Protein AF-A0A2V7XV97-F1 (afdb_monomer_lite)

Secondary structure (DSSP, 8-state):
----------PPP---------------SSSSSSSSSS-TT-------PPPPP-HHHHHHHHHHHHHHHHHHHHHHHHHHTT-TTSS-SSSSBTTBSS----THHHHHHHHHHHHHHHHHHHHHHHHHHHHH--SHHHHHHHHHHHHHHHHHHHHHHHHHHTT--HHHHHHHHHHHHHHHHHHHHHHHHHSHHHHHHHHSPPB---HHHHHHHHHHHHHHHHHHHHHHHTTGGGSS-SSS--SS----SHHHHHHHHHHHHHHHHHHHHHHHHHHHTTS-TTSHHHHHHHHHHHHHHHHHHHHHHHHHTTS-HHHHHHHHHHHHHHHHHHHHHHHHHHHHB-S-HHHHHHHHHHHTTHHHHHHHHHHHHHHHHHH-SS--HHHHHHHHHHHHHHHHHHHHHHHHHHHHHHTTSTTTTTSTTTTTSS-HHHHHHHHHHHHHHHHHHHHHHT-HHHHHHHHHHHHIIIIIIHHHHHH-TTHHHHHHHHHHHHHHHHHHHHHSS--HHHHHHHHHHHHHHHHHHHHHHHHTHHHHHHTT---HHHH-TTSHHHHHHHHHHHHHHHHHHHHH-STTHHHHHHHHHHHHHHHHHHHHH--HHHHHHHHHHHHHHHHHHHHHHHHT----------EEPP--EEEETTS-EEEGGGGTTSEEEEEEE-TT-SSHHHHHHHHHHHHHHHS-TTSSEEEEEEES-TTT--HHHHHHHHHHH---TTEEEEE--HHHHHHIIIIIS--S-TT--SS------EEEEE-TTSEEEEEEETTSTTHHHHHHHHHHHHHT--

Radius of gyration: 37.72 Å; 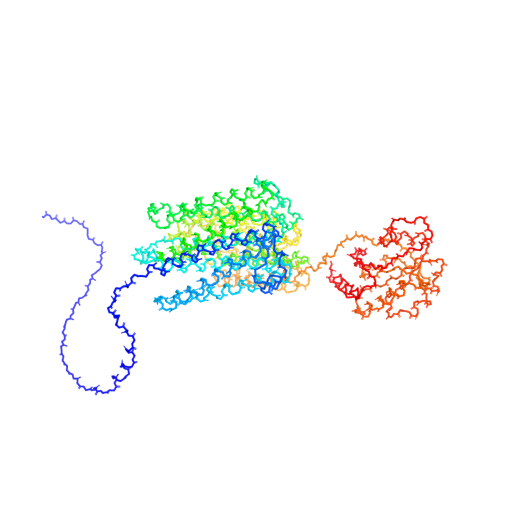chains: 1; bounding box: 93×77×138 Å

Structure (mmCIF, N/CA/C/O backbone):
data_AF-A0A2V7XV97-F1
#
_entry.id   AF-A0A2V7XV97-F1
#
loop_
_atom_site.group_PDB
_atom_site.id
_atom_site.type_symbol
_atom_site.label_atom_id
_atom_site.label_alt_id
_atom_site.label_comp_id
_atom_site.label_asym_id
_atom_site.label_entity_id
_atom_site.label_seq_id
_atom_site.pdbx_PDB_ins_code
_atom_site.Cartn_x
_atom_site.Cartn_y
_atom_site.Cartn_z
_atom_site.occupancy
_atom_site.B_iso_or_equiv
_atom_site.auth_seq_id
_atom_site.auth_comp_id
_atom_site.auth_asym_id
_atom_site.auth_atom_id
_atom_site.pdbx_PDB_model_num
ATOM 1 N N . MET A 1 1 ? 31.742 1.235 -73.613 1.00 30.00 1 MET A N 1
ATOM 2 C CA . MET A 1 1 ? 33.125 0.709 -73.583 1.00 30.00 1 MET A CA 1
ATOM 3 C C . MET A 1 1 ? 33.880 1.581 -72.607 1.00 30.00 1 MET A C 1
ATOM 5 O O . MET A 1 1 ? 33.880 2.779 -72.804 1.00 30.00 1 MET A O 1
ATOM 9 N N . GLY A 1 2 ? 34.430 1.137 -71.500 1.00 31.59 2 GLY A N 1
ATOM 10 C CA . GLY A 1 2 ? 34.601 -0.171 -70.898 1.00 31.59 2 GLY A CA 1
ATOM 11 C C . GLY A 1 2 ? 35.058 0.143 -69.470 1.00 31.59 2 GLY A C 1
ATOM 12 O O . GLY A 1 2 ? 35.609 1.203 -69.203 1.00 31.59 2 GLY A O 1
ATOM 13 N N . ASP A 1 3 ? 34.676 -0.689 -68.522 1.00 29.84 3 ASP A N 1
ATOM 14 C CA . ASP A 1 3 ? 35.619 -1.635 -67.926 1.00 29.84 3 ASP A CA 1
ATOM 15 C C . ASP A 1 3 ? 36.196 -1.088 -66.612 1.00 29.84 3 ASP A C 1
ATOM 17 O O . ASP A 1 3 ? 36.894 -0.083 -66.601 1.00 29.84 3 ASP A O 1
ATOM 21 N N . ARG A 1 4 ? 35.971 -1.872 -65.541 1.00 33.09 4 ARG A N 1
ATOM 22 C CA . ARG A 1 4 ? 36.853 -2.019 -64.362 1.00 33.09 4 ARG A CA 1
ATOM 23 C C . ARG A 1 4 ? 36.800 -0.832 -63.376 1.00 33.09 4 ARG A C 1
ATOM 25 O O . ARG A 1 4 ? 37.223 0.263 -63.682 1.00 33.09 4 ARG A O 1
ATOM 32 N N . LEU A 1 5 ? 36.338 -0.936 -62.129 1.00 36.47 5 LEU A N 1
ATOM 33 C CA . LEU A 1 5 ? 36.454 -1.997 -61.128 1.00 36.47 5 LEU A CA 1
ATOM 34 C C . LEU A 1 5 ? 35.513 -1.688 -59.947 1.00 36.47 5 LEU A C 1
ATOM 36 O O . LEU A 1 5 ? 35.562 -0.578 -59.422 1.00 36.47 5 LEU A O 1
ATOM 40 N N . ARG A 1 6 ? 34.759 -2.691 -59.471 1.00 32.53 6 ARG A N 1
ATOM 41 C CA . ARG A 1 6 ? 34.691 -3.153 -58.060 1.00 32.53 6 ARG A CA 1
ATOM 42 C C . ARG A 1 6 ? 33.521 -4.132 -57.890 1.00 32.53 6 ARG A C 1
ATOM 44 O O . ARG A 1 6 ? 32.373 -3.744 -57.711 1.00 32.53 6 ARG A O 1
ATOM 51 N N . ALA A 1 7 ? 33.854 -5.417 -57.958 1.00 33.56 7 ALA A N 1
ATOM 52 C CA . ALA A 1 7 ? 33.056 -6.521 -57.428 1.00 33.56 7 ALA A CA 1
ATOM 53 C C . ALA A 1 7 ? 33.562 -6.898 -56.017 1.00 33.56 7 ALA A C 1
ATOM 55 O O . ALA A 1 7 ? 34.583 -6.351 -55.601 1.00 33.56 7 ALA A O 1
ATOM 56 N N . VAL A 1 8 ? 32.910 -7.911 -55.402 1.00 33.34 8 VAL A N 1
ATOM 57 C CA . VAL A 1 8 ? 33.320 -8.772 -54.248 1.00 33.34 8 VAL A CA 1
ATOM 58 C C . VAL A 1 8 ? 32.576 -8.399 -52.936 1.00 33.34 8 VAL A C 1
ATOM 60 O O . VAL A 1 8 ? 32.840 -7.345 -52.381 1.00 33.34 8 VAL A O 1
ATOM 63 N N . VAL A 1 9 ? 31.611 -9.144 -52.347 1.00 32.34 9 VAL A N 1
ATOM 64 C CA . VAL A 1 9 ? 31.038 -10.508 -52.519 1.00 32.34 9 VAL A CA 1
ATOM 65 C C . VAL A 1 9 ? 29.591 -10.560 -51.967 1.00 32.34 9 VAL A C 1
ATOM 67 O O . VAL A 1 9 ? 29.335 -10.074 -50.868 1.00 32.34 9 VAL A O 1
ATOM 70 N N . ARG A 1 10 ? 28.675 -11.271 -52.648 1.00 29.42 10 ARG A N 1
ATOM 71 C CA . ARG A 1 10 ? 27.573 -12.053 -52.032 1.00 29.42 10 ARG A CA 1
ATOM 72 C C . ARG A 1 10 ? 27.500 -13.434 -52.719 1.00 29.42 10 ARG A C 1
ATOM 74 O O . ARG A 1 10 ? 27.697 -13.482 -53.934 1.00 29.42 10 ARG A O 1
ATOM 81 N N . PRO A 1 11 ? 27.256 -14.543 -51.991 1.00 35.91 11 PRO A N 1
ATOM 82 C CA . PRO A 1 11 ? 27.285 -15.896 -52.554 1.00 35.91 11 PRO A CA 1
ATOM 83 C C . PRO A 1 11 ? 25.987 -16.305 -53.284 1.00 35.91 11 PRO A C 1
ATOM 85 O O . PRO A 1 11 ? 24.903 -15.798 -53.004 1.00 35.91 11 PRO A O 1
ATOM 88 N N . ARG A 1 12 ? 26.172 -17.226 -54.244 1.00 31.77 12 ARG A N 1
ATOM 89 C CA . ARG A 1 12 ? 25.253 -17.753 -55.277 1.00 31.77 12 ARG A CA 1
ATOM 90 C C . ARG A 1 12 ? 24.087 -18.625 -54.756 1.00 31.77 12 ARG A C 1
ATOM 92 O O . ARG A 1 12 ? 24.257 -19.296 -53.742 1.00 31.77 12 ARG A O 1
ATOM 99 N N . PRO A 1 13 ? 22.980 -18.737 -55.522 1.00 38.31 13 PRO A N 1
ATOM 100 C CA . PRO A 1 13 ? 21.956 -19.777 -55.380 1.00 38.31 13 PRO A CA 1
ATOM 101 C C . PRO A 1 13 ? 22.246 -21.010 -56.269 1.00 38.31 13 PRO A C 1
ATOM 103 O O . PRO A 1 13 ? 22.934 -20.899 -57.285 1.00 38.31 13 PRO A O 1
ATOM 106 N N . LEU A 1 14 ? 21.684 -22.172 -55.917 1.00 32.59 14 LEU A N 1
ATOM 107 C CA . LEU A 1 14 ? 21.662 -23.392 -56.745 1.00 32.59 14 LEU A CA 1
ATOM 108 C C . LEU A 1 14 ? 20.214 -23.908 -56.936 1.00 32.59 14 LEU A C 1
ATOM 110 O O . LEU A 1 14 ? 19.345 -23.553 -56.138 1.00 32.59 14 LEU A O 1
ATOM 114 N N . PRO A 1 15 ? 19.935 -24.672 -58.017 1.00 39.94 15 PRO A N 1
ATOM 115 C CA . PRO A 1 15 ? 18.736 -24.516 -58.840 1.00 39.94 15 PRO A CA 1
ATOM 116 C C . PRO A 1 15 ? 17.804 -25.745 -58.901 1.00 39.94 15 PRO A C 1
ATOM 118 O O . PRO A 1 15 ? 18.101 -26.824 -58.402 1.00 39.94 15 PRO A O 1
ATOM 121 N N . HIS A 1 16 ? 16.661 -25.527 -59.559 1.00 36.50 16 HIS A N 1
ATOM 122 C CA . HIS A 1 16 ? 15.577 -26.453 -59.903 1.00 36.50 16 HIS A CA 1
ATOM 123 C C . HIS A 1 16 ? 15.969 -27.818 -60.506 1.00 36.50 16 HIS A C 1
ATOM 125 O O . HIS A 1 16 ? 16.853 -27.892 -61.353 1.00 36.50 16 HIS A O 1
ATOM 131 N N . ALA A 1 17 ? 15.126 -28.832 -60.251 1.00 29.75 17 ALA A N 1
ATOM 132 C CA . ALA A 1 17 ? 14.786 -29.882 -61.221 1.00 29.75 17 ALA A CA 1
ATOM 133 C C . ALA A 1 17 ? 13.331 -30.376 -61.027 1.00 29.75 17 ALA A C 1
ATOM 135 O O . ALA A 1 17 ? 12.860 -30.537 -59.903 1.00 29.75 17 ALA A O 1
ATOM 136 N N . ARG A 1 18 ? 12.614 -30.554 -62.145 1.00 32.78 18 ARG A N 1
ATOM 137 C CA . ARG A 1 18 ? 11.203 -30.972 -62.296 1.00 32.78 18 ARG A CA 1
ATOM 138 C C . ARG A 1 18 ? 11.087 -32.462 -62.672 1.00 32.78 18 ARG A C 1
ATOM 140 O O . ARG A 1 18 ? 12.006 -32.993 -63.285 1.00 32.78 18 ARG A O 1
ATOM 147 N N . SER A 1 19 ? 9.861 -32.995 -62.525 1.00 30.72 19 SER A N 1
ATOM 148 C CA . SER A 1 19 ? 9.284 -34.214 -63.152 1.00 30.72 19 SER A CA 1
ATOM 149 C C . SER A 1 19 ? 9.689 -35.542 -62.478 1.00 30.72 19 SER A C 1
ATOM 151 O O . SER A 1 19 ? 10.813 -35.659 -62.021 1.00 30.72 19 SER A O 1
ATOM 153 N N . ASN A 1 20 ? 8.849 -36.572 -62.297 1.00 27.53 20 ASN A N 1
ATOM 154 C CA . ASN A 1 20 ? 7.773 -37.098 -63.149 1.00 27.53 20 ASN A CA 1
ATOM 155 C C . ASN A 1 20 ? 6.658 -37.879 -62.398 1.00 27.53 20 ASN A C 1
ATOM 157 O O . ASN A 1 20 ? 6.806 -38.282 -61.250 1.00 27.53 20 ASN A O 1
ATOM 161 N N . LEU A 1 21 ? 5.548 -38.097 -63.116 1.00 31.86 21 LEU A N 1
ATOM 162 C CA . LEU A 1 21 ? 4.307 -38.802 -62.764 1.00 31.86 21 LEU A CA 1
ATOM 163 C C . LEU A 1 21 ? 4.398 -40.350 -62.704 1.00 31.86 21 LEU A C 1
ATOM 165 O O . LEU A 1 21 ? 5.152 -40.952 -63.458 1.00 31.86 21 LEU A O 1
ATOM 169 N N . ARG A 1 22 ? 3.416 -40.925 -61.973 1.00 30.00 22 ARG A N 1
ATOM 170 C CA . ARG A 1 22 ? 2.685 -42.213 -62.156 1.00 30.00 22 ARG A CA 1
ATOM 171 C C . ARG A 1 22 ? 3.154 -43.519 -61.454 1.00 30.00 22 ARG A C 1
ATOM 173 O O . ARG A 1 22 ? 4.052 -44.199 -61.921 1.00 30.00 22 ARG A O 1
ATOM 180 N N . ARG A 1 23 ? 2.275 -43.954 -60.522 1.00 28.67 23 ARG A N 1
ATOM 181 C CA . ARG A 1 23 ? 1.486 -45.225 -60.509 1.00 28.67 23 ARG A CA 1
ATOM 182 C C . ARG A 1 23 ? 1.975 -46.404 -59.638 1.00 28.67 23 ARG A C 1
ATOM 184 O O . ARG A 1 23 ? 2.849 -47.153 -60.042 1.00 28.67 23 ARG A O 1
ATOM 191 N N . ASN A 1 24 ? 1.288 -46.607 -58.505 1.00 28.14 24 ASN A N 1
ATOM 192 C CA . ASN A 1 24 ? 0.603 -47.846 -58.054 1.00 28.14 24 ASN A CA 1
ATOM 193 C C . ASN A 1 24 ? 0.015 -47.559 -56.654 1.00 28.14 24 ASN A C 1
ATOM 195 O O . ASN A 1 24 ? 0.761 -47.232 -55.744 1.00 28.14 24 ASN A O 1
ATOM 199 N N . GLN A 1 25 ? -1.299 -47.393 -56.454 1.00 31.89 25 GLN A N 1
ATOM 200 C CA . GLN A 1 25 ? -2.334 -48.440 -56.356 1.00 31.89 25 GLN A CA 1
ATOM 201 C C . GLN A 1 25 ? -1.930 -49.644 -55.488 1.00 31.89 25 GLN A C 1
ATOM 203 O O . GLN A 1 25 ? -1.400 -50.627 -55.989 1.00 31.89 25 GLN A O 1
ATOM 208 N N . SER A 1 26 ? -2.210 -49.555 -54.186 1.00 30.44 26 SER A N 1
ATOM 209 C CA . SER A 1 26 ? -2.908 -50.568 -53.367 1.00 30.44 26 SER A CA 1
ATOM 210 C C . SER A 1 26 ? -2.885 -50.113 -51.900 1.00 30.44 26 SER A C 1
ATOM 212 O O . SER A 1 26 ? -1.841 -49.707 -51.402 1.00 30.44 26 SER A O 1
ATOM 214 N N . GLY A 1 27 ? -4.042 -50.113 -51.231 1.00 31.59 27 GLY A N 1
ATOM 215 C CA . GLY A 1 27 ? -4.159 -49.730 -49.814 1.00 31.59 27 GLY A CA 1
ATOM 216 C C . GLY A 1 27 ? -5.206 -48.658 -49.496 1.00 31.59 27 GLY A C 1
ATOM 217 O O . GLY A 1 27 ? -5.003 -47.847 -48.602 1.00 31.59 27 GLY A O 1
ATOM 218 N N . SER A 1 28 ? -6.316 -48.617 -50.232 1.00 35.16 28 SER A N 1
ATOM 219 C CA . SER A 1 28 ? -7.557 -47.980 -49.780 1.00 35.16 28 SER A CA 1
ATOM 220 C C . SER A 1 28 ? -8.300 -48.945 -48.852 1.00 35.16 28 SER A C 1
ATOM 222 O O . SER A 1 28 ? -8.649 -50.022 -49.333 1.00 35.16 28 SER A O 1
ATOM 224 N N . ALA A 1 29 ? -8.534 -48.572 -47.584 1.00 36.25 29 ALA A N 1
ATOM 225 C CA . ALA A 1 29 ? -9.794 -48.852 -46.860 1.00 36.25 29 ALA A CA 1
ATOM 226 C C . ALA A 1 29 ? -9.802 -48.496 -45.353 1.00 36.25 29 ALA A C 1
ATOM 228 O O . ALA A 1 29 ? -10.887 -48.475 -44.793 1.00 36.25 29 ALA A O 1
ATOM 229 N N . GLU A 1 30 ? -8.682 -48.196 -44.677 1.00 36.88 30 GLU A N 1
ATOM 230 C CA . GLU A 1 30 ? -8.689 -48.227 -43.188 1.00 36.88 30 GLU A CA 1
ATOM 231 C C . GLU A 1 30 ? -8.304 -46.937 -42.438 1.00 36.88 30 GLU A C 1
ATOM 233 O O . GLU A 1 30 ? -8.181 -46.950 -41.216 1.00 36.88 30 GLU A O 1
ATOM 238 N N . VAL A 1 31 ? -8.145 -45.795 -43.117 1.00 37.19 31 VAL A N 1
ATOM 239 C CA . VAL A 1 31 ? -7.733 -44.535 -42.446 1.00 37.19 31 VAL A CA 1
ATOM 240 C C . VAL A 1 31 ? -8.783 -43.414 -42.529 1.00 37.19 31 VAL A C 1
ATOM 242 O O . VAL A 1 31 ? -8.677 -42.425 -41.806 1.00 37.19 31 VAL A O 1
ATOM 245 N N . ASP A 1 32 ? -9.858 -43.586 -43.304 1.00 36.22 32 ASP A N 1
ATOM 246 C CA . ASP A 1 32 ? -10.830 -42.508 -43.566 1.00 36.22 32 ASP A CA 1
ATOM 247 C C . ASP A 1 32 ? -12.045 -42.454 -42.616 1.00 36.22 32 ASP A C 1
ATOM 249 O O . ASP A 1 32 ? -12.876 -41.559 -42.735 1.00 36.22 32 ASP A O 1
ATOM 253 N N . GLU A 1 33 ? -12.136 -43.330 -41.608 1.00 33.41 33 GLU A N 1
ATOM 254 C CA . GLU A 1 33 ? -13.200 -43.242 -40.586 1.00 33.41 33 GLU A CA 1
ATOM 255 C C . GLU A 1 33 ? -12.817 -42.400 -39.359 1.00 33.41 33 GLU A C 1
ATOM 257 O O . GLU A 1 33 ? -13.689 -41.874 -38.674 1.00 33.41 33 GLU A O 1
ATOM 262 N N . ARG A 1 34 ? -11.522 -42.159 -39.100 1.00 33.44 34 ARG A N 1
ATOM 263 C CA . ARG A 1 34 ? -11.082 -41.318 -37.962 1.00 33.44 34 ARG A CA 1
ATOM 264 C C . ARG A 1 34 ? -10.856 -39.844 -38.309 1.00 33.44 34 ARG A C 1
ATOM 266 O O . ARG A 1 34 ? -10.662 -39.030 -37.407 1.00 33.44 34 ARG A O 1
ATOM 273 N N . ALA A 1 35 ? -10.918 -39.478 -39.589 1.00 33.28 35 ALA A N 1
ATOM 274 C CA . ALA A 1 35 ? -10.837 -38.087 -40.042 1.00 33.28 35 ALA A CA 1
ATOM 275 C C . ALA A 1 35 ? -12.221 -37.419 -40.211 1.00 33.28 35 ALA A C 1
ATOM 277 O O . ALA A 1 35 ? -12.309 -36.190 -40.236 1.00 33.28 35 ALA A O 1
ATOM 278 N N . ALA A 1 36 ? -13.308 -38.199 -40.253 1.00 31.78 36 ALA A N 1
ATOM 279 C CA . ALA A 1 36 ? -14.669 -37.692 -40.439 1.00 31.78 36 ALA A CA 1
ATOM 280 C C . ALA A 1 36 ? -15.376 -37.257 -39.134 1.00 31.78 36 ALA A C 1
ATOM 282 O O . ALA A 1 36 ? -16.307 -36.458 -39.191 1.00 31.78 36 ALA A O 1
ATOM 283 N N . GLU A 1 37 ? -14.905 -37.675 -37.953 1.00 31.98 37 GLU A N 1
ATOM 284 C CA . GLU A 1 37 ? -15.525 -37.307 -36.662 1.00 31.98 37 GLU A CA 1
ATOM 285 C C . GLU A 1 37 ? -14.963 -36.028 -36.007 1.00 31.98 37 GLU A C 1
ATOM 287 O O . GLU A 1 37 ? -15.473 -35.586 -34.980 1.00 31.98 37 GLU A O 1
ATOM 292 N N . SER A 1 38 ? -13.958 -35.367 -36.598 1.00 31.55 38 SER A N 1
ATOM 293 C CA . SER A 1 38 ? -13.352 -34.146 -36.019 1.00 31.55 38 SER A CA 1
ATOM 294 C C . SER A 1 38 ? -13.579 -32.853 -36.814 1.00 31.55 38 SER A C 1
ATOM 296 O O . SER A 1 38 ? -13.077 -31.798 -36.426 1.00 31.55 38 SER A O 1
ATOM 298 N N . SER A 1 39 ? -14.378 -32.886 -37.889 1.00 30.17 39 SER A N 1
ATOM 299 C CA . SER A 1 39 ? -14.629 -31.715 -38.751 1.00 30.17 39 SER A CA 1
ATOM 300 C C . SER A 1 39 ? -16.017 -31.070 -38.601 1.00 30.17 39 SER A C 1
ATOM 302 O O . SER A 1 39 ? -16.288 -30.042 -39.224 1.00 30.17 39 SER A O 1
ATOM 304 N N . VAL A 1 40 ? -16.872 -31.556 -37.694 1.00 38.28 40 VAL A N 1
ATOM 305 C CA . VAL A 1 40 ? -18.154 -30.902 -37.368 1.00 38.28 40 VAL A CA 1
ATOM 306 C C . VAL A 1 40 ? -17.976 -29.913 -36.212 1.00 38.28 40 VAL A C 1
ATOM 308 O O . VAL A 1 40 ? -18.425 -30.151 -35.099 1.00 38.28 40 VAL A O 1
ATOM 311 N N . MET A 1 41 ? -17.297 -28.789 -36.464 1.00 31.25 41 MET A N 1
ATOM 312 C CA . MET A 1 41 ? -17.517 -27.534 -35.717 1.00 31.25 41 MET A CA 1
ATOM 313 C C . MET A 1 41 ? -16.850 -26.315 -36.382 1.00 31.25 41 MET A C 1
ATOM 315 O O . MET A 1 41 ? -16.298 -25.442 -35.722 1.00 31.25 41 MET A O 1
ATOM 319 N N . PHE A 1 42 ? -16.926 -26.202 -37.708 1.00 34.72 42 PHE A N 1
ATOM 320 C CA . PHE A 1 42 ? -16.876 -24.885 -38.346 1.00 34.72 42 PHE A CA 1
ATOM 321 C C . PHE A 1 42 ? -18.291 -24.523 -38.774 1.00 34.72 42 PHE A C 1
ATOM 323 O O . PHE A 1 42 ? -18.744 -24.832 -39.871 1.00 34.72 42 PHE A O 1
ATOM 330 N N . GLU A 1 43 ? -19.009 -23.896 -37.844 1.00 34.06 43 GLU A N 1
ATOM 331 C CA . GLU A 1 43 ? -20.284 -23.246 -38.105 1.00 34.06 43 GLU A CA 1
ATOM 332 C C . GLU A 1 43 ? -20.052 -22.178 -39.184 1.00 34.06 43 GLU A C 1
ATOM 334 O O . GLU A 1 43 ? -19.527 -21.093 -38.923 1.00 34.06 43 GLU A O 1
ATOM 339 N N . THR A 1 44 ? -20.390 -22.506 -40.431 1.00 37.47 44 THR A N 1
ATOM 340 C CA . THR A 1 44 ? -20.476 -21.536 -41.520 1.00 37.47 44 THR A CA 1
ATOM 341 C C . THR A 1 44 ? -21.410 -20.424 -41.061 1.00 37.47 44 THR A C 1
ATOM 343 O O . THR A 1 44 ? -22.603 -20.658 -40.847 1.00 37.47 44 THR A O 1
ATOM 346 N N . ALA A 1 45 ? -20.857 -19.228 -40.849 1.00 37.19 45 ALA A N 1
ATOM 347 C CA . ALA A 1 45 ? -21.597 -18.072 -40.373 1.00 37.19 45 ALA A CA 1
ATOM 348 C C . ALA A 1 45 ? -22.817 -17.834 -41.274 1.00 37.19 45 ALA A C 1
ATOM 350 O O . ALA A 1 45 ? -22.678 -17.460 -42.438 1.00 37.19 45 ALA A O 1
ATOM 351 N N . ARG A 1 46 ? -24.021 -18.057 -40.728 1.00 34.53 46 ARG A N 1
ATOM 352 C CA . ARG A 1 46 ? -25.276 -17.719 -41.410 1.00 34.53 46 ARG A CA 1
ATOM 353 C C . ARG A 1 46 ? -25.229 -16.250 -41.859 1.00 34.53 46 ARG A C 1
ATOM 355 O O . ARG A 1 46 ? -24.747 -15.407 -41.093 1.00 34.53 46 ARG A O 1
ATOM 362 N N . PRO A 1 47 ? -25.749 -15.913 -43.052 1.00 37.41 47 PRO A N 1
ATOM 363 C CA . PRO A 1 47 ? -25.806 -14.531 -43.508 1.00 37.41 47 PRO A CA 1
ATOM 364 C C . PRO A 1 47 ? -26.542 -13.672 -42.471 1.00 37.41 47 PRO A C 1
ATOM 366 O O . PRO A 1 47 ? -27.642 -14.001 -42.021 1.00 37.41 47 PRO A O 1
ATOM 369 N N . ARG A 1 48 ? -25.884 -12.592 -42.031 1.00 44.78 48 ARG A N 1
ATOM 370 C CA . ARG A 1 48 ? -26.389 -11.681 -40.998 1.00 44.78 48 ARG A CA 1
ATOM 371 C C . ARG A 1 48 ? -27.648 -10.984 -41.512 1.00 44.78 48 ARG A C 1
ATOM 373 O O . ARG A 1 48 ? -27.556 -10.046 -42.295 1.00 44.78 48 ARG A O 1
ATOM 380 N N . THR A 1 49 ? -28.818 -11.389 -41.025 1.00 44.16 49 THR A N 1
ATOM 381 C CA . THR A 1 49 ? -30.032 -10.570 -41.140 1.00 44.16 49 THR A CA 1
ATOM 382 C C . THR A 1 49 ? -29.767 -9.210 -40.473 1.00 44.16 49 THR A C 1
ATOM 384 O O . THR A 1 49 ? -29.320 -9.221 -39.314 1.00 44.16 49 THR A O 1
ATOM 387 N N . PRO A 1 50 ? -30.020 -8.068 -41.138 1.00 46.22 50 PRO A N 1
ATOM 388 C CA . PRO A 1 50 ? -29.799 -6.746 -40.557 1.00 46.22 50 PRO A CA 1
ATOM 389 C C . PRO A 1 50 ? -30.572 -6.596 -39.238 1.00 46.22 50 PRO A C 1
ATOM 391 O O . PRO A 1 50 ? -31.701 -7.070 -39.105 1.00 46.22 50 PRO A O 1
ATOM 394 N N . GLU A 1 51 ? -29.936 -6.000 -38.224 1.00 54.97 51 GLU A N 1
ATOM 395 C CA . GLU A 1 51 ? -30.564 -5.781 -36.920 1.00 54.97 51 GLU A CA 1
ATOM 396 C C . GLU A 1 51 ? -31.822 -4.925 -37.074 1.00 54.97 51 GLU A C 1
ATOM 398 O O . GLU A 1 51 ? -31.753 -3.795 -37.554 1.00 54.97 51 GLU A O 1
ATOM 403 N N . THR A 1 52 ? -32.965 -5.405 -36.583 1.00 60.22 52 THR A N 1
ATOM 404 C CA . THR A 1 52 ? -34.099 -4.516 -36.317 1.00 60.22 52 THR A CA 1
ATOM 405 C C . THR A 1 52 ? -33.668 -3.524 -35.231 1.00 60.22 52 THR A C 1
ATOM 407 O O . THR A 1 52 ? -33.343 -3.967 -34.119 1.00 60.22 52 THR A O 1
ATOM 410 N N . PRO A 1 53 ? -33.645 -2.207 -35.495 1.00 63.91 53 PRO A N 1
ATOM 411 C CA . PRO A 1 53 ? -33.228 -1.226 -34.504 1.00 63.91 53 PRO A CA 1
ATOM 412 C C . PRO A 1 53 ? -34.088 -1.346 -33.241 1.00 63.91 53 PRO A C 1
ATOM 414 O O . PRO A 1 53 ? -35.311 -1.308 -33.321 1.00 63.91 53 PRO A O 1
ATOM 417 N N . GLN A 1 54 ? -33.464 -1.442 -32.062 1.00 81.38 54 GLN A N 1
ATOM 418 C CA . GLN A 1 54 ? -34.171 -1.417 -30.772 1.00 81.38 54 GLN A CA 1
ATOM 419 C C . GLN A 1 54 ? -33.941 -0.084 -30.035 1.00 81.38 54 GLN A C 1
ATOM 421 O O . GLN A 1 54 ? -33.230 -0.042 -29.027 1.00 81.38 54 GLN A O 1
ATOM 426 N N . PRO A 1 55 ? -34.484 1.046 -30.530 1.00 86.06 55 PRO A N 1
ATOM 427 C CA . PRO A 1 55 ? -34.236 2.362 -29.943 1.00 86.06 55 PRO A CA 1
ATOM 428 C C . PRO A 1 55 ? -34.779 2.472 -28.514 1.00 86.06 55 PRO A C 1
ATOM 430 O O . PRO A 1 55 ? -34.148 3.106 -27.671 1.00 86.06 55 PRO A O 1
ATOM 433 N N . TRP A 1 56 ? -35.908 1.823 -28.225 1.00 90.19 56 TRP A N 1
ATOM 434 C CA . TRP A 1 56 ? -36.559 1.888 -26.919 1.00 90.19 56 TRP A CA 1
ATOM 435 C C . TRP A 1 56 ? -35.787 1.159 -25.824 1.00 90.19 56 TRP A C 1
ATOM 437 O O . TRP A 1 56 ? -35.569 1.749 -24.772 1.00 90.19 56 TRP A O 1
ATOM 447 N N . LEU A 1 57 ? -35.267 -0.043 -26.094 1.00 91.06 57 LEU A N 1
ATOM 448 C CA . LEU A 1 57 ? -34.406 -0.758 -25.145 1.00 91.06 57 LEU A CA 1
ATOM 449 C C . LEU A 1 57 ? -33.159 0.073 -24.798 1.00 91.06 57 LEU A C 1
ATOM 451 O O . LEU A 1 57 ? -32.814 0.222 -23.631 1.00 91.06 57 LEU A O 1
ATOM 455 N N . ARG A 1 58 ? -32.528 0.694 -25.805 1.00 91.56 58 ARG A N 1
ATOM 456 C CA . ARG A 1 58 ? -31.352 1.563 -25.619 1.00 91.56 58 ARG A CA 1
ATOM 457 C C . ARG A 1 58 ? -31.652 2.813 -24.790 1.00 91.56 58 ARG A C 1
ATOM 459 O O . ARG A 1 58 ? -30.815 3.251 -24.004 1.00 91.56 58 ARG A O 1
ATOM 466 N N . ARG A 1 59 ? -32.816 3.434 -24.997 1.00 94.44 59 ARG A N 1
ATOM 467 C CA . ARG A 1 59 ? -33.265 4.586 -24.198 1.00 94.44 59 ARG A CA 1
ATOM 468 C C . ARG A 1 59 ? -33.580 4.161 -22.769 1.00 94.44 59 ARG A C 1
ATOM 470 O O . ARG A 1 59 ? -33.167 4.847 -21.843 1.00 94.44 59 ARG A O 1
ATOM 477 N N . PHE A 1 60 ? -34.220 3.008 -22.602 1.00 97.06 60 PHE A N 1
ATOM 478 C CA . PHE A 1 60 ? -34.551 2.457 -21.296 1.00 97.06 60 PHE A CA 1
ATOM 479 C C . PHE A 1 60 ? -33.297 2.185 -20.460 1.00 97.06 60 PHE A C 1
ATOM 481 O O . PHE A 1 60 ? -33.223 2.640 -19.328 1.00 97.06 60 PHE A O 1
ATOM 488 N N . THR A 1 61 ? -32.249 1.579 -21.030 1.00 96.44 61 THR A N 1
ATOM 489 C CA . THR A 1 61 ? -30.997 1.352 -20.282 1.00 96.44 61 THR A CA 1
ATOM 490 C C . THR A 1 61 ? -30.320 2.647 -19.826 1.00 96.44 61 THR A C 1
ATOM 492 O O . THR A 1 61 ? -29.713 2.695 -18.761 1.00 96.44 61 THR A O 1
ATOM 495 N N . LYS A 1 62 ? -30.434 3.725 -20.616 1.00 96.75 62 LYS A N 1
ATOM 496 C CA . LYS A 1 62 ? -29.930 5.053 -20.228 1.00 96.75 62 LYS A CA 1
ATOM 497 C C . LYS A 1 62 ? -30.780 5.685 -19.129 1.00 96.75 62 LYS A C 1
ATOM 499 O O . LYS A 1 62 ? -30.220 6.318 -18.243 1.00 96.75 62 LYS A O 1
ATOM 504 N N . LEU A 1 63 ? -32.101 5.498 -19.188 1.00 97.62 63 LEU A N 1
ATOM 505 C CA . LEU A 1 63 ? -33.020 5.938 -18.144 1.00 97.62 63 LEU A CA 1
ATOM 506 C C . LEU A 1 63 ? -32.664 5.278 -16.812 1.00 97.62 63 LEU A C 1
ATOM 508 O O . LEU A 1 63 ? -32.452 5.997 -15.848 1.00 97.62 63 LEU A O 1
ATOM 512 N N . VAL A 1 64 ? -32.498 3.950 -16.774 1.00 98.12 64 VAL A N 1
ATOM 513 C CA . VAL A 1 64 ? -32.110 3.241 -15.540 1.00 98.12 64 VAL A CA 1
ATOM 514 C C . VAL A 1 64 ? -30.778 3.763 -14.999 1.00 98.12 64 VAL A C 1
ATOM 516 O O . VAL A 1 64 ? -30.695 4.093 -13.823 1.00 98.12 64 VAL A O 1
ATOM 519 N N . ALA A 1 65 ? -29.758 3.930 -15.850 1.00 97.38 65 ALA A N 1
ATOM 520 C CA . ALA A 1 65 ? -28.472 4.490 -15.428 1.00 97.38 65 ALA A CA 1
ATOM 521 C C . ALA A 1 65 ? -28.593 5.915 -14.844 1.00 97.38 65 ALA A C 1
ATOM 523 O O . ALA A 1 65 ? -27.982 6.211 -13.817 1.00 97.38 65 ALA A O 1
ATOM 524 N N . ALA A 1 66 ? -29.404 6.784 -15.458 1.00 97.31 66 ALA A N 1
ATOM 525 C CA . ALA A 1 66 ? -29.664 8.134 -14.956 1.00 97.31 66 ALA A CA 1
ATOM 526 C C . ALA A 1 66 ? -30.468 8.125 -13.643 1.00 97.31 66 ALA A C 1
ATOM 528 O O . ALA A 1 66 ? -30.148 8.871 -12.719 1.00 97.31 66 ALA A O 1
ATOM 529 N N . SER A 1 67 ? -31.468 7.249 -13.522 1.00 97.94 67 SER A N 1
ATOM 530 C CA . SER A 1 67 ? -32.244 7.071 -12.293 1.00 97.94 67 SER A CA 1
ATOM 531 C C . SER A 1 67 ? -31.382 6.546 -11.143 1.00 97.94 67 SER A C 1
ATOM 533 O O . SER A 1 67 ? -31.574 6.977 -10.011 1.00 97.94 67 SER A O 1
ATOM 535 N N . THR A 1 68 ? -30.389 5.691 -11.411 1.00 97.94 68 THR A N 1
ATOM 536 C CA . THR A 1 68 ? -29.418 5.252 -10.394 1.00 97.94 68 THR A CA 1
ATOM 537 C C . THR A 1 68 ? -28.561 6.415 -9.885 1.00 97.94 68 THR A C 1
ATOM 539 O O . THR A 1 68 ? -28.300 6.501 -8.688 1.00 97.94 68 THR A O 1
ATOM 542 N N . LEU A 1 69 ? -28.169 7.355 -10.752 1.00 96.44 69 LEU A N 1
ATOM 543 C CA . LEU A 1 69 ? -27.449 8.560 -10.325 1.00 96.44 69 LEU A CA 1
ATOM 544 C C . LEU A 1 69 ? -28.327 9.457 -9.429 1.00 96.44 69 LEU A C 1
ATOM 546 O O . LEU A 1 69 ? -27.865 9.958 -8.405 1.00 96.44 69 LEU A O 1
ATOM 550 N N . PHE A 1 70 ? -29.612 9.602 -9.767 1.00 97.38 70 PHE A N 1
ATOM 551 C CA . PHE A 1 70 ? -30.579 10.308 -8.920 1.00 97.38 70 PHE A CA 1
ATOM 552 C C . PHE A 1 70 ? -30.822 9.596 -7.579 1.00 97.38 70 PHE A C 1
ATOM 554 O O . PHE A 1 70 ? -30.913 10.250 -6.542 1.00 97.38 70 PHE A O 1
ATOM 561 N N . LEU A 1 71 ? -30.860 8.260 -7.569 1.00 98.06 71 LEU A N 1
ATOM 562 C CA . LEU A 1 71 ? -30.966 7.464 -6.345 1.00 98.06 71 LEU A CA 1
ATOM 563 C C . LEU A 1 71 ? -29.794 7.725 -5.386 1.00 98.06 71 LEU A C 1
ATOM 565 O O . LEU A 1 71 ? -30.017 7.862 -4.184 1.00 98.06 71 LEU A O 1
ATOM 569 N N . ILE A 1 72 ? -28.569 7.847 -5.908 1.00 97.56 72 ILE A N 1
ATOM 570 C CA . ILE A 1 72 ? -27.385 8.201 -5.107 1.00 97.56 72 ILE A CA 1
ATOM 571 C C . ILE A 1 72 ? -27.540 9.599 -4.499 1.00 97.56 72 ILE A C 1
ATOM 573 O O . ILE A 1 72 ? -27.270 9.777 -3.313 1.00 97.56 72 ILE A O 1
ATOM 577 N N . PHE A 1 73 ? -28.031 10.579 -5.265 1.00 97.12 73 PHE A N 1
ATOM 578 C CA . PHE A 1 73 ? -28.333 11.911 -4.731 1.00 97.12 73 PHE A CA 1
ATOM 579 C C . PHE A 1 73 ? -29.384 11.857 -3.609 1.00 97.12 73 PHE A C 1
ATOM 581 O O . PHE A 1 73 ? -29.174 12.441 -2.547 1.00 97.12 73 PHE A O 1
ATOM 588 N N . ALA A 1 74 ? -30.478 11.114 -3.804 1.00 97.06 74 ALA A N 1
ATOM 589 C CA . ALA A 1 74 ? -31.511 10.936 -2.783 1.00 97.06 74 ALA A CA 1
ATOM 590 C C . ALA A 1 74 ? -30.954 10.275 -1.506 1.00 97.06 74 ALA A C 1
ATOM 592 O O . ALA A 1 74 ? -31.251 10.727 -0.405 1.00 97.06 74 ALA A O 1
ATOM 593 N N . GLY A 1 75 ? -30.097 9.255 -1.634 1.00 95.19 75 GLY A N 1
ATOM 594 C CA . GLY A 1 75 ? -29.441 8.616 -0.484 1.00 95.19 75 GLY A CA 1
ATOM 595 C C . GLY A 1 75 ? -28.432 9.534 0.219 1.00 95.19 75 GLY A C 1
ATOM 596 O O . GLY A 1 75 ? -28.341 9.561 1.449 1.00 95.19 75 GLY A O 1
ATOM 597 N N . ALA A 1 76 ? -27.711 10.357 -0.547 1.00 94.81 76 ALA A N 1
ATOM 598 C CA . ALA A 1 76 ? -26.823 11.374 0.004 1.00 94.81 76 ALA A CA 1
ATOM 599 C C . ALA A 1 76 ? -27.600 12.416 0.823 1.00 94.81 76 ALA A C 1
ATOM 601 O O . ALA A 1 76 ? -27.128 12.792 1.896 1.00 94.81 76 ALA A O 1
ATOM 602 N N . MET A 1 77 ? -28.805 12.799 0.384 1.00 94.44 77 MET A N 1
ATOM 603 C CA . MET A 1 77 ? -29.683 13.700 1.135 1.00 94.44 77 MET A CA 1
ATOM 604 C C . MET A 1 77 ? -30.083 13.109 2.489 1.00 94.44 77 MET A C 1
ATOM 606 O O . MET A 1 77 ? -29.913 13.801 3.484 1.00 94.44 77 MET A O 1
ATOM 610 N N . VAL A 1 78 ? -30.494 11.833 2.562 1.00 92.81 78 VAL A N 1
ATOM 611 C CA . VAL A 1 78 ? -30.859 11.160 3.833 1.00 92.81 78 VAL A CA 1
ATOM 612 C C . VAL A 1 78 ? -29.748 11.260 4.874 1.00 92.81 78 VAL A C 1
ATOM 614 O O . VAL A 1 78 ? -29.983 11.609 6.031 1.00 92.81 78 VAL A O 1
ATOM 617 N N . THR A 1 79 ? -28.515 10.964 4.464 1.00 87.62 79 THR A N 1
ATOM 618 C CA . THR A 1 79 ? -27.362 11.014 5.374 1.00 87.62 79 THR A CA 1
ATOM 619 C C . THR A 1 79 ? -26.963 12.448 5.714 1.00 87.62 79 THR A C 1
ATOM 621 O O . THR A 1 79 ? -26.586 12.730 6.849 1.00 87.62 79 THR A O 1
ATOM 624 N N . SER A 1 80 ? -27.069 13.371 4.758 1.00 87.25 80 SER A N 1
ATOM 625 C CA . SER A 1 80 ? -26.721 14.778 4.947 1.00 87.25 80 SER A CA 1
ATOM 626 C C . SER A 1 80 ? -27.727 15.558 5.800 1.00 87.25 80 SER A C 1
ATOM 628 O O . SER A 1 80 ? -27.323 16.507 6.464 1.00 87.25 80 SER A O 1
ATOM 630 N N . THR A 1 81 ? -29.001 15.164 5.828 1.00 86.31 81 THR A N 1
ATOM 631 C CA . THR A 1 81 ? -30.031 15.740 6.711 1.00 86.31 81 THR A CA 1
ATOM 632 C C . THR A 1 81 ? -30.113 15.046 8.073 1.00 86.31 81 THR A C 1
ATOM 634 O O . THR A 1 81 ? -30.943 15.422 8.895 1.00 86.31 81 THR A O 1
ATOM 637 N N . GLY A 1 82 ? -29.284 14.023 8.323 1.00 84.62 82 GLY A N 1
ATOM 638 C CA . GLY A 1 82 ? -29.325 13.234 9.559 1.00 84.62 82 GLY A CA 1
ATOM 639 C C . GLY A 1 82 ? -30.590 12.381 9.700 1.00 84.62 82 GLY A C 1
ATOM 640 O O . GLY A 1 82 ? -30.939 11.973 10.801 1.00 84.62 82 GLY A O 1
ATOM 641 N N . SER A 1 83 ? -31.292 12.114 8.599 1.00 86.94 83 SER A N 1
ATOM 642 C CA . SER A 1 83 ? -32.602 11.458 8.603 1.00 86.94 83 SER A CA 1
ATOM 643 C C . SER A 1 83 ? -32.532 9.934 8.514 1.00 86.94 83 SER A C 1
ATOM 645 O O . SER A 1 83 ? -33.559 9.318 8.310 1.00 86.94 83 SER A O 1
ATOM 647 N N . GLY A 1 84 ? -31.357 9.309 8.643 1.00 82.25 84 GLY A N 1
ATOM 648 C CA . GLY A 1 84 ? -31.187 7.859 8.445 1.00 82.25 84 GLY A CA 1
ATOM 649 C C . GLY A 1 84 ? -31.809 6.948 9.515 1.00 82.25 84 GLY A C 1
ATOM 650 O O . GLY A 1 84 ? -31.777 5.737 9.339 1.00 82.25 84 GLY A O 1
ATOM 651 N N . LEU A 1 85 ? -32.320 7.518 10.611 1.00 82.88 85 LEU A N 1
ATOM 652 C CA . LEU A 1 85 ? -33.089 6.829 11.660 1.00 82.88 85 LEU A CA 1
ATOM 653 C C . LEU A 1 85 ? -34.472 7.473 11.860 1.00 82.88 85 LEU A C 1
ATOM 655 O O . LEU A 1 85 ? -35.089 7.308 12.910 1.00 82.88 85 LEU A O 1
ATOM 659 N N . ALA A 1 86 ? -34.943 8.257 10.886 1.00 79.62 86 ALA A N 1
ATOM 660 C CA . ALA A 1 86 ? -36.264 8.873 10.952 1.00 79.62 86 ALA A CA 1
ATOM 661 C C . ALA A 1 86 ? -37.391 7.834 10.829 1.00 79.62 86 ALA A C 1
ATOM 663 O O . ALA A 1 86 ? -38.521 8.135 11.191 1.00 79.62 86 ALA A O 1
ATOM 664 N N . VAL A 1 87 ? -37.087 6.638 10.321 1.00 80.81 87 VAL A N 1
ATOM 665 C CA . VAL A 1 87 ? -37.969 5.476 10.223 1.00 80.81 87 VAL A CA 1
ATOM 666 C C . VAL A 1 87 ? -37.190 4.226 10.675 1.00 80.81 87 VAL A C 1
ATOM 668 O O . VAL A 1 87 ? -36.453 3.638 9.884 1.00 80.81 87 VAL A O 1
ATOM 671 N N . PRO A 1 88 ? -37.322 3.789 11.941 1.00 77.06 88 PRO A N 1
ATOM 672 C CA . PRO A 1 88 ? -36.487 2.725 12.509 1.00 77.06 88 PRO A CA 1
ATOM 673 C C . PRO A 1 88 ? -36.909 1.297 12.114 1.00 77.06 88 PRO A C 1
ATOM 675 O O . PRO A 1 88 ? -36.218 0.341 12.462 1.00 77.06 88 PRO A O 1
ATOM 678 N N . ASP A 1 89 ? -38.025 1.120 11.404 1.00 80.44 89 ASP A N 1
ATOM 679 C CA . ASP A 1 89 ? -38.504 -0.170 10.909 1.00 80.44 89 ASP A CA 1
ATOM 680 C C . ASP A 1 89 ? -38.208 -0.381 9.413 1.00 80.44 89 ASP A C 1
ATOM 682 O O . ASP A 1 89 ? -38.035 0.554 8.625 1.00 80.44 89 ASP A O 1
ATOM 686 N N . TRP A 1 90 ? -38.115 -1.652 9.019 1.00 88.31 90 TRP A N 1
ATOM 687 C CA . TRP A 1 90 ? -37.900 -2.106 7.645 1.00 88.31 90 TRP A CA 1
ATOM 688 C C . TRP A 1 90 ? -38.569 -3.482 7.470 1.00 88.31 90 TRP A C 1
ATOM 690 O O . TRP A 1 90 ? -38.466 -4.306 8.380 1.00 88.31 90 TRP A O 1
ATOM 700 N N . PRO A 1 91 ? -39.249 -3.783 6.345 1.00 84.19 91 PRO A N 1
ATOM 701 C CA . PRO A 1 91 ? -39.310 -3.016 5.094 1.00 84.19 91 PRO A CA 1
ATOM 702 C C . PRO A 1 91 ? -40.381 -1.915 5.057 1.00 84.19 91 PRO A C 1
ATOM 704 O O . PRO A 1 91 ? -40.348 -1.077 4.156 1.00 84.19 91 PRO A O 1
ATOM 707 N N . LEU A 1 92 ? -41.318 -1.909 6.009 1.00 87.81 92 LEU A N 1
ATOM 708 C CA . LEU A 1 92 ? -42.368 -0.890 6.122 1.00 87.81 92 LEU A CA 1
ATOM 709 C C . LEU A 1 92 ? -41.844 0.388 6.796 1.00 87.81 92 LEU A C 1
ATOM 711 O O . LEU A 1 92 ? -40.657 0.497 7.102 1.00 87.81 92 LEU A O 1
ATOM 715 N N . SER A 1 93 ? -42.708 1.393 6.937 1.00 84.19 93 SER A N 1
ATOM 716 C CA . SER A 1 93 ? -42.401 2.637 7.644 1.00 84.19 93 SER A CA 1
ATOM 717 C C . SER A 1 93 ? -43.494 2.938 8.663 1.00 84.19 93 SER A C 1
ATOM 719 O O . SER A 1 93 ? -44.607 3.304 8.294 1.00 84.19 93 SER A O 1
ATOM 721 N N . TYR A 1 94 ? -43.189 2.729 9.939 1.00 79.81 94 TYR A N 1
ATOM 722 C CA . TYR A 1 94 ? -44.140 2.648 11.047 1.00 79.81 94 TYR A CA 1
ATOM 723 C C . TYR A 1 94 ? -45.299 1.677 10.776 1.00 79.81 94 TYR A C 1
ATOM 725 O O . TYR A 1 94 ? -46.460 1.972 11.055 1.00 79.81 94 TYR A O 1
ATOM 733 N N . GLY A 1 95 ? -44.993 0.531 10.158 1.00 84.25 95 GLY A N 1
ATOM 734 C CA . GLY A 1 95 ? -45.999 -0.451 9.733 1.00 84.25 95 GLY A CA 1
ATOM 735 C C . GLY A 1 95 ? -46.903 0.007 8.577 1.00 84.25 95 GLY A C 1
ATOM 736 O O . GLY A 1 95 ? -47.815 -0.722 8.192 1.00 84.25 95 GLY A O 1
ATOM 737 N N . GLN A 1 96 ? -46.655 1.183 7.994 1.00 86.44 96 GLN A N 1
ATOM 738 C CA . GLN A 1 96 ? -47.407 1.729 6.865 1.00 86.44 96 GLN A CA 1
ATOM 739 C C . GLN A 1 96 ? -46.594 1.635 5.570 1.00 86.44 96 GLN A C 1
ATOM 741 O O . GLN A 1 96 ? -45.362 1.687 5.576 1.00 86.44 96 GLN A O 1
ATOM 746 N N . LEU A 1 97 ? -47.297 1.518 4.439 1.00 85.88 97 LEU A N 1
ATOM 747 C CA . LEU A 1 97 ? -46.681 1.625 3.113 1.00 85.88 97 LEU A CA 1
ATOM 748 C C . LEU A 1 97 ? -46.322 3.081 2.780 1.00 85.88 97 LEU A C 1
ATOM 750 O O . LEU A 1 97 ? -45.331 3.313 2.102 1.00 85.88 97 LEU A O 1
ATOM 754 N N . MET A 1 98 ? -47.131 4.037 3.248 1.00 90.44 98 MET A N 1
ATOM 755 C CA . MET A 1 98 ? -46.951 5.467 3.002 1.00 90.44 98 MET A CA 1
ATOM 756 C C . MET A 1 98 ? -47.232 6.260 4.290 1.00 90.44 98 MET A C 1
ATOM 758 O O . MET A 1 98 ? -48.393 6.568 4.564 1.00 90.44 98 MET A O 1
ATOM 762 N N . PRO A 1 99 ? -46.203 6.561 5.101 1.00 84.94 99 PRO A N 1
ATOM 763 C CA . PRO A 1 99 ? -46.351 7.369 6.305 1.00 84.94 99 PRO A CA 1
ATOM 764 C C . PRO A 1 99 ? -46.517 8.864 5.959 1.00 84.94 99 PRO A C 1
ATOM 766 O O . PRO A 1 99 ? -46.214 9.288 4.838 1.00 84.94 99 PRO A O 1
ATOM 769 N N . PRO A 1 100 ? -46.938 9.711 6.916 1.00 83.94 100 PRO A N 1
ATOM 770 C CA . PRO A 1 100 ? -46.922 11.161 6.746 1.00 83.94 100 PRO A CA 1
ATOM 771 C C . PRO A 1 100 ? -45.514 11.679 6.410 1.00 83.94 100 PRO A C 1
ATOM 773 O O . PRO A 1 100 ? -44.566 11.503 7.175 1.00 83.94 100 PRO A O 1
ATOM 776 N N . MET A 1 101 ? -45.377 12.350 5.265 1.00 88.44 101 MET A N 1
ATOM 777 C CA . MET A 1 101 ? -44.089 12.794 4.712 1.00 88.44 101 MET A CA 1
ATOM 778 C C . MET A 1 101 ? -43.598 14.102 5.349 1.00 88.44 101 MET A C 1
ATOM 780 O O . MET A 1 101 ? -43.466 15.125 4.679 1.00 88.44 101 MET A O 1
ATOM 784 N N . VAL A 1 102 ? -43.347 14.075 6.658 1.00 81.44 102 VAL A N 1
ATOM 785 C CA . VAL A 1 102 ? -42.961 15.250 7.453 1.00 81.44 102 VAL A CA 1
ATOM 786 C C . VAL A 1 102 ? -41.530 15.105 7.978 1.00 81.44 102 VAL A C 1
ATOM 788 O O . VAL A 1 102 ? -41.127 14.040 8.444 1.00 81.44 102 VAL A O 1
ATOM 791 N N . GLY A 1 103 ? -40.745 16.184 7.922 1.00 84.75 103 GLY A N 1
ATOM 792 C CA . GLY A 1 103 ? -39.402 16.234 8.512 1.00 84.75 103 GLY A CA 1
ATOM 793 C C . GLY A 1 103 ? -38.445 15.180 7.941 1.00 84.75 103 GLY A C 1
ATOM 794 O O . GLY A 1 103 ? -38.300 15.057 6.727 1.00 84.75 103 GLY A O 1
ATOM 795 N N . GLY A 1 104 ? -37.777 14.419 8.813 1.00 80.44 104 GLY A N 1
ATOM 796 C CA . GLY A 1 104 ? -36.819 13.381 8.407 1.00 80.44 104 GLY A CA 1
ATOM 797 C C . GLY A 1 104 ? -37.441 12.229 7.606 1.00 80.44 104 GLY A C 1
ATOM 798 O O . GLY A 1 104 ? -36.783 11.675 6.725 1.00 80.44 104 GLY A O 1
ATOM 799 N N . ILE A 1 105 ? -38.725 11.929 7.838 1.00 84.81 105 ILE A N 1
ATOM 800 C CA . ILE A 1 105 ? -39.454 10.859 7.139 1.00 84.81 105 ILE A CA 1
ATOM 801 C C . ILE A 1 105 ? -39.531 11.161 5.639 1.00 84.81 105 ILE A C 1
ATOM 803 O O . ILE A 1 105 ? -39.370 10.253 4.827 1.00 84.81 105 ILE A O 1
ATOM 807 N N . PHE A 1 106 ? -39.689 12.436 5.257 1.00 90.38 106 PHE A N 1
ATOM 808 C CA . PHE A 1 106 ? -39.708 12.848 3.850 1.00 90.38 106 PHE A CA 1
ATOM 809 C C . PHE A 1 106 ? -38.450 12.392 3.100 1.00 90.38 106 PHE A C 1
ATOM 811 O O . PHE A 1 106 ? -38.542 11.852 1.998 1.00 90.38 106 PHE A O 1
ATOM 818 N N . TYR A 1 107 ? -37.277 12.576 3.709 1.00 91.06 107 TYR A N 1
ATOM 819 C CA . TYR A 1 107 ? -36.006 12.202 3.098 1.00 91.06 107 TYR A CA 1
ATOM 820 C C . TYR A 1 107 ? -35.814 10.688 3.100 1.00 91.06 107 TYR A C 1
ATOM 822 O O . TYR A 1 107 ? -35.501 10.110 2.059 1.00 91.06 107 TYR A O 1
ATOM 830 N N . GLU A 1 108 ? -36.013 10.038 4.249 1.00 87.81 108 GLU A N 1
ATOM 831 C CA . GLU A 1 108 ? -35.738 8.609 4.388 1.00 87.81 108 GLU A CA 1
ATOM 832 C C . GLU A 1 108 ? -36.723 7.751 3.588 1.00 87.81 108 GLU A C 1
ATOM 834 O O . GLU A 1 108 ? -36.313 6.951 2.743 1.00 87.81 108 GLU A O 1
ATOM 839 N N . HIS A 1 109 ? -38.027 7.953 3.790 1.00 91.81 109 HIS A N 1
ATOM 840 C CA . HIS A 1 109 ? -39.055 7.222 3.057 1.00 91.81 109 HIS A CA 1
ATOM 841 C C . HIS A 1 109 ? -39.049 7.598 1.568 1.00 91.81 109 HIS A C 1
ATOM 843 O O . HIS A 1 109 ? -39.166 6.725 0.708 1.00 91.81 109 HIS A O 1
ATOM 849 N N . GLY A 1 110 ? -38.794 8.870 1.236 1.00 94.00 110 GLY A N 1
ATOM 850 C CA . GLY A 1 110 ? -38.631 9.314 -0.150 1.00 94.00 110 GLY A CA 1
ATOM 851 C C . GLY A 1 110 ? -37.489 8.586 -0.865 1.00 94.00 110 GLY A C 1
ATOM 852 O O . GLY A 1 110 ? -37.664 8.103 -1.985 1.00 94.00 110 GLY A O 1
ATOM 853 N N . HIS A 1 111 ? -36.340 8.411 -0.206 1.00 95.06 111 HIS A N 1
ATOM 854 C CA . HIS A 1 111 ? -35.249 7.595 -0.739 1.00 95.06 111 HIS A CA 1
ATOM 855 C C . HIS A 1 111 ? -35.661 6.128 -0.938 1.00 95.06 111 HIS A C 1
ATOM 857 O O . HIS A 1 111 ? -35.359 5.567 -1.993 1.00 95.06 111 HIS A O 1
ATOM 863 N N . ARG A 1 112 ? -36.395 5.519 0.008 1.00 94.00 112 ARG A N 1
ATOM 864 C CA . ARG A 1 112 ? -36.914 4.140 -0.125 1.00 94.00 112 ARG A CA 1
ATOM 865 C C . ARG A 1 112 ? -37.833 3.993 -1.345 1.00 94.00 112 ARG A C 1
ATOM 867 O O . ARG A 1 112 ? -37.693 3.028 -2.095 1.00 94.00 112 ARG A O 1
ATOM 874 N N . MET A 1 113 ? -38.709 4.966 -1.603 1.00 94.38 113 MET A N 1
ATOM 875 C CA . MET A 1 113 ? -39.577 4.978 -2.790 1.00 94.38 113 MET A CA 1
ATOM 876 C C . MET A 1 113 ? -38.775 5.071 -4.096 1.00 94.38 113 MET A C 1
ATOM 878 O O . MET A 1 113 ? -39.043 4.339 -5.056 1.00 94.38 113 MET A O 1
ATOM 882 N N . VAL A 1 114 ? -37.760 5.941 -4.139 1.00 96.62 114 VAL A N 1
ATOM 883 C CA . VAL A 1 114 ? -36.857 6.052 -5.297 1.00 96.62 114 VAL A CA 1
ATOM 884 C C . VAL A 1 114 ? -36.081 4.745 -5.490 1.00 96.62 114 VAL A C 1
ATOM 886 O O . VAL A 1 114 ? -35.985 4.256 -6.616 1.00 96.62 114 VAL A O 1
ATOM 889 N N . ALA A 1 115 ? -35.587 4.131 -4.410 1.00 96.38 115 ALA A N 1
ATOM 890 C CA . ALA A 1 115 ? -34.868 2.859 -4.446 1.00 96.38 115 ALA A CA 1
ATOM 891 C C . ALA A 1 115 ? -35.749 1.719 -4.975 1.00 96.38 115 ALA A C 1
ATOM 893 O O . ALA A 1 115 ? -35.327 0.986 -5.869 1.00 96.38 115 ALA A O 1
ATOM 894 N N . ALA A 1 116 ? -36.992 1.614 -4.494 1.00 95.38 116 ALA A N 1
ATOM 895 C CA . ALA A 1 116 ? -37.966 0.635 -4.973 1.00 95.38 116 ALA A CA 1
ATOM 896 C C . ALA A 1 116 ? -38.277 0.829 -6.466 1.00 95.38 116 ALA A C 1
ATOM 898 O O . ALA A 1 116 ? -38.286 -0.137 -7.232 1.00 95.38 116 ALA A O 1
ATOM 899 N N . THR A 1 117 ? -38.442 2.081 -6.902 1.00 97.25 117 THR A N 1
ATOM 900 C CA . THR A 1 117 ? -38.669 2.421 -8.314 1.00 97.25 117 THR A CA 1
ATOM 901 C C . THR A 1 117 ? -37.485 1.992 -9.185 1.00 97.25 117 THR A C 1
ATOM 903 O O . THR A 1 117 ? -37.669 1.310 -10.193 1.00 97.25 117 THR A O 1
ATOM 906 N N . VAL A 1 118 ? -36.252 2.326 -8.791 1.00 98.19 118 VAL A N 1
ATOM 907 C CA . VAL A 1 118 ? -35.039 1.931 -9.527 1.00 98.19 118 VAL A CA 1
ATOM 908 C C . VAL A 1 118 ? -34.844 0.414 -9.519 1.00 98.19 118 VAL A C 1
ATOM 910 O O . VAL A 1 118 ? -34.477 -0.159 -10.548 1.00 98.19 118 VAL A O 1
ATOM 913 N N . GLY A 1 119 ? -35.139 -0.260 -8.407 1.00 97.69 119 GLY A N 1
ATOM 914 C CA . GLY A 1 119 ? -35.143 -1.720 -8.319 1.00 97.69 119 GLY A CA 1
ATOM 915 C C . GLY A 1 119 ? -36.111 -2.349 -9.322 1.00 97.69 119 GLY A C 1
ATOM 916 O O . GLY A 1 119 ? -35.717 -3.219 -10.101 1.00 97.69 119 GLY A O 1
ATOM 917 N N . PHE A 1 120 ? -37.343 -1.842 -9.395 1.00 98.00 120 PHE A N 1
ATOM 918 C CA . PHE A 1 120 ? -38.344 -2.300 -10.359 1.00 98.00 120 PHE A CA 1
ATOM 919 C C . PHE A 1 120 ? -37.909 -2.070 -11.815 1.00 98.00 120 PHE A C 1
ATOM 921 O O . PHE A 1 120 ? -37.962 -2.989 -12.639 1.00 98.00 120 PHE A O 1
ATOM 928 N N . LEU A 1 121 ? -37.392 -0.878 -12.131 1.00 98.31 121 LEU A N 1
ATOM 929 C CA . LEU A 1 121 ? -36.845 -0.570 -13.455 1.00 98.31 121 LEU A CA 1
ATOM 930 C C . LEU A 1 121 ? -35.680 -1.501 -13.830 1.00 98.31 121 LEU A C 1
ATOM 932 O O . LEU A 1 121 ? -35.558 -1.909 -14.986 1.00 98.31 121 LEU A O 1
ATOM 936 N N . THR A 1 122 ? -34.856 -1.888 -12.855 1.00 98.31 122 THR A N 1
ATOM 937 C CA . THR A 1 122 ? -33.730 -2.815 -13.044 1.00 98.31 122 THR A CA 1
ATOM 938 C C . THR A 1 122 ? -34.212 -4.229 -13.373 1.00 98.31 122 THR A C 1
ATOM 940 O O . THR A 1 122 ? -33.650 -4.875 -14.260 1.00 98.31 122 THR A O 1
ATOM 943 N N . VAL A 1 123 ? -35.290 -4.702 -12.740 1.00 98.38 123 VAL A N 1
ATOM 944 C CA . VAL A 1 123 ? -35.912 -5.996 -13.071 1.00 98.38 123 VAL A CA 1
ATOM 945 C C . VAL A 1 123 ? -36.492 -5.974 -14.487 1.00 98.38 123 VAL A C 1
ATOM 947 O O . VAL A 1 123 ? -36.215 -6.884 -15.274 1.00 98.38 123 VAL A O 1
ATOM 950 N N . ILE A 1 124 ? -37.220 -4.912 -14.861 1.00 98.12 124 ILE A N 1
ATOM 951 C CA . ILE A 1 124 ? -37.714 -4.737 -16.238 1.00 98.12 124 ILE A CA 1
ATOM 952 C C . ILE A 1 124 ? -36.543 -4.757 -17.224 1.00 98.12 124 ILE A C 1
ATOM 954 O O . ILE A 1 124 ? -36.604 -5.452 -18.241 1.00 98.12 124 ILE A O 1
ATOM 958 N N . GLN A 1 125 ? -35.460 -4.038 -16.915 1.00 97.38 125 GLN A N 1
ATOM 959 C CA . GLN A 1 125 ? -34.255 -3.998 -17.739 1.00 97.38 125 GLN A CA 1
ATOM 960 C C . GLN A 1 125 ? -33.680 -5.403 -17.935 1.00 97.38 125 GLN A C 1
ATOM 962 O O . GLN A 1 125 ? -33.423 -5.797 -19.070 1.00 97.38 125 GLN A O 1
ATOM 967 N N . ALA A 1 126 ? -33.509 -6.178 -16.862 1.00 97.69 126 ALA A N 1
ATOM 968 C CA . ALA A 1 126 ? -32.959 -7.529 -16.929 1.00 97.69 126 ALA A CA 1
ATOM 969 C C . ALA A 1 126 ? -33.833 -8.473 -17.768 1.00 97.69 126 ALA A C 1
ATOM 971 O O . ALA A 1 126 ? -33.315 -9.168 -18.643 1.00 97.69 126 ALA A O 1
ATOM 972 N N . ILE A 1 127 ? -35.157 -8.446 -17.579 1.00 97.50 127 ILE A N 1
ATOM 973 C CA . ILE A 1 127 ? -36.103 -9.258 -18.360 1.00 97.50 127 ILE A CA 1
ATOM 974 C C . ILE A 1 127 ? -36.075 -8.853 -19.839 1.00 97.50 127 ILE A C 1
ATOM 976 O O . ILE A 1 127 ? -36.043 -9.711 -20.728 1.00 97.50 127 ILE A O 1
ATOM 980 N N . TRP A 1 128 ? -36.063 -7.550 -20.132 1.00 96.56 128 TRP A N 1
ATOM 981 C CA . TRP A 1 128 ? -36.041 -7.053 -21.505 1.00 96.56 128 TRP A CA 1
ATOM 982 C C . TRP A 1 128 ? -34.724 -7.419 -22.205 1.00 96.56 128 TRP A C 1
ATOM 984 O O . TRP A 1 128 ? -34.746 -7.933 -23.328 1.00 96.56 128 TRP A O 1
ATOM 994 N N . LEU A 1 129 ? -33.583 -7.267 -21.523 1.00 95.31 129 LEU A N 1
ATOM 995 C CA . LEU A 1 129 ? -32.280 -7.717 -22.017 1.00 95.31 129 LEU A CA 1
ATOM 996 C C . LEU A 1 129 ? -32.250 -9.238 -22.217 1.00 95.31 129 LEU A C 1
ATOM 998 O O . LEU A 1 129 ? -31.791 -9.693 -23.260 1.00 95.31 129 LEU A O 1
ATOM 1002 N N . GLN A 1 130 ? -32.798 -10.030 -21.292 1.00 95.31 130 GLN A N 1
ATOM 1003 C CA . GLN A 1 130 ? -32.880 -11.487 -21.425 1.00 95.31 130 GLN A CA 1
ATOM 1004 C C . GLN A 1 130 ? -33.644 -11.910 -22.685 1.00 95.31 130 GLN A C 1
ATOM 1006 O O . GLN A 1 130 ? -33.217 -12.826 -23.385 1.00 95.31 130 GLN A O 1
ATOM 1011 N N . ARG A 1 131 ? -34.759 -11.233 -22.985 1.00 93.69 131 ARG A N 1
ATOM 1012 C CA . ARG A 1 131 ? -35.633 -11.568 -24.120 1.00 93.69 131 ARG A CA 1
ATOM 1013 C C . ARG A 1 131 ? -35.129 -11.045 -25.462 1.00 93.69 131 ARG A C 1
ATOM 1015 O O . ARG A 1 131 ? -35.417 -11.647 -26.491 1.00 93.69 131 ARG A O 1
ATOM 1022 N N . ARG A 1 132 ? -34.455 -9.891 -25.482 1.00 90.50 132 ARG A N 1
ATOM 1023 C CA . ARG A 1 132 ? -34.176 -9.153 -26.728 1.00 90.50 132 ARG A CA 1
ATOM 1024 C C . ARG A 1 132 ? -32.695 -8.924 -27.023 1.00 90.50 132 ARG A C 1
ATOM 1026 O O . ARG A 1 132 ? -32.369 -8.657 -28.181 1.00 90.50 132 ARG A O 1
ATOM 1033 N N . ALA A 1 133 ? -31.801 -9.013 -26.036 1.00 86.69 133 ALA A N 1
ATOM 1034 C CA . ALA A 1 133 ? -30.375 -8.785 -26.253 1.00 86.69 133 ALA A CA 1
ATOM 1035 C C . ALA A 1 133 ? -29.690 -10.044 -26.805 1.00 86.69 133 ALA A C 1
ATOM 1037 O O . ALA A 1 133 ? -29.621 -11.082 -26.148 1.00 86.69 133 ALA A O 1
ATOM 1038 N N . ARG A 1 134 ? -29.100 -9.932 -28.001 1.00 80.81 134 ARG A N 1
ATOM 1039 C CA . ARG A 1 134 ? -28.299 -11.016 -28.599 1.00 80.81 134 ARG A CA 1
ATOM 1040 C C . ARG A 1 134 ? -26.975 -11.240 -27.848 1.00 80.81 134 ARG A C 1
ATOM 1042 O O . ARG A 1 134 ? -26.555 -12.378 -27.644 1.00 80.81 134 ARG A O 1
ATOM 1049 N N . LYS A 1 135 ? -26.326 -10.162 -27.382 1.00 85.94 135 LYS A N 1
ATOM 1050 C CA . LYS A 1 135 ? -25.021 -10.212 -26.693 1.00 85.94 135 LYS A CA 1
ATOM 1051 C C . LYS A 1 135 ? -25.162 -10.882 -25.314 1.00 85.94 135 LYS A C 1
ATOM 1053 O O . LYS A 1 135 ? -25.878 -10.380 -24.450 1.00 85.94 135 LYS A O 1
ATOM 1058 N N . ARG A 1 136 ? -24.442 -11.991 -25.075 1.00 90.88 136 ARG A N 1
ATOM 1059 C CA . ARG A 1 136 ? -24.452 -12.726 -23.785 1.00 90.88 136 ARG A CA 1
ATOM 1060 C C . ARG A 1 136 ? -24.077 -11.832 -22.598 1.00 90.88 136 ARG A C 1
ATOM 1062 O O . ARG A 1 136 ? -24.699 -11.937 -21.548 1.00 90.88 136 ARG A O 1
ATOM 1069 N N . ILE A 1 137 ? -23.121 -10.920 -22.788 1.00 90.44 137 ILE A N 1
ATOM 1070 C CA . ILE A 1 137 ? -22.662 -9.999 -21.739 1.00 90.44 137 ILE A CA 1
ATOM 1071 C C . ILE A 1 137 ? -23.787 -9.110 -21.191 1.00 90.44 137 ILE A C 1
ATOM 1073 O O . ILE A 1 137 ? -23.868 -8.924 -19.985 1.00 90.44 137 ILE A O 1
ATOM 1077 N N . LEU A 1 138 ? -24.705 -8.631 -22.038 1.00 93.62 138 LEU A N 1
ATOM 1078 C CA . LEU A 1 138 ? -25.827 -7.792 -21.602 1.00 93.62 138 LEU A CA 1
ATOM 1079 C C . LEU A 1 138 ? -26.818 -8.561 -20.720 1.00 93.62 138 LEU A C 1
ATOM 1081 O O . LEU A 1 138 ? -27.343 -8.002 -19.763 1.00 93.62 138 LEU A O 1
ATOM 1085 N N . ARG A 1 139 ? -27.043 -9.846 -21.016 1.00 95.31 139 ARG A N 1
ATOM 1086 C CA . ARG A 1 139 ? -27.913 -10.718 -20.212 1.00 95.31 139 ARG A CA 1
ATOM 1087 C C . ARG A 1 139 ? -27.316 -10.977 -18.832 1.00 95.31 139 ARG A C 1
ATOM 1089 O O . ARG A 1 139 ? -28.018 -10.856 -17.835 1.00 95.31 139 ARG A O 1
ATOM 1096 N N . ILE A 1 140 ? -26.014 -11.271 -18.787 1.00 95.94 140 ILE A N 1
ATOM 1097 C CA . ILE A 1 140 ? -25.280 -11.465 -17.531 1.00 95.94 140 ILE A CA 1
ATOM 1098 C C . ILE A 1 140 ? -25.333 -10.182 -16.702 1.00 95.94 140 ILE A C 1
ATOM 1100 O O . ILE A 1 140 ? -25.822 -10.215 -15.580 1.00 95.94 140 ILE A O 1
ATOM 1104 N N . LEU A 1 141 ? -24.919 -9.046 -17.275 1.00 96.44 141 LEU A N 1
ATOM 1105 C CA . LEU A 1 141 ? -24.912 -7.764 -16.568 1.00 96.44 141 LEU A CA 1
ATOM 1106 C C . LEU A 1 141 ? -26.303 -7.371 -16.055 1.00 96.44 141 LEU A C 1
ATOM 1108 O O . LEU A 1 141 ? -26.405 -6.871 -14.940 1.00 96.44 141 LEU A O 1
ATOM 1112 N N . GLY A 1 142 ? -27.366 -7.625 -16.827 1.00 97.06 142 GLY A N 1
ATOM 1113 C CA . GLY A 1 142 ? -28.744 -7.363 -16.406 1.00 97.06 142 GLY A CA 1
ATOM 1114 C C . GLY A 1 142 ? -29.124 -8.106 -15.123 1.00 97.06 142 GLY A C 1
ATOM 1115 O O . GLY A 1 142 ? -29.577 -7.482 -14.168 1.00 97.06 142 GLY A O 1
ATOM 1116 N N . TRP A 1 143 ? -28.883 -9.418 -15.059 1.00 97.94 143 TRP A N 1
ATOM 1117 C CA . TRP A 1 143 ? -29.168 -10.203 -13.851 1.00 97.94 143 TRP A CA 1
ATOM 1118 C C . TRP A 1 143 ? -28.198 -9.917 -12.703 1.00 97.94 143 TRP A C 1
ATOM 1120 O O . TRP A 1 143 ? -28.611 -9.908 -11.546 1.00 97.94 143 TRP A O 1
ATOM 1130 N N . THR A 1 144 ? -26.934 -9.604 -12.998 1.00 98.00 144 THR A N 1
ATOM 1131 C CA . THR A 1 144 ? -25.986 -9.127 -11.982 1.00 98.00 144 THR A CA 1
ATOM 1132 C C . THR A 1 144 ? -26.457 -7.813 -11.357 1.00 98.00 144 THR A C 1
ATOM 1134 O O . THR A 1 144 ? -26.360 -7.659 -10.145 1.00 98.00 144 THR A O 1
ATOM 1137 N N . ALA A 1 145 ? -27.019 -6.888 -12.143 1.00 97.94 145 ALA A N 1
ATOM 1138 C CA . ALA A 1 145 ? -27.596 -5.649 -11.623 1.00 97.94 145 ALA A CA 1
ATOM 1139 C C . ALA A 1 145 ? -28.809 -5.914 -10.711 1.00 97.94 145 ALA A C 1
ATOM 1141 O O . ALA A 1 145 ? -28.933 -5.261 -9.678 1.00 97.94 145 ALA A O 1
ATOM 1142 N N . VAL A 1 146 ? -29.653 -6.905 -11.030 1.00 98.31 146 VAL A N 1
ATOM 1143 C CA . VAL A 1 146 ? -30.749 -7.343 -10.139 1.00 98.31 146 VAL A CA 1
ATOM 1144 C C . VAL A 1 146 ? -30.201 -7.894 -8.819 1.00 98.31 146 VAL A C 1
ATOM 1146 O O . VAL A 1 146 ? -30.647 -7.486 -7.751 1.00 98.31 146 VAL A O 1
ATOM 1149 N N . GLY A 1 147 ? -29.194 -8.770 -8.868 1.00 97.94 147 GLY A N 1
ATOM 1150 C CA . GLY A 1 147 ? -28.544 -9.272 -7.653 1.00 97.94 147 GLY A CA 1
ATOM 1151 C C . GLY A 1 147 ? -27.932 -8.146 -6.811 1.00 97.94 147 GLY A C 1
ATOM 1152 O O . GLY A 1 147 ? -28.110 -8.113 -5.595 1.00 97.94 147 GLY A O 1
ATOM 1153 N N . ALA A 1 148 ? -27.275 -7.182 -7.462 1.00 97.81 148 ALA A N 1
ATOM 1154 C CA . ALA A 1 148 ? -26.677 -6.030 -6.799 1.00 97.81 148 ALA A CA 1
ATOM 1155 C C . ALA A 1 148 ? -27.723 -5.132 -6.120 1.00 97.81 148 ALA A C 1
ATOM 1157 O O . ALA A 1 148 ? -27.501 -4.746 -4.979 1.00 97.81 148 ALA A O 1
ATOM 1158 N N . VAL A 1 149 ? -28.864 -4.832 -6.760 1.00 97.25 149 VAL A N 1
ATOM 1159 C CA . VAL A 1 149 ? -29.908 -3.986 -6.146 1.00 97.25 149 VAL A CA 1
ATOM 1160 C C . VAL A 1 149 ? -30.630 -4.686 -4.991 1.00 97.25 149 VAL A C 1
ATOM 1162 O O . VAL A 1 149 ? -30.965 -4.034 -4.007 1.00 97.25 149 VAL A O 1
ATOM 1165 N N . VAL A 1 150 ? -30.804 -6.012 -5.052 1.00 97.19 150 VAL A N 1
ATOM 1166 C CA . VAL A 1 150 ? -31.334 -6.800 -3.924 1.00 97.19 150 VAL A CA 1
ATOM 1167 C C . VAL A 1 150 ? -30.367 -6.765 -2.743 1.00 97.19 150 VAL A C 1
ATOM 1169 O O . VAL A 1 150 ? -30.777 -6.457 -1.626 1.00 97.19 150 VAL A O 1
ATOM 1172 N N . ALA A 1 151 ? -29.076 -7.013 -2.988 1.00 96.94 151 ALA A N 1
ATOM 1173 C CA . ALA A 1 151 ? -28.048 -6.902 -1.957 1.00 96.94 151 ALA A CA 1
ATOM 1174 C C . ALA A 1 151 ? -27.983 -5.481 -1.371 1.00 96.94 151 ALA A C 1
ATOM 1176 O O . ALA A 1 151 ? -27.827 -5.327 -0.163 1.00 96.94 151 ALA A O 1
ATOM 1177 N N . GLN A 1 152 ? -28.175 -4.452 -2.205 1.00 96.38 152 GLN A N 1
ATOM 1178 C CA . GLN A 1 152 ? -28.287 -3.057 -1.778 1.00 96.38 152 GLN A CA 1
ATOM 1179 C C . GLN A 1 152 ? -29.455 -2.869 -0.798 1.00 96.38 152 GLN A C 1
ATOM 1181 O O . GLN A 1 152 ? -29.251 -2.372 0.306 1.00 96.38 152 GLN A O 1
ATOM 1186 N N . GLY A 1 153 ? -30.655 -3.331 -1.168 1.00 94.69 153 GLY A N 1
ATOM 1187 C CA . GLY A 1 153 ? -31.853 -3.224 -0.334 1.00 94.69 153 GLY A CA 1
ATOM 1188 C C . GLY A 1 153 ? -31.714 -3.932 1.016 1.00 94.69 153 GLY A C 1
ATOM 1189 O O . GLY A 1 153 ? -32.074 -3.357 2.040 1.00 94.69 153 GLY A O 1
ATOM 1190 N N . LEU A 1 154 ? -31.130 -5.137 1.034 1.00 95.06 154 LEU A N 1
ATOM 1191 C CA . LEU A 1 154 ? -30.847 -5.878 2.270 1.00 95.06 154 LEU A CA 1
ATOM 1192 C C . LEU A 1 154 ? -29.840 -5.142 3.156 1.00 95.06 154 LEU A C 1
ATOM 1194 O O . LEU A 1 154 ? -30.067 -4.980 4.353 1.00 95.06 154 LEU A O 1
ATOM 1198 N N . LEU A 1 155 ? -28.741 -4.671 2.564 1.00 93.44 155 LEU A N 1
ATOM 1199 C CA . LEU A 1 155 ? -27.704 -3.943 3.285 1.00 93.44 155 LEU A CA 1
ATOM 1200 C C . LEU A 1 155 ? -28.234 -2.607 3.828 1.00 93.44 155 LEU A C 1
ATOM 1202 O O . LEU A 1 155 ? -27.889 -2.227 4.939 1.00 93.44 155 LEU A O 1
ATOM 1206 N N . GLY A 1 156 ? -29.126 -1.941 3.088 1.00 91.50 156 GLY A N 1
ATOM 1207 C CA . GLY A 1 156 ? -29.807 -0.722 3.526 1.00 91.50 156 GLY A CA 1
ATOM 1208 C C . GLY A 1 156 ? -30.773 -0.971 4.682 1.00 91.50 156 GLY A C 1
ATOM 1209 O O . GLY A 1 156 ? -30.791 -0.198 5.635 1.00 91.50 156 GLY A O 1
ATOM 1210 N N . GLY A 1 157 ? -31.519 -2.080 4.649 1.00 90.56 157 GLY A N 1
ATOM 1211 C CA . GLY A 1 157 ? -32.348 -2.514 5.777 1.00 90.56 157 GLY A CA 1
ATOM 1212 C C . GLY A 1 157 ? -31.516 -2.813 7.027 1.00 90.56 157 GLY A C 1
ATOM 1213 O O . GLY A 1 157 ? -31.832 -2.323 8.108 1.00 90.56 157 GLY A O 1
ATOM 1214 N N . LEU A 1 158 ? -30.399 -3.535 6.876 1.00 92.38 158 LEU A N 1
ATOM 1215 C CA . LEU A 1 158 ? -29.436 -3.795 7.956 1.00 92.38 158 LEU A CA 1
ATOM 1216 C C . LEU A 1 158 ? -28.861 -2.504 8.549 1.00 92.38 158 LEU A C 1
ATOM 1218 O O . LEU A 1 158 ? -28.730 -2.401 9.765 1.00 92.38 158 LEU A O 1
ATOM 1222 N N . THR A 1 159 ? -28.540 -1.515 7.712 1.00 86.62 159 THR A N 1
ATOM 1223 C CA . THR A 1 159 ? -28.067 -0.200 8.159 1.00 86.62 159 THR A CA 1
ATOM 1224 C C . THR A 1 159 ? -29.069 0.488 9.093 1.00 86.62 159 THR A C 1
ATOM 1226 O O . THR A 1 159 ? -28.641 1.089 10.074 1.00 86.62 159 THR A O 1
ATOM 1229 N N . VAL A 1 160 ? -30.377 0.371 8.842 1.00 86.38 160 VAL A N 1
ATOM 1230 C CA . VAL A 1 160 ? -31.425 0.927 9.719 1.00 86.38 160 VAL A CA 1
ATOM 1231 C C . VAL A 1 160 ? -31.589 0.082 10.987 1.00 86.38 160 VAL A C 1
ATOM 1233 O O . VAL A 1 160 ? -31.494 0.609 12.093 1.00 86.38 160 VAL A O 1
ATOM 1236 N N . LEU A 1 161 ? -31.760 -1.236 10.838 1.00 85.44 161 LEU A N 1
ATOM 1237 C CA . LEU A 1 161 ? -32.034 -2.157 11.951 1.00 85.44 161 LEU A CA 1
ATOM 1238 C C . LEU A 1 161 ? -30.895 -2.233 12.977 1.00 85.44 161 LEU A C 1
ATOM 1240 O O . LEU A 1 161 ? -31.141 -2.481 14.154 1.00 85.44 161 LEU A O 1
ATOM 1244 N N . LEU A 1 162 ? -29.650 -2.024 12.541 1.00 88.25 162 LEU A N 1
ATOM 1245 C CA . LEU A 1 162 ? -28.462 -2.062 13.398 1.00 88.25 162 LEU A CA 1
ATOM 1246 C C . LEU A 1 162 ? -27.994 -0.674 13.856 1.00 88.25 162 LEU A C 1
ATOM 1248 O O . LEU A 1 162 ? -26.904 -0.563 14.411 1.00 88.25 162 LEU A O 1
ATOM 1252 N N . LEU A 1 163 ? -28.800 0.371 13.640 1.00 86.62 163 LEU A N 1
ATOM 1253 C CA . LEU A 1 163 ? -28.525 1.740 14.087 1.00 86.62 163 LEU A CA 1
ATOM 1254 C C . LEU A 1 163 ? -27.261 2.365 13.458 1.00 86.62 163 LEU A C 1
ATOM 1256 O O . LEU A 1 163 ? -26.400 2.905 14.149 1.00 86.62 163 LEU A O 1
ATOM 1260 N N . LEU A 1 164 ? -27.169 2.334 12.123 1.00 85.56 164 LEU A N 1
ATOM 1261 C CA . LEU A 1 164 ? -26.135 2.995 11.307 1.00 85.56 164 LEU A CA 1
ATOM 1262 C C . LEU A 1 164 ? -24.670 2.593 11.608 1.00 85.56 164 LEU A C 1
ATOM 1264 O O . LEU A 1 164 ? -23.797 3.467 11.652 1.00 85.56 164 LEU A O 1
ATOM 1268 N N . PRO A 1 165 ? -24.317 1.300 11.753 1.00 88.69 165 PRO A N 1
ATOM 1269 C CA . PRO A 1 165 ? -22.934 0.926 12.027 1.00 88.69 165 PRO A CA 1
ATOM 1270 C C . PRO A 1 165 ? -22.028 1.371 10.859 1.00 88.69 165 PRO A C 1
ATOM 1272 O O . PRO A 1 165 ? -22.367 1.117 9.690 1.00 88.69 165 PRO A O 1
ATOM 1275 N N . PRO A 1 166 ? -20.874 2.025 11.127 1.00 88.12 166 PRO A N 1
ATOM 1276 C CA . PRO A 1 166 ? -20.055 2.629 10.076 1.00 88.12 166 PRO A CA 1
ATOM 1277 C C . PRO A 1 166 ? -19.645 1.640 8.985 1.00 88.12 166 PRO A C 1
ATOM 1279 O O . PRO A 1 166 ? -19.764 1.950 7.804 1.00 88.12 166 PRO A O 1
ATOM 1282 N N . ALA A 1 167 ? -19.234 0.424 9.358 1.00 91.12 167 ALA A N 1
ATOM 1283 C CA . ALA A 1 167 ? -18.789 -0.593 8.407 1.00 91.12 167 ALA A CA 1
ATOM 1284 C C . ALA A 1 167 ? -19.883 -0.992 7.398 1.00 91.12 167 ALA A C 1
ATOM 1286 O O . ALA A 1 167 ? -19.621 -1.054 6.197 1.00 91.12 167 ALA A O 1
ATOM 1287 N N . ILE A 1 168 ? -21.117 -1.208 7.868 1.00 93.19 168 ILE A N 1
ATOM 1288 C CA . ILE A 1 168 ? -22.253 -1.597 7.016 1.00 93.19 168 ILE A CA 1
ATOM 1289 C C . ILE A 1 168 ? -22.661 -0.428 6.118 1.00 93.19 168 ILE A C 1
ATOM 1291 O O . ILE A 1 168 ? -22.884 -0.613 4.926 1.00 93.19 168 ILE A O 1
ATOM 1295 N N . SER A 1 169 ? -22.677 0.789 6.662 1.00 91.12 169 SER A N 1
ATOM 1296 C CA . SER A 1 169 ? -23.044 1.994 5.912 1.00 91.12 169 SER A CA 1
ATOM 1297 C C . SER A 1 169 ? -22.015 2.343 4.823 1.00 91.12 169 SER A C 1
ATOM 1299 O O . SER A 1 169 ? -22.380 2.707 3.707 1.00 91.12 169 SER A O 1
ATOM 1301 N N . ILE A 1 170 ? -20.720 2.149 5.095 1.00 94.06 170 ILE A N 1
ATOM 1302 C CA . ILE A 1 170 ? -19.654 2.298 4.090 1.00 94.06 170 ILE A CA 1
ATOM 1303 C C . ILE A 1 170 ? -19.775 1.215 3.011 1.00 94.06 170 ILE A C 1
ATOM 1305 O O . ILE A 1 170 ? -19.632 1.515 1.825 1.00 94.06 170 ILE A O 1
ATOM 1309 N N . ALA A 1 171 ? -20.068 -0.032 3.395 1.00 94.38 171 ALA A N 1
ATOM 1310 C CA . ALA A 1 171 ? -20.302 -1.114 2.441 1.00 94.38 171 ALA A CA 1
ATOM 1311 C C . ALA A 1 171 ? -21.531 -0.839 1.553 1.00 94.38 171 ALA A C 1
ATOM 1313 O O . ALA A 1 171 ? -21.486 -1.093 0.349 1.00 94.38 171 ALA A O 1
ATOM 1314 N N . HIS A 1 172 ? -22.597 -0.264 2.121 1.00 95.44 172 HIS A N 1
ATOM 1315 C CA . HIS A 1 172 ? -23.804 0.171 1.409 1.00 95.44 172 HIS A CA 1
ATOM 1316 C C . HIS A 1 172 ? -23.487 1.222 0.346 1.00 95.44 172 HIS A C 1
ATOM 1318 O O . HIS A 1 172 ? -23.862 1.040 -0.817 1.00 95.44 172 HIS A O 1
ATOM 1324 N N . ALA A 1 173 ? -22.713 2.248 0.713 1.00 94.31 173 ALA A N 1
ATOM 1325 C CA . ALA A 1 173 ? -22.236 3.270 -0.214 1.00 94.31 173 ALA A CA 1
ATOM 1326 C C . ALA A 1 173 ? -21.349 2.675 -1.324 1.00 94.31 173 ALA A C 1
ATOM 1328 O O . ALA A 1 173 ? -21.568 2.948 -2.502 1.00 94.31 173 ALA A O 1
ATOM 1329 N N . GLY A 1 174 ? -20.395 1.801 -0.983 1.00 96.75 174 GLY A N 1
ATOM 1330 C CA . GLY A 1 174 ? -19.532 1.141 -1.971 1.00 96.75 174 GLY A CA 1
ATOM 1331 C C . GLY A 1 174 ? -20.308 0.270 -2.966 1.00 96.75 174 GLY A C 1
ATOM 1332 O O . GLY A 1 174 ? -20.087 0.343 -4.176 1.00 96.75 174 GLY A O 1
ATOM 1333 N N . LEU A 1 175 ? -21.276 -0.514 -2.481 1.00 97.38 175 LEU A N 1
ATOM 1334 C CA . LEU A 1 175 ? -22.129 -1.338 -3.338 1.00 97.38 175 LEU A CA 1
ATOM 1335 C C . LEU A 1 175 ? -23.024 -0.488 -4.256 1.00 97.38 175 LEU A C 1
ATOM 1337 O O . LEU A 1 175 ? -23.254 -0.879 -5.402 1.00 97.38 175 LEU A O 1
ATOM 1341 N N . ALA A 1 176 ? -23.489 0.680 -3.797 1.00 97.50 176 ALA A N 1
ATOM 1342 C CA . ALA A 1 176 ? -24.248 1.613 -4.630 1.00 97.50 176 ALA A CA 1
ATOM 1343 C C . ALA A 1 176 ? -23.424 2.115 -5.833 1.00 97.50 176 ALA A C 1
ATOM 1345 O O . ALA A 1 176 ? -23.930 2.145 -6.957 1.00 97.50 176 ALA A O 1
ATOM 1346 N N . GLU A 1 177 ? -22.136 2.411 -5.638 1.00 98.00 177 GLU A N 1
ATOM 1347 C CA . GLU A 1 177 ? -21.226 2.809 -6.723 1.00 98.00 177 GLU A CA 1
ATOM 1348 C C . GLU A 1 177 ? -20.939 1.659 -7.708 1.00 98.00 177 GLU A C 1
ATOM 1350 O O . GLU A 1 177 ? -20.861 1.866 -8.923 1.00 98.00 177 GLU A O 1
ATOM 1355 N N . ILE A 1 178 ? -20.845 0.415 -7.222 1.00 97.88 178 ILE A N 1
ATOM 1356 C CA . ILE A 1 178 ? -20.748 -0.772 -8.092 1.00 97.88 178 ILE A CA 1
ATOM 1357 C C . ILE A 1 178 ? -22.027 -0.923 -8.924 1.00 97.88 178 ILE A C 1
ATOM 1359 O O . ILE A 1 178 ? -21.965 -1.168 -10.132 1.00 97.88 178 ILE A O 1
ATOM 1363 N N . PHE A 1 179 ? -23.193 -0.751 -8.301 1.00 98.44 179 PHE A N 1
ATOM 1364 C CA . PHE A 1 179 ? -24.482 -0.814 -8.982 1.00 98.44 179 PHE A CA 1
ATOM 1365 C C . PHE A 1 179 ? -24.633 0.284 -10.050 1.00 98.44 179 PHE A C 1
ATOM 1367 O O . PHE A 1 179 ? -25.135 0.020 -11.149 1.00 98.44 179 PHE A O 1
ATOM 1374 N N . LEU A 1 180 ? -24.126 1.492 -9.790 1.00 98.25 180 LEU A N 1
ATOM 1375 C CA . LEU A 1 180 ? -24.004 2.554 -10.792 1.00 98.25 180 LEU A CA 1
ATOM 1376 C C . LEU A 1 180 ? -23.128 2.111 -11.971 1.00 98.25 180 LEU A C 1
ATOM 1378 O O . LEU A 1 180 ? -23.556 2.193 -13.126 1.00 98.25 180 LEU A O 1
ATOM 1382 N N . CYS A 1 181 ? -21.932 1.585 -11.691 1.00 98.44 181 CYS A N 1
ATOM 1383 C CA . CYS A 1 181 ? -21.003 1.103 -12.713 1.00 98.44 181 CYS A CA 1
ATOM 1384 C C . CYS A 1 181 ? -21.619 -0.001 -13.589 1.00 98.44 181 CYS A C 1
ATOM 1386 O O . CYS A 1 181 ? -21.428 -0.003 -14.810 1.00 98.44 181 CYS A O 1
ATOM 1388 N N . LEU A 1 182 ? -22.394 -0.919 -12.998 1.00 98.06 182 LEU A N 1
ATOM 1389 C CA . LEU A 1 182 ? -23.122 -1.957 -13.732 1.00 98.06 182 LEU A CA 1
ATOM 1390 C C . LEU A 1 182 ? -24.137 -1.348 -14.705 1.00 98.06 182 LEU A C 1
ATOM 1392 O O . LEU A 1 182 ? -24.117 -1.678 -15.892 1.00 98.06 182 LEU A O 1
ATOM 1396 N N . ASN A 1 183 ? -24.978 -0.420 -14.243 1.00 98.38 183 ASN A N 1
ATOM 1397 C CA . ASN A 1 183 ? -25.999 0.206 -15.089 1.00 98.38 183 ASN A CA 1
ATOM 1398 C C . ASN A 1 183 ? -25.394 1.059 -16.216 1.00 98.38 183 ASN A C 1
ATOM 1400 O O . ASN A 1 183 ? -25.851 0.980 -17.358 1.00 98.38 183 ASN A O 1
ATOM 1404 N N . PHE A 1 184 ? -24.316 1.803 -15.948 1.00 98.19 184 PHE A N 1
ATOM 1405 C CA . PHE A 1 184 ? -23.584 2.529 -16.993 1.00 98.19 184 PHE A CA 1
ATOM 1406 C C . PHE A 1 184 ? -22.905 1.586 -17.996 1.00 98.19 184 PHE A C 1
ATOM 1408 O O . PHE A 1 184 ? -22.915 1.863 -19.196 1.00 98.19 184 PHE A O 1
ATOM 1415 N N . SER A 1 185 ? -22.382 0.441 -17.545 1.00 97.75 185 SER A N 1
ATOM 1416 C CA . SER A 1 185 ? -21.823 -0.587 -18.436 1.00 97.75 185 SER A CA 1
ATOM 1417 C C . SER A 1 185 ? -22.895 -1.195 -19.344 1.00 97.75 185 SER A C 1
ATOM 1419 O O . SER A 1 185 ? -22.673 -1.342 -20.545 1.00 97.75 185 SER A O 1
ATOM 1421 N N . ILE A 1 186 ? -24.079 -1.506 -18.803 1.00 97.44 186 ILE A N 1
ATOM 1422 C CA . ILE A 1 186 ? -25.230 -1.986 -19.583 1.00 97.44 186 ILE A CA 1
ATOM 1423 C C . ILE A 1 186 ? -25.623 -0.946 -20.637 1.00 97.44 186 ILE A C 1
ATOM 1425 O O . ILE A 1 186 ? -25.732 -1.282 -21.819 1.00 97.44 186 ILE A O 1
ATOM 1429 N N . ALA A 1 187 ? -25.778 0.319 -20.233 1.00 96.81 187 ALA A N 1
ATOM 1430 C CA . ALA A 1 187 ? -26.112 1.411 -21.141 1.00 96.81 187 ALA A CA 1
ATOM 1431 C C . ALA A 1 187 ? -25.048 1.602 -22.237 1.00 96.81 187 ALA A C 1
ATOM 1433 O O . ALA A 1 187 ? -25.406 1.826 -23.395 1.00 96.81 187 ALA A O 1
ATOM 1434 N N . PHE A 1 188 ? -23.760 1.458 -21.903 1.00 96.06 188 PHE A N 1
ATOM 1435 C CA . PHE A 1 188 ? -22.650 1.507 -22.856 1.00 96.06 188 PHE A CA 1
ATOM 1436 C C . PHE A 1 188 ? -22.733 0.368 -23.879 1.00 96.06 188 PHE A C 1
ATOM 1438 O O . PHE A 1 188 ? -22.847 0.640 -25.072 1.00 96.06 188 PHE A O 1
ATOM 1445 N N . PHE A 1 189 ? -22.767 -0.895 -23.443 1.00 94.38 189 PHE A N 1
ATOM 1446 C CA . PHE A 1 189 ? -22.778 -2.057 -24.347 1.00 94.38 189 PHE A CA 1
ATOM 1447 C C . PHE A 1 189 ? -24.057 -2.185 -25.189 1.00 94.38 189 PHE A C 1
ATOM 1449 O O . PHE A 1 189 ? -24.036 -2.816 -26.253 1.00 94.38 189 PHE A O 1
ATOM 1456 N N . ALA A 1 190 ? -25.169 -1.611 -24.722 1.00 92.81 190 ALA A N 1
ATOM 1457 C CA . ALA A 1 190 ? -26.412 -1.524 -25.481 1.00 92.81 190 ALA A CA 1
ATOM 1458 C C . ALA A 1 190 ? -26.408 -0.367 -26.501 1.00 92.81 190 ALA A C 1
ATOM 1460 O O . ALA A 1 190 ? -27.187 -0.390 -27.456 1.00 92.81 190 ALA A O 1
ATOM 1461 N N . SER A 1 191 ? -25.572 0.660 -26.312 1.00 92.00 191 SER A N 1
ATOM 1462 C CA . SER A 1 191 ? -25.598 1.890 -27.111 1.00 92.00 191 SER A CA 1
ATOM 1463 C C . SER A 1 191 ? -25.138 1.696 -28.562 1.00 92.00 191 SER A C 1
ATOM 1465 O O . SER A 1 191 ? -24.314 0.838 -28.853 1.00 92.00 191 SER A O 1
ATOM 1467 N N . ARG A 1 192 ? -25.625 2.568 -29.464 1.00 89.31 192 ARG A N 1
ATOM 1468 C CA . ARG A 1 192 ? -25.081 2.699 -30.834 1.00 89.31 192 ARG A CA 1
ATOM 1469 C C . ARG A 1 192 ? -23.601 3.066 -30.822 1.00 89.31 192 ARG A C 1
ATOM 1471 O O . ARG A 1 192 ? -22.842 2.546 -31.620 1.00 89.31 192 ARG A O 1
ATOM 1478 N N . TRP A 1 193 ? -23.209 3.897 -29.857 1.00 88.88 193 TRP A N 1
ATOM 1479 C CA . TRP A 1 193 ? -21.832 4.336 -29.697 1.00 88.88 193 TRP A CA 1
ATOM 1480 C C . TRP A 1 193 ? -20.873 3.155 -29.541 1.00 88.88 193 TRP A C 1
ATOM 1482 O O . TRP A 1 193 ? -19.842 3.136 -30.193 1.00 88.88 193 TRP A O 1
ATOM 1492 N N . TYR A 1 194 ? -21.222 2.129 -28.759 1.00 90.69 194 TYR A N 1
ATOM 1493 C CA . TYR A 1 194 ? -20.403 0.917 -28.671 1.00 90.69 194 TYR A CA 1
ATOM 1494 C C . TYR A 1 194 ? -20.245 0.212 -30.023 1.00 90.69 194 TYR A C 1
ATOM 1496 O O . TYR A 1 194 ? -19.145 -0.225 -30.353 1.00 90.69 194 TYR A O 1
ATOM 1504 N N . ASP A 1 195 ? -21.324 0.108 -30.800 1.00 88.06 195 ASP A N 1
ATOM 1505 C CA . ASP A 1 195 ? -21.279 -0.535 -32.113 1.00 88.06 195 ASP A CA 1
ATOM 1506 C C . ASP A 1 195 ? -20.364 0.268 -33.070 1.00 88.06 195 ASP A C 1
ATOM 1508 O O . ASP A 1 195 ? -19.490 -0.319 -33.712 1.00 88.06 195 ASP A O 1
ATOM 1512 N N . ASP A 1 196 ? -20.449 1.605 -33.050 1.00 89.38 196 ASP A N 1
ATOM 1513 C CA . ASP A 1 196 ? -19.558 2.503 -33.804 1.00 89.38 196 ASP A CA 1
ATOM 1514 C C . ASP A 1 196 ? -18.087 2.329 -33.379 1.00 89.38 196 ASP A C 1
ATOM 1516 O O . ASP A 1 196 ? -17.198 2.199 -34.218 1.00 89.38 196 ASP A O 1
ATOM 1520 N N . LEU A 1 197 ? -17.822 2.253 -32.069 1.00 90.19 197 LEU A N 1
ATOM 1521 C CA . LEU A 1 197 ? -16.479 2.046 -31.517 1.00 90.19 197 LEU A CA 1
ATOM 1522 C C . LEU A 1 197 ? -15.869 0.708 -31.941 1.00 90.19 197 LEU A C 1
ATOM 1524 O O . LEU A 1 197 ? -14.666 0.635 -32.178 1.00 90.19 197 LEU A O 1
ATOM 1528 N N . THR A 1 198 ? -16.674 -0.354 -32.029 1.00 86.75 198 THR A N 1
ATOM 1529 C CA . THR A 1 198 ? -16.186 -1.665 -32.488 1.00 86.75 198 THR A CA 1
ATOM 1530 C C . THR A 1 198 ? -15.835 -1.695 -33.972 1.00 86.75 198 THR A C 1
ATOM 1532 O O . THR A 1 198 ? -15.058 -2.558 -34.381 1.00 86.75 198 THR A O 1
ATOM 1535 N N . ALA A 1 199 ? -16.381 -0.766 -34.760 1.00 85.62 199 ALA A N 1
ATOM 1536 C CA . ALA A 1 199 ? -16.059 -0.600 -36.172 1.00 85.62 199 ALA A CA 1
ATOM 1537 C C . ALA A 1 199 ? -14.821 0.286 -36.411 1.00 85.62 199 ALA A C 1
ATOM 1539 O O . ALA A 1 199 ? -14.294 0.295 -37.522 1.00 85.62 199 ALA A O 1
ATOM 1540 N N . MET A 1 200 ? -14.341 1.017 -35.396 1.00 84.81 200 MET A N 1
ATOM 1541 C CA . MET A 1 200 ? -13.141 1.852 -35.509 1.00 84.81 200 MET A CA 1
ATOM 1542 C C . MET A 1 200 ? -11.866 1.010 -35.645 1.00 84.81 200 MET A C 1
ATOM 1544 O O . MET A 1 200 ? -11.737 -0.068 -35.058 1.00 84.81 200 MET A O 1
ATOM 1548 N N . GLU A 1 201 ? -10.883 1.541 -36.375 1.00 78.50 201 GLU A N 1
ATOM 1549 C CA . GLU A 1 201 ? -9.556 0.936 -36.457 1.00 78.50 201 GLU A CA 1
ATOM 1550 C C . GLU A 1 201 ? -8.889 0.901 -35.073 1.00 78.50 201 GLU A C 1
ATOM 1552 O O . GLU A 1 201 ? -8.904 1.876 -34.314 1.00 78.50 201 GLU A O 1
ATOM 1557 N N . LYS A 1 202 ? -8.313 -0.253 -34.724 1.00 78.62 202 LYS A N 1
ATOM 1558 C CA . LYS A 1 202 ? -7.739 -0.476 -33.397 1.00 78.62 202 LYS A CA 1
ATOM 1559 C C . LYS A 1 202 ? -6.415 0.270 -33.235 1.00 78.62 202 LYS A C 1
ATOM 1561 O O . LYS A 1 202 ? -5.478 0.054 -33.998 1.00 78.62 202 LYS A O 1
ATOM 1566 N N . GLY A 1 203 ? -6.313 1.081 -32.182 1.00 71.56 203 GLY A N 1
ATOM 1567 C CA . GLY A 1 203 ? -5.154 1.937 -31.901 1.00 71.56 203 GLY A CA 1
ATOM 1568 C C . GLY A 1 203 ? -4.406 1.606 -30.603 1.00 71.56 203 GLY A C 1
ATOM 1569 O O . GLY A 1 203 ? -4.736 0.666 -29.878 1.00 71.56 203 GLY A O 1
ATOM 1570 N N . ASP A 1 204 ? -3.395 2.416 -30.277 1.00 76.00 204 ASP A N 1
ATOM 1571 C CA . ASP A 1 204 ? -2.662 2.379 -28.999 1.00 76.00 204 ASP A CA 1
ATOM 1572 C C . ASP A 1 204 ? -3.431 3.154 -27.910 1.00 76.00 204 ASP A C 1
ATOM 1574 O O . ASP A 1 204 ? -3.045 4.249 -27.513 1.00 76.00 204 ASP A O 1
ATOM 1578 N N . ALA A 1 205 ? -4.580 2.657 -27.449 1.00 82.69 205 ALA A N 1
ATOM 1579 C CA . ALA A 1 205 ? -5.320 3.314 -26.365 1.00 82.69 205 ALA A CA 1
ATOM 1580 C C . ALA A 1 205 ? -4.663 3.049 -24.987 1.00 82.69 205 ALA A C 1
ATOM 1582 O O . ALA A 1 205 ? -4.207 1.934 -24.728 1.00 82.69 205 ALA A O 1
ATOM 1583 N N . PRO A 1 206 ? -4.638 4.023 -24.051 1.00 84.94 206 PRO A N 1
ATOM 1584 C CA . PRO A 1 206 ? -4.025 3.858 -22.728 1.00 84.94 206 PRO A CA 1
ATOM 1585 C C . PRO A 1 206 ? -4.904 3.037 -21.760 1.00 84.94 206 PRO A C 1
ATOM 1587 O O . PRO A 1 206 ? -5.385 3.554 -20.750 1.00 84.94 206 PRO A O 1
ATOM 1590 N N . ILE A 1 207 ? -5.115 1.749 -22.048 1.00 87.44 207 ILE A N 1
ATOM 1591 C CA . ILE A 1 207 ? -6.024 0.866 -21.288 1.00 87.44 207 ILE A CA 1
ATOM 1592 C C . ILE A 1 207 ? -5.636 0.798 -19.807 1.00 87.44 207 ILE A C 1
ATOM 1594 O O . ILE A 1 207 ? -6.488 0.970 -18.941 1.00 87.44 207 ILE A O 1
ATOM 1598 N N . ALA A 1 208 ? -4.351 0.590 -19.503 1.00 84.25 208 ALA A N 1
ATOM 1599 C CA . ALA A 1 208 ? -3.885 0.476 -18.120 1.00 84.25 208 ALA A CA 1
ATOM 1600 C C . ALA A 1 208 ? -4.137 1.764 -17.321 1.00 84.25 208 ALA A C 1
ATOM 1602 O O . ALA A 1 208 ? -4.696 1.708 -16.232 1.00 84.25 208 ALA A O 1
ATOM 1603 N N . GLY A 1 209 ? -3.790 2.927 -17.887 1.00 86.62 209 GLY A N 1
ATOM 1604 C CA . GLY A 1 209 ? -3.984 4.217 -17.220 1.00 86.62 209 GLY A CA 1
ATOM 1605 C C . GLY A 1 209 ? -5.460 4.560 -17.008 1.00 86.62 209 GLY A C 1
ATOM 1606 O O . GLY A 1 209 ? -5.843 4.982 -15.923 1.00 86.62 209 GLY A O 1
ATOM 1607 N N . THR A 1 210 ? -6.304 4.320 -18.014 1.00 93.50 210 THR A N 1
ATOM 1608 C CA . THR A 1 210 ? -7.754 4.563 -17.904 1.00 93.50 210 THR A CA 1
ATOM 1609 C C . THR A 1 210 ? -8.433 3.597 -16.931 1.00 93.50 210 THR A C 1
ATOM 1611 O O . THR A 1 210 ? -9.282 4.023 -16.159 1.00 93.50 210 THR A O 1
ATOM 1614 N N . THR A 1 211 ? -8.013 2.329 -16.885 1.00 92.19 211 THR A N 1
ATOM 1615 C CA . THR A 1 211 ? -8.515 1.351 -15.900 1.00 92.19 211 THR A CA 1
ATOM 1616 C C . THR A 1 211 ? -8.062 1.699 -14.480 1.00 92.19 211 THR A C 1
ATOM 1618 O O . THR A 1 211 ? -8.860 1.634 -13.548 1.00 92.19 211 THR A O 1
ATOM 1621 N N . ALA A 1 212 ? -6.802 2.115 -14.306 1.00 89.00 212 ALA A N 1
ATOM 1622 C CA . ALA A 1 212 ? -6.280 2.552 -13.012 1.00 89.00 212 ALA A CA 1
ATOM 1623 C C . ALA A 1 212 ? -7.029 3.782 -12.475 1.00 89.00 212 ALA A C 1
ATOM 1625 O O . ALA A 1 212 ? -7.289 3.853 -11.277 1.00 89.00 212 ALA A O 1
ATOM 1626 N N . LEU A 1 213 ? -7.436 4.710 -13.353 1.00 96.19 213 LEU A N 1
ATOM 1627 C CA . LEU A 1 213 ? -8.244 5.867 -12.963 1.00 96.19 213 LEU A CA 1
ATOM 1628 C C . LEU A 1 213 ? -9.586 5.451 -12.340 1.00 96.19 213 LEU A C 1
ATOM 1630 O O . LEU A 1 213 ? -9.965 6.027 -11.326 1.00 96.19 213 LEU A O 1
ATOM 1634 N N . VAL A 1 214 ? -10.273 4.441 -12.889 1.00 97.88 214 VAL A N 1
ATOM 1635 C CA . VAL A 1 214 ? -11.538 3.934 -12.317 1.00 97.88 214 VAL A CA 1
ATOM 1636 C C . VAL A 1 214 ? -11.325 3.456 -10.882 1.00 97.88 214 VAL A C 1
ATOM 1638 O O . VAL A 1 214 ? -12.063 3.848 -9.982 1.00 97.88 214 VAL A O 1
ATOM 1641 N N . GLY A 1 215 ? -10.281 2.649 -10.657 1.00 93.81 215 GLY A N 1
ATOM 1642 C CA . GLY A 1 215 ? -9.935 2.159 -9.321 1.00 93.81 215 GLY A CA 1
ATOM 1643 C C . GLY A 1 215 ? -9.570 3.286 -8.352 1.00 93.81 215 GLY A C 1
ATOM 1644 O O . GLY A 1 215 ? -10.017 3.277 -7.209 1.00 93.81 215 GLY A O 1
ATOM 1645 N N . LEU A 1 216 ? -8.813 4.283 -8.821 1.00 96.06 216 LEU A N 1
ATOM 1646 C CA . LEU A 1 216 ? -8.420 5.445 -8.023 1.00 96.06 216 LEU A CA 1
ATOM 1647 C C . LEU A 1 216 ? -9.631 6.294 -7.603 1.00 96.06 216 LEU A C 1
ATOM 1649 O O . LEU A 1 216 ? -9.748 6.651 -6.434 1.00 96.06 216 LEU A O 1
ATOM 1653 N N . VAL A 1 217 ? -10.550 6.587 -8.530 1.00 98.19 217 VAL A N 1
ATOM 1654 C CA . VAL A 1 217 ? -11.779 7.345 -8.234 1.00 98.19 217 VAL A CA 1
ATOM 1655 C C . VAL A 1 217 ? -12.690 6.557 -7.290 1.00 98.19 217 VAL A C 1
ATOM 1657 O O . VAL A 1 217 ? -13.218 7.128 -6.339 1.00 98.19 217 VAL A O 1
ATOM 1660 N N . TYR A 1 218 ? -12.834 5.245 -7.493 1.00 97.88 218 TYR A N 1
ATOM 1661 C CA . TYR A 1 218 ? -13.621 4.387 -6.604 1.00 97.88 218 TYR A CA 1
ATOM 1662 C C . TYR A 1 218 ? -13.057 4.369 -5.174 1.00 97.88 218 TYR A C 1
ATOM 1664 O O . TYR A 1 218 ? -13.795 4.580 -4.213 1.00 97.88 218 TYR A O 1
ATOM 1672 N N . ALA A 1 219 ? -11.738 4.202 -5.020 1.00 95.62 219 ALA A N 1
ATOM 1673 C CA . ALA A 1 219 ? -11.078 4.269 -3.716 1.00 95.62 219 ALA A CA 1
ATOM 1674 C C . ALA A 1 219 ? -11.283 5.635 -3.040 1.00 95.62 219 ALA A C 1
ATOM 1676 O O . ALA A 1 219 ? -11.573 5.702 -1.847 1.00 95.62 219 ALA A O 1
ATOM 1677 N N . GLN A 1 220 ? -11.207 6.724 -3.809 1.00 97.81 220 GLN A N 1
ATOM 1678 C CA . GLN A 1 220 ? -11.455 8.075 -3.313 1.00 97.81 220 GLN A CA 1
ATOM 1679 C C . GLN A 1 220 ? -12.894 8.269 -2.805 1.00 97.81 220 GLN A C 1
ATOM 1681 O O . GLN A 1 220 ? -13.100 8.930 -1.782 1.00 97.81 220 GLN A O 1
ATOM 1686 N N . ILE A 1 221 ? -13.886 7.677 -3.480 1.00 97.56 221 ILE A N 1
ATOM 1687 C CA . ILE A 1 221 ? -15.282 7.685 -3.022 1.00 97.56 221 ILE A CA 1
ATOM 1688 C C . ILE A 1 221 ? -15.426 6.897 -1.716 1.00 97.56 221 ILE A C 1
ATOM 1690 O O . ILE A 1 221 ? -16.070 7.391 -0.793 1.00 97.56 221 ILE A O 1
ATOM 1694 N N . LEU A 1 222 ? -14.772 5.736 -1.579 1.00 96.06 222 LEU A N 1
ATOM 1695 C CA . LEU A 1 222 ? -14.785 4.968 -0.326 1.00 96.06 222 LEU A CA 1
ATOM 1696 C C . LEU A 1 222 ? -14.150 5.732 0.842 1.00 96.06 222 LEU A C 1
ATOM 1698 O O . LEU A 1 222 ? -14.698 5.719 1.942 1.00 96.06 222 LEU A O 1
ATOM 1702 N N . ILE A 1 223 ? -13.042 6.445 0.611 1.00 95.50 223 ILE A N 1
ATOM 1703 C CA . ILE A 1 223 ? -12.450 7.334 1.624 1.00 95.50 223 ILE A CA 1
ATOM 1704 C C . ILE A 1 223 ? -13.441 8.451 1.991 1.00 95.50 223 ILE A C 1
ATOM 1706 O O . ILE A 1 223 ? -13.591 8.780 3.165 1.00 95.50 223 ILE A O 1
ATOM 1710 N N . GLY A 1 224 ? -14.162 9.007 1.011 1.00 95.62 224 GLY A N 1
ATOM 1711 C CA . GLY A 1 224 ? -15.227 9.986 1.253 1.00 95.62 224 GLY A CA 1
ATOM 1712 C C . GLY A 1 224 ? -16.401 9.425 2.068 1.00 95.62 224 GLY A C 1
ATOM 1713 O O . GLY A 1 224 ? -16.896 10.096 2.975 1.00 95.62 224 GLY A O 1
ATOM 1714 N N . ALA A 1 225 ? -16.819 8.185 1.801 1.00 94.06 225 ALA A N 1
ATOM 1715 C CA . ALA A 1 225 ? -17.848 7.486 2.571 1.00 94.06 225 ALA A CA 1
ATOM 1716 C C . ALA A 1 225 ? -17.383 7.218 4.012 1.00 94.06 225 ALA A C 1
ATOM 1718 O O . ALA A 1 225 ? -18.106 7.526 4.958 1.00 94.06 225 ALA A O 1
ATOM 1719 N N . LEU A 1 226 ? -16.147 6.740 4.191 1.00 93.12 226 LEU A N 1
ATOM 1720 C CA . LEU A 1 226 ? -15.515 6.573 5.502 1.00 93.12 226 LEU A CA 1
ATOM 1721 C C . LEU A 1 226 ? -15.478 7.902 6.271 1.00 93.12 226 LEU A C 1
ATOM 1723 O O . LEU A 1 226 ? -15.899 7.959 7.423 1.00 93.12 226 LEU A O 1
ATOM 1727 N N . MET A 1 227 ? -15.055 8.990 5.619 1.00 92.88 227 MET A N 1
ATOM 1728 C CA . MET A 1 227 ? -15.044 10.335 6.203 1.00 92.88 227 MET A CA 1
ATOM 1729 C C . MET A 1 227 ? -16.440 10.770 6.667 1.00 92.88 227 MET A C 1
ATOM 1731 O O . MET A 1 227 ? -16.582 11.352 7.744 1.00 92.88 227 MET A O 1
ATOM 1735 N N . ARG A 1 228 ? -17.479 10.492 5.871 1.00 89.94 228 ARG A N 1
ATOM 1736 C CA . ARG A 1 228 ? -18.871 10.828 6.199 1.00 89.94 228 ARG A CA 1
ATOM 1737 C C . ARG A 1 228 ? -19.372 10.046 7.415 1.00 89.94 228 ARG A C 1
ATOM 1739 O O . ARG A 1 228 ? -19.921 10.660 8.329 1.00 89.94 228 ARG A O 1
ATOM 1746 N N . HIS A 1 229 ? -19.163 8.730 7.438 1.00 88.75 229 HIS A N 1
ATOM 1747 C CA . HIS A 1 229 ? -19.673 7.845 8.492 1.00 88.75 229 HIS A CA 1
ATOM 1748 C C . HIS A 1 229 ? -18.866 7.893 9.796 1.00 88.75 229 HIS A C 1
ATOM 1750 O O . HIS A 1 229 ? -19.399 7.545 10.840 1.00 88.75 229 HIS A O 1
ATOM 1756 N N . LEU A 1 230 ? -17.626 8.392 9.766 1.00 87.88 230 LEU A N 1
ATOM 1757 C CA . LEU A 1 230 ? -16.861 8.749 10.970 1.00 87.88 230 LEU A CA 1
ATOM 1758 C C . LEU A 1 230 ? -17.090 10.202 11.424 1.00 87.88 230 LEU A C 1
ATOM 1760 O O . LEU A 1 230 ? -16.369 10.700 12.284 1.00 87.88 230 LEU A O 1
ATOM 1764 N N . HIS A 1 231 ? -18.038 10.917 10.807 1.00 87.81 231 HIS A N 1
ATOM 1765 C CA . HIS A 1 231 ? -18.321 12.335 11.064 1.00 87.81 231 HIS A CA 1
ATOM 1766 C C . HIS A 1 231 ? -17.104 13.273 10.916 1.00 87.81 231 HIS A C 1
ATOM 1768 O O . HIS A 1 231 ? -17.099 14.400 11.409 1.00 87.81 231 HIS A O 1
ATOM 1774 N N . ALA A 1 232 ? -16.103 12.857 10.140 1.00 89.50 232 ALA A N 1
ATOM 1775 C CA . ALA A 1 232 ? -14.819 13.530 9.970 1.00 89.50 232 ALA A CA 1
ATOM 1776 C C . ALA A 1 232 ? -14.841 14.702 8.967 1.00 89.50 232 ALA A C 1
ATOM 1778 O O . ALA A 1 232 ? -13.811 15.323 8.709 1.00 89.50 232 ALA A O 1
ATOM 1779 N N . GLY A 1 233 ? -15.999 15.037 8.385 1.00 85.94 233 GLY A N 1
ATOM 1780 C CA . GLY A 1 233 ? -16.113 16.033 7.308 1.00 85.94 233 GLY A CA 1
ATOM 1781 C C . GLY A 1 233 ? -15.642 17.452 7.666 1.00 85.94 233 GLY A C 1
ATOM 1782 O O . GLY A 1 233 ? -15.176 18.165 6.784 1.00 85.94 233 GLY A O 1
ATOM 1783 N N . LEU A 1 234 ? -15.702 17.840 8.947 1.00 89.56 234 LEU A N 1
ATOM 1784 C CA . LEU A 1 234 ? -15.223 19.140 9.451 1.00 89.56 234 LEU A CA 1
ATOM 1785 C C . LEU A 1 234 ? -13.996 19.019 10.372 1.00 89.56 234 LEU A C 1
ATOM 1787 O O . LEU A 1 234 ? -13.629 19.995 11.018 1.00 89.56 234 LEU A O 1
ATOM 1791 N N . ALA A 1 235 ? -13.344 17.849 10.425 1.00 87.44 235 ALA A N 1
ATOM 1792 C CA . ALA A 1 235 ? -12.149 17.640 11.253 1.00 87.44 235 ALA A CA 1
ATOM 1793 C C . ALA A 1 235 ? -10.996 18.592 10.877 1.00 87.44 235 ALA A C 1
ATOM 1795 O O . ALA A 1 235 ? -10.193 18.966 11.723 1.00 87.44 235 ALA A O 1
ATOM 1796 N N . ILE A 1 236 ? -10.950 19.022 9.611 1.00 87.12 236 ILE A N 1
ATOM 1797 C CA . ILE A 1 236 ? -10.158 20.164 9.149 1.00 87.12 236 ILE A CA 1
ATOM 1798 C C . ILE A 1 236 ? -11.153 21.207 8.635 1.00 87.12 236 ILE A C 1
ATOM 1800 O O . ILE A 1 236 ? -11.692 21.068 7.536 1.00 87.12 236 ILE A O 1
ATOM 1804 N N . SER A 1 237 ? -11.422 22.234 9.440 1.00 85.75 237 SER A N 1
ATOM 1805 C CA . SER A 1 237 ? -12.481 23.228 9.197 1.00 85.75 237 SER A CA 1
ATOM 1806 C C . SER A 1 237 ? -12.130 24.295 8.153 1.00 85.75 237 SER A C 1
ATOM 1808 O O . SER A 1 237 ? -12.983 25.090 7.769 1.00 85.75 237 SER A O 1
ATOM 1810 N N . THR A 1 238 ? -10.893 24.312 7.656 1.00 85.06 238 THR A N 1
ATOM 1811 C CA . THR A 1 238 ? -10.418 25.248 6.627 1.00 85.06 238 THR A CA 1
ATOM 1812 C C . THR A 1 238 ? -10.142 24.527 5.305 1.00 85.06 238 THR A C 1
ATOM 1814 O O . THR A 1 238 ? -9.838 23.332 5.276 1.00 85.06 238 THR A O 1
ATOM 1817 N N . PHE A 1 239 ? -10.237 25.242 4.182 1.00 84.38 239 PHE A N 1
ATOM 1818 C CA . PHE A 1 239 ? -9.914 24.740 2.840 1.00 84.38 239 PHE A CA 1
ATOM 1819 C C . PHE A 1 239 ? -9.061 25.786 2.100 1.00 84.38 239 PHE A C 1
ATOM 1821 O O . PHE A 1 239 ? -9.473 26.945 2.076 1.00 84.38 239 PHE A O 1
ATOM 1828 N N . PRO A 1 240 ? -7.888 25.435 1.531 1.00 75.44 240 PRO A N 1
ATOM 1829 C CA . PRO A 1 240 ? -7.305 24.089 1.401 1.00 75.44 240 PRO A CA 1
ATOM 1830 C C . PRO A 1 240 ? -6.746 23.495 2.710 1.00 75.44 240 PRO A C 1
ATOM 1832 O O . PRO A 1 240 ? -6.461 22.299 2.753 1.00 75.44 240 PRO A O 1
ATOM 1835 N N . GLY A 1 241 ? -6.696 24.278 3.793 1.00 75.75 241 GLY A N 1
ATOM 1836 C CA . GLY A 1 241 ? -6.201 23.846 5.105 1.00 75.75 241 GLY A CA 1
ATOM 1837 C C . GLY A 1 241 ? -4.669 23.857 5.216 1.00 75.75 241 GLY A C 1
ATOM 1838 O O . GLY A 1 241 ? -3.994 24.292 4.282 1.00 75.75 241 GLY A O 1
ATOM 1839 N N . PRO A 1 242 ? -4.105 23.425 6.359 1.00 72.56 242 PRO A N 1
ATOM 1840 C CA . PRO A 1 242 ? -2.658 23.319 6.533 1.00 72.56 242 PRO A CA 1
ATOM 1841 C C . PRO A 1 242 ? -2.068 22.235 5.618 1.00 72.56 242 PRO A C 1
ATOM 1843 O O . PRO A 1 242 ? -2.693 21.200 5.391 1.00 72.56 242 PRO A O 1
ATOM 1846 N N . ILE A 1 243 ? -0.840 22.461 5.132 1.00 74.38 243 ILE A N 1
ATOM 1847 C CA . ILE A 1 243 ? -0.117 21.524 4.248 1.00 74.38 243 ILE A CA 1
ATOM 1848 C C . ILE A 1 243 ? 0.063 20.158 4.926 1.00 74.38 243 ILE A C 1
ATOM 1850 O O . ILE A 1 243 ? -0.104 19.124 4.283 1.00 74.38 243 ILE A O 1
ATOM 1854 N N . LEU A 1 244 ? 0.375 20.163 6.225 1.00 74.88 244 LEU A N 1
ATOM 1855 C CA . LEU A 1 244 ? 0.450 18.972 7.060 1.00 74.88 244 LEU A CA 1
ATOM 1856 C C . LEU A 1 244 ? -0.330 19.234 8.362 1.00 74.88 244 LEU A C 1
ATOM 1858 O O . LEU A 1 244 ? 0.150 19.989 9.210 1.00 74.88 244 LEU A O 1
ATOM 1862 N N . PRO A 1 245 ? -1.548 18.691 8.520 1.00 77.94 245 PRO A N 1
ATOM 1863 C CA . PRO A 1 245 ? -2.298 18.819 9.763 1.00 77.94 245 PRO A CA 1
ATOM 1864 C C . PRO A 1 245 ? -1.684 17.940 10.868 1.00 77.94 245 PRO A C 1
ATOM 1866 O O . PRO A 1 245 ? -1.061 16.919 10.565 1.00 77.94 245 PRO A O 1
ATOM 1869 N N . PRO A 1 246 ? -1.885 18.280 12.154 1.00 74.00 246 PRO A N 1
ATOM 1870 C CA . PRO A 1 246 ? -1.475 17.419 13.258 1.00 74.00 246 PRO A CA 1
ATOM 1871 C C . PRO A 1 246 ? -2.248 16.093 13.204 1.00 74.00 246 PRO A C 1
ATOM 1873 O O . PRO A 1 246 ? -3.460 16.059 13.408 1.00 74.00 246 PRO A O 1
ATOM 1876 N N . VAL A 1 247 ? -1.554 14.987 12.926 1.00 77.19 247 VAL A N 1
ATOM 1877 C CA . VAL A 1 247 ? -2.124 13.627 12.833 1.00 77.19 247 VAL A CA 1
ATOM 1878 C C . VAL A 1 247 ? -2.347 13.012 14.218 1.00 77.19 247 VAL A C 1
ATOM 1880 O O . VAL A 1 247 ? -1.798 11.975 14.567 1.00 77.19 247 VAL A O 1
ATOM 1883 N N . ASN A 1 248 ? -3.147 13.688 15.036 1.00 80.25 248 ASN A N 1
ATOM 1884 C CA . ASN A 1 248 ? -3.423 13.313 16.424 1.00 80.25 248 ASN A CA 1
ATOM 1885 C C . ASN A 1 248 ? -4.706 12.482 16.599 1.00 80.25 248 ASN A C 1
ATOM 1887 O O . ASN A 1 248 ? -4.983 12.008 17.696 1.00 80.25 248 ASN A O 1
ATOM 1891 N N . SER A 1 249 ? -5.518 12.337 15.548 1.00 85.00 249 SER A N 1
ATOM 1892 C CA . SER A 1 249 ? -6.814 11.665 15.625 1.00 85.00 249 SER A CA 1
ATOM 1893 C C . SER A 1 249 ? -7.250 11.083 14.278 1.00 85.00 249 SER A C 1
ATOM 1895 O O . SER A 1 249 ? -6.966 11.633 13.209 1.00 85.00 249 SER A O 1
ATOM 1897 N N . LEU A 1 250 ? -7.986 9.968 14.329 1.00 84.25 250 LEU A N 1
ATOM 1898 C CA . LEU A 1 250 ? -8.491 9.268 13.144 1.00 84.25 250 LEU A CA 1
ATOM 1899 C C . LEU A 1 250 ? -9.345 10.163 12.212 1.00 84.25 250 LEU A C 1
ATOM 1901 O O . LEU A 1 250 ? -9.136 10.097 10.999 1.00 84.25 250 LEU A O 1
ATOM 1905 N N . PRO A 1 251 ? -10.240 11.048 12.704 1.00 88.69 251 PRO A N 1
ATOM 1906 C CA . PRO A 1 251 ? -10.991 11.962 11.840 1.00 88.69 251 PRO A CA 1
ATOM 1907 C C . PRO A 1 251 ? -10.108 12.924 11.033 1.00 88.69 251 PRO A C 1
ATOM 1909 O O . PRO A 1 251 ? -10.374 13.152 9.852 1.00 88.69 251 PRO A O 1
ATOM 1912 N N . VAL A 1 252 ? -9.038 13.462 11.633 1.00 86.69 252 VAL A N 1
ATOM 1913 C CA . VAL A 1 252 ? -8.097 14.354 10.931 1.00 86.69 252 VAL A CA 1
ATOM 1914 C C . VAL A 1 252 ? -7.339 13.583 9.853 1.00 86.69 252 VAL A C 1
ATOM 1916 O O . VAL A 1 252 ? -7.232 14.065 8.724 1.00 86.69 252 VAL A O 1
ATOM 1919 N N . ILE A 1 253 ? -6.890 12.361 10.163 1.00 87.12 253 ILE A N 1
ATOM 1920 C CA . ILE A 1 253 ? -6.199 11.478 9.212 1.00 87.12 253 ILE A CA 1
ATOM 1921 C C . ILE A 1 253 ? -7.093 11.178 8.004 1.00 87.12 253 ILE A C 1
ATOM 1923 O O . ILE A 1 253 ? -6.661 11.346 6.866 1.00 87.12 253 ILE A O 1
ATOM 1927 N N . VAL A 1 254 ? -8.349 10.780 8.229 1.00 89.19 254 VAL A N 1
ATOM 1928 C CA . VAL A 1 254 ? -9.284 10.437 7.145 1.00 89.19 254 VAL A CA 1
ATOM 1929 C C . VAL A 1 254 ? -9.652 11.667 6.306 1.00 89.19 254 VAL A C 1
ATOM 1931 O O . VAL A 1 254 ? -9.684 11.577 5.078 1.00 89.19 254 VAL A O 1
ATOM 1934 N N . ASN A 1 255 ? -9.878 12.829 6.932 1.00 91.94 255 ASN A N 1
ATOM 1935 C CA . ASN A 1 255 ? -10.139 14.078 6.207 1.00 91.94 255 ASN A CA 1
ATOM 1936 C C . ASN A 1 255 ? -8.946 14.473 5.323 1.00 91.94 255 ASN A C 1
ATOM 1938 O O . ASN A 1 255 ? -9.112 14.774 4.140 1.00 91.94 255 ASN A O 1
ATOM 1942 N N . PHE A 1 256 ? -7.731 14.418 5.874 1.00 90.50 256 PHE A N 1
ATOM 1943 C CA . PHE A 1 256 ? -6.513 14.728 5.131 1.00 90.50 256 PHE A CA 1
ATOM 1944 C C . PHE A 1 256 ? -6.271 13.735 3.987 1.00 90.50 256 PHE A C 1
ATOM 1946 O O . PHE A 1 256 ? -6.019 14.152 2.855 1.00 90.50 256 PHE A O 1
ATOM 1953 N N . ALA A 1 257 ? -6.437 12.433 4.245 1.00 88.69 257 ALA A N 1
ATOM 1954 C CA . ALA A 1 257 ? -6.328 11.384 3.234 1.00 88.69 257 ALA A CA 1
ATOM 1955 C C . ALA A 1 257 ? -7.311 11.604 2.074 1.00 88.69 257 ALA A C 1
ATOM 1957 O O . ALA A 1 257 ? -6.925 11.476 0.913 1.00 88.69 257 ALA A O 1
ATOM 1958 N N . HIS A 1 258 ? -8.551 12.016 2.367 1.00 94.50 258 HIS A N 1
ATOM 1959 C CA . HIS A 1 258 ? -9.528 12.378 1.342 1.00 94.50 258 HIS A CA 1
ATOM 1960 C C . HIS A 1 258 ? -9.036 13.544 0.466 1.00 94.50 258 HIS A C 1
ATOM 1962 O O . HIS A 1 258 ? -9.149 13.487 -0.756 1.00 94.50 258 HIS A O 1
ATOM 1968 N N . ARG A 1 259 ? -8.432 14.591 1.039 1.00 92.31 259 ARG A N 1
ATOM 1969 C CA . ARG A 1 259 ? -7.905 15.730 0.258 1.00 92.31 259 ARG A CA 1
ATOM 1970 C C . ARG A 1 259 ? -6.736 15.324 -0.637 1.00 92.31 259 ARG A C 1
ATOM 1972 O O . ARG A 1 259 ? -6.738 15.638 -1.827 1.00 92.31 259 ARG A O 1
ATOM 1979 N N . VAL A 1 260 ? -5.769 14.588 -0.084 1.00 88.62 260 VAL A N 1
ATOM 1980 C CA . VAL A 1 260 ? -4.602 14.085 -0.829 1.00 88.62 260 VAL A CA 1
ATOM 1981 C C . VAL A 1 260 ? -5.043 13.166 -1.971 1.00 88.62 260 VAL A C 1
ATOM 1983 O O . VAL A 1 260 ? -4.572 13.315 -3.100 1.00 88.62 260 VAL A O 1
ATOM 1986 N N . GLY A 1 261 ? -5.996 12.267 -1.717 1.00 90.31 261 GLY A N 1
ATOM 1987 C CA . GLY A 1 261 ? -6.567 11.407 -2.750 1.00 90.31 261 GLY A CA 1
ATOM 1988 C C . GLY A 1 261 ? -7.309 12.193 -3.841 1.00 90.31 261 GLY A C 1
ATOM 1989 O O . GLY A 1 261 ? -7.170 11.879 -5.023 1.00 90.31 261 GLY A O 1
ATOM 1990 N N . GLY A 1 262 ? -7.996 13.285 -3.488 1.00 93.44 262 GLY A N 1
ATOM 1991 C CA . GLY A 1 262 ? -8.604 14.207 -4.454 1.00 93.44 262 GLY A CA 1
ATOM 1992 C C . GLY A 1 262 ? -7.577 14.860 -5.388 1.00 93.44 262 GLY A C 1
ATOM 1993 O O . GLY A 1 262 ? -7.791 14.913 -6.601 1.00 93.44 262 GLY A O 1
ATOM 1994 N N . ILE A 1 263 ? -6.426 15.282 -4.852 1.00 90.19 263 ILE A N 1
ATOM 1995 C CA . ILE A 1 263 ? -5.304 15.810 -5.649 1.00 90.19 263 ILE A CA 1
ATOM 1996 C C . ILE A 1 263 ? -4.743 14.719 -6.572 1.00 90.19 263 ILE A C 1
ATOM 1998 O O . ILE A 1 263 ? -4.518 14.971 -7.757 1.00 90.19 263 ILE A O 1
ATOM 2002 N N . ALA A 1 264 ? -4.564 13.493 -6.068 1.00 88.62 264 ALA A N 1
ATOM 2003 C CA . ALA A 1 264 ? -4.097 12.363 -6.871 1.00 88.62 264 ALA A CA 1
ATOM 2004 C C . ALA A 1 264 ? -5.039 12.055 -8.050 1.00 88.62 264 ALA A C 1
ATOM 2006 O O . ALA A 1 264 ? -4.569 11.875 -9.176 1.00 88.62 264 ALA A O 1
ATOM 2007 N N . VAL A 1 265 ? -6.360 12.063 -7.822 1.00 95.38 265 VAL A N 1
ATOM 2008 C CA . VAL A 1 265 ? -7.372 11.917 -8.883 1.00 95.38 265 VAL A CA 1
ATOM 2009 C C . VAL A 1 265 ? -7.248 13.042 -9.913 1.00 95.38 265 VAL A C 1
ATOM 2011 O O . VAL A 1 265 ? -7.190 12.760 -11.111 1.00 95.38 265 VAL A O 1
ATOM 2014 N N . ALA A 1 266 ? -7.156 14.302 -9.477 1.00 93.81 266 ALA A N 1
ATOM 2015 C CA . ALA A 1 266 ? -7.037 15.445 -10.383 1.00 93.81 266 ALA A CA 1
ATOM 2016 C C . ALA A 1 266 ? -5.778 15.358 -11.263 1.00 93.81 266 ALA A C 1
ATOM 2018 O O . ALA A 1 266 ? -5.862 15.513 -12.483 1.00 93.81 266 ALA A O 1
ATOM 2019 N N . MET A 1 267 ? -4.624 15.027 -10.675 1.00 90.50 267 MET A N 1
ATOM 2020 C CA . MET A 1 267 ? -3.376 14.827 -11.418 1.00 90.50 267 MET A CA 1
ATOM 2021 C C . MET A 1 267 ? -3.481 13.675 -12.424 1.00 90.50 267 MET A C 1
ATOM 2023 O O . MET A 1 267 ? -3.028 13.814 -13.560 1.00 90.50 267 MET A O 1
ATOM 2027 N N . ALA A 1 268 ? -4.104 12.554 -12.045 1.00 90.31 268 ALA A N 1
ATOM 2028 C CA . ALA A 1 268 ? -4.301 11.415 -12.939 1.00 90.31 268 ALA A CA 1
ATOM 2029 C C . ALA A 1 268 ? -5.202 11.768 -14.136 1.00 90.31 268 ALA A C 1
ATOM 2031 O O . ALA A 1 268 ? -4.887 11.402 -15.272 1.00 90.31 268 ALA A O 1
ATOM 2032 N N . VAL A 1 269 ? -6.286 12.519 -13.903 1.00 95.88 269 VAL A N 1
ATOM 2033 C CA . VAL A 1 269 ? -7.181 13.015 -14.962 1.00 95.88 269 VAL A CA 1
ATOM 2034 C C . VAL A 1 269 ? -6.436 13.952 -15.913 1.00 95.88 269 VAL A C 1
ATOM 2036 O O . VAL A 1 269 ? -6.506 13.757 -17.127 1.00 95.88 269 VAL A O 1
ATOM 2039 N N . ILE A 1 270 ? -5.666 14.912 -15.391 1.00 92.12 270 ILE A N 1
ATOM 2040 C CA . ILE A 1 270 ? -4.867 15.844 -16.205 1.00 92.12 270 ILE A CA 1
ATOM 2041 C C . ILE A 1 270 ? -3.810 15.089 -17.024 1.00 92.12 270 ILE A C 1
ATOM 2043 O O . ILE A 1 270 ? -3.687 15.312 -18.229 1.00 92.12 270 ILE A O 1
ATOM 2047 N N . ALA A 1 271 ? -3.079 14.153 -16.414 1.00 86.75 271 ALA A N 1
ATOM 2048 C CA . ALA A 1 271 ? -2.057 13.365 -17.102 1.00 86.75 271 ALA A CA 1
ATOM 2049 C C . ALA A 1 271 ? -2.647 12.518 -18.244 1.00 86.75 271 ALA A C 1
ATOM 2051 O O . ALA A 1 271 ? -2.079 12.455 -19.340 1.00 86.75 271 ALA A O 1
ATOM 2052 N N . LEU A 1 272 ? -3.808 11.892 -18.017 1.00 91.19 272 LEU A N 1
ATOM 2053 C CA . LEU A 1 272 ? -4.526 11.155 -19.057 1.00 91.19 272 LEU A CA 1
ATOM 2054 C C . LEU A 1 272 ? -5.040 12.082 -20.156 1.00 91.19 272 LEU A C 1
ATOM 2056 O O . LEU A 1 272 ? -4.893 11.746 -21.328 1.00 91.19 272 LEU A O 1
ATOM 2060 N N . PHE A 1 273 ? -5.582 13.248 -19.807 1.00 93.69 273 PHE A N 1
ATOM 2061 C CA . PHE A 1 273 ? -6.022 14.240 -20.783 1.00 93.69 273 PHE A CA 1
ATOM 2062 C C . PHE A 1 273 ? -4.876 14.686 -21.694 1.00 93.69 273 PHE A C 1
ATOM 2064 O O . PHE A 1 273 ? -5.007 14.580 -22.911 1.00 93.69 273 PHE A O 1
ATOM 2071 N N . ILE A 1 274 ? -3.725 15.069 -21.125 1.00 88.94 274 ILE A N 1
ATOM 2072 C CA . ILE A 1 274 ? -2.525 15.450 -21.888 1.00 88.94 274 ILE A CA 1
ATOM 2073 C C . ILE A 1 274 ? -2.111 14.319 -22.839 1.00 88.94 274 ILE A C 1
ATOM 2075 O O . ILE A 1 274 ? -1.864 14.559 -24.020 1.00 88.94 274 ILE A O 1
ATOM 2079 N N . ARG A 1 275 ? -2.103 13.063 -22.368 1.00 87.25 275 ARG A N 1
ATOM 2080 C CA . ARG A 1 275 ? -1.794 11.898 -23.216 1.00 87.25 275 ARG A CA 1
ATOM 2081 C C . ARG A 1 275 ? -2.813 11.696 -24.342 1.00 87.25 275 ARG A C 1
ATOM 2083 O O . ARG A 1 275 ? -2.458 11.169 -25.396 1.00 87.25 275 ARG A O 1
ATOM 2090 N N . LEU A 1 276 ? -4.070 12.071 -24.127 1.00 90.19 276 LEU A N 1
ATOM 2091 C CA . LEU A 1 276 ? -5.161 11.921 -25.089 1.00 90.19 276 LEU A CA 1
ATOM 2092 C C . LEU A 1 276 ? -5.301 13.119 -26.046 1.00 90.19 276 LEU A C 1
ATOM 2094 O O . LEU A 1 276 ? -6.035 13.001 -27.026 1.00 90.19 276 LEU A O 1
ATOM 2098 N N . LEU A 1 277 ? -4.546 14.211 -25.855 1.00 88.44 277 LEU A N 1
ATOM 2099 C CA . LEU A 1 277 ? -4.474 15.332 -26.807 1.00 88.44 277 LEU A CA 1
ATOM 2100 C C . LEU A 1 277 ? -3.912 14.933 -28.177 1.00 88.44 277 LEU A C 1
ATOM 2102 O O . LEU A 1 277 ? -4.183 15.620 -29.157 1.00 88.44 277 LEU A O 1
ATOM 2106 N N . ARG A 1 278 ? -3.180 13.811 -28.256 1.00 84.88 278 ARG A N 1
ATOM 2107 C CA . ARG A 1 278 ? -2.698 13.239 -29.526 1.00 84.88 278 ARG A CA 1
ATOM 2108 C C . ARG A 1 278 ? -3.820 12.777 -30.459 1.00 84.88 278 ARG A C 1
ATOM 2110 O O . ARG A 1 278 ? -3.556 12.520 -31.624 1.00 84.88 278 ARG A O 1
ATOM 2117 N N . PHE A 1 279 ? -5.033 12.601 -29.936 1.00 86.62 279 PHE A N 1
ATOM 2118 C CA . PHE A 1 279 ? -6.209 12.263 -30.728 1.00 86.62 279 PHE A CA 1
ATOM 2119 C C . PHE A 1 279 ? -6.966 13.536 -31.130 1.00 86.62 279 PHE A C 1
ATOM 2121 O O . PHE A 1 279 ? -6.977 14.528 -30.393 1.00 86.62 279 PHE A O 1
ATOM 2128 N N . ASP A 1 280 ? -7.654 13.497 -32.271 1.00 88.75 280 ASP A N 1
ATOM 2129 C CA . ASP A 1 280 ? -8.482 14.612 -32.737 1.00 88.75 280 ASP A CA 1
ATOM 2130 C C . ASP A 1 280 ? -9.575 14.988 -31.732 1.00 88.75 280 ASP A C 1
ATOM 2132 O O . ASP A 1 280 ? -10.041 14.167 -30.940 1.00 88.75 280 ASP A O 1
ATOM 2136 N N . SER A 1 281 ? -10.033 16.241 -31.772 1.00 89.81 281 SER A N 1
ATOM 2137 C CA . SER A 1 281 ? -11.061 16.763 -30.855 1.00 89.81 281 SER A CA 1
ATOM 2138 C C . SER A 1 281 ? -12.390 16.000 -30.919 1.00 89.81 281 SER A C 1
ATOM 2140 O O . SER A 1 281 ? -13.120 15.950 -29.930 1.00 89.81 281 SER A O 1
ATOM 2142 N N . ARG A 1 282 ? -12.691 15.371 -32.062 1.00 89.44 282 ARG A N 1
ATOM 2143 C CA . ARG A 1 282 ? -13.871 14.517 -32.263 1.00 89.44 282 ARG A CA 1
ATOM 2144 C C . ARG A 1 282 ? -13.663 13.070 -31.811 1.00 89.44 282 ARG A C 1
ATOM 2146 O O . ARG A 1 282 ? -14.619 12.301 -31.802 1.00 89.44 282 ARG A O 1
ATOM 2153 N N . HIS A 1 283 ? -12.444 12.684 -31.434 1.00 90.50 283 HIS A N 1
ATOM 2154 C CA . HIS A 1 283 ? -12.157 11.320 -31.014 1.00 90.50 283 HIS A CA 1
ATOM 2155 C C . HIS A 1 283 ? -12.826 11.019 -29.655 1.00 90.50 283 HIS A C 1
ATOM 2157 O O . HIS A 1 283 ? -12.610 11.770 -28.696 1.00 90.50 283 HIS A O 1
ATOM 2163 N N . PRO A 1 284 ? -13.559 9.896 -29.512 1.00 92.44 284 PRO A N 1
ATOM 2164 C CA . PRO A 1 284 ? -14.317 9.560 -28.300 1.00 92.44 284 PRO A CA 1
ATOM 2165 C C . PRO A 1 284 ? -13.502 9.614 -26.998 1.00 92.44 284 PRO A C 1
ATOM 2167 O O . PRO A 1 284 ? -13.962 10.146 -25.989 1.00 92.44 284 PRO A O 1
ATOM 2170 N N . LEU A 1 285 ? -12.256 9.118 -27.025 1.00 93.31 285 LEU A N 1
ATOM 2171 C CA . LEU A 1 285 ? -11.356 9.173 -25.862 1.00 93.31 285 LEU A CA 1
ATOM 2172 C C . LEU A 1 285 ? -11.043 10.606 -25.422 1.00 93.31 285 LEU A C 1
ATOM 2174 O O . LEU A 1 285 ? -11.022 10.883 -24.225 1.00 93.31 285 LEU A O 1
ATOM 2178 N N . ARG A 1 286 ? -10.802 11.515 -26.375 1.00 93.75 286 ARG A N 1
ATOM 2179 C CA . ARG A 1 286 ? -10.494 12.911 -26.061 1.00 93.75 286 ARG A CA 1
ATOM 2180 C C . ARG A 1 286 ? -11.733 13.629 -25.544 1.00 93.75 286 ARG A C 1
ATOM 2182 O O . ARG A 1 286 ? -11.618 14.338 -24.559 1.00 93.75 286 ARG A O 1
ATOM 2189 N N . GLN A 1 287 ? -12.909 13.394 -26.127 1.00 95.31 287 GLN A N 1
ATOM 2190 C CA . GLN A 1 287 ? -14.166 13.987 -25.651 1.00 95.31 287 GLN A CA 1
ATOM 2191 C C . GLN A 1 287 ? -14.481 13.608 -24.197 1.00 95.31 287 GLN A C 1
ATOM 2193 O O . GLN A 1 287 ? -14.772 14.482 -23.383 1.00 95.31 287 GLN A O 1
ATOM 2198 N N . LEU A 1 288 ? -14.362 12.322 -23.850 1.00 96.38 288 LEU A N 1
ATOM 2199 C CA . LEU A 1 288 ? -14.551 11.850 -22.475 1.00 96.38 288 LEU A CA 1
ATOM 2200 C C . LEU A 1 288 ? -13.503 12.419 -21.511 1.00 96.38 288 LEU A C 1
ATOM 2202 O O . LEU A 1 288 ? -13.845 12.810 -20.397 1.00 96.38 288 LEU A O 1
ATOM 2206 N N . ALA A 1 289 ? -12.239 12.501 -21.933 1.00 95.62 289 ALA A N 1
ATOM 2207 C CA . ALA A 1 289 ? -11.184 13.103 -21.123 1.00 95.62 289 ALA A CA 1
ATOM 2208 C C . ALA A 1 289 ? -11.404 14.610 -20.906 1.00 95.62 289 ALA A C 1
ATOM 2210 O O . ALA A 1 289 ? -11.222 15.089 -19.790 1.00 95.62 289 ALA A O 1
ATOM 2211 N N . THR A 1 290 ? -11.855 15.343 -21.929 1.00 96.00 290 THR A N 1
ATOM 2212 C CA . THR A 1 290 ? -12.256 16.752 -21.800 1.00 96.00 290 THR A CA 1
ATOM 2213 C C . THR A 1 290 ? -13.395 16.894 -20.794 1.00 96.00 290 THR A C 1
ATOM 2215 O O . THR A 1 290 ? -13.335 17.758 -19.926 1.00 96.00 290 THR A O 1
ATOM 2218 N N . LEU A 1 291 ? -14.410 16.025 -20.857 1.00 96.50 291 LEU A N 1
ATOM 2219 C CA . LEU A 1 291 ? -15.526 16.054 -19.911 1.00 96.50 291 LEU A CA 1
ATOM 2220 C C . LEU A 1 291 ? -15.067 15.806 -18.467 1.00 96.50 291 LEU A C 1
ATOM 2222 O O . LEU A 1 291 ? -15.480 16.534 -17.570 1.00 96.50 291 LEU A O 1
ATOM 2226 N N . LEU A 1 292 ? -14.159 14.853 -18.243 1.00 97.19 292 LEU A N 1
ATOM 2227 C CA . LEU A 1 292 ? -13.554 14.630 -16.925 1.00 97.19 292 LEU A CA 1
ATOM 2228 C C . LEU A 1 292 ? -12.787 15.861 -16.421 1.00 97.19 292 LEU A C 1
ATOM 2230 O O . LEU A 1 292 ? -12.964 16.252 -15.270 1.00 97.19 292 LEU A O 1
ATOM 2234 N N . VAL A 1 293 ? -11.983 16.505 -17.273 1.00 96.12 293 VAL A N 1
ATOM 2235 C CA . VAL A 1 293 ? -11.257 17.738 -16.913 1.00 96.12 293 VAL A CA 1
ATOM 2236 C C . VAL A 1 293 ? -12.208 18.893 -16.586 1.00 96.12 293 VAL A C 1
ATOM 2238 O O . VAL A 1 293 ? -11.866 19.724 -15.753 1.00 96.12 293 VAL A O 1
ATOM 2241 N N . MET A 1 294 ? -13.405 18.940 -17.178 1.00 94.81 294 MET A N 1
ATOM 2242 C CA . MET A 1 294 ? -14.425 19.943 -16.842 1.00 94.81 294 MET A CA 1
ATOM 2243 C C . MET A 1 294 ? -15.163 19.634 -15.529 1.00 94.81 294 MET A C 1
ATOM 2245 O O . MET A 1 294 ? -15.488 20.552 -14.780 1.00 94.81 294 MET A O 1
ATOM 2249 N N . VAL A 1 295 ? -15.418 18.357 -15.225 1.00 97.25 295 VAL A N 1
ATOM 2250 C CA . VAL A 1 295 ? -16.164 17.939 -14.021 1.00 97.25 295 VAL A CA 1
ATOM 2251 C C . VAL A 1 295 ? -15.307 18.002 -12.750 1.00 97.25 295 VAL A C 1
ATOM 2253 O O . VAL A 1 295 ? -15.807 18.386 -11.694 1.00 97.25 295 VAL A O 1
ATOM 2256 N N . VAL A 1 296 ? -14.014 17.666 -12.824 1.00 95.81 296 VAL A N 1
ATOM 2257 C CA . VAL A 1 296 ? -13.127 17.622 -11.644 1.00 95.81 296 VAL A CA 1
ATOM 2258 C C . VAL A 1 296 ? -13.032 18.968 -10.898 1.00 95.81 296 VAL A C 1
ATOM 2260 O O . VAL A 1 296 ? -13.150 18.956 -9.672 1.00 95.81 296 VAL A O 1
ATOM 2263 N N . PRO A 1 297 ? -12.886 20.133 -11.560 1.00 94.75 297 PRO A N 1
ATOM 2264 C CA . PRO A 1 297 ? -12.940 21.429 -10.884 1.00 94.75 297 PRO A CA 1
ATOM 2265 C C . PRO A 1 297 ? -14.252 21.657 -10.128 1.00 94.75 297 PRO A C 1
ATOM 2267 O O . PRO A 1 297 ? -14.220 22.104 -8.985 1.00 94.75 297 PRO A O 1
ATOM 2270 N N . ALA A 1 298 ? -15.398 21.289 -10.714 1.00 95.94 298 ALA A N 1
ATOM 2271 C CA . ALA A 1 298 ? -16.692 21.386 -10.038 1.00 95.94 298 ALA A CA 1
ATOM 2272 C C . ALA A 1 298 ? -16.746 20.486 -8.790 1.00 95.94 298 ALA A C 1
ATOM 2274 O O . ALA A 1 298 ? -17.218 20.921 -7.742 1.00 95.94 298 ALA A O 1
ATOM 2275 N N . GLN A 1 299 ? -16.187 19.273 -8.861 1.00 97.50 299 GLN A N 1
ATOM 2276 C CA . GLN A 1 299 ? -16.081 18.368 -7.712 1.00 97.50 299 GLN A CA 1
ATOM 2277 C C . GLN A 1 299 ? -15.239 18.963 -6.574 1.00 97.50 299 GLN A C 1
ATOM 2279 O O . GLN A 1 299 ? -15.631 18.874 -5.408 1.00 97.50 299 GLN A O 1
ATOM 2284 N N . ILE A 1 300 ? -14.102 19.586 -6.903 1.00 95.38 300 ILE A N 1
ATOM 2285 C CA . ILE A 1 300 ? -13.217 20.249 -5.931 1.00 95.38 300 ILE A CA 1
ATOM 2286 C C . ILE A 1 300 ? -13.929 21.445 -5.291 1.00 95.38 300 ILE A C 1
ATOM 2288 O O . ILE A 1 300 ? -13.919 21.574 -4.068 1.00 95.38 300 ILE A O 1
ATOM 2292 N N . LEU A 1 301 ? -14.594 22.280 -6.096 1.00 95.50 301 LEU A N 1
ATOM 2293 C CA . LEU A 1 301 ? -15.358 23.429 -5.609 1.00 95.50 301 LEU A CA 1
ATOM 2294 C C . LEU A 1 301 ? -16.501 22.995 -4.686 1.00 95.50 301 LEU A C 1
ATOM 2296 O O . LEU A 1 301 ? -16.645 23.548 -3.602 1.00 95.50 301 LEU A O 1
ATOM 2300 N N . LEU A 1 302 ? -17.268 21.966 -5.053 1.00 96.75 302 LEU A N 1
ATOM 2301 C CA . LEU A 1 302 ? -18.315 21.406 -4.191 1.00 96.75 302 LEU A CA 1
ATOM 2302 C C . LEU A 1 302 ? -17.746 20.847 -2.877 1.00 96.75 302 LEU A C 1
ATOM 2304 O O . LEU A 1 302 ? -18.381 20.975 -1.830 1.00 96.75 302 LEU A O 1
ATOM 2308 N N . GLY A 1 303 ? -16.537 20.277 -2.904 1.00 94.81 303 GLY A N 1
ATOM 2309 C CA . GLY A 1 303 ? -15.825 19.843 -1.699 1.00 94.81 303 GLY A CA 1
ATOM 2310 C C . GLY A 1 303 ? -15.445 21.019 -0.794 1.00 94.81 303 GLY A C 1
ATOM 2311 O O . GLY A 1 303 ? -15.691 20.973 0.410 1.00 94.81 303 GLY A O 1
ATOM 2312 N N . ALA A 1 304 ? -14.931 22.107 -1.375 1.00 92.94 304 ALA A N 1
ATOM 2313 C CA . ALA A 1 304 ? -14.623 23.341 -0.652 1.00 92.94 304 ALA A CA 1
ATOM 2314 C C . ALA A 1 304 ? -15.885 23.971 -0.040 1.00 92.94 304 ALA A C 1
ATOM 2316 O O . ALA A 1 304 ? -15.919 24.252 1.158 1.00 92.94 304 ALA A O 1
ATOM 2317 N N . TYR A 1 305 ? -16.960 24.099 -0.824 1.00 94.88 305 TYR A N 1
ATOM 2318 C CA . TYR A 1 305 ? -18.245 24.613 -0.348 1.00 94.88 305 TYR A CA 1
ATOM 2319 C C . TYR A 1 305 ? -18.877 23.724 0.721 1.00 94.88 305 TYR A C 1
ATOM 2321 O O . TYR A 1 305 ? -19.528 24.243 1.623 1.00 94.88 305 TYR A O 1
ATOM 2329 N N . THR A 1 306 ? -18.672 22.406 0.681 1.00 93.50 306 THR A N 1
ATOM 2330 C CA . THR A 1 306 ? -19.118 21.506 1.756 1.00 93.50 306 THR A CA 1
ATOM 2331 C C . THR A 1 306 ? -18.465 21.880 3.091 1.00 93.50 306 THR A C 1
ATOM 2333 O O . THR A 1 306 ? -19.141 21.885 4.115 1.00 93.50 306 THR A O 1
ATOM 2336 N N . VAL A 1 307 ? -17.183 22.260 3.093 1.00 92.44 307 VAL A N 1
ATOM 2337 C CA . VAL A 1 307 ? -16.486 22.734 4.301 1.00 92.44 307 VAL A CA 1
ATOM 2338 C C . VAL A 1 307 ? -16.964 24.134 4.694 1.00 92.44 307 VAL A C 1
ATOM 2340 O O . VAL A 1 307 ? -17.400 24.328 5.826 1.00 92.44 307 VAL A O 1
ATOM 2343 N N . TRP A 1 308 ? -16.948 25.093 3.762 1.00 92.00 308 TRP A N 1
ATOM 2344 C CA . TRP A 1 308 ? -17.309 26.492 4.034 1.00 92.00 308 TRP A CA 1
ATOM 2345 C C . TRP A 1 308 ? -18.754 26.679 4.497 1.00 92.00 308 TRP A C 1
ATOM 2347 O O . TRP A 1 308 ? -19.030 27.551 5.312 1.00 92.00 308 TRP A O 1
ATOM 2357 N N . SER A 1 309 ? -19.676 25.853 4.002 1.00 91.38 309 SER A N 1
ATOM 2358 C CA . SER A 1 309 ? -21.092 25.904 4.381 1.00 91.38 309 SER A CA 1
ATOM 2359 C C . SER A 1 309 ? -21.424 25.120 5.654 1.00 91.38 309 SER A C 1
ATOM 2361 O O . SER A 1 309 ? -22.597 25.003 6.000 1.00 91.38 309 SER A O 1
ATOM 2363 N N . GLY A 1 310 ? -20.431 24.530 6.331 1.00 88.31 310 GLY A N 1
ATOM 2364 C CA . GLY A 1 310 ? -20.675 23.703 7.514 1.00 88.31 310 GLY A CA 1
ATOM 2365 C C . GLY A 1 310 ? -21.433 22.406 7.205 1.00 88.31 310 GLY A C 1
ATOM 2366 O O . GLY A 1 310 ? -22.211 21.938 8.032 1.00 88.31 310 GLY A O 1
ATOM 2367 N N . LYS A 1 311 ? -21.190 21.803 6.032 1.00 89.44 311 LYS A N 1
ATOM 2368 C CA . LYS A 1 311 ? -21.880 20.617 5.488 1.00 89.44 311 LYS A CA 1
ATOM 2369 C C . LYS A 1 311 ? -23.358 20.854 5.161 1.00 89.44 311 LYS A C 1
ATOM 2371 O O . LYS A 1 311 ? -24.205 20.024 5.493 1.00 89.44 311 LYS A O 1
ATOM 2376 N N . GLN A 1 312 ? -23.678 21.948 4.465 1.00 92.25 312 GLN A N 1
ATOM 2377 C CA . GLN A 1 312 ? -25.045 22.182 3.991 1.00 92.25 312 GLN A CA 1
ATOM 2378 C C . GLN A 1 312 ? -25.540 20.966 3.168 1.00 92.25 312 GLN A C 1
ATOM 2380 O O . GLN A 1 312 ? -24.796 20.485 2.299 1.00 92.25 312 GLN A O 1
ATOM 2385 N N . PRO A 1 313 ? -26.750 20.422 3.431 1.00 91.44 313 PRO A N 1
ATOM 2386 C CA . PRO A 1 313 ? -27.114 19.096 2.932 1.00 91.44 313 PRO A CA 1
ATOM 2387 C C . PRO A 1 313 ? -27.149 18.946 1.410 1.00 91.44 313 PRO A C 1
ATOM 2389 O O . PRO A 1 313 ? -26.699 17.930 0.880 1.00 91.44 313 PRO A O 1
ATOM 2392 N N . VAL A 1 314 ? -27.631 19.965 0.699 1.00 95.50 314 VAL A N 1
ATOM 2393 C CA . VAL A 1 314 ? -27.739 19.963 -0.765 1.00 95.50 314 VAL A CA 1
ATOM 2394 C C . VAL A 1 314 ? -26.356 20.027 -1.403 1.00 95.50 314 VAL A C 1
ATOM 2396 O O . VAL A 1 314 ? -26.051 19.200 -2.255 1.00 95.50 314 VAL A O 1
ATOM 2399 N N . ILE A 1 315 ? -25.483 20.937 -0.961 1.00 96.25 315 ILE A N 1
ATOM 2400 C CA . ILE A 1 315 ? -24.100 21.054 -1.454 1.00 96.25 315 ILE A CA 1
ATOM 2401 C C . ILE A 1 315 ? -23.333 19.751 -1.226 1.00 96.25 315 ILE A C 1
ATOM 2403 O O . ILE A 1 315 ? -22.682 19.228 -2.131 1.00 96.25 315 ILE A O 1
ATOM 2407 N N . THR A 1 316 ? -23.466 19.189 -0.028 1.00 94.56 316 THR A N 1
ATOM 2408 C CA . THR A 1 316 ? -22.798 17.944 0.355 1.00 94.56 316 THR A CA 1
ATOM 2409 C C . THR A 1 316 ? -23.318 16.754 -0.463 1.00 94.56 316 THR A C 1
ATOM 2411 O O . THR A 1 316 ? -22.559 15.836 -0.775 1.00 94.56 316 THR A O 1
ATOM 2414 N N . SER A 1 317 ? -24.596 16.766 -0.855 1.00 96.00 317 SER A N 1
ATOM 2415 C CA . SER A 1 317 ? -25.200 15.750 -1.730 1.00 96.00 317 SER A CA 1
ATOM 2416 C C . SER A 1 317 ? -24.809 15.935 -3.197 1.00 96.00 317 SER A C 1
ATOM 2418 O O . SER A 1 317 ? -24.523 14.954 -3.884 1.00 96.00 317 SER A O 1
ATOM 2420 N N . LEU A 1 318 ? -24.700 17.184 -3.662 1.00 97.44 318 LEU A N 1
ATOM 2421 C CA . LEU A 1 318 ? -24.166 17.527 -4.982 1.00 97.44 318 LEU A CA 1
ATOM 2422 C C . LEU A 1 318 ? -22.708 17.073 -5.130 1.00 97.44 318 LEU A C 1
ATOM 2424 O O . LEU A 1 318 ? -22.336 16.547 -6.179 1.00 97.44 318 LEU A O 1
ATOM 2428 N N . HIS A 1 319 ? -21.898 17.206 -4.077 1.00 97.56 319 HIS A N 1
ATOM 2429 C CA . HIS A 1 319 ? -20.531 16.685 -4.052 1.00 97.56 319 HIS A CA 1
ATOM 2430 C C . HIS A 1 319 ? -20.486 15.152 -4.199 1.00 97.56 319 HIS A C 1
ATOM 2432 O O . HIS A 1 319 ? -19.645 14.628 -4.926 1.00 97.56 319 HIS A O 1
ATOM 2438 N N . VAL A 1 320 ? -21.402 14.413 -3.560 1.00 97.19 320 VAL A N 1
ATOM 2439 C CA . VAL A 1 320 ? -21.461 12.942 -3.691 1.00 97.19 320 VAL A CA 1
ATOM 2440 C C . VAL A 1 320 ? -21.856 12.528 -5.101 1.00 97.19 320 VAL A C 1
ATOM 2442 O O . VAL A 1 320 ? -21.135 11.760 -5.733 1.00 97.19 320 VAL A O 1
ATOM 2445 N N . VAL A 1 321 ? -22.964 13.060 -5.626 1.00 97.44 321 VAL A N 1
ATOM 2446 C CA . VAL A 1 321 ? -23.456 12.663 -6.955 1.00 97.44 321 VAL A CA 1
ATOM 2447 C C . VAL A 1 321 ? -22.494 13.078 -8.074 1.00 97.44 321 VAL A C 1
ATOM 2449 O O . VAL A 1 321 ? -22.340 12.351 -9.052 1.00 97.44 321 VAL A O 1
ATOM 2452 N N . THR A 1 322 ? -21.780 14.197 -7.922 1.00 98.06 322 THR A N 1
ATOM 2453 C CA . THR A 1 322 ? -20.745 14.619 -8.881 1.00 98.06 322 THR A CA 1
ATOM 2454 C C . THR A 1 322 ? -19.504 13.717 -8.800 1.00 98.06 322 THR A C 1
ATOM 2456 O O . THR A 1 322 ? -18.902 13.396 -9.830 1.00 98.06 322 THR A O 1
ATOM 2459 N N . GLY A 1 323 ? -19.171 13.199 -7.612 1.00 97.88 323 GLY A N 1
ATOM 2460 C CA . GLY A 1 323 ? -18.169 12.144 -7.434 1.00 97.88 323 GLY A CA 1
ATOM 2461 C C . GLY A 1 323 ? -18.562 10.845 -8.146 1.00 97.88 323 GLY A C 1
ATOM 2462 O O . GLY A 1 323 ? -17.786 10.322 -8.948 1.00 97.88 323 GLY A O 1
ATOM 2463 N N . ALA A 1 324 ? -19.799 10.387 -7.947 1.00 98.06 324 ALA A N 1
ATOM 2464 C CA . ALA A 1 324 ? -20.372 9.226 -8.631 1.00 98.06 324 ALA A CA 1
ATOM 2465 C C . ALA A 1 324 ? -20.410 9.412 -10.164 1.00 98.06 324 ALA A C 1
ATOM 2467 O O . ALA A 1 324 ? -20.064 8.514 -10.936 1.00 98.06 324 ALA A O 1
ATOM 2468 N N . PHE A 1 325 ? -20.742 10.617 -10.639 1.00 98.19 325 PHE A N 1
ATOM 2469 C CA . PHE A 1 325 ? -20.692 10.954 -12.062 1.00 98.19 325 PHE A CA 1
ATOM 2470 C C . PHE A 1 325 ? -19.258 10.930 -12.616 1.00 98.19 325 PHE A C 1
ATOM 2472 O O . PHE A 1 325 ? -19.026 10.422 -13.715 1.00 98.19 325 PHE A O 1
ATOM 2479 N N . THR A 1 326 ? -18.277 11.398 -11.840 1.00 98.44 326 THR A N 1
ATOM 2480 C CA . THR A 1 326 ? -16.848 11.301 -12.187 1.00 98.44 326 THR A CA 1
ATOM 2481 C C . THR A 1 326 ? -16.415 9.838 -12.330 1.00 98.44 326 THR A C 1
ATOM 2483 O O . THR A 1 326 ? -15.731 9.492 -13.299 1.00 98.44 326 THR A O 1
ATOM 2486 N N . LEU A 1 327 ? -16.865 8.955 -11.429 1.00 98.56 327 LEU A N 1
ATOM 2487 C CA . LEU A 1 327 ? -16.641 7.511 -11.533 1.00 98.56 327 LEU A CA 1
ATOM 2488 C C . LEU A 1 327 ? -17.257 6.943 -12.818 1.00 98.56 327 LEU A C 1
ATOM 2490 O O . LEU A 1 327 ? -16.556 6.278 -13.584 1.00 98.56 327 LEU A O 1
ATOM 2494 N N . ALA A 1 328 ? -18.519 7.262 -13.109 1.00 98.12 328 ALA A N 1
ATOM 2495 C CA . ALA A 1 328 ? -19.201 6.808 -14.320 1.00 98.12 328 ALA A CA 1
ATOM 2496 C C . ALA A 1 328 ? -18.482 7.257 -15.608 1.00 98.12 328 ALA A C 1
ATOM 2498 O O . ALA A 1 328 ? -18.290 6.457 -16.525 1.00 98.12 328 ALA A O 1
ATOM 2499 N N . LEU A 1 329 ? -18.010 8.507 -15.672 1.00 98.19 329 LEU A N 1
ATOM 2500 C CA . LEU A 1 329 ? -17.228 9.011 -16.805 1.00 98.19 329 LEU A CA 1
ATOM 2501 C C . LEU A 1 329 ? -15.867 8.322 -16.941 1.00 98.19 329 LEU A C 1
ATOM 2503 O O . LEU A 1 329 ? -15.463 7.976 -18.054 1.00 98.19 329 LEU A O 1
ATOM 2507 N N . SER A 1 330 ? -15.173 8.081 -15.825 1.00 98.38 330 SER A N 1
ATOM 2508 C CA . SER A 1 330 ? -13.905 7.343 -15.829 1.00 98.38 330 SER A CA 1
ATOM 2509 C C . SER A 1 330 ? -14.088 5.908 -16.337 1.00 98.38 330 SER A C 1
ATOM 2511 O O . SER A 1 330 ? -13.279 5.421 -17.131 1.00 98.38 330 SER A O 1
ATOM 2513 N N . LEU A 1 331 ? -15.201 5.260 -15.969 1.00 98.31 331 LEU A N 1
ATOM 2514 C CA . LEU A 1 331 ? -15.574 3.933 -16.445 1.00 98.31 331 LEU A CA 1
ATOM 2515 C C . LEU A 1 331 ? -15.862 3.940 -17.947 1.00 98.31 331 LEU A C 1
ATOM 2517 O O . LEU A 1 331 ? -15.330 3.099 -18.668 1.00 98.31 331 LEU A O 1
ATOM 2521 N N . LEU A 1 332 ? -16.651 4.898 -18.442 1.00 97.88 332 LEU A N 1
ATOM 2522 C CA . LEU A 1 332 ? -16.912 5.037 -19.878 1.00 97.88 332 LEU A CA 1
ATOM 2523 C C . LEU A 1 332 ? -15.615 5.261 -20.666 1.00 97.88 332 LEU A C 1
ATOM 2525 O O . LEU A 1 332 ? -15.450 4.681 -21.741 1.00 97.88 332 LEU A O 1
ATOM 2529 N N . LEU A 1 333 ? -14.669 6.038 -20.126 1.00 97.00 333 LEU A N 1
ATOM 2530 C CA . LEU A 1 333 ? -13.354 6.238 -20.735 1.00 97.00 333 LEU A CA 1
ATOM 2531 C C . LEU A 1 333 ? -12.556 4.929 -20.794 1.00 97.00 333 LEU A C 1
ATOM 2533 O O . LEU A 1 333 ? -12.000 4.606 -21.844 1.00 97.00 333 LEU A O 1
ATOM 2537 N N . ALA A 1 334 ? -12.533 4.154 -19.708 1.00 96.31 334 ALA A N 1
ATOM 2538 C CA . ALA A 1 334 ? -11.846 2.864 -19.655 1.00 96.31 334 ALA A CA 1
ATOM 2539 C C . ALA A 1 334 ? -12.473 1.820 -20.593 1.00 96.31 334 ALA A C 1
ATOM 2541 O O . ALA A 1 334 ? -11.756 1.125 -21.316 1.00 96.31 334 ALA A O 1
ATOM 2542 N N . LEU A 1 335 ? -13.807 1.738 -20.636 1.00 95.50 335 LEU A N 1
ATOM 2543 C CA . LEU A 1 335 ? -14.531 0.855 -21.551 1.00 95.50 335 LEU A CA 1
ATOM 2544 C C . LEU A 1 335 ? -14.262 1.240 -23.011 1.00 95.50 335 LEU A C 1
ATOM 2546 O O . LEU A 1 335 ? -13.913 0.369 -23.803 1.00 95.50 335 LEU A O 1
ATOM 2550 N N . THR A 1 336 ? -14.309 2.534 -23.340 1.00 94.69 336 THR A N 1
ATOM 2551 C CA . THR A 1 336 ? -13.979 3.061 -24.677 1.00 94.69 336 THR A CA 1
ATOM 2552 C C . THR A 1 336 ? -12.527 2.758 -25.064 1.00 94.69 336 THR A C 1
ATOM 2554 O O . THR A 1 336 ? -12.245 2.317 -26.179 1.00 94.69 336 THR A O 1
ATOM 2557 N N . ALA A 1 337 ? -11.578 2.941 -24.141 1.00 92.38 337 ALA A N 1
ATOM 2558 C CA . ALA A 1 337 ? -10.171 2.623 -24.383 1.00 92.38 337 ALA A CA 1
ATOM 2559 C C . ALA A 1 337 ? -9.965 1.126 -24.630 1.00 92.38 337 ALA A C 1
ATOM 2561 O O . ALA A 1 337 ? -9.182 0.749 -25.497 1.00 92.38 337 ALA A O 1
ATOM 2562 N N . ARG A 1 338 ? -10.693 0.269 -23.909 1.00 91.06 338 ARG A N 1
ATOM 2563 C CA . ARG A 1 338 ? -10.627 -1.185 -24.070 1.00 91.06 338 ARG A CA 1
ATOM 2564 C C . ARG A 1 338 ? -11.283 -1.675 -25.360 1.00 91.06 338 ARG A C 1
ATOM 2566 O O . ARG A 1 338 ? -10.835 -2.679 -25.903 1.00 91.06 338 ARG A O 1
ATOM 2573 N N . THR A 1 339 ? -12.322 -1.002 -25.853 1.00 90.06 339 THR A N 1
ATOM 2574 C CA . THR A 1 339 ? -12.971 -1.371 -27.120 1.00 90.06 339 THR A CA 1
ATOM 2575 C C . THR A 1 339 ? -12.131 -0.989 -28.336 1.00 90.06 339 THR A C 1
ATOM 2577 O O . THR A 1 339 ? -12.039 -1.784 -29.266 1.00 90.06 339 THR A O 1
ATOM 2580 N N . ILE A 1 340 ? -11.491 0.187 -28.314 1.00 87.31 340 ILE A N 1
ATOM 2581 C CA . ILE A 1 340 ? -10.690 0.704 -29.441 1.00 87.31 340 ILE A CA 1
ATOM 2582 C C . ILE A 1 340 ? -9.222 0.232 -29.363 1.00 87.31 340 ILE A C 1
ATOM 2584 O O . ILE A 1 340 ? -8.523 0.157 -30.369 1.00 87.31 340 ILE A O 1
ATOM 2588 N N . GLY A 1 341 ? -8.706 -0.083 -28.173 1.00 72.25 341 GLY A N 1
ATOM 2589 C CA . GLY A 1 341 ? -7.301 -0.431 -27.977 1.00 72.25 341 GLY A CA 1
ATOM 2590 C C . GLY A 1 341 ? -7.006 -1.915 -28.172 1.00 72.25 341 GLY A C 1
ATOM 2591 O O . GLY A 1 341 ? -7.308 -2.712 -27.289 1.00 72.25 341 GLY A O 1
ATOM 2592 N N . TRP A 1 342 ? -6.337 -2.304 -29.263 1.00 58.69 342 TRP A N 1
ATOM 2593 C CA . TRP A 1 342 ? -5.669 -3.615 -29.336 1.00 58.69 342 TRP A CA 1
ATOM 2594 C C . TRP A 1 342 ? -4.393 -3.573 -30.191 1.00 58.69 342 TRP A C 1
ATOM 2596 O O . TRP A 1 342 ? -4.333 -4.088 -31.303 1.00 58.69 342 TRP A O 1
ATOM 2606 N N . ARG A 1 343 ? -3.335 -2.998 -29.604 1.00 51.47 343 ARG A N 1
ATOM 2607 C CA . ARG A 1 343 ? -1.928 -3.384 -29.810 1.00 51.47 343 ARG A CA 1
ATOM 2608 C C . ARG A 1 343 ? -1.245 -3.481 -28.426 1.00 51.47 343 ARG A C 1
ATOM 2610 O O . ARG A 1 343 ? -1.012 -2.481 -27.768 1.00 51.47 343 ARG A O 1
ATOM 2617 N N . SER A 1 344 ? -1.053 -4.722 -27.960 1.00 50.75 344 SER A N 1
ATOM 2618 C CA . SER A 1 344 ? -0.313 -5.230 -26.775 1.00 50.75 344 SER A CA 1
ATOM 2619 C C . SER A 1 344 ? 0.023 -4.283 -25.591 1.00 50.75 344 SER A C 1
ATOM 2621 O O . SER A 1 344 ? 1.150 -3.813 -25.456 1.00 50.75 344 SER A O 1
ATOM 2623 N N . SER A 1 345 ? -0.885 -4.134 -24.612 1.00 52.84 345 SER A N 1
ATOM 2624 C CA . SER A 1 345 ? -0.556 -3.563 -23.282 1.00 52.84 345 SER A CA 1
ATOM 2625 C C . SER A 1 345 ? 0.215 -4.528 -22.358 1.00 52.84 345 SER A C 1
ATOM 2627 O O . SER A 1 345 ? 0.796 -4.098 -21.363 1.00 52.84 345 SER A O 1
ATOM 2629 N N . SER A 1 346 ? 0.249 -5.833 -22.664 1.00 55.09 346 SER A N 1
ATOM 2630 C CA . SER A 1 346 ? 0.969 -6.828 -21.846 1.00 55.09 346 SER A CA 1
ATOM 2631 C C . SER A 1 346 ? 2.491 -6.669 -21.940 1.00 55.09 346 SER A C 1
ATOM 2633 O O . SER A 1 346 ? 3.196 -6.940 -20.969 1.00 55.09 346 SER A O 1
ATOM 2635 N N . HIS A 1 347 ? 3.009 -6.191 -23.079 1.00 60.62 347 HIS A N 1
ATOM 2636 C CA . HIS A 1 347 ? 4.448 -5.973 -23.251 1.00 60.62 347 HIS A CA 1
ATOM 2637 C C . HIS A 1 347 ? 4.931 -4.738 -22.474 1.00 60.62 347 HIS A C 1
ATOM 2639 O O . HIS A 1 347 ? 5.902 -4.851 -21.736 1.00 60.62 347 HIS A O 1
ATOM 2645 N N . GLN A 1 348 ? 4.180 -3.627 -22.485 1.00 69.94 348 GLN A N 1
ATOM 2646 C CA . GLN A 1 348 ? 4.550 -2.416 -21.734 1.00 69.94 348 GLN A CA 1
ATOM 2647 C C . GLN A 1 348 ? 4.666 -2.651 -20.221 1.00 69.94 348 GLN A C 1
ATOM 2649 O O . GLN A 1 348 ? 5.625 -2.194 -19.608 1.00 69.94 348 GLN A O 1
ATOM 2654 N N . ILE A 1 349 ? 3.732 -3.383 -19.599 1.00 73.25 349 ILE A N 1
ATOM 2655 C CA . ILE A 1 349 ? 3.811 -3.663 -18.152 1.00 73.25 349 ILE A CA 1
ATOM 2656 C C . ILE A 1 349 ? 5.058 -4.493 -17.834 1.00 73.25 349 ILE A C 1
ATOM 2658 O O . ILE A 1 349 ? 5.769 -4.193 -16.877 1.00 73.25 349 ILE A O 1
ATOM 2662 N N . LYS A 1 350 ? 5.358 -5.509 -18.653 1.00 81.44 350 LYS A N 1
ATOM 2663 C CA . LYS A 1 350 ? 6.580 -6.311 -18.504 1.00 81.44 350 LYS A CA 1
ATOM 2664 C C . LYS A 1 350 ? 7.835 -5.450 -18.653 1.00 81.44 350 LYS A C 1
ATOM 2666 O O . LYS A 1 350 ? 8.778 -5.644 -17.891 1.00 81.44 350 LYS A O 1
ATOM 2671 N N . ASP A 1 351 ? 7.824 -4.484 -19.567 1.00 87.31 351 ASP A N 1
ATOM 2672 C CA . ASP A 1 351 ? 8.947 -3.575 -19.790 1.00 87.31 351 ASP A CA 1
ATOM 2673 C C . ASP A 1 351 ? 9.166 -2.632 -18.595 1.00 87.31 351 ASP A C 1
ATOM 2675 O O . ASP A 1 351 ? 10.298 -2.485 -18.136 1.00 87.31 351 ASP A O 1
ATOM 2679 N N . TYR A 1 352 ? 8.106 -2.066 -18.006 1.00 86.94 352 TYR A N 1
ATOM 2680 C CA . TYR A 1 352 ? 8.228 -1.249 -16.789 1.00 86.94 352 TYR A CA 1
ATOM 2681 C C . TYR A 1 352 ? 8.614 -2.080 -15.553 1.00 86.94 352 TYR A C 1
ATOM 2683 O O . TYR A 1 352 ? 9.456 -1.648 -14.769 1.00 86.94 352 TYR A O 1
ATOM 2691 N N . LEU A 1 353 ? 8.095 -3.304 -15.400 1.00 85.75 353 LEU A N 1
ATOM 2692 C CA . LEU A 1 353 ? 8.524 -4.219 -14.330 1.00 85.75 353 LEU A CA 1
ATOM 2693 C C . LEU A 1 353 ? 10.002 -4.623 -14.471 1.00 85.75 353 LEU A C 1
ATOM 2695 O O . LEU A 1 353 ? 10.718 -4.743 -13.470 1.00 85.75 353 LEU A O 1
ATOM 2699 N N . ALA A 1 354 ? 10.473 -4.813 -15.707 1.00 89.50 354 ALA A N 1
ATOM 2700 C CA . ALA A 1 354 ? 11.881 -5.053 -16.004 1.00 89.50 354 ALA A CA 1
ATOM 2701 C C . ALA A 1 354 ? 12.742 -3.810 -15.718 1.00 89.50 354 ALA A C 1
ATOM 2703 O O . ALA A 1 354 ? 13.841 -3.937 -15.168 1.00 89.50 354 ALA A O 1
ATOM 2704 N N . LEU A 1 355 ? 12.231 -2.610 -16.012 1.00 91.31 355 LEU A N 1
ATOM 2705 C CA . LEU A 1 355 ? 12.886 -1.340 -15.698 1.00 91.31 355 LEU A CA 1
ATOM 2706 C C . LEU A 1 355 ? 13.049 -1.144 -14.177 1.00 91.31 355 LEU A C 1
ATOM 2708 O O . LEU A 1 355 ? 14.130 -0.781 -13.715 1.00 91.31 355 LEU A O 1
ATOM 2712 N N . SER A 1 356 ? 12.026 -1.482 -13.389 1.00 90.94 356 SER A N 1
ATOM 2713 C CA . SER A 1 356 ? 12.057 -1.430 -11.918 1.00 90.94 356 SER A CA 1
ATOM 2714 C C . SER A 1 356 ? 12.902 -2.526 -11.261 1.00 90.94 356 SER A C 1
ATOM 2716 O O . SER A 1 356 ? 13.160 -2.455 -10.063 1.00 90.94 356 SER A O 1
ATOM 2718 N N . LYS A 1 357 ? 13.324 -3.555 -12.011 1.00 91.06 357 LYS A N 1
ATOM 2719 C CA . LYS A 1 357 ? 14.010 -4.754 -11.496 1.00 91.06 357 LYS A CA 1
ATOM 2720 C C . LYS A 1 357 ? 13.272 -5.402 -10.315 1.00 91.06 357 LYS A C 1
ATOM 2722 O O . LYS A 1 357 ? 13.862 -5.634 -9.261 1.00 91.06 357 LYS A O 1
ATOM 2727 N N . ALA A 1 358 ? 12.003 -5.768 -10.518 1.00 84.75 358 ALA A N 1
ATOM 2728 C CA . ALA A 1 358 ? 11.124 -6.319 -9.475 1.00 84.75 358 ALA A CA 1
ATOM 2729 C C . ALA A 1 358 ? 11.750 -7.448 -8.624 1.00 84.75 358 ALA A C 1
ATOM 2731 O O . ALA A 1 358 ? 11.533 -7.502 -7.419 1.00 84.75 358 ALA A O 1
ATOM 2732 N N . ARG A 1 359 ? 12.584 -8.317 -9.219 1.00 82.62 359 ARG A N 1
ATOM 2733 C CA . ARG A 1 359 ? 13.302 -9.379 -8.483 1.00 82.62 359 ARG A CA 1
ATOM 2734 C C . ARG A 1 359 ? 14.326 -8.839 -7.479 1.00 82.62 359 ARG A C 1
ATOM 2736 O O . ARG A 1 359 ? 14.454 -9.391 -6.395 1.00 82.62 359 ARG A O 1
ATOM 2743 N N . ILE A 1 360 ? 15.049 -7.775 -7.835 1.00 87.38 360 ILE A N 1
ATOM 2744 C CA . ILE A 1 360 ? 16.004 -7.124 -6.926 1.00 87.38 360 ILE A CA 1
ATOM 2745 C C . ILE A 1 360 ? 15.239 -6.387 -5.832 1.00 87.38 360 ILE A C 1
ATOM 2747 O O . ILE A 1 360 ? 15.591 -6.505 -4.664 1.00 87.38 360 ILE A O 1
ATOM 2751 N N . VAL A 1 361 ? 14.160 -5.690 -6.199 1.00 93.31 361 VAL A N 1
ATOM 2752 C CA . VAL A 1 361 ? 13.285 -5.022 -5.228 1.00 93.31 361 VAL A CA 1
ATOM 2753 C C . VAL A 1 361 ? 12.745 -6.023 -4.206 1.00 93.31 361 VAL A C 1
ATOM 2755 O O . VAL A 1 361 ? 12.829 -5.753 -3.019 1.00 93.31 361 VAL A O 1
ATOM 2758 N N . ALA A 1 362 ? 12.290 -7.208 -4.622 1.00 89.62 362 ALA A N 1
ATOM 2759 C CA . ALA A 1 362 ? 11.835 -8.241 -3.688 1.00 89.62 362 ALA A CA 1
ATOM 2760 C C . ALA A 1 362 ? 12.910 -8.626 -2.654 1.00 89.62 362 ALA A C 1
ATOM 2762 O O . ALA A 1 362 ? 12.604 -8.755 -1.474 1.00 89.62 362 ALA A O 1
ATOM 2763 N N . MET A 1 363 ? 14.176 -8.747 -3.068 1.00 86.75 363 MET A N 1
ATOM 2764 C CA . MET A 1 363 ? 15.282 -9.025 -2.144 1.00 86.75 363 MET A CA 1
ATOM 2765 C C . MET A 1 363 ? 15.529 -7.862 -1.172 1.00 86.75 363 MET A C 1
ATOM 2767 O O . MET A 1 363 ? 15.723 -8.094 0.018 1.00 86.75 363 MET A O 1
ATOM 2771 N N . VAL A 1 364 ? 15.459 -6.618 -1.658 1.00 95.38 364 VAL A N 1
ATOM 2772 C CA . VAL A 1 364 ? 15.527 -5.410 -0.815 1.00 95.38 364 VAL A CA 1
ATOM 2773 C C . VAL A 1 364 ? 14.432 -5.450 0.253 1.00 95.38 364 VAL A C 1
ATOM 2775 O O . VAL A 1 364 ? 14.722 -5.265 1.432 1.00 95.38 364 VAL A O 1
ATOM 2778 N N . LEU A 1 365 ? 13.200 -5.790 -0.133 1.00 97.19 365 LEU A N 1
ATOM 2779 C CA . LEU A 1 365 ? 12.071 -5.901 0.791 1.00 97.19 365 LEU A CA 1
ATOM 2780 C C . LEU A 1 365 ? 12.277 -6.973 1.861 1.00 97.19 365 LEU A C 1
ATOM 2782 O O . LEU A 1 365 ? 11.937 -6.729 3.013 1.00 97.19 365 LEU A O 1
ATOM 2786 N N . VAL A 1 366 ? 12.874 -8.119 1.520 1.00 95.62 366 VAL A N 1
ATOM 2787 C CA . VAL A 1 366 ? 13.221 -9.151 2.512 1.00 95.62 366 VAL A CA 1
ATOM 2788 C C . VAL A 1 366 ? 14.206 -8.602 3.544 1.00 95.62 366 VAL A C 1
ATOM 2790 O O . VAL A 1 366 ? 13.987 -8.766 4.740 1.00 95.62 366 VAL A O 1
ATOM 2793 N N . THR A 1 367 ? 15.257 -7.902 3.107 1.00 96.25 367 THR A N 1
ATOM 2794 C CA . THR A 1 367 ? 16.238 -7.321 4.040 1.00 96.25 367 THR A CA 1
ATOM 2795 C C . THR A 1 367 ? 15.641 -6.207 4.904 1.00 96.25 367 THR A C 1
ATOM 2797 O O . THR A 1 367 ? 15.940 -6.127 6.092 1.00 96.25 367 THR A O 1
ATOM 2800 N N . THR A 1 368 ? 14.738 -5.391 4.350 1.00 98.12 368 THR A N 1
ATOM 2801 C CA . THR A 1 368 ? 13.986 -4.382 5.108 1.00 98.12 368 THR A CA 1
ATOM 2802 C C . THR A 1 368 ? 13.044 -5.017 6.121 1.00 98.12 368 THR A C 1
ATOM 2804 O O . THR A 1 368 ? 13.012 -4.574 7.263 1.00 98.12 368 THR A O 1
ATOM 2807 N N . ALA A 1 369 ? 12.322 -6.077 5.750 1.00 97.44 369 ALA A N 1
ATOM 2808 C CA . ALA A 1 369 ? 11.461 -6.806 6.676 1.00 97.44 369 ALA A CA 1
ATOM 2809 C C . ALA A 1 369 ? 12.271 -7.423 7.825 1.00 97.44 369 ALA A C 1
ATOM 2811 O O . ALA A 1 369 ? 11.895 -7.270 8.980 1.00 97.44 369 ALA A O 1
ATOM 2812 N N . ALA A 1 370 ? 13.411 -8.054 7.527 1.00 95.44 370 ALA A N 1
ATOM 2813 C CA . ALA A 1 370 ? 14.294 -8.609 8.550 1.00 95.44 370 ALA A CA 1
ATOM 2814 C C . ALA A 1 370 ? 14.812 -7.524 9.509 1.00 95.44 370 ALA A C 1
ATOM 2816 O O . ALA A 1 370 ? 14.790 -7.718 10.718 1.00 95.44 370 ALA A O 1
ATOM 2817 N N . GLY A 1 371 ? 15.219 -6.362 8.986 1.00 95.81 371 GLY A N 1
ATOM 2818 C CA . GLY A 1 371 ? 15.635 -5.227 9.814 1.00 95.81 371 GLY A CA 1
ATOM 2819 C C . GLY A 1 371 ? 14.508 -4.639 10.668 1.00 95.81 371 GLY A C 1
ATOM 2820 O O . GLY A 1 371 ? 14.750 -4.249 11.806 1.00 95.81 371 GLY A O 1
ATOM 2821 N N . TYR A 1 372 ? 13.277 -4.609 10.146 1.00 96.25 372 TYR A N 1
ATOM 2822 C CA . TYR A 1 372 ? 12.090 -4.200 10.900 1.00 96.25 372 TYR A CA 1
ATOM 2823 C C . TYR A 1 372 ? 11.810 -5.157 12.052 1.00 96.25 372 TYR A C 1
ATOM 2825 O O . TYR A 1 372 ? 11.697 -4.718 13.187 1.00 96.25 372 TYR A O 1
ATOM 2833 N N . LEU A 1 373 ? 11.752 -6.460 11.769 1.00 93.44 373 LEU A N 1
ATOM 2834 C CA . LEU A 1 373 ? 11.508 -7.490 12.780 1.00 93.44 373 LEU A CA 1
ATOM 2835 C C . LEU A 1 373 ? 12.604 -7.509 13.846 1.00 93.44 373 LEU A C 1
ATOM 2837 O O . LEU A 1 373 ? 12.307 -7.691 15.019 1.00 93.44 373 LEU A O 1
ATOM 2841 N N . PHE A 1 374 ? 13.852 -7.251 13.454 1.00 91.38 374 PHE A N 1
ATOM 2842 C CA . PHE A 1 374 ? 14.960 -7.169 14.397 1.00 91.38 374 PHE A CA 1
ATOM 2843 C C . PHE A 1 374 ? 14.818 -6.008 15.391 1.00 91.38 374 PHE A C 1
ATOM 2845 O O . PHE A 1 374 ? 15.224 -6.140 16.539 1.00 91.38 374 PHE A O 1
ATOM 2852 N N . GLY A 1 375 ? 14.260 -4.873 14.957 1.00 88.50 375 GLY A N 1
ATOM 2853 C CA . GLY A 1 375 ? 14.050 -3.701 15.812 1.00 88.50 375 GLY A CA 1
ATOM 2854 C C . GLY A 1 375 ? 12.668 -3.614 16.453 1.00 88.50 375 GLY A C 1
ATOM 2855 O O . GLY A 1 375 ? 12.424 -2.699 17.234 1.00 88.50 375 GLY A O 1
ATOM 2856 N N . ALA A 1 376 ? 11.741 -4.503 16.102 1.00 85.56 376 ALA A N 1
ATOM 2857 C CA . ALA A 1 376 ? 10.362 -4.415 16.550 1.00 85.56 376 ALA A CA 1
ATOM 2858 C C . ALA A 1 376 ? 10.212 -4.926 17.988 1.00 85.56 376 ALA A C 1
ATOM 2860 O O . ALA A 1 376 ? 10.463 -6.093 18.267 1.00 85.56 376 ALA A O 1
ATOM 2861 N N . ALA A 1 377 ? 9.733 -4.045 18.868 1.00 71.44 377 ALA A N 1
ATOM 2862 C CA . ALA A 1 377 ? 9.194 -4.395 20.184 1.00 71.44 377 ALA A CA 1
ATOM 2863 C C . ALA A 1 377 ? 7.911 -5.241 20.059 1.00 71.44 377 ALA A C 1
ATOM 2865 O O . ALA A 1 377 ? 7.749 -6.271 20.711 1.00 71.44 377 ALA A O 1
ATOM 2866 N N . HIS A 1 378 ? 7.026 -4.808 19.155 1.00 72.38 378 HIS A N 1
ATOM 2867 C CA . HIS A 1 378 ? 5.795 -5.475 18.747 1.00 72.38 378 HIS A CA 1
ATOM 2868 C C . HIS A 1 378 ? 5.663 -5.417 17.218 1.00 72.38 378 HIS A C 1
ATOM 2870 O O . HIS A 1 378 ? 6.037 -4.434 16.567 1.00 72.38 378 HIS A O 1
ATOM 2876 N N . ILE A 1 379 ? 5.098 -6.460 16.604 1.00 83.75 379 ILE A N 1
ATOM 2877 C CA . ILE A 1 379 ? 4.925 -6.490 15.147 1.00 83.75 379 ILE A CA 1
ATOM 2878 C C . ILE A 1 379 ? 3.682 -5.683 14.757 1.00 83.75 379 ILE A C 1
ATOM 2880 O O . ILE A 1 379 ? 2.581 -6.214 14.622 1.00 83.75 379 ILE A O 1
ATOM 2884 N N . ASN A 1 380 ? 3.867 -4.389 14.495 1.00 84.00 380 ASN A N 1
ATOM 2885 C CA . ASN A 1 380 ? 2.842 -3.590 13.826 1.00 84.00 380 ASN A CA 1
ATOM 2886 C C . ASN A 1 380 ? 2.798 -3.930 12.322 1.00 84.00 380 ASN A C 1
ATOM 2888 O O . ASN A 1 380 ? 3.582 -3.422 11.519 1.00 84.00 380 ASN A O 1
ATOM 2892 N N . VAL A 1 381 ? 1.869 -4.809 11.935 1.00 85.94 381 VAL A N 1
ATOM 2893 C CA . VAL A 1 381 ? 1.722 -5.298 10.551 1.00 85.94 381 VAL A CA 1
ATOM 2894 C C . VAL A 1 381 ? 1.407 -4.166 9.569 1.00 85.94 381 VAL A C 1
ATOM 2896 O O . VAL A 1 381 ? 1.906 -4.169 8.444 1.00 85.94 381 VAL A O 1
ATOM 2899 N N . VAL A 1 382 ? 0.610 -3.175 9.982 1.00 85.88 382 VAL A N 1
ATOM 2900 C CA . VAL A 1 382 ? 0.246 -2.033 9.127 1.00 85.88 382 VAL A CA 1
ATOM 2901 C C . VAL A 1 382 ? 1.475 -1.174 8.839 1.00 85.88 382 VAL A C 1
ATOM 2903 O O . VAL A 1 382 ? 1.723 -0.823 7.684 1.00 85.88 382 VAL A O 1
ATOM 2906 N N . LEU A 1 383 ? 2.273 -0.879 9.867 1.00 88.88 383 LEU A N 1
ATOM 2907 C CA . LEU A 1 383 ? 3.521 -0.134 9.721 1.00 88.88 383 LEU A CA 1
ATOM 2908 C C . LEU A 1 383 ? 4.513 -0.894 8.836 1.00 88.88 383 LEU A C 1
ATOM 2910 O O . LEU A 1 383 ? 5.017 -0.316 7.879 1.00 88.88 383 LEU A O 1
ATOM 2914 N N . LEU A 1 384 ? 4.697 -2.199 9.065 1.00 93.75 384 LEU A N 1
ATOM 2915 C CA . LEU A 1 384 ? 5.543 -3.052 8.226 1.00 93.75 384 LEU A CA 1
ATOM 2916 C C . LEU A 1 384 ? 5.115 -3.011 6.750 1.00 93.75 384 LEU A C 1
ATOM 2918 O O . LEU A 1 384 ? 5.951 -2.784 5.876 1.00 93.75 384 LEU A O 1
ATOM 2922 N N . ILE A 1 385 ? 3.822 -3.179 6.448 1.00 91.69 385 ILE A N 1
ATOM 2923 C CA . ILE A 1 385 ? 3.309 -3.102 5.070 1.00 91.69 385 ILE A CA 1
ATOM 2924 C C . ILE A 1 385 ? 3.616 -1.729 4.455 1.00 91.69 385 ILE A C 1
ATOM 2926 O O . ILE A 1 385 ? 4.097 -1.662 3.321 1.00 91.69 385 ILE A O 1
ATOM 2930 N N . ASN A 1 386 ? 3.401 -0.640 5.197 1.00 93.06 386 ASN A N 1
ATOM 2931 C CA . ASN A 1 386 ? 3.708 0.712 4.728 1.00 93.06 386 ASN A CA 1
ATOM 2932 C C . ASN A 1 386 ? 5.208 0.913 4.464 1.00 93.06 386 ASN A C 1
ATOM 2934 O O . ASN A 1 386 ? 5.580 1.458 3.420 1.00 93.06 386 ASN A O 1
ATOM 2938 N N . THR A 1 387 ? 6.074 0.420 5.351 1.00 97.25 387 THR A N 1
ATOM 2939 C CA . THR A 1 387 ? 7.531 0.429 5.169 1.00 97.25 387 THR A CA 1
ATOM 2940 C C . THR A 1 387 ? 7.936 -0.321 3.909 1.00 97.25 387 THR A C 1
ATOM 2942 O O . THR A 1 387 ? 8.746 0.187 3.129 1.00 97.25 387 THR A O 1
ATOM 2945 N N . LEU A 1 388 ? 7.350 -1.492 3.660 1.00 97.75 388 LEU A N 1
ATOM 2946 C CA . LEU A 1 388 ? 7.651 -2.292 2.476 1.00 97.75 388 LEU A CA 1
ATOM 2947 C C . LEU A 1 388 ? 7.160 -1.623 1.188 1.00 97.75 388 LEU A C 1
ATOM 2949 O O . LEU A 1 388 ? 7.909 -1.586 0.215 1.00 97.75 388 LEU A O 1
ATOM 2953 N N . ILE A 1 389 ? 5.958 -1.037 1.168 1.00 96.06 389 ILE A N 1
ATOM 2954 C CA . ILE A 1 389 ? 5.439 -0.306 -0.001 1.00 96.06 389 ILE A CA 1
ATOM 2955 C C . ILE A 1 389 ? 6.340 0.888 -0.336 1.00 96.06 389 ILE A C 1
ATOM 2957 O O . ILE A 1 389 ? 6.797 1.018 -1.474 1.00 96.06 389 ILE A O 1
ATOM 2961 N N . GLY A 1 390 ? 6.639 1.739 0.648 1.00 95.94 390 GLY A N 1
ATOM 2962 C CA . GLY A 1 390 ? 7.483 2.914 0.438 1.00 95.94 390 GLY A CA 1
ATOM 2963 C C . GLY A 1 390 ? 8.898 2.539 -0.015 1.00 95.94 390 GLY A C 1
ATOM 2964 O O . GLY A 1 390 ? 9.406 3.084 -0.997 1.00 95.94 390 GLY A O 1
ATOM 2965 N N . THR A 1 391 ? 9.498 1.527 0.620 1.00 98.06 391 THR A N 1
ATOM 2966 C CA . THR A 1 391 ? 10.817 1.002 0.229 1.00 98.06 391 THR A CA 1
ATOM 2967 C C . THR A 1 391 ? 10.792 0.410 -1.180 1.00 98.06 391 THR A C 1
ATOM 2969 O O . THR A 1 391 ? 11.717 0.650 -1.957 1.00 98.06 391 THR A O 1
ATOM 2972 N N . ALA A 1 392 ? 9.728 -0.309 -1.557 1.00 97.50 392 ALA A N 1
ATOM 2973 C CA . ALA A 1 392 ? 9.577 -0.874 -2.897 1.00 97.50 392 ALA A CA 1
ATOM 2974 C C . ALA A 1 392 ? 9.574 0.217 -3.970 1.00 97.50 392 ALA A C 1
ATOM 2976 O O . ALA A 1 392 ? 10.244 0.072 -4.991 1.00 97.50 392 ALA A O 1
ATOM 2977 N N . LEU A 1 393 ? 8.848 1.313 -3.731 1.00 96.56 393 LEU A N 1
ATOM 2978 C CA . LEU A 1 393 ? 8.752 2.444 -4.653 1.00 96.56 393 LEU A CA 1
ATOM 2979 C C . LEU A 1 393 ? 10.098 3.160 -4.820 1.00 96.56 393 LEU A C 1
ATOM 2981 O O . LEU A 1 393 ? 10.537 3.370 -5.954 1.00 96.56 393 LEU A O 1
ATOM 2985 N N . VAL A 1 394 ? 10.791 3.460 -3.715 1.00 97.38 394 VAL A N 1
ATOM 2986 C CA . VAL A 1 394 ? 12.127 4.085 -3.749 1.00 97.38 394 VAL A CA 1
ATOM 2987 C C . VAL A 1 394 ? 13.142 3.169 -4.439 1.00 97.38 394 VAL A C 1
ATOM 2989 O O . VAL A 1 394 ? 13.893 3.616 -5.309 1.00 97.38 394 VAL A O 1
ATOM 2992 N N . ALA A 1 395 ? 13.145 1.873 -4.117 1.00 96.94 395 ALA A N 1
ATOM 2993 C CA . ALA A 1 395 ? 14.050 0.901 -4.725 1.00 96.94 395 ALA A CA 1
ATOM 2994 C C . ALA A 1 395 ? 13.762 0.699 -6.221 1.00 96.94 395 ALA A C 1
ATOM 2996 O O . ALA A 1 395 ? 14.693 0.649 -7.029 1.00 96.94 395 ALA A O 1
ATOM 2997 N N . ALA A 1 396 ? 12.491 0.612 -6.620 1.00 96.19 396 ALA A N 1
ATOM 2998 C CA . ALA A 1 396 ? 12.082 0.508 -8.019 1.00 96.19 396 ALA A CA 1
ATOM 2999 C C . ALA A 1 396 ? 12.494 1.751 -8.821 1.00 96.19 396 ALA A C 1
ATOM 3001 O O . ALA A 1 396 ? 13.039 1.621 -9.919 1.00 96.19 396 ALA A O 1
ATOM 3002 N N . GLY A 1 397 ? 12.278 2.941 -8.256 1.00 96.12 397 GLY A N 1
ATOM 3003 C CA . GLY A 1 397 ? 12.685 4.219 -8.836 1.00 96.12 397 GLY A CA 1
ATOM 3004 C C . GLY A 1 397 ? 14.194 4.341 -8.998 1.00 96.12 397 GLY A C 1
ATOM 3005 O O . GLY A 1 397 ? 14.671 4.629 -10.095 1.00 96.12 397 GLY A O 1
ATOM 3006 N N . THR A 1 398 ? 14.953 4.002 -7.956 1.00 96.69 398 THR A N 1
ATOM 3007 C CA . THR A 1 398 ? 16.424 3.992 -7.983 1.00 96.69 398 THR A CA 1
ATOM 3008 C C . THR A 1 398 ? 16.957 3.018 -9.039 1.00 96.69 398 THR A C 1
ATOM 3010 O O . THR A 1 398 ? 17.828 3.367 -9.831 1.00 96.69 398 THR A O 1
ATOM 3013 N N . ASN A 1 399 ? 16.398 1.806 -9.141 1.00 95.75 399 ASN A N 1
ATOM 3014 C CA . ASN A 1 399 ? 16.805 0.844 -10.171 1.00 95.75 399 ASN A CA 1
ATOM 3015 C C . ASN A 1 399 ? 16.493 1.329 -11.596 1.00 95.75 399 ASN A C 1
ATOM 3017 O O . ASN A 1 399 ? 17.314 1.136 -12.500 1.00 95.75 399 ASN A O 1
ATOM 3021 N N . ALA A 1 400 ? 15.334 1.959 -11.797 1.00 95.94 400 ALA A N 1
ATOM 3022 C CA . ALA A 1 400 ? 14.929 2.517 -13.082 1.00 95.94 400 ALA A CA 1
ATOM 3023 C C . ALA A 1 400 ? 15.800 3.722 -13.485 1.00 95.94 400 ALA A C 1
ATOM 3025 O O . ALA A 1 400 ? 16.255 3.786 -14.628 1.00 95.94 400 ALA A O 1
ATOM 3026 N N . LEU A 1 401 ? 16.113 4.622 -12.544 1.00 96.50 401 LEU A N 1
ATOM 3027 C CA . LEU A 1 401 ? 17.051 5.732 -12.752 1.00 96.50 401 LEU A CA 1
ATOM 3028 C C . LEU A 1 401 ? 18.461 5.222 -13.062 1.00 96.50 401 LEU A C 1
ATOM 3030 O O . LEU A 1 401 ? 19.099 5.728 -13.981 1.00 96.50 401 LEU A O 1
ATOM 3034 N N . ASN A 1 402 ? 18.933 4.178 -12.375 1.00 95.56 402 ASN A N 1
ATOM 3035 C CA . ASN A 1 402 ? 20.230 3.581 -12.684 1.00 95.56 402 ASN A CA 1
ATOM 3036 C C . ASN A 1 402 ? 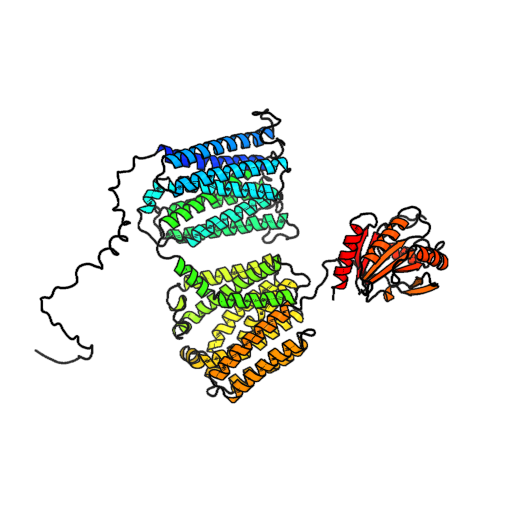20.263 3.042 -14.124 1.00 95.56 402 ASN A C 1
ATOM 3038 O O . ASN A 1 402 ? 21.226 3.290 -14.840 1.00 95.56 402 ASN A O 1
ATOM 3042 N N . GLN A 1 403 ? 19.214 2.340 -14.576 1.00 95.06 403 GLN A N 1
ATOM 3043 C CA . GLN A 1 403 ? 19.128 1.890 -15.975 1.00 95.06 403 GLN A CA 1
ATOM 3044 C C . GLN A 1 403 ? 19.057 3.061 -16.965 1.00 95.06 403 GLN A C 1
ATOM 3046 O O . GLN A 1 403 ? 19.622 2.975 -18.050 1.00 95.06 403 GLN A O 1
ATOM 3051 N N . TYR A 1 404 ? 18.394 4.162 -16.601 1.00 95.81 404 TYR A N 1
ATOM 3052 C CA . TYR A 1 404 ? 18.364 5.376 -17.417 1.00 95.81 404 TYR A CA 1
ATOM 3053 C C . TYR A 1 404 ? 19.755 5.997 -17.600 1.00 95.81 404 TYR A C 1
ATOM 3055 O O . TYR A 1 404 ? 20.107 6.379 -18.721 1.00 95.81 404 TYR A O 1
ATOM 3063 N N . VAL A 1 405 ? 20.541 6.081 -16.522 1.00 95.56 405 VAL A N 1
ATOM 3064 C CA . VAL A 1 405 ? 21.911 6.619 -16.544 1.00 95.56 405 VAL A CA 1
ATOM 3065 C C . VAL A 1 405 ? 22.863 5.682 -17.295 1.00 95.56 405 VAL A C 1
ATOM 3067 O O . VAL A 1 405 ? 23.679 6.150 -18.082 1.00 95.56 405 VAL A O 1
ATOM 3070 N N . GLU A 1 406 ? 22.742 4.365 -17.107 1.00 94.38 406 GLU A N 1
ATOM 3071 C CA . GLU A 1 406 ? 23.645 3.364 -17.699 1.00 94.38 406 GLU A CA 1
ATOM 3072 C C . GLU A 1 406 ? 23.222 2.870 -19.095 1.00 94.38 406 GLU A C 1
ATOM 3074 O O . GLU A 1 406 ? 23.901 2.011 -19.650 1.00 94.38 406 GLU A O 1
ATOM 3079 N N . ARG A 1 407 ? 22.144 3.395 -19.695 1.00 94.50 407 ARG A N 1
ATOM 3080 C CA . ARG A 1 407 ? 21.537 2.864 -20.937 1.00 94.50 407 ARG A CA 1
ATOM 3081 C C . ARG A 1 407 ? 22.529 2.616 -22.087 1.00 94.50 407 ARG A C 1
ATOM 3083 O O . ARG A 1 407 ? 22.457 1.578 -22.737 1.00 94.50 407 ARG A O 1
ATOM 3090 N N . ASP A 1 408 ? 23.481 3.524 -22.303 1.00 93.56 408 ASP A N 1
ATOM 3091 C CA . ASP A 1 408 ? 24.441 3.431 -23.412 1.00 93.56 408 ASP A CA 1
ATOM 3092 C C . ASP A 1 408 ? 25.557 2.413 -23.112 1.00 93.56 408 ASP A C 1
ATOM 3094 O O . ASP A 1 408 ? 26.135 1.816 -24.019 1.00 93.56 408 ASP A O 1
ATOM 3098 N N . LEU A 1 409 ? 25.859 2.19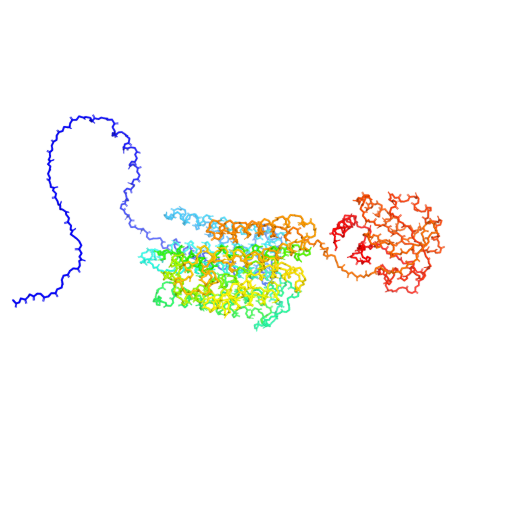5 -21.827 1.00 92.12 409 LEU A N 1
ATOM 3099 C CA . LEU A 1 409 ? 26.811 1.182 -21.364 1.00 92.12 409 LEU A CA 1
ATOM 3100 C C . LEU A 1 409 ? 26.164 -0.205 -21.361 1.00 92.12 409 LEU A C 1
ATOM 3102 O O . LEU A 1 409 ? 26.791 -1.183 -21.760 1.00 92.12 409 LEU A O 1
ATOM 3106 N N . ASP A 1 410 ? 24.895 -0.284 -20.959 1.00 92.31 410 ASP A N 1
ATOM 3107 C CA . ASP A 1 410 ? 24.108 -1.513 -20.997 1.00 92.31 410 ASP A CA 1
ATOM 3108 C C . ASP A 1 410 ? 23.985 -2.063 -22.429 1.00 92.31 410 ASP A C 1
ATOM 3110 O O . ASP A 1 410 ? 24.057 -3.272 -22.626 1.00 92.31 410 ASP A O 1
ATOM 3114 N N . ALA A 1 411 ? 23.902 -1.197 -23.445 1.00 91.56 411 ALA A N 1
ATOM 3115 C CA . ALA A 1 411 ? 23.904 -1.613 -24.850 1.00 91.56 411 ALA A CA 1
ATOM 3116 C C . ALA A 1 411 ? 25.178 -2.381 -25.271 1.00 91.56 411 ALA A C 1
ATOM 3118 O O . ALA A 1 411 ? 25.140 -3.154 -26.227 1.00 91.56 411 ALA A O 1
ATOM 3119 N N . LYS A 1 412 ? 26.300 -2.200 -24.557 1.00 91.88 412 LYS A N 1
ATOM 3120 C CA . LYS A 1 412 ? 27.601 -2.827 -24.863 1.00 91.88 412 LYS A CA 1
ATOM 3121 C C . LYS A 1 412 ? 27.801 -4.193 -24.197 1.00 91.88 412 LYS A C 1
ATOM 3123 O O . LYS A 1 412 ? 28.736 -4.916 -24.546 1.00 91.88 412 LYS A O 1
ATOM 3128 N N . MET A 1 413 ? 26.953 -4.568 -23.238 1.00 90.50 413 MET A N 1
ATOM 3129 C CA . MET A 1 413 ? 27.055 -5.845 -22.521 1.00 90.50 413 MET A CA 1
ATOM 3130 C C . MET A 1 413 ? 26.026 -6.845 -23.052 1.00 90.50 413 MET A C 1
ATOM 3132 O O . MET A 1 413 ? 24.835 -6.547 -23.105 1.00 90.50 413 MET A O 1
ATOM 3136 N N . GLN A 1 414 ? 26.455 -8.074 -23.362 1.00 87.38 414 GLN A N 1
ATOM 3137 C CA . GLN A 1 414 ? 25.580 -9.112 -23.932 1.00 87.38 414 GLN A CA 1
ATOM 3138 C C . GLN A 1 414 ? 24.368 -9.412 -23.041 1.00 87.38 414 GLN A C 1
ATOM 3140 O O . GLN A 1 414 ? 23.263 -9.636 -23.523 1.00 87.38 414 GLN A O 1
ATOM 3145 N N . ARG A 1 415 ? 24.557 -9.385 -21.719 1.00 85.75 415 ARG A N 1
ATOM 3146 C CA . ARG A 1 415 ? 23.487 -9.651 -20.751 1.00 85.75 415 ARG A CA 1
ATOM 3147 C C . ARG A 1 415 ? 22.424 -8.550 -20.696 1.00 85.75 415 ARG A C 1
ATOM 3149 O O . ARG A 1 415 ? 21.300 -8.820 -20.271 1.00 85.75 415 ARG A O 1
ATOM 3156 N N . THR A 1 416 ? 22.778 -7.303 -21.002 1.00 90.31 416 THR A N 1
ATOM 3157 C CA . THR A 1 416 ? 21.920 -6.139 -20.722 1.00 90.31 416 THR A CA 1
ATOM 3158 C C . THR A 1 416 ? 21.507 -5.358 -21.962 1.00 90.31 416 THR A C 1
ATOM 3160 O O . THR A 1 416 ? 20.603 -4.530 -21.856 1.00 90.31 416 THR A O 1
ATOM 3163 N N . SER A 1 417 ? 22.033 -5.712 -23.135 1.00 89.62 417 SER A N 1
ATOM 3164 C CA . SER A 1 417 ? 21.649 -5.161 -24.438 1.00 89.62 417 SER A CA 1
ATOM 3165 C C . SER A 1 417 ? 20.157 -5.311 -24.757 1.00 89.62 417 SER A C 1
ATOM 3167 O O . SER A 1 417 ? 19.587 -4.459 -25.422 1.00 89.62 417 SER A O 1
ATOM 3169 N N . HIS A 1 418 ? 19.495 -6.345 -24.228 1.00 88.12 418 HIS A N 1
ATOM 3170 C CA . HIS A 1 418 ? 18.056 -6.574 -24.414 1.00 88.12 418 HIS A CA 1
ATOM 3171 C C . HIS A 1 418 ? 17.167 -5.900 -23.353 1.00 88.12 418 HIS A C 1
ATOM 3173 O O . HIS A 1 418 ? 15.967 -6.179 -23.278 1.00 88.12 418 HIS A O 1
ATOM 3179 N N . ARG A 1 419 ? 17.717 -5.051 -22.471 1.00 90.25 419 ARG A N 1
ATOM 3180 C CA . ARG A 1 419 ? 16.908 -4.309 -21.484 1.00 90.25 419 ARG A CA 1
ATOM 3181 C C . ARG A 1 419 ? 15.988 -3.291 -22.177 1.00 90.25 419 ARG A C 1
ATOM 3183 O O . ARG A 1 419 ? 16.327 -2.816 -23.254 1.00 90.25 419 ARG A O 1
ATOM 3190 N N . PRO A 1 420 ? 14.867 -2.883 -21.549 1.00 90.12 420 PRO A N 1
ATOM 3191 C CA . PRO A 1 420 ? 13.858 -2.035 -22.194 1.00 90.12 420 PRO A CA 1
ATOM 3192 C C . PRO A 1 420 ? 14.369 -0.711 -22.783 1.00 90.12 420 PRO A C 1
ATOM 3194 O O . PRO A 1 420 ? 13.806 -0.227 -23.759 1.00 90.12 420 PRO A O 1
ATOM 3197 N N . LEU A 1 421 ? 15.405 -0.115 -22.182 1.00 91.88 421 LEU A N 1
ATOM 3198 C CA . LEU A 1 421 ? 15.995 1.151 -22.626 1.00 91.88 421 LEU A CA 1
ATOM 3199 C C . LEU A 1 421 ? 16.996 0.973 -23.786 1.00 91.88 421 LEU A C 1
ATOM 3201 O O . LEU A 1 421 ? 16.778 1.601 -24.820 1.00 91.88 421 LEU A O 1
ATOM 3205 N N . PRO A 1 422 ? 18.046 0.129 -23.671 1.00 90.00 422 PRO A N 1
ATOM 3206 C CA . PRO A 1 422 ? 18.949 -0.165 -24.791 1.00 90.00 422 PRO A CA 1
ATOM 3207 C C . PRO A 1 422 ? 18.243 -0.720 -26.036 1.00 90.00 422 PRO A C 1
ATOM 3209 O O . PRO A 1 422 ? 18.598 -0.372 -27.154 1.00 90.00 422 PRO A O 1
ATOM 3212 N N . ASP A 1 423 ? 17.213 -1.542 -25.830 1.00 87.62 423 ASP A N 1
ATOM 3213 C CA . ASP A 1 423 ? 16.429 -2.205 -26.880 1.00 87.62 423 ASP A CA 1
ATOM 3214 C C . ASP A 1 423 ? 15.364 -1.279 -27.512 1.00 87.62 423 ASP A C 1
ATOM 3216 O O . ASP A 1 423 ? 14.606 -1.683 -28.388 1.00 87.62 423 ASP A O 1
ATOM 3220 N N . GLY A 1 424 ? 15.245 -0.032 -27.037 1.00 84.56 424 GLY A N 1
ATOM 3221 C CA . GLY A 1 424 ? 14.316 0.970 -27.573 1.00 84.56 424 GLY A CA 1
ATOM 3222 C C . GLY A 1 424 ? 12.831 0.735 -27.264 1.00 84.56 424 GLY A C 1
ATOM 3223 O O . GLY A 1 424 ? 11.985 1.510 -27.713 1.00 84.56 424 GLY A O 1
ATOM 3224 N N . ARG A 1 425 ? 12.488 -0.289 -26.470 1.00 84.00 425 ARG A N 1
ATOM 3225 C CA . ARG A 1 425 ? 11.101 -0.608 -26.074 1.00 84.00 425 ARG A CA 1
ATOM 3226 C C . ARG A 1 425 ? 10.460 0.462 -25.187 1.00 84.00 425 ARG A C 1
ATOM 3228 O O . ARG A 1 425 ? 9.246 0.655 -25.238 1.00 84.00 425 ARG A O 1
ATOM 3235 N N . ILE A 1 426 ? 11.260 1.175 -24.392 1.00 86.94 426 ILE A N 1
ATOM 3236 C CA . ILE A 1 426 ? 10.837 2.343 -23.610 1.00 86.94 426 ILE A CA 1
ATOM 3237 C C . ILE A 1 426 ? 11.697 3.544 -24.002 1.00 86.94 426 ILE A C 1
ATOM 3239 O O . ILE A 1 426 ? 12.923 3.462 -24.025 1.00 86.94 426 ILE A O 1
ATOM 3243 N N . THR A 1 427 ? 11.066 4.694 -24.255 1.00 86.94 427 THR A N 1
ATOM 3244 C CA . THR A 1 427 ? 11.806 5.925 -24.560 1.00 86.94 427 THR A CA 1
ATOM 3245 C C . THR A 1 427 ? 12.518 6.471 -23.311 1.00 86.94 427 THR A C 1
ATOM 3247 O O . THR A 1 427 ? 11.950 6.426 -22.214 1.00 86.94 427 THR A O 1
ATOM 3250 N N . PRO A 1 428 ? 13.718 7.075 -23.438 1.00 89.75 428 PRO A N 1
ATOM 3251 C CA . PRO A 1 428 ? 14.448 7.628 -22.293 1.00 89.75 428 PRO A CA 1
ATOM 3252 C C . PRO A 1 428 ? 13.634 8.643 -21.479 1.00 89.75 428 PRO A C 1
ATOM 3254 O O . PRO A 1 428 ? 13.659 8.614 -20.252 1.00 89.75 428 PRO A O 1
ATOM 3257 N N . ARG A 1 429 ? 12.846 9.496 -22.152 1.00 85.12 429 ARG A N 1
ATOM 3258 C CA . ARG A 1 429 ? 11.962 10.471 -21.491 1.00 85.12 429 ARG A CA 1
ATOM 3259 C C . ARG A 1 429 ? 10.881 9.791 -20.648 1.00 85.12 429 ARG A C 1
ATOM 3261 O O . ARG A 1 429 ? 10.640 10.212 -19.521 1.00 85.12 429 ARG A O 1
ATOM 3268 N N . ALA A 1 430 ? 10.249 8.737 -21.171 1.00 81.69 430 ALA A N 1
ATOM 3269 C CA . ALA A 1 430 ? 9.221 7.999 -20.441 1.00 81.69 430 ALA A CA 1
ATOM 3270 C C . ALA A 1 430 ? 9.805 7.247 -19.236 1.00 81.69 430 ALA A C 1
ATOM 3272 O O . ALA A 1 430 ? 9.181 7.225 -18.177 1.00 81.69 430 ALA A O 1
ATOM 3273 N N . ALA A 1 431 ? 11.001 6.666 -19.381 1.00 90.56 431 ALA A N 1
ATOM 3274 C CA . ALA A 1 431 ? 11.704 6.018 -18.278 1.00 90.56 431 ALA A CA 1
ATOM 3275 C C . ALA A 1 431 ? 12.090 7.014 -17.178 1.00 90.56 431 ALA A C 1
ATOM 3277 O O . ALA A 1 431 ? 11.855 6.725 -16.009 1.00 90.56 431 ALA A O 1
ATOM 3278 N N . LEU A 1 432 ? 12.626 8.186 -17.543 1.00 92.38 432 LEU A N 1
ATOM 3279 C CA . LEU A 1 432 ? 12.993 9.230 -16.586 1.00 92.38 432 LEU A CA 1
ATOM 3280 C C . LEU A 1 432 ? 11.772 9.733 -15.814 1.00 92.38 432 LEU A C 1
ATOM 3282 O O . LEU A 1 432 ? 11.800 9.743 -14.588 1.00 92.38 432 LEU A O 1
ATOM 3286 N N . LEU A 1 433 ? 10.685 10.082 -16.514 1.00 87.00 433 LEU A N 1
ATOM 3287 C CA . LEU A 1 433 ? 9.455 10.548 -15.871 1.00 87.00 433 LEU A CA 1
ATOM 3288 C C . LEU A 1 433 ? 8.910 9.493 -14.902 1.00 87.00 433 LEU A C 1
ATOM 3290 O O . LEU A 1 433 ? 8.668 9.796 -13.740 1.00 87.00 433 LEU A O 1
ATOM 3294 N N . PHE A 1 434 ? 8.783 8.243 -15.357 1.00 89.38 434 PHE A N 1
ATOM 3295 C CA . PHE A 1 434 ? 8.341 7.136 -14.511 1.00 89.38 434 PHE A CA 1
ATOM 3296 C C . PHE A 1 434 ? 9.223 6.983 -13.269 1.00 89.38 434 PHE A C 1
ATOM 3298 O O . PHE A 1 434 ? 8.710 6.979 -12.152 1.00 89.38 434 PHE A O 1
ATOM 3305 N N . ALA A 1 435 ? 10.540 6.890 -13.457 1.00 93.25 435 ALA A N 1
ATOM 3306 C CA . ALA A 1 435 ? 11.485 6.609 -12.387 1.00 93.25 435 ALA A CA 1
ATOM 3307 C C . ALA A 1 435 ? 11.557 7.750 -11.359 1.00 93.25 435 ALA A C 1
ATOM 3309 O O . ALA A 1 435 ? 11.543 7.487 -10.155 1.00 93.25 435 ALA A O 1
ATOM 3310 N N . SER A 1 436 ? 11.567 9.008 -11.809 1.00 91.81 436 SER A N 1
ATOM 3311 C CA . SER A 1 436 ? 11.526 10.183 -10.933 1.00 91.81 436 SER A CA 1
ATOM 3312 C C . SER A 1 436 ? 10.204 10.273 -10.169 1.00 91.81 436 SER A C 1
ATOM 3314 O O . SER A 1 436 ? 10.222 10.479 -8.958 1.00 91.81 436 SER A O 1
ATOM 3316 N N . THR A 1 437 ? 9.062 10.052 -10.830 1.00 87.69 437 THR A N 1
ATOM 3317 C CA . THR A 1 437 ? 7.747 10.100 -10.176 1.00 87.69 437 THR A CA 1
ATOM 3318 C C . THR A 1 437 ? 7.611 9.036 -9.091 1.00 87.69 437 THR A C 1
ATOM 3320 O O . THR A 1 437 ? 7.261 9.377 -7.964 1.00 87.69 437 THR A O 1
ATOM 3323 N N . ILE A 1 438 ? 7.926 7.767 -9.374 1.00 90.00 438 ILE A N 1
ATOM 3324 C CA . ILE A 1 438 ? 7.804 6.709 -8.356 1.00 90.00 438 ILE A CA 1
ATOM 3325 C C . ILE A 1 438 ? 8.804 6.886 -7.210 1.00 90.00 438 ILE A C 1
ATOM 3327 O O . ILE A 1 438 ? 8.481 6.550 -6.075 1.00 90.00 438 ILE A O 1
ATOM 3331 N N . SER A 1 439 ? 9.980 7.461 -7.482 1.00 94.00 439 SER A N 1
ATOM 3332 C CA . SER A 1 439 ? 10.963 7.786 -6.445 1.00 94.00 439 SER A CA 1
ATOM 3333 C C . SER A 1 439 ? 10.438 8.852 -5.487 1.00 94.00 439 SER A C 1
ATOM 3335 O O . SER A 1 439 ? 10.487 8.665 -4.276 1.00 94.00 439 SER A O 1
ATOM 3337 N N . ILE A 1 440 ? 9.895 9.951 -6.024 1.00 91.50 440 ILE A N 1
ATOM 3338 C CA . ILE A 1 440 ? 9.327 11.046 -5.224 1.00 91.50 440 ILE A CA 1
ATOM 3339 C C . ILE A 1 440 ? 8.138 10.537 -4.409 1.00 91.50 440 ILE A C 1
ATOM 3341 O O . ILE A 1 440 ? 8.082 10.765 -3.203 1.00 91.50 440 ILE A O 1
ATOM 3345 N N . ILE A 1 441 ? 7.219 9.804 -5.048 1.00 89.94 441 ILE A N 1
ATOM 3346 C CA . ILE A 1 441 ? 6.061 9.215 -4.367 1.00 89.94 441 ILE A CA 1
ATOM 3347 C C . ILE A 1 441 ? 6.524 8.263 -3.262 1.00 89.94 441 ILE A C 1
ATOM 3349 O O . ILE A 1 441 ? 6.020 8.365 -2.153 1.00 89.94 441 ILE A O 1
ATOM 3353 N N . GLY A 1 442 ? 7.490 7.379 -3.526 1.00 93.75 442 GLY A N 1
ATOM 3354 C CA . GLY A 1 442 ? 8.005 6.437 -2.531 1.00 93.75 442 GLY A CA 1
ATOM 3355 C C . GLY A 1 442 ? 8.615 7.123 -1.310 1.00 93.75 442 GLY A C 1
ATOM 3356 O O . GLY A 1 442 ? 8.303 6.754 -0.180 1.00 93.75 442 GLY A O 1
ATOM 3357 N N . THR A 1 443 ? 9.430 8.158 -1.521 1.00 95.56 443 THR A N 1
ATOM 3358 C CA . THR A 1 443 ? 10.044 8.922 -0.426 1.00 95.56 443 THR A CA 1
ATOM 3359 C C . THR A 1 443 ? 8.997 9.679 0.392 1.00 95.56 443 THR A C 1
ATOM 3361 O O . THR A 1 443 ? 9.020 9.615 1.619 1.00 95.56 443 THR A O 1
ATOM 3364 N N . LEU A 1 444 ? 8.045 10.355 -0.263 1.00 89.38 444 LEU A N 1
ATOM 3365 C CA . LEU A 1 444 ? 6.948 11.043 0.429 1.00 89.38 444 LEU A CA 1
ATOM 3366 C C . LEU A 1 444 ? 6.044 10.056 1.177 1.00 89.38 444 LEU A C 1
ATOM 3368 O O . LEU A 1 444 ? 5.619 10.339 2.293 1.00 89.38 444 LEU A O 1
ATOM 3372 N N . TYR A 1 445 ? 5.792 8.882 0.597 1.00 90.81 445 TYR A N 1
ATOM 3373 C CA . TYR A 1 445 ? 5.019 7.816 1.228 1.00 90.81 445 TYR A CA 1
ATOM 3374 C C . TYR A 1 445 ? 5.672 7.361 2.535 1.00 90.81 445 TYR A C 1
ATOM 3376 O O . TYR A 1 445 ? 4.995 7.290 3.558 1.00 90.81 445 TYR A O 1
ATOM 3384 N N . LEU A 1 446 ? 6.988 7.108 2.530 1.00 93.94 446 LEU A N 1
ATOM 3385 C CA . LEU A 1 446 ? 7.728 6.772 3.751 1.00 93.94 446 LEU A CA 1
ATOM 3386 C C . LEU A 1 446 ? 7.628 7.891 4.797 1.00 93.94 446 LEU A C 1
ATOM 3388 O O . LEU A 1 446 ? 7.433 7.602 5.972 1.00 93.94 446 LEU A O 1
ATOM 3392 N N . ALA A 1 447 ? 7.711 9.158 4.383 1.00 90.06 447 ALA A N 1
ATOM 3393 C CA . ALA A 1 447 ? 7.648 10.284 5.313 1.00 90.06 447 ALA A CA 1
ATOM 3394 C C . ALA A 1 447 ? 6.270 10.418 5.986 1.00 90.06 447 ALA A C 1
ATOM 3396 O O . ALA A 1 447 ? 6.202 10.750 7.165 1.00 90.06 447 ALA A O 1
ATOM 3397 N N . ILE A 1 448 ? 5.190 10.152 5.242 1.00 84.62 448 ILE A N 1
ATOM 3398 C CA . ILE A 1 448 ? 3.804 10.314 5.709 1.00 84.62 448 ILE A CA 1
ATOM 3399 C C . ILE A 1 448 ? 3.322 9.098 6.511 1.00 84.62 448 ILE A C 1
ATOM 3401 O O . ILE A 1 448 ? 2.665 9.270 7.533 1.00 84.62 448 ILE A O 1
ATOM 3405 N N . PHE A 1 449 ? 3.612 7.879 6.045 1.00 85.75 449 PHE A N 1
ATOM 3406 C CA . PHE A 1 449 ? 3.025 6.644 6.587 1.00 85.75 449 PHE A CA 1
ATOM 3407 C C . PHE A 1 449 ? 3.976 5.816 7.458 1.00 85.75 449 PHE A C 1
ATOM 3409 O O . PHE A 1 449 ? 3.544 4.813 8.024 1.00 85.75 449 PHE A O 1
ATOM 3416 N N . VAL A 1 450 ? 5.257 6.187 7.537 1.00 94.38 450 VAL A N 1
ATOM 3417 C CA . VAL A 1 450 ? 6.262 5.479 8.344 1.00 94.38 450 VAL A CA 1
ATOM 3418 C C . VAL A 1 450 ? 6.916 6.450 9.319 1.00 94.38 450 VAL A C 1
ATOM 3420 O O . VAL A 1 450 ? 6.491 6.527 10.464 1.00 94.38 450 VAL A O 1
ATOM 3423 N N . ASN A 1 451 ? 7.926 7.200 8.876 1.00 93.88 451 ASN A N 1
ATOM 3424 C CA . ASN A 1 451 ? 8.518 8.328 9.592 1.00 93.88 451 ASN A CA 1
ATOM 3425 C C . ASN A 1 451 ? 9.539 9.055 8.695 1.00 93.88 451 ASN A C 1
ATOM 3427 O O . ASN A 1 451 ? 10.010 8.534 7.677 1.00 93.88 451 ASN A O 1
ATOM 3431 N N . LEU A 1 452 ? 9.914 10.271 9.101 1.00 95.12 452 LEU A N 1
ATOM 3432 C CA . LEU A 1 452 ? 10.866 11.106 8.367 1.00 95.12 452 LEU A CA 1
ATOM 3433 C C . LEU A 1 452 ? 12.273 10.487 8.294 1.00 95.12 452 LEU A C 1
ATOM 3435 O O . LEU A 1 452 ? 12.925 10.594 7.258 1.00 95.12 452 LEU A O 1
ATOM 3439 N N . LEU A 1 453 ? 12.741 9.820 9.353 1.00 94.75 453 LEU A N 1
ATOM 3440 C CA . LEU A 1 453 ? 14.085 9.234 9.408 1.00 94.75 453 LEU A CA 1
ATOM 3441 C C . LEU A 1 453 ? 14.269 8.140 8.344 1.00 94.75 453 LEU A C 1
ATOM 3443 O O . LEU A 1 453 ? 15.221 8.181 7.564 1.00 94.75 453 LEU A O 1
ATOM 3447 N N . THR A 1 454 ? 13.328 7.201 8.254 1.00 98.00 454 THR A N 1
ATOM 3448 C CA . THR A 1 454 ? 13.316 6.144 7.237 1.00 98.00 454 THR A CA 1
ATOM 3449 C C . THR A 1 454 ? 13.197 6.727 5.827 1.00 98.00 454 THR A C 1
ATOM 3451 O O . THR A 1 454 ? 13.865 6.253 4.905 1.00 98.00 454 THR A O 1
ATOM 3454 N N . ALA A 1 455 ? 12.402 7.786 5.644 1.00 97.94 455 ALA A N 1
ATOM 3455 C CA . ALA A 1 455 ? 12.293 8.480 4.362 1.00 97.94 455 ALA A CA 1
ATOM 3456 C C . ALA A 1 455 ? 13.615 9.139 3.935 1.00 97.94 455 ALA A C 1
ATOM 3458 O O . ALA A 1 455 ? 14.021 9.006 2.779 1.00 97.94 455 ALA A O 1
ATOM 3459 N N . LEU A 1 456 ? 14.316 9.800 4.864 1.00 97.44 456 LEU A N 1
ATOM 3460 C CA . LEU A 1 456 ? 15.628 10.403 4.617 1.00 97.44 456 LEU A CA 1
ATOM 3461 C C . LEU A 1 456 ? 16.674 9.346 4.260 1.00 97.44 456 LEU A C 1
ATOM 3463 O O . LEU A 1 456 ? 17.426 9.543 3.310 1.00 97.44 456 LEU A O 1
ATOM 3467 N N . LEU A 1 457 ? 16.687 8.202 4.950 1.00 97.81 457 LEU A N 1
ATOM 3468 C CA . LEU A 1 457 ? 17.550 7.074 4.591 1.00 97.81 457 LEU A CA 1
ATOM 3469 C C . LEU A 1 457 ? 17.271 6.566 3.168 1.00 97.81 457 LEU A C 1
ATOM 3471 O O . LEU A 1 457 ? 18.209 6.336 2.401 1.00 97.81 457 LEU A O 1
ATOM 3475 N N . GLY A 1 458 ? 15.997 6.447 2.784 1.00 97.38 458 GLY A N 1
ATOM 3476 C CA . GLY A 1 458 ? 15.599 6.096 1.418 1.00 97.38 458 GLY A CA 1
ATOM 3477 C C . GLY A 1 458 ? 16.058 7.131 0.383 1.00 97.38 458 GLY A C 1
ATOM 3478 O O . GLY A 1 458 ? 16.614 6.769 -0.654 1.00 97.38 458 GLY A O 1
ATOM 3479 N N . ALA A 1 459 ? 15.901 8.423 0.683 1.00 97.06 459 ALA A N 1
ATOM 3480 C CA . ALA A 1 459 ? 16.342 9.515 -0.181 1.00 97.06 459 ALA A CA 1
ATOM 3481 C C . ALA A 1 459 ? 17.871 9.550 -0.337 1.00 97.06 459 ALA A C 1
ATOM 3483 O O . ALA A 1 459 ? 18.373 9.634 -1.456 1.00 97.06 459 ALA A O 1
ATOM 3484 N N . ILE A 1 460 ? 18.617 9.421 0.765 1.00 95.50 460 ILE A N 1
ATOM 3485 C CA . ILE A 1 460 ? 20.083 9.337 0.763 1.00 95.50 460 ILE A CA 1
ATOM 3486 C C . ILE A 1 460 ? 20.530 8.127 -0.054 1.00 95.50 460 ILE A C 1
ATOM 3488 O O . ILE A 1 460 ? 21.429 8.253 -0.883 1.00 95.50 460 ILE A O 1
ATOM 3492 N N . THR A 1 461 ? 19.883 6.974 0.117 1.00 95.56 461 THR A N 1
ATOM 3493 C CA . THR A 1 461 ? 20.163 5.767 -0.674 1.00 95.56 461 THR A CA 1
ATOM 3494 C C . THR A 1 461 ? 19.999 6.042 -2.162 1.00 95.56 461 THR A C 1
ATOM 3496 O O . THR A 1 461 ? 20.909 5.762 -2.934 1.00 95.56 461 THR A O 1
ATOM 3499 N N . LEU A 1 462 ? 18.887 6.655 -2.573 1.00 96.19 462 LEU A N 1
ATOM 3500 C CA . LEU A 1 462 ? 18.647 7.013 -3.969 1.00 96.19 462 LEU A CA 1
ATOM 3501 C C . LEU A 1 462 ? 19.721 7.965 -4.510 1.00 96.19 462 LEU A C 1
ATOM 3503 O O . LEU A 1 462 ? 20.308 7.699 -5.560 1.00 96.19 462 LEU A O 1
ATOM 3507 N N . VAL A 1 463 ? 19.991 9.067 -3.802 1.00 95.38 463 VAL A N 1
ATOM 3508 C CA . VAL A 1 463 ? 20.942 10.099 -4.246 1.00 95.38 463 VAL A CA 1
ATOM 3509 C C . VAL A 1 463 ? 22.349 9.515 -4.341 1.00 95.38 463 VAL A C 1
ATOM 3511 O O . VAL A 1 463 ? 23.002 9.640 -5.375 1.00 95.38 463 VAL A O 1
ATOM 3514 N N . THR A 1 464 ? 22.815 8.836 -3.294 1.00 94.69 464 THR A N 1
ATOM 3515 C CA . THR A 1 464 ? 24.156 8.237 -3.268 1.00 94.69 464 THR A CA 1
ATOM 3516 C C . THR A 1 464 ? 24.301 7.131 -4.312 1.00 94.69 464 THR A C 1
ATOM 3518 O O . THR A 1 464 ? 25.341 7.044 -4.964 1.00 94.69 464 THR A O 1
ATOM 3521 N N . TYR A 1 465 ? 23.261 6.333 -4.563 1.00 95.00 465 TYR A N 1
ATOM 3522 C CA . TYR A 1 465 ? 23.303 5.307 -5.602 1.00 95.00 465 TYR A CA 1
ATOM 3523 C C . TYR A 1 465 ? 23.456 5.926 -7.000 1.00 95.00 465 TYR A C 1
ATOM 3525 O O . TYR A 1 465 ? 24.344 5.529 -7.751 1.00 95.00 465 TYR A O 1
ATOM 3533 N N . ILE A 1 466 ? 22.634 6.925 -7.340 1.00 95.88 466 ILE A N 1
ATOM 3534 C CA . ILE A 1 466 ? 22.581 7.501 -8.694 1.00 95.88 466 ILE A CA 1
ATOM 3535 C C . ILE A 1 466 ? 23.710 8.491 -8.974 1.00 95.88 466 ILE A C 1
ATOM 3537 O O . ILE A 1 466 ? 24.277 8.466 -10.064 1.00 95.88 466 ILE A O 1
ATOM 3541 N N . PHE A 1 467 ? 24.038 9.367 -8.025 1.00 94.88 467 PHE A N 1
ATOM 3542 C CA . PHE A 1 467 ? 24.972 10.474 -8.255 1.00 94.88 467 PHE A CA 1
ATOM 3543 C C . PHE A 1 467 ? 26.398 10.184 -7.786 1.00 94.88 467 PHE A C 1
ATOM 3545 O O . PHE A 1 467 ? 27.321 10.852 -8.242 1.00 94.88 467 PHE A O 1
ATOM 3552 N N . ILE A 1 468 ? 26.601 9.187 -6.918 1.00 94.56 468 ILE A N 1
ATOM 3553 C CA . ILE A 1 468 ? 27.937 8.815 -6.429 1.00 94.56 468 ILE A CA 1
ATOM 3554 C C . ILE A 1 468 ? 28.339 7.454 -6.989 1.00 94.56 468 ILE A C 1
ATOM 3556 O O . ILE A 1 468 ? 29.301 7.360 -7.748 1.00 94.56 468 ILE A O 1
ATOM 3560 N N . TYR A 1 469 ? 27.599 6.394 -6.663 1.00 94.50 469 TYR A N 1
ATOM 3561 C CA . TYR A 1 469 ? 27.978 5.031 -7.035 1.00 94.50 469 TYR A CA 1
ATOM 3562 C C . TYR A 1 469 ? 27.966 4.797 -8.551 1.00 94.50 469 TYR A C 1
ATOM 3564 O O . TYR A 1 469 ? 28.973 4.337 -9.095 1.00 94.50 469 TYR A O 1
ATOM 3572 N N . THR A 1 470 ? 26.869 5.119 -9.246 1.00 93.94 470 THR A N 1
ATOM 3573 C CA . THR A 1 470 ? 26.734 4.847 -10.688 1.00 93.94 470 THR A CA 1
ATOM 3574 C C . THR A 1 470 ? 27.849 5.500 -11.528 1.00 93.94 470 THR A C 1
ATOM 3576 O O . THR A 1 470 ? 28.468 4.781 -12.316 1.00 93.94 470 THR A O 1
ATOM 3579 N N . PRO A 1 471 ? 28.211 6.790 -11.350 1.00 93.81 471 PRO A N 1
ATOM 3580 C CA . PRO A 1 471 ? 29.354 7.387 -12.047 1.00 93.81 471 PRO A CA 1
ATOM 3581 C C . PRO A 1 471 ? 30.696 6.767 -11.642 1.00 93.81 471 PRO A C 1
ATOM 3583 O O . PRO A 1 471 ? 31.551 6.510 -12.496 1.00 93.81 471 PRO A O 1
ATOM 3586 N N . LEU A 1 472 ? 30.880 6.481 -10.347 1.00 94.44 472 LEU A N 1
ATOM 3587 C CA . LEU A 1 472 ? 32.140 5.971 -9.810 1.00 94.44 472 LEU A CA 1
ATOM 3588 C C . LEU A 1 472 ? 32.529 4.615 -10.407 1.00 94.44 472 LEU A C 1
ATOM 3590 O O . LEU A 1 472 ? 33.723 4.347 -10.544 1.00 94.44 472 LEU A O 1
ATOM 3594 N N . LYS A 1 473 ? 31.556 3.802 -10.851 1.00 93.94 473 LYS A N 1
ATOM 3595 C CA . LYS A 1 473 ? 31.811 2.543 -11.575 1.00 93.94 473 LYS A CA 1
ATOM 3596 C C . LYS A 1 473 ? 32.720 2.704 -12.794 1.00 93.94 473 LYS A C 1
ATOM 3598 O O . LYS A 1 473 ? 33.351 1.731 -13.198 1.00 93.94 473 LYS A O 1
ATOM 3603 N N . ARG A 1 474 ? 32.795 3.892 -13.403 1.00 92.69 474 ARG A N 1
ATOM 3604 C CA . ARG A 1 474 ? 33.697 4.160 -14.538 1.00 92.69 474 ARG A CA 1
ATOM 3605 C C . ARG A 1 474 ? 35.050 4.736 -14.134 1.00 92.69 474 ARG A C 1
ATOM 3607 O O . ARG A 1 474 ? 35.974 4.732 -14.936 1.00 92.69 474 ARG A O 1
ATOM 3614 N N . ILE A 1 475 ? 35.155 5.280 -12.927 1.00 92.69 475 ILE A N 1
ATOM 3615 C CA . ILE A 1 475 ? 36.301 6.095 -12.514 1.00 92.69 475 ILE A CA 1
ATOM 3616 C C . ILE A 1 475 ? 37.262 5.254 -11.669 1.00 92.69 475 ILE A C 1
ATOM 3618 O O . ILE A 1 475 ? 38.464 5.213 -11.945 1.00 92.69 475 ILE A O 1
ATOM 3622 N N . SER A 1 476 ? 36.737 4.544 -10.664 1.00 94.00 476 SER A N 1
ATOM 3623 C CA . SER A 1 476 ? 37.554 3.913 -9.625 1.00 94.00 476 SER A CA 1
ATOM 3624 C C . SER A 1 476 ? 37.081 2.501 -9.246 1.00 94.00 476 SER A C 1
ATOM 3626 O O . SER A 1 476 ? 35.876 2.288 -9.078 1.00 94.00 476 SER A O 1
ATOM 3628 N N . PRO A 1 477 ? 38.009 1.561 -8.965 1.00 91.00 477 PRO A N 1
ATOM 3629 C CA . PRO A 1 477 ? 37.703 0.266 -8.350 1.00 91.00 477 PRO A CA 1
ATOM 3630 C C . PRO A 1 477 ? 36.996 0.372 -6.994 1.00 91.00 477 PRO A C 1
ATOM 3632 O O . PRO A 1 477 ? 36.258 -0.537 -6.609 1.00 91.00 477 PRO A O 1
ATOM 3635 N N . SER A 1 478 ? 37.155 1.502 -6.292 1.00 91.75 478 SER A N 1
ATOM 3636 C CA . SER A 1 478 ? 36.463 1.774 -5.024 1.00 91.75 478 SER A CA 1
ATOM 3637 C C . SER A 1 478 ? 34.940 1.881 -5.163 1.00 91.75 478 SER A C 1
ATOM 3639 O O . SER A 1 478 ? 34.238 1.845 -4.151 1.00 91.75 478 SER A O 1
ATOM 3641 N N . CYS A 1 479 ? 34.408 1.929 -6.393 1.00 92.56 479 CYS A N 1
ATOM 3642 C CA . CYS A 1 479 ? 32.972 1.884 -6.658 1.00 92.56 479 CYS A CA 1
ATOM 3643 C C . CYS A 1 479 ? 32.268 0.708 -5.976 1.00 92.56 479 CYS A C 1
ATOM 3645 O O . CYS A 1 479 ? 31.135 0.864 -5.540 1.00 92.56 479 CYS A O 1
ATOM 3647 N N . THR A 1 480 ? 32.936 -0.439 -5.831 1.00 91.94 480 THR A N 1
ATOM 3648 C CA . THR A 1 480 ? 32.340 -1.627 -5.206 1.00 91.94 480 THR A CA 1
ATOM 3649 C C . THR A 1 480 ? 32.057 -1.398 -3.720 1.00 91.94 480 THR A C 1
ATOM 3651 O O . THR A 1 480 ? 30.953 -1.666 -3.255 1.00 91.94 480 THR A O 1
ATOM 3654 N N . VAL A 1 481 ? 33.028 -0.851 -2.983 1.00 93.94 481 VAL A N 1
ATOM 3655 C CA . VAL A 1 481 ? 32.903 -0.600 -1.537 1.00 93.94 481 VAL A CA 1
ATOM 3656 C C . VAL A 1 481 ? 31.982 0.587 -1.261 1.00 93.94 481 VAL A C 1
ATOM 3658 O O . VAL A 1 481 ? 31.142 0.523 -0.372 1.00 93.94 481 VAL A O 1
ATOM 3661 N N . ILE A 1 482 ? 32.074 1.654 -2.055 1.00 94.62 482 ILE A N 1
ATOM 3662 C CA . ILE A 1 482 ? 31.186 2.816 -1.901 1.00 94.62 482 ILE A CA 1
ATOM 3663 C C . ILE A 1 482 ? 29.745 2.453 -2.288 1.00 94.62 482 ILE A C 1
ATOM 3665 O O . ILE A 1 482 ? 28.804 2.851 -1.608 1.00 94.62 482 ILE A O 1
ATOM 3669 N N . GLY A 1 483 ? 29.561 1.636 -3.327 1.00 92.75 483 GLY A N 1
ATOM 3670 C CA . GLY A 1 483 ? 28.255 1.124 -3.747 1.00 92.75 483 GLY A CA 1
ATOM 3671 C C . GLY A 1 483 ? 27.606 0.157 -2.763 1.00 92.75 483 GLY A C 1
ATOM 3672 O O . GLY A 1 483 ? 26.384 0.019 -2.759 1.00 92.75 483 GLY A O 1
ATOM 3673 N N . ALA A 1 484 ? 28.403 -0.475 -1.901 1.00 94.81 484 ALA A N 1
ATOM 3674 C CA . ALA A 1 484 ? 27.901 -1.333 -0.840 1.00 94.81 484 ALA A CA 1
ATOM 3675 C C . ALA A 1 484 ? 27.126 -0.541 0.234 1.00 94.81 484 ALA A C 1
ATOM 3677 O O . ALA A 1 484 ? 26.201 -1.074 0.843 1.00 94.81 484 ALA A O 1
ATOM 3678 N N . ILE A 1 485 ? 27.426 0.747 0.431 1.00 95.62 485 ILE A N 1
ATOM 3679 C CA . ILE A 1 485 ? 26.728 1.588 1.414 1.00 95.62 485 ILE A CA 1
ATOM 3680 C C . ILE A 1 485 ? 25.221 1.659 1.118 1.00 95.62 485 ILE A C 1
ATOM 3682 O O . ILE A 1 485 ? 24.454 1.155 1.937 1.00 95.62 485 ILE A O 1
ATOM 3686 N N . PRO A 1 486 ? 24.753 2.184 -0.035 1.00 95.00 486 PRO A N 1
ATOM 3687 C CA . PRO A 1 486 ? 23.320 2.243 -0.324 1.00 95.00 486 PRO A CA 1
ATOM 3688 C C . PRO A 1 486 ? 22.672 0.851 -0.416 1.00 95.00 486 PRO A C 1
ATOM 3690 O O . PRO A 1 486 ? 21.497 0.706 -0.097 1.00 95.00 486 PRO A O 1
ATOM 3693 N N . GLY A 1 487 ? 23.425 -0.190 -0.793 1.00 92.56 487 GLY A N 1
ATOM 3694 C CA . GLY A 1 487 ? 22.935 -1.575 -0.794 1.00 92.56 487 GLY A CA 1
ATOM 3695 C C . GLY A 1 487 ? 22.630 -2.140 0.600 1.00 92.56 487 GLY A C 1
ATOM 3696 O O . GLY A 1 487 ? 21.805 -3.042 0.720 1.00 92.56 487 GLY A O 1
ATOM 3697 N N . ALA A 1 488 ? 23.253 -1.595 1.649 1.00 96.56 488 ALA A N 1
ATOM 3698 C CA . ALA A 1 488 ? 23.113 -2.044 3.034 1.00 96.56 488 ALA A CA 1
ATOM 3699 C C . ALA A 1 488 ? 22.135 -1.209 3.877 1.00 96.56 488 ALA A C 1
ATOM 3701 O O . ALA A 1 488 ? 21.795 -1.598 4.991 1.00 96.56 488 ALA A O 1
ATOM 3702 N N . VAL A 1 489 ? 21.645 -0.082 3.354 1.00 97.56 489 VAL A N 1
ATOM 3703 C CA . VAL A 1 489 ? 20.643 0.764 4.026 1.00 97.56 489 VAL A CA 1
ATOM 3704 C C . VAL A 1 489 ? 19.257 0.107 4.192 1.00 97.56 489 VAL A C 1
ATOM 3706 O O . VAL A 1 489 ? 18.620 0.376 5.207 1.00 97.56 489 VAL A O 1
ATOM 3709 N N . PRO A 1 490 ? 18.750 -0.770 3.300 1.00 97.44 490 PRO A N 1
ATOM 3710 C CA . PRO A 1 490 ? 17.414 -1.359 3.445 1.00 97.44 490 PRO A CA 1
ATOM 3711 C C . PRO A 1 490 ? 17.077 -2.014 4.803 1.00 97.44 490 PRO A C 1
ATOM 3713 O O . PRO A 1 490 ? 15.997 -1.719 5.321 1.00 97.44 490 PRO A O 1
ATOM 3716 N N . PRO A 1 491 ? 17.926 -2.854 5.429 1.00 97.12 491 PRO A N 1
ATOM 3717 C CA . PRO A 1 491 ? 17.670 -3.344 6.788 1.00 97.12 491 PRO A CA 1
ATOM 3718 C C . PRO A 1 491 ? 17.683 -2.227 7.843 1.00 97.12 491 PRO A C 1
ATOM 3720 O O . PRO A 1 491 ? 16.873 -2.253 8.764 1.00 97.12 491 PRO A O 1
ATOM 3723 N N . LEU A 1 492 ? 18.529 -1.203 7.692 1.00 97.62 492 LEU A N 1
ATOM 3724 C CA . LEU A 1 492 ? 18.531 -0.029 8.575 1.00 97.62 492 LEU A CA 1
ATOM 3725 C C . LEU A 1 492 ? 17.242 0.798 8.429 1.00 97.62 492 LEU A C 1
ATOM 3727 O O . LEU A 1 492 ? 16.713 1.313 9.413 1.00 97.62 492 LEU A O 1
ATOM 3731 N N . MET A 1 493 ? 16.691 0.893 7.215 1.00 98.31 493 MET A N 1
ATOM 3732 C CA . MET A 1 493 ? 15.362 1.469 6.980 1.00 98.31 493 MET A CA 1
ATOM 3733 C C . MET A 1 493 ? 14.273 0.669 7.695 1.00 98.31 493 MET A C 1
ATOM 3735 O O . MET A 1 493 ? 13.394 1.266 8.304 1.00 98.31 493 MET A O 1
ATOM 3739 N N . GLY A 1 494 ? 14.357 -0.664 7.671 1.00 97.56 494 GLY A N 1
ATOM 3740 C CA . GLY A 1 494 ? 13.470 -1.531 8.447 1.00 97.56 494 GLY A CA 1
ATOM 3741 C C . GLY A 1 494 ? 13.557 -1.247 9.946 1.00 97.56 494 GLY A C 1
ATOM 3742 O O . GLY A 1 494 ? 12.544 -0.976 10.584 1.00 97.56 494 GLY A O 1
ATOM 3743 N N . TRP A 1 495 ? 14.775 -1.221 10.488 1.00 96.25 495 TRP A N 1
ATOM 3744 C CA . TRP A 1 495 ? 15.027 -0.939 11.902 1.00 96.25 495 TRP A CA 1
ATOM 3745 C C . TRP A 1 495 ? 14.484 0.426 12.335 1.00 96.25 495 TRP A C 1
ATOM 3747 O O . TRP A 1 495 ? 13.788 0.542 13.340 1.00 96.25 495 TRP A O 1
ATOM 3757 N N . THR A 1 496 ? 14.787 1.478 11.573 1.00 96.88 496 THR A N 1
ATOM 3758 C CA . THR A 1 496 ? 14.318 2.843 11.870 1.00 96.88 496 THR A CA 1
ATOM 3759 C C . THR A 1 496 ? 12.815 3.000 11.686 1.00 96.88 496 THR A C 1
ATOM 3761 O O . THR A 1 496 ? 12.219 3.852 12.338 1.00 96.88 496 THR A O 1
ATOM 3764 N N . ALA A 1 497 ? 12.183 2.182 10.844 1.00 96.62 497 ALA A N 1
ATOM 3765 C CA . ALA A 1 497 ? 10.732 2.145 10.748 1.00 96.62 497 ALA A CA 1
ATOM 3766 C C . ALA A 1 497 ? 10.101 1.590 12.030 1.00 96.62 497 ALA A C 1
ATOM 3768 O O . ALA A 1 497 ? 9.129 2.165 12.502 1.00 96.62 497 ALA A O 1
ATOM 3769 N N . ALA A 1 498 ? 10.676 0.532 12.608 1.00 92.56 498 ALA A N 1
ATOM 3770 C CA . ALA A 1 498 ? 10.185 -0.071 13.847 1.00 92.56 498 ALA A CA 1
ATOM 3771 C C . ALA A 1 498 ? 10.506 0.767 15.100 1.00 92.56 498 ALA A C 1
ATOM 3773 O O . ALA A 1 498 ? 9.669 0.898 15.986 1.00 92.56 498 ALA A O 1
ATOM 3774 N N . THR A 1 499 ? 11.710 1.342 15.177 1.00 88.88 499 THR A N 1
ATOM 3775 C CA . THR A 1 499 ? 12.230 1.975 16.408 1.00 88.88 499 THR A CA 1
ATOM 3776 C C . THR A 1 499 ? 12.208 3.500 16.400 1.00 88.88 499 THR A C 1
ATOM 3778 O O . THR A 1 499 ? 12.340 4.125 17.448 1.00 88.88 499 THR A O 1
ATOM 3781 N N . GLY A 1 500 ? 12.136 4.125 15.222 1.00 89.38 500 GLY A N 1
ATOM 3782 C CA . GLY A 1 500 ? 12.313 5.570 15.068 1.00 89.38 500 GLY A CA 1
ATOM 3783 C C . GLY A 1 500 ? 13.737 6.084 15.332 1.00 89.38 500 GLY A C 1
ATOM 3784 O O . GLY A 1 500 ? 13.932 7.299 15.337 1.00 89.38 500 GLY A O 1
ATOM 3785 N N . ALA A 1 501 ? 14.740 5.213 15.532 1.00 85.69 501 ALA A N 1
ATOM 3786 C CA . ALA A 1 501 ? 16.081 5.618 15.967 1.00 85.69 501 ALA A CA 1
ATOM 3787 C C . ALA A 1 501 ? 17.232 4.873 15.262 1.00 85.69 501 ALA A C 1
ATOM 3789 O O . ALA A 1 501 ? 17.120 3.711 14.874 1.00 85.69 501 ALA A O 1
ATOM 3790 N N . LEU A 1 502 ? 18.386 5.541 15.144 1.00 91.12 502 LEU A N 1
ATOM 3791 C CA . LEU A 1 502 ? 19.650 4.958 14.670 1.00 91.12 502 LEU A CA 1
ATOM 3792 C C . LEU A 1 502 ? 20.458 4.402 15.850 1.00 91.12 502 LEU A C 1
ATOM 3794 O O . LEU A 1 502 ? 21.400 5.036 16.323 1.00 91.12 502 LEU A O 1
ATOM 3798 N N . SER A 1 503 ? 20.083 3.226 16.340 1.00 89.19 503 SER A N 1
ATOM 3799 C CA . SER A 1 503 ? 20.773 2.555 17.447 1.00 89.19 503 SER A CA 1
ATOM 3800 C C . SER A 1 503 ? 21.654 1.396 16.967 1.00 89.19 503 SER A C 1
ATOM 3802 O O . SER A 1 503 ? 21.715 1.076 15.776 1.00 89.19 503 SER A O 1
ATOM 3804 N N . LEU A 1 504 ? 22.379 0.779 17.905 1.00 88.06 504 LEU A N 1
ATOM 3805 C CA . LEU A 1 504 ? 23.370 -0.260 17.618 1.00 88.06 504 LEU A CA 1
ATOM 3806 C C . LEU A 1 504 ? 22.796 -1.427 16.797 1.00 88.06 504 LEU A C 1
ATOM 3808 O O . LEU A 1 504 ? 23.454 -1.879 15.865 1.00 88.06 504 LEU A O 1
ATOM 3812 N N . GLY A 1 505 ? 21.569 -1.877 17.082 1.00 88.81 505 GLY A N 1
ATOM 3813 C CA . GLY A 1 505 ? 20.939 -2.971 16.333 1.00 88.81 505 GLY A CA 1
ATOM 3814 C C . GLY A 1 505 ? 20.736 -2.643 14.850 1.00 88.81 505 GLY A C 1
ATOM 3815 O O . GLY A 1 505 ? 21.100 -3.435 13.979 1.00 88.81 505 GLY A O 1
ATOM 3816 N N . GLY A 1 506 ? 20.292 -1.426 14.529 1.00 92.69 506 GLY A N 1
ATOM 3817 C CA . GLY A 1 506 ? 20.178 -0.976 13.140 1.00 92.69 506 GLY A CA 1
ATOM 3818 C C . GLY A 1 506 ? 21.524 -0.999 12.414 1.00 92.69 506 GLY A C 1
ATOM 3819 O O . GLY A 1 506 ? 21.617 -1.478 11.280 1.00 92.69 506 GLY A O 1
ATOM 3820 N N . TRP A 1 507 ? 22.587 -0.548 13.084 1.00 96.25 507 TRP A N 1
ATOM 3821 C CA . TRP A 1 507 ? 23.946 -0.579 12.540 1.00 96.25 507 TRP A CA 1
ATOM 3822 C C . TRP A 1 507 ? 24.513 -1.993 12.398 1.00 96.25 507 TRP A C 1
ATOM 3824 O O . TRP A 1 507 ? 25.249 -2.245 11.446 1.00 96.25 507 TRP A O 1
ATOM 3834 N N . ILE A 1 508 ? 24.141 -2.932 13.272 1.00 94.50 508 ILE A N 1
ATOM 3835 C CA . ILE A 1 508 ? 24.476 -4.355 13.122 1.00 94.50 508 ILE A CA 1
ATOM 3836 C C . ILE A 1 508 ? 23.817 -4.918 11.858 1.00 94.50 508 ILE A C 1
ATOM 3838 O O . ILE A 1 508 ? 24.503 -5.513 11.027 1.00 94.50 508 ILE A O 1
ATOM 3842 N N . ALA A 1 509 ? 22.516 -4.683 11.659 1.00 94.81 509 ALA A N 1
ATOM 3843 C CA . ALA A 1 509 ? 21.801 -5.166 10.477 1.00 94.81 509 ALA A CA 1
ATOM 3844 C C . ALA A 1 509 ? 22.360 -4.556 9.175 1.00 94.81 509 ALA A C 1
ATOM 3846 O O . ALA A 1 509 ? 22.560 -5.268 8.186 1.00 94.81 509 ALA A O 1
ATOM 3847 N N . PHE A 1 510 ? 22.698 -3.260 9.201 1.00 97.38 510 PHE A N 1
ATOM 3848 C CA . PHE A 1 510 ? 23.443 -2.588 8.133 1.00 97.38 510 PHE A CA 1
ATOM 3849 C C . PHE A 1 510 ? 24.794 -3.269 7.874 1.00 97.38 510 PHE A C 1
ATOM 3851 O O . PHE A 1 510 ? 25.090 -3.647 6.742 1.00 97.38 510 PHE A O 1
ATOM 3858 N N . ALA A 1 511 ? 25.613 -3.466 8.911 1.00 97.75 511 ALA A N 1
ATOM 3859 C CA . ALA A 1 511 ? 26.961 -4.011 8.786 1.00 97.75 511 ALA A CA 1
ATOM 3860 C C . ALA A 1 511 ? 26.969 -5.448 8.241 1.00 97.75 511 ALA A C 1
ATOM 3862 O O . ALA A 1 511 ? 27.834 -5.786 7.433 1.00 97.75 511 ALA A O 1
ATOM 3863 N N . ILE A 1 512 ? 25.982 -6.274 8.609 1.00 96.69 512 ILE A N 1
ATOM 3864 C CA . ILE A 1 512 ? 25.824 -7.634 8.076 1.00 96.69 512 ILE A CA 1
ATOM 3865 C C . ILE A 1 512 ? 25.641 -7.598 6.558 1.00 96.69 512 ILE A C 1
ATOM 3867 O O . ILE A 1 512 ? 26.395 -8.257 5.844 1.00 96.69 512 ILE A O 1
ATOM 3871 N N . VAL A 1 513 ? 24.682 -6.813 6.051 1.00 97.06 513 VAL A N 1
ATOM 3872 C CA . VAL A 1 513 ? 24.431 -6.714 4.601 1.00 97.06 513 VAL A CA 1
ATOM 3873 C C . VAL A 1 513 ? 25.593 -6.016 3.887 1.00 97.06 513 VAL A C 1
ATOM 3875 O O . VAL A 1 513 ? 25.992 -6.443 2.799 1.00 97.06 513 VAL A O 1
ATOM 3878 N N . PHE A 1 514 ? 26.196 -5.005 4.521 1.00 97.94 514 PHE A N 1
ATOM 3879 C CA . PHE A 1 514 ? 27.358 -4.287 4.002 1.00 97.94 514 PHE A CA 1
ATOM 3880 C C . PHE A 1 514 ? 28.545 -5.217 3.747 1.00 97.94 514 PHE A C 1
ATOM 3882 O O . PHE A 1 514 ? 29.053 -5.268 2.628 1.00 97.94 514 PHE A O 1
ATOM 3889 N N . LEU A 1 515 ? 28.965 -5.968 4.768 1.00 97.94 515 LEU A N 1
ATOM 3890 C CA . LEU A 1 515 ? 30.105 -6.878 4.686 1.00 97.94 515 LEU A CA 1
ATOM 3891 C C . LEU A 1 515 ? 29.799 -8.089 3.804 1.00 97.94 515 LEU A C 1
ATOM 3893 O O . LEU A 1 515 ? 30.673 -8.533 3.065 1.00 97.94 515 LEU A O 1
ATOM 3897 N N . TRP A 1 516 ? 28.566 -8.601 3.841 1.00 97.06 516 TRP A N 1
ATOM 3898 C CA . TRP A 1 516 ? 28.137 -9.750 3.043 1.00 97.06 516 TRP A CA 1
ATOM 3899 C C . TRP A 1 516 ? 28.209 -9.508 1.533 1.00 97.06 516 TRP A C 1
ATOM 3901 O O . TRP A 1 516 ? 28.666 -10.375 0.782 1.00 97.06 516 TRP A O 1
ATOM 3911 N N . GLN A 1 517 ? 27.753 -8.348 1.058 1.00 95.81 517 GLN A N 1
ATOM 3912 C CA . GLN A 1 517 ? 27.616 -8.145 -0.385 1.00 95.81 517 GLN A CA 1
ATOM 3913 C C . GLN A 1 517 ? 28.968 -8.002 -1.095 1.00 95.81 517 GLN A C 1
ATOM 3915 O O . GLN A 1 517 ? 29.040 -8.162 -2.310 1.00 95.81 517 GLN A O 1
ATOM 3920 N N . LEU A 1 518 ? 30.047 -7.708 -0.365 1.00 96.50 518 LEU A N 1
ATOM 3921 C CA . LEU A 1 518 ? 31.377 -7.520 -0.938 1.00 96.50 518 LEU A CA 1
ATOM 3922 C C . LEU A 1 518 ? 31.977 -8.825 -1.484 1.00 96.50 518 LEU A C 1
ATOM 3924 O O . LEU A 1 518 ? 32.240 -8.863 -2.685 1.00 96.50 518 LEU A O 1
ATOM 3928 N N . PRO A 1 519 ? 32.129 -9.928 -0.720 1.00 97.19 519 PRO A N 1
ATOM 3929 C CA . PRO A 1 519 ? 32.563 -11.205 -1.291 1.00 97.19 519 PRO A CA 1
ATOM 3930 C C . PRO A 1 519 ? 31.602 -11.715 -2.374 1.00 97.19 519 PRO A C 1
ATOM 3932 O O . PRO A 1 519 ? 32.052 -12.265 -3.382 1.00 97.19 519 PRO A O 1
ATOM 3935 N N . HIS A 1 520 ? 30.296 -11.472 -2.218 1.00 96.25 520 HIS A N 1
ATOM 3936 C CA . HIS A 1 520 ? 29.288 -11.791 -3.230 1.00 96.25 520 HIS A CA 1
ATOM 3937 C C . HIS A 1 520 ? 29.544 -11.055 -4.556 1.00 96.25 520 HIS A C 1
ATOM 3939 O O . HIS A 1 520 ? 29.606 -11.673 -5.621 1.00 96.25 520 HIS A O 1
ATOM 3945 N N . PHE A 1 521 ? 29.736 -9.735 -4.507 1.00 94.94 521 PHE A N 1
ATOM 3946 C CA . PHE A 1 521 ? 29.966 -8.921 -5.695 1.00 94.94 521 PHE A CA 1
ATOM 3947 C C . PHE A 1 521 ? 31.337 -9.187 -6.316 1.00 94.94 521 PHE A C 1
ATOM 3949 O O . PHE A 1 521 ? 31.424 -9.245 -7.538 1.00 94.94 521 PHE A O 1
ATOM 3956 N N . MET A 1 522 ? 32.384 -9.421 -5.518 1.00 95.19 522 MET A N 1
ATOM 3957 C CA . MET A 1 522 ? 33.710 -9.800 -6.029 1.00 95.19 522 MET A CA 1
ATOM 3958 C C . MET A 1 522 ? 33.662 -11.105 -6.835 1.00 95.19 522 MET A C 1
ATOM 3960 O O . MET A 1 522 ? 34.312 -11.228 -7.872 1.00 95.19 522 MET A O 1
ATOM 3964 N N . ALA A 1 523 ? 32.840 -12.071 -6.414 1.00 96.06 523 ALA A N 1
ATOM 3965 C CA . ALA A 1 523 ? 32.612 -13.285 -7.189 1.00 96.06 523 ALA A CA 1
ATOM 3966 C C . ALA A 1 523 ? 31.904 -12.996 -8.528 1.00 96.06 523 ALA A C 1
ATOM 3968 O O . ALA A 1 523 ? 32.312 -13.514 -9.568 1.00 96.06 523 ALA A O 1
ATOM 3969 N N . ILE A 1 524 ? 30.864 -12.152 -8.529 1.00 94.12 524 ILE A N 1
ATOM 3970 C CA . ILE A 1 524 ? 30.143 -11.754 -9.753 1.00 94.12 524 ILE A CA 1
ATOM 3971 C C . ILE A 1 524 ? 31.054 -10.973 -10.702 1.00 94.12 524 ILE A C 1
ATOM 3973 O O . ILE A 1 524 ? 31.056 -11.235 -11.905 1.00 94.12 524 ILE A O 1
ATOM 3977 N N . SER A 1 525 ? 31.807 -10.005 -10.181 1.00 93.50 525 SER A N 1
ATOM 3978 C CA . SER A 1 525 ? 32.690 -9.151 -10.972 1.00 93.50 525 SER A CA 1
ATOM 3979 C C . SER A 1 525 ? 33.815 -9.950 -11.620 1.00 93.50 525 SER A C 1
ATOM 3981 O O . SER A 1 525 ? 34.221 -9.616 -12.731 1.00 93.50 525 SER A O 1
ATOM 3983 N N . TRP A 1 526 ? 34.265 -11.037 -10.984 1.00 94.81 526 TRP A N 1
ATOM 3984 C CA . TRP A 1 526 ? 35.190 -11.996 -11.582 1.00 94.81 526 TRP A CA 1
ATOM 3985 C C . TRP A 1 526 ? 34.541 -12.833 -12.692 1.00 94.81 526 TRP A C 1
ATOM 3987 O O . TRP A 1 526 ? 35.109 -12.958 -13.773 1.00 94.81 526 TRP A O 1
ATOM 3997 N N . ILE A 1 527 ? 33.337 -13.374 -12.459 1.00 93.56 527 ILE A N 1
ATOM 3998 C CA . ILE A 1 527 ? 32.615 -14.204 -13.444 1.00 93.56 527 ILE A CA 1
ATOM 3999 C C . ILE A 1 527 ? 32.307 -13.420 -14.728 1.00 93.56 527 ILE A C 1
ATOM 4001 O O . ILE A 1 527 ? 32.398 -13.981 -15.815 1.00 93.56 527 ILE A O 1
ATOM 4005 N N . TYR A 1 528 ? 31.951 -12.139 -14.610 1.00 91.50 528 TYR A N 1
ATOM 4006 C CA . TYR A 1 528 ? 31.560 -11.284 -15.737 1.00 91.50 528 TYR A CA 1
ATOM 4007 C C . TYR A 1 528 ? 32.613 -10.219 -16.079 1.00 91.50 528 TYR A C 1
ATOM 4009 O O . TYR A 1 528 ? 32.267 -9.164 -16.609 1.00 91.50 528 TYR A O 1
ATOM 4017 N N . ARG A 1 529 ? 33.894 -10.468 -15.770 1.00 92.00 529 ARG A N 1
ATOM 4018 C CA . ARG A 1 529 ? 34.981 -9.492 -15.978 1.00 92.00 529 ARG A CA 1
ATOM 4019 C C . ARG A 1 529 ? 35.052 -8.971 -17.415 1.00 92.00 529 ARG A C 1
ATOM 4021 O O . ARG A 1 529 ? 35.189 -7.772 -17.615 1.00 92.00 529 ARG A O 1
ATOM 4028 N N . GLU A 1 530 ? 34.877 -9.849 -18.399 1.00 90.94 530 GLU A N 1
ATOM 4029 C CA . GLU A 1 530 ? 34.935 -9.491 -19.822 1.00 90.94 530 GLU A CA 1
ATOM 4030 C C . GLU A 1 530 ? 33.772 -8.580 -20.233 1.00 90.94 530 GLU A C 1
ATOM 4032 O O . GLU A 1 530 ? 33.957 -7.646 -21.005 1.00 90.94 530 GLU A O 1
ATOM 4037 N N . ASP A 1 531 ? 32.571 -8.809 -19.695 1.00 89.81 531 ASP A N 1
ATOM 4038 C CA . ASP A 1 531 ? 31.415 -7.939 -19.937 1.00 89.81 531 ASP A CA 1
ATOM 4039 C C . ASP A 1 531 ? 31.653 -6.536 -19.369 1.00 89.81 531 ASP A C 1
ATOM 4041 O O . ASP A 1 531 ? 31.352 -5.542 -20.033 1.00 89.81 531 ASP A O 1
ATOM 4045 N N . TYR A 1 532 ? 32.208 -6.454 -18.156 1.00 91.69 532 TYR A N 1
ATOM 4046 C CA . TYR A 1 532 ? 32.525 -5.178 -17.518 1.00 91.69 532 TYR A CA 1
ATOM 4047 C C . TYR A 1 532 ? 33.613 -4.409 -18.273 1.00 91.69 532 TYR A C 1
ATOM 4049 O O . TYR A 1 532 ? 33.480 -3.196 -18.445 1.00 91.69 532 TYR A O 1
ATOM 4057 N N . ASP A 1 533 ? 34.636 -5.112 -18.758 1.00 92.00 533 ASP A N 1
ATOM 4058 C CA . ASP A 1 533 ? 35.715 -4.538 -19.562 1.00 92.00 533 ASP A CA 1
ATOM 4059 C C . ASP A 1 533 ? 35.191 -3.971 -20.893 1.00 92.00 533 ASP A C 1
ATOM 4061 O O . ASP A 1 533 ? 35.410 -2.799 -21.199 1.00 92.00 533 ASP A O 1
ATOM 4065 N N . ARG A 1 534 ? 34.356 -4.728 -21.624 1.00 91.25 534 ARG A N 1
ATOM 4066 C CA . ARG A 1 534 ? 33.733 -4.258 -22.882 1.00 91.25 534 ARG A CA 1
ATOM 4067 C C . ARG A 1 534 ? 32.884 -2.995 -22.714 1.00 91.25 534 ARG A C 1
ATOM 4069 O O . ARG A 1 534 ? 32.797 -2.179 -23.632 1.00 91.25 534 ARG A O 1
ATOM 4076 N N . ALA A 1 535 ? 32.236 -2.828 -21.564 1.00 90.31 535 ALA A N 1
ATOM 4077 C CA . ALA A 1 535 ? 31.456 -1.631 -21.255 1.00 90.31 535 ALA A CA 1
ATOM 4078 C C . ALA A 1 535 ? 32.299 -0.466 -20.703 1.00 90.31 535 ALA A C 1
ATOM 4080 O O . ALA A 1 535 ? 31.773 0.639 -20.560 1.00 90.31 535 ALA A O 1
ATOM 4081 N N . GLY A 1 536 ? 33.591 -0.677 -20.430 1.00 90.69 536 GLY A N 1
ATOM 4082 C CA . GLY A 1 536 ? 34.506 0.337 -19.905 1.00 90.69 536 GLY A CA 1
ATOM 4083 C C . GLY A 1 536 ? 34.344 0.605 -18.407 1.00 90.69 536 GLY A C 1
ATOM 4084 O O . GLY A 1 536 ? 34.557 1.733 -17.957 1.00 90.69 536 GLY A O 1
ATOM 4085 N N . PHE A 1 537 ? 33.923 -0.390 -17.621 1.00 93.12 537 PHE A N 1
ATOM 4086 C CA . PHE A 1 537 ? 33.830 -0.250 -16.168 1.00 93.12 537 PHE A CA 1
ATOM 4087 C C . PHE A 1 537 ? 35.187 -0.448 -15.483 1.00 93.12 537 PHE A C 1
ATOM 4089 O O . PHE A 1 537 ? 35.932 -1.378 -15.773 1.00 93.12 537 PHE A O 1
ATOM 4096 N N . ALA A 1 538 ? 35.467 0.381 -14.479 1.00 92.19 538 ALA A N 1
ATOM 4097 C CA . ALA A 1 538 ? 36.692 0.367 -13.686 1.00 92.19 538 ALA A CA 1
ATOM 4098 C C . ALA A 1 538 ? 36.644 -0.640 -12.519 1.00 92.19 538 ALA A C 1
ATOM 4100 O O . ALA A 1 538 ? 37.196 -0.371 -11.452 1.00 92.19 538 ALA A O 1
ATOM 4101 N N . MET A 1 539 ? 35.961 -1.779 -12.690 1.00 92.81 539 MET A N 1
ATOM 4102 C CA . MET A 1 539 ? 35.832 -2.792 -11.635 1.00 92.81 539 MET A CA 1
ATOM 4103 C C . MET A 1 539 ? 37.210 -3.324 -11.226 1.00 92.81 539 MET A C 1
ATOM 4105 O O . MET A 1 539 ? 38.093 -3.480 -12.070 1.00 92.81 539 MET A O 1
ATOM 4109 N N . LEU A 1 540 ? 37.385 -3.656 -9.941 1.00 93.12 540 LEU A N 1
ATOM 4110 C CA . LEU A 1 540 ? 38.654 -4.204 -9.449 1.00 93.12 540 LEU A CA 1
ATOM 4111 C C . LEU A 1 540 ? 39.070 -5.445 -10.245 1.00 93.12 540 LEU A C 1
ATOM 4113 O O . LEU A 1 540 ? 40.200 -5.499 -10.702 1.00 93.12 540 LEU A O 1
ATOM 4117 N N . SER A 1 541 ? 38.136 -6.361 -10.513 1.00 91.06 541 SER A N 1
ATOM 4118 C CA . SER A 1 541 ? 38.370 -7.590 -11.284 1.00 91.06 541 SER A CA 1
ATOM 4119 C C . SER A 1 541 ? 38.811 -7.377 -12.738 1.00 91.06 541 SER A C 1
ATOM 4121 O O . SER A 1 541 ? 39.315 -8.313 -13.353 1.00 91.06 541 SER A O 1
ATOM 4123 N N . VAL A 1 542 ? 38.596 -6.182 -13.301 1.00 91.38 542 VAL A N 1
ATOM 4124 C CA . VAL A 1 542 ? 39.051 -5.815 -14.652 1.00 91.38 542 VAL A CA 1
ATOM 4125 C C . VAL A 1 542 ? 40.493 -5.310 -14.602 1.00 91.38 542 VAL A C 1
ATOM 4127 O O . VAL A 1 542 ? 41.308 -5.694 -15.434 1.00 91.38 542 VAL A O 1
ATOM 4130 N N . ARG A 1 543 ? 40.832 -4.482 -13.602 1.00 89.00 543 ARG A N 1
ATOM 4131 C CA . ARG A 1 543 ? 42.196 -3.947 -13.419 1.00 89.00 543 ARG A CA 1
ATOM 4132 C C . ARG A 1 543 ? 43.163 -4.952 -12.781 1.00 89.00 543 ARG A C 1
ATOM 4134 O O . ARG A 1 543 ? 44.371 -4.830 -12.942 1.00 89.00 543 ARG A O 1
ATOM 4141 N N . ASP A 1 544 ? 42.629 -5.924 -12.052 1.00 91.50 544 ASP A N 1
ATOM 4142 C CA . ASP A 1 544 ? 43.342 -6.996 -11.361 1.00 91.50 544 ASP A CA 1
ATOM 4143 C C . ASP A 1 544 ? 43.438 -8.229 -12.271 1.00 91.50 544 ASP A C 1
ATOM 4145 O O . ASP A 1 544 ? 42.620 -9.149 -12.193 1.00 91.50 544 ASP A O 1
ATOM 4149 N N . SER A 1 545 ? 44.416 -8.223 -13.181 1.00 84.56 545 SER A N 1
ATOM 4150 C CA . SER A 1 545 ? 44.537 -9.226 -14.248 1.00 84.56 545 SER A CA 1
ATOM 4151 C C . SER A 1 545 ? 44.615 -10.666 -13.723 1.00 84.56 545 SER A C 1
ATOM 4153 O O . SER A 1 545 ? 44.004 -11.565 -14.316 1.00 84.56 545 SER A O 1
ATOM 4155 N N . ASP A 1 546 ? 45.301 -10.867 -12.593 1.00 88.44 546 ASP A N 1
ATOM 4156 C CA . ASP A 1 546 ? 45.509 -12.162 -11.942 1.00 88.44 546 ASP A CA 1
ATOM 4157 C C . ASP A 1 546 ? 44.459 -12.501 -10.864 1.00 88.44 546 ASP A C 1
ATOM 4159 O O . ASP A 1 546 ? 44.455 -13.617 -10.338 1.00 88.44 546 ASP A O 1
ATOM 4163 N N . GLY A 1 547 ? 43.561 -11.570 -10.525 1.00 90.94 547 GLY A N 1
ATOM 4164 C CA . GLY A 1 547 ? 42.484 -11.762 -9.547 1.00 90.94 547 GLY A CA 1
ATOM 4165 C C . GLY A 1 547 ? 42.920 -11.816 -8.083 1.00 90.94 547 GLY A C 1
ATOM 4166 O O . GLY A 1 547 ? 42.098 -12.130 -7.212 1.00 90.94 547 GLY A O 1
ATOM 4167 N N . SER A 1 548 ? 44.199 -11.576 -7.782 1.00 93.19 548 SER A N 1
ATOM 4168 C CA . SER A 1 548 ? 44.734 -11.711 -6.426 1.00 93.19 548 SER A CA 1
ATOM 4169 C C . SER A 1 548 ? 44.184 -10.648 -5.477 1.00 93.19 548 SER A C 1
ATOM 4171 O O . SER A 1 548 ? 43.899 -10.944 -4.313 1.00 93.19 548 SER A O 1
ATOM 4173 N N . ALA A 1 549 ? 44.018 -9.405 -5.934 1.00 94.25 549 ALA A N 1
ATOM 4174 C CA . ALA A 1 549 ? 43.462 -8.330 -5.117 1.00 94.25 549 ALA A CA 1
ATOM 4175 C C . ALA A 1 549 ? 41.963 -8.552 -4.859 1.00 94.25 549 ALA A C 1
ATOM 4177 O O . ALA A 1 549 ? 41.506 -8.441 -3.720 1.00 94.25 549 ALA A O 1
ATOM 4178 N N . THR A 1 550 ? 41.222 -8.955 -5.891 1.00 95.44 550 THR A N 1
ATOM 4179 C CA . THR A 1 550 ? 39.789 -9.275 -5.846 1.00 95.44 550 THR A CA 1
ATOM 4180 C C . THR A 1 550 ? 39.511 -10.387 -4.836 1.00 95.44 550 THR A C 1
ATOM 4182 O O . THR A 1 550 ? 38.636 -10.258 -3.976 1.00 95.44 550 THR A O 1
ATOM 4185 N N . ALA A 1 551 ? 40.293 -11.469 -4.882 1.00 96.38 551 ALA A N 1
ATOM 4186 C CA . ALA A 1 551 ? 40.116 -12.590 -3.970 1.00 96.38 551 ALA A CA 1
ATOM 4187 C C . ALA A 1 551 ? 40.578 -12.284 -2.532 1.00 96.38 551 ALA A C 1
ATOM 4189 O O . ALA A 1 551 ? 39.943 -12.744 -1.581 1.00 96.38 551 ALA A O 1
ATOM 4190 N N . ARG A 1 552 ? 41.628 -11.465 -2.344 1.00 96.69 552 ARG A N 1
ATOM 4191 C CA . ARG A 1 552 ? 42.042 -10.991 -1.009 1.00 96.69 552 ARG A CA 1
ATOM 4192 C C . ARG A 1 552 ? 40.968 -10.129 -0.352 1.00 96.69 552 ARG A C 1
ATOM 4194 O O . ARG A 1 552 ? 40.688 -10.330 0.826 1.00 96.69 552 ARG A O 1
ATOM 4201 N N . GLN A 1 553 ? 40.330 -9.226 -1.100 1.00 96.19 553 GLN A N 1
ATOM 4202 C CA . GLN A 1 553 ? 39.216 -8.432 -0.574 1.00 96.19 553 GLN A CA 1
ATOM 4203 C C . GLN A 1 553 ? 38.014 -9.314 -0.217 1.00 96.19 553 GLN A C 1
ATOM 4205 O O . GLN A 1 553 ? 37.446 -9.155 0.861 1.00 96.19 553 GLN A O 1
ATOM 4210 N N . ALA A 1 554 ? 37.661 -10.289 -1.062 1.00 97.31 554 ALA A N 1
ATOM 4211 C CA . ALA A 1 554 ? 36.589 -11.235 -0.748 1.00 97.31 554 ALA A CA 1
ATOM 4212 C C . ALA A 1 554 ? 36.849 -12.000 0.565 1.00 97.31 554 ALA A C 1
ATOM 4214 O O . ALA A 1 554 ? 35.953 -12.117 1.405 1.00 97.31 554 ALA A O 1
ATOM 4215 N N . LEU A 1 555 ? 38.085 -12.467 0.778 1.00 98.19 555 LEU A N 1
ATOM 4216 C CA . LEU A 1 555 ? 38.475 -13.121 2.026 1.00 98.19 555 LEU A CA 1
ATOM 4217 C C . LEU A 1 555 ? 38.422 -12.161 3.221 1.00 98.19 555 LEU A C 1
ATOM 4219 O O . LEU A 1 555 ? 37.831 -12.512 4.239 1.00 98.19 555 LEU A O 1
ATOM 4223 N N . PHE A 1 556 ? 38.981 -10.956 3.088 1.00 98.12 556 PHE A N 1
ATOM 4224 C CA . PHE A 1 556 ? 38.990 -9.942 4.145 1.00 98.12 556 PHE A CA 1
ATOM 4225 C C . PHE A 1 556 ? 37.578 -9.647 4.667 1.00 98.12 556 PHE A C 1
ATOM 4227 O O . PHE A 1 556 ? 37.326 -9.751 5.867 1.00 98.12 556 PHE A O 1
ATOM 4234 N N . TYR A 1 557 ? 36.632 -9.362 3.769 1.00 98.00 557 TYR A N 1
ATOM 4235 C CA . TYR A 1 557 ? 35.254 -9.066 4.164 1.00 98.00 557 TYR A CA 1
ATOM 4236 C C . TYR A 1 557 ? 34.506 -10.292 4.700 1.00 98.00 557 TYR A C 1
ATOM 4238 O O . TYR A 1 557 ? 33.681 -10.148 5.599 1.00 98.00 557 TYR A O 1
ATOM 4246 N N . SER A 1 558 ? 34.830 -11.501 4.228 1.00 98.25 558 SER A N 1
ATOM 4247 C CA . SER A 1 558 ? 34.267 -12.737 4.792 1.00 98.25 558 SER A CA 1
ATOM 4248 C C . SER A 1 558 ? 34.743 -12.987 6.226 1.00 98.25 558 SER A C 1
ATOM 4250 O O . SER A 1 558 ? 33.954 -13.405 7.069 1.00 98.25 558 SER A O 1
ATOM 4252 N N . VAL A 1 559 ? 36.014 -12.697 6.529 1.00 98.25 559 VAL A N 1
ATOM 4253 C CA . VAL A 1 559 ? 36.559 -12.793 7.894 1.00 98.25 559 VAL A CA 1
ATOM 4254 C C . VAL A 1 559 ? 35.961 -11.713 8.796 1.00 98.25 559 VAL A C 1
ATOM 4256 O O . VAL A 1 559 ? 35.539 -12.019 9.908 1.00 98.25 559 VAL A O 1
ATOM 4259 N N . ALA A 1 560 ? 35.844 -10.473 8.317 1.00 97.94 560 ALA A N 1
ATOM 4260 C CA . ALA A 1 560 ? 35.176 -9.406 9.064 1.00 97.94 560 ALA A CA 1
ATOM 4261 C C . ALA A 1 560 ? 33.714 -9.765 9.393 1.00 97.94 560 ALA A C 1
ATOM 4263 O O . ALA A 1 560 ? 33.252 -9.545 10.511 1.00 97.94 560 ALA A O 1
ATOM 4264 N N . LEU A 1 561 ? 33.000 -10.378 8.444 1.00 97.25 561 LEU A N 1
ATOM 4265 C CA . LEU A 1 561 ? 31.632 -10.849 8.645 1.00 97.25 561 LEU A CA 1
ATOM 4266 C C . LEU A 1 561 ? 31.546 -12.008 9.647 1.00 97.25 561 LEU A C 1
ATOM 4268 O O . LEU A 1 561 ? 30.601 -12.052 10.430 1.00 97.25 561 LEU A O 1
ATOM 4272 N N . LEU A 1 562 ? 32.530 -12.914 9.667 1.00 97.06 562 LEU A N 1
ATOM 4273 C CA . LEU A 1 562 ? 32.641 -13.961 10.688 1.00 97.06 562 LEU A CA 1
ATOM 4274 C C . LEU A 1 562 ? 32.801 -13.365 12.090 1.00 97.06 562 LEU A C 1
ATOM 4276 O O . LEU A 1 562 ? 32.098 -13.787 13.007 1.00 97.06 562 LEU A O 1
ATOM 4280 N N . ILE A 1 563 ? 33.668 -12.360 12.239 1.00 96.12 563 ILE A N 1
ATOM 4281 C CA . ILE A 1 563 ? 33.855 -11.648 13.510 1.00 96.12 563 ILE A CA 1
ATOM 4282 C C . ILE A 1 563 ? 32.538 -10.990 13.931 1.00 96.12 563 ILE A C 1
ATOM 4284 O O . ILE A 1 563 ? 32.079 -11.218 15.044 1.00 96.12 563 ILE A O 1
ATOM 4288 N N . LEU A 1 564 ? 31.879 -10.246 13.036 1.00 95.25 564 LEU A N 1
ATOM 4289 C CA . LEU A 1 564 ? 30.590 -9.614 13.334 1.00 95.25 564 LEU A CA 1
ATOM 4290 C C . LEU A 1 564 ? 29.517 -10.642 13.730 1.00 95.25 564 LEU A C 1
ATOM 4292 O O . LEU A 1 564 ? 28.790 -10.429 14.697 1.00 95.25 564 LEU A O 1
ATOM 4296 N N . SER A 1 565 ? 29.448 -11.778 13.030 1.00 91.50 565 SER A N 1
ATOM 4297 C CA . SER A 1 565 ? 28.478 -12.854 13.294 1.00 91.50 565 SER A CA 1
ATOM 4298 C C . SER A 1 565 ? 28.621 -13.465 14.687 1.00 91.50 565 SER A C 1
ATOM 4300 O O . SER A 1 565 ? 27.631 -13.924 15.253 1.00 91.50 565 SER A O 1
ATOM 4302 N N . ALA A 1 566 ? 29.829 -13.451 15.261 1.00 88.56 566 ALA A N 1
ATOM 4303 C CA . ALA A 1 566 ? 30.070 -13.937 16.617 1.00 88.56 566 ALA A CA 1
ATOM 4304 C C . ALA A 1 566 ? 29.397 -13.060 17.692 1.00 88.56 566 ALA A C 1
ATOM 4306 O O . ALA A 1 566 ? 29.030 -13.561 18.758 1.00 88.56 566 ALA A O 1
ATOM 4307 N N . PHE A 1 567 ? 29.202 -11.768 17.416 1.00 88.31 567 PHE A N 1
ATOM 4308 C CA . PHE A 1 567 ? 28.613 -10.813 18.361 1.00 88.31 567 PHE A CA 1
ATOM 4309 C C . PHE A 1 567 ? 27.161 -10.455 18.032 1.00 88.31 567 PHE A C 1
ATOM 4311 O O . PHE A 1 567 ? 26.385 -10.203 18.946 1.00 88.31 567 PHE A O 1
ATOM 4318 N N . ALA A 1 568 ? 26.782 -10.469 16.751 1.00 86.50 568 ALA A N 1
ATOM 4319 C CA . ALA A 1 568 ? 25.471 -10.018 16.285 1.00 86.50 568 ALA A CA 1
ATOM 4320 C C . ALA A 1 568 ? 24.296 -10.883 16.773 1.00 86.50 568 ALA A C 1
ATOM 4322 O O . ALA A 1 568 ? 23.187 -10.374 16.896 1.00 86.50 568 ALA A O 1
ATOM 4323 N N . PHE A 1 569 ? 24.528 -12.170 17.064 1.00 84.00 569 PHE A N 1
ATOM 4324 C CA . PHE A 1 569 ? 23.472 -13.119 17.435 1.00 84.00 569 PHE A CA 1
ATOM 4325 C C . PHE A 1 569 ? 23.828 -13.899 18.710 1.00 84.00 569 PHE A C 1
ATOM 4327 O O . PHE A 1 569 ? 24.282 -15.037 18.608 1.00 84.00 569 PHE A O 1
ATOM 4334 N N . PRO A 1 570 ? 23.629 -13.351 19.923 1.00 79.06 570 PRO A N 1
ATOM 4335 C CA . PRO A 1 570 ? 24.012 -14.028 21.166 1.00 79.06 570 PRO A CA 1
ATOM 4336 C C . PRO A 1 570 ? 23.379 -15.420 21.330 1.00 79.06 570 PRO A C 1
ATOM 4338 O O . PRO A 1 570 ? 24.087 -16.383 21.617 1.00 79.06 570 PRO A O 1
ATOM 4341 N N . HIS A 1 571 ? 22.075 -15.543 21.057 1.00 80.38 571 HIS A N 1
ATOM 4342 C CA . HIS A 1 571 ? 21.311 -16.791 21.214 1.00 80.38 571 HIS A CA 1
ATOM 4343 C C . HIS A 1 571 ? 21.462 -17.776 20.042 1.00 80.38 571 HIS A C 1
ATOM 4345 O O . HIS A 1 571 ? 21.158 -18.955 20.186 1.00 80.38 571 HIS A O 1
ATOM 4351 N N . ALA A 1 572 ? 21.963 -17.321 18.888 1.00 85.31 572 ALA A N 1
ATOM 4352 C CA . ALA A 1 572 ? 22.159 -18.143 17.686 1.00 85.31 572 ALA A CA 1
ATOM 4353 C C . ALA A 1 572 ? 23.611 -18.110 17.174 1.00 85.31 572 ALA A C 1
ATOM 4355 O O . ALA A 1 572 ? 23.883 -18.357 15.994 1.00 85.31 572 ALA A O 1
ATOM 4356 N N . ARG A 1 573 ? 24.559 -17.821 18.076 1.00 88.56 573 ARG A N 1
ATOM 4357 C CA . ARG A 1 573 ? 25.969 -17.550 17.762 1.00 88.56 573 ARG A CA 1
ATOM 4358 C C . ARG A 1 573 ? 26.611 -18.676 16.958 1.00 88.56 573 ARG A C 1
ATOM 4360 O O . ARG A 1 573 ? 27.263 -18.414 15.952 1.00 88.56 573 ARG A O 1
ATOM 4367 N N . ALA A 1 574 ? 26.398 -19.926 17.369 1.00 90.44 574 ALA A N 1
ATOM 4368 C CA . ALA A 1 574 ? 26.988 -21.089 16.709 1.00 90.44 574 ALA A CA 1
ATOM 4369 C C . ALA A 1 574 ? 26.525 -21.227 15.247 1.00 90.44 574 ALA A C 1
ATOM 4371 O O . ALA A 1 574 ? 27.349 -21.435 14.357 1.00 90.44 574 ALA A O 1
ATOM 4372 N N . ALA A 1 575 ? 25.226 -21.047 14.985 1.00 89.75 575 ALA A N 1
ATOM 4373 C CA . ALA A 1 575 ? 24.663 -21.129 13.638 1.00 89.75 575 ALA A CA 1
ATOM 4374 C C . ALA A 1 575 ? 25.167 -19.987 12.740 1.00 89.75 575 ALA A C 1
ATOM 4376 O O . ALA A 1 575 ? 25.587 -20.231 11.606 1.00 89.75 575 ALA A O 1
ATOM 4377 N N . ALA A 1 576 ? 25.191 -18.755 13.262 1.00 91.56 576 ALA A N 1
ATOM 4378 C CA . ALA A 1 576 ? 25.702 -17.589 12.544 1.00 91.56 576 ALA A CA 1
ATOM 4379 C C . ALA A 1 576 ? 27.193 -17.737 12.193 1.00 91.56 576 ALA A C 1
ATOM 4381 O O . ALA A 1 576 ? 27.599 -17.520 11.048 1.00 91.56 576 ALA A O 1
ATOM 4382 N N . MET A 1 577 ? 28.009 -18.170 13.160 1.00 94.94 577 MET A N 1
ATOM 4383 C CA . MET A 1 577 ? 29.440 -18.398 12.958 1.00 94.94 577 MET A CA 1
ATOM 4384 C C . MET A 1 577 ? 29.713 -19.539 11.979 1.00 94.94 577 MET A C 1
ATOM 4386 O O . MET A 1 577 ? 30.597 -19.400 11.139 1.00 94.94 577 MET A O 1
ATOM 4390 N N . LEU A 1 578 ? 28.954 -20.639 12.031 1.00 95.56 578 LEU A N 1
ATOM 4391 C CA . LEU A 1 578 ? 29.101 -21.743 11.080 1.00 95.56 578 LEU A CA 1
ATOM 4392 C C . LEU A 1 578 ? 28.827 -21.278 9.643 1.00 95.56 578 LEU A C 1
ATOM 4394 O O . LEU A 1 578 ? 29.626 -21.544 8.744 1.00 95.56 578 LEU A O 1
ATOM 4398 N N . ALA A 1 579 ? 27.736 -20.537 9.426 1.00 94.50 579 ALA A N 1
ATOM 4399 C CA . ALA A 1 579 ? 27.406 -19.989 8.113 1.00 94.50 579 ALA A CA 1
ATOM 4400 C C . ALA A 1 579 ? 28.512 -19.048 7.596 1.00 94.50 579 ALA A C 1
ATOM 4402 O O . ALA A 1 579 ? 28.920 -19.148 6.435 1.00 94.50 579 ALA A O 1
ATOM 4403 N N . ALA A 1 580 ? 29.034 -18.162 8.451 1.00 96.12 580 ALA A N 1
ATOM 4404 C CA . ALA A 1 580 ? 30.130 -17.264 8.088 1.00 96.12 580 ALA A CA 1
ATOM 4405 C C . ALA A 1 580 ? 31.453 -18.015 7.842 1.00 96.12 580 ALA A C 1
ATOM 4407 O O . ALA A 1 580 ? 32.190 -17.682 6.914 1.00 96.12 580 ALA A O 1
ATOM 4408 N N . ALA A 1 581 ? 31.746 -19.066 8.611 1.00 97.44 581 ALA A N 1
ATOM 4409 C CA . ALA A 1 581 ? 32.943 -19.886 8.440 1.00 97.44 581 ALA A CA 1
ATOM 4410 C C . ALA A 1 581 ? 32.938 -20.614 7.088 1.00 97.44 581 ALA A C 1
ATOM 4412 O O . ALA A 1 581 ? 33.954 -20.630 6.391 1.00 97.44 581 ALA A O 1
ATOM 4413 N N . LEU A 1 582 ? 31.787 -21.140 6.655 1.00 97.25 582 LEU A N 1
ATOM 4414 C CA . LEU A 1 582 ? 31.638 -21.728 5.319 1.00 97.25 582 LEU A CA 1
ATOM 4415 C C . LEU A 1 582 ? 31.907 -20.702 4.207 1.00 97.25 582 LEU A C 1
ATOM 4417 O O . LEU A 1 582 ? 32.528 -21.035 3.193 1.00 97.25 582 LEU A O 1
ATOM 4421 N N . LEU A 1 583 ? 31.495 -19.445 4.401 1.00 97.50 583 LEU A N 1
ATOM 4422 C CA . LEU A 1 583 ? 31.792 -18.356 3.470 1.00 97.50 583 LEU A CA 1
ATOM 4423 C C . LEU A 1 583 ? 33.293 -18.024 3.423 1.00 97.50 583 LEU A C 1
ATOM 4425 O O . LEU A 1 583 ? 33.843 -17.806 2.339 1.00 97.50 583 LEU A O 1
ATOM 4429 N N . VAL A 1 584 ? 33.977 -18.048 4.571 1.00 98.31 584 VAL A N 1
ATOM 4430 C CA . VAL A 1 584 ? 35.439 -17.902 4.650 1.00 98.31 584 VAL A CA 1
ATOM 4431 C C . VAL A 1 584 ? 36.137 -19.042 3.906 1.00 98.31 584 VAL A C 1
ATOM 4433 O O . VAL A 1 584 ? 37.007 -18.776 3.080 1.00 98.31 584 VAL A O 1
ATOM 4436 N N . VAL A 1 585 ? 35.719 -20.296 4.105 1.00 98.25 585 VAL A N 1
ATOM 4437 C CA . VAL A 1 585 ? 36.273 -21.458 3.383 1.00 98.25 585 VAL A CA 1
ATOM 4438 C C . VAL A 1 585 ? 36.099 -21.305 1.869 1.00 98.25 585 VAL A C 1
ATOM 4440 O O . VAL A 1 585 ? 37.050 -21.515 1.110 1.00 98.25 585 VAL A O 1
ATOM 4443 N N . ALA A 1 586 ? 34.918 -20.880 1.413 1.00 97.88 586 ALA A N 1
ATOM 4444 C CA . ALA A 1 586 ? 34.673 -20.613 -0.003 1.00 97.88 586 ALA A CA 1
ATOM 4445 C C . ALA A 1 586 ? 35.563 -19.476 -0.544 1.00 97.88 586 ALA A C 1
ATOM 4447 O O . ALA A 1 586 ? 36.082 -19.578 -1.659 1.00 97.88 586 ALA A O 1
ATOM 4448 N N . SER A 1 587 ? 35.802 -18.433 0.255 1.00 97.81 587 SER A N 1
ATOM 4449 C CA . SER A 1 587 ? 36.703 -17.328 -0.095 1.00 97.81 587 SER A CA 1
ATOM 4450 C C . SER A 1 587 ? 38.171 -17.754 -0.151 1.00 97.81 587 SER A C 1
ATOM 4452 O O . SER A 1 587 ? 38.884 -17.340 -1.062 1.00 97.81 587 SER A O 1
ATOM 4454 N N . ILE A 1 588 ? 38.625 -18.637 0.746 1.00 98.19 588 ILE A N 1
ATOM 4455 C CA . ILE A 1 588 ? 39.972 -19.233 0.695 1.00 98.19 588 ILE A CA 1
ATOM 4456 C C . ILE A 1 588 ? 40.132 -20.070 -0.579 1.00 98.19 588 ILE A C 1
ATOM 4458 O O . ILE A 1 588 ? 41.142 -19.958 -1.274 1.00 98.19 588 ILE A O 1
ATOM 4462 N N . ALA A 1 589 ? 39.130 -20.883 -0.927 1.00 97.25 589 ALA A N 1
ATOM 4463 C CA . ALA A 1 589 ? 39.146 -21.654 -2.168 1.00 97.25 589 ALA A CA 1
ATOM 4464 C C . ALA A 1 589 ? 39.184 -20.742 -3.409 1.00 97.25 589 ALA A C 1
ATOM 4466 O O . ALA A 1 589 ? 39.881 -21.041 -4.384 1.00 97.25 589 ALA A O 1
ATOM 4467 N N . PHE A 1 590 ? 38.469 -19.613 -3.377 1.00 97.88 590 PHE A N 1
ATOM 4468 C CA . PHE A 1 590 ? 38.544 -18.606 -4.431 1.00 97.88 590 PHE A CA 1
ATOM 4469 C C . PHE A 1 590 ? 39.930 -17.954 -4.506 1.00 97.88 590 PHE A C 1
ATOM 4471 O O . PHE A 1 590 ? 40.479 -17.888 -5.599 1.00 97.88 590 PHE A O 1
ATOM 4478 N N . LEU A 1 591 ? 40.541 -17.592 -3.375 1.00 97.19 591 LEU A N 1
ATOM 4479 C CA . LEU A 1 591 ? 41.895 -17.032 -3.313 1.00 97.19 591 LEU A CA 1
ATOM 4480 C C . LEU A 1 591 ? 42.969 -17.983 -3.853 1.00 97.19 591 LEU A C 1
ATOM 4482 O O . LEU A 1 591 ? 43.854 -17.548 -4.587 1.00 97.19 591 LEU A O 1
ATOM 4486 N N . ARG A 1 592 ? 42.879 -19.279 -3.540 1.00 96.44 592 ARG A N 1
ATOM 4487 C CA . ARG A 1 592 ? 43.861 -20.279 -3.991 1.00 96.44 592 ARG A CA 1
ATOM 4488 C C . ARG A 1 592 ? 43.780 -20.556 -5.489 1.00 96.44 592 ARG A C 1
ATOM 4490 O O . ARG A 1 592 ? 44.809 -20.621 -6.151 1.00 96.44 592 ARG A O 1
ATOM 4497 N N . HIS A 1 593 ? 42.569 -20.726 -6.024 1.00 95.00 593 HIS A N 1
ATOM 4498 C CA . HIS A 1 593 ? 42.391 -21.235 -7.390 1.00 95.00 593 HIS A CA 1
ATOM 4499 C C . HIS A 1 593 ? 41.935 -20.186 -8.411 1.00 95.00 593 HIS A C 1
ATOM 4501 O O . HIS A 1 593 ? 42.219 -20.351 -9.590 1.00 95.00 593 HIS A O 1
ATOM 4507 N N . ARG A 1 594 ? 41.207 -19.140 -7.991 1.00 93.94 594 ARG A N 1
ATOM 4508 C CA . ARG A 1 594 ? 40.767 -18.001 -8.830 1.00 93.94 594 ARG A CA 1
ATOM 4509 C C . ARG A 1 594 ? 40.074 -18.395 -10.148 1.00 93.94 594 ARG A C 1
ATOM 4511 O O . ARG A 1 594 ? 40.133 -17.693 -11.151 1.00 93.94 594 ARG A O 1
ATOM 4518 N N . THR A 1 595 ? 39.358 -19.520 -10.147 1.00 93.88 595 THR A N 1
ATOM 4519 C CA . THR A 1 595 ? 38.633 -20.024 -11.325 1.00 93.88 595 THR A CA 1
ATOM 4520 C C . THR A 1 595 ? 37.167 -19.570 -11.321 1.00 93.88 595 THR A C 1
ATOM 4522 O O . THR A 1 595 ? 36.602 -19.317 -10.252 1.00 93.88 595 THR A O 1
ATOM 4525 N N . PRO A 1 596 ? 36.475 -19.566 -12.477 1.00 92.69 596 PRO A N 1
ATOM 4526 C CA . PRO A 1 596 ? 35.027 -19.333 -12.525 1.00 92.69 596 PRO A CA 1
ATOM 4527 C C . PRO A 1 596 ? 34.224 -20.301 -11.641 1.00 92.69 596 PRO A C 1
ATOM 4529 O O . PRO A 1 596 ? 33.180 -19.937 -11.099 1.00 92.69 596 PRO A O 1
ATOM 4532 N N . ARG A 1 597 ? 34.721 -21.534 -11.446 1.00 95.81 597 ARG A N 1
ATOM 4533 C CA . ARG A 1 597 ? 34.097 -22.530 -10.562 1.00 95.81 597 ARG A CA 1
ATOM 4534 C C . ARG A 1 597 ? 34.172 -22.110 -9.095 1.00 95.81 597 ARG A C 1
ATOM 4536 O O . ARG A 1 597 ? 33.158 -22.182 -8.403 1.00 95.81 597 ARG A O 1
ATOM 4543 N N . THR A 1 598 ? 35.338 -21.671 -8.617 1.00 97.00 598 THR A N 1
ATOM 4544 C CA . THR A 1 598 ? 35.491 -21.235 -7.220 1.00 97.00 598 THR A CA 1
ATOM 4545 C C . THR A 1 598 ? 34.783 -19.909 -6.952 1.00 97.00 598 THR A C 1
ATOM 4547 O O . THR A 1 598 ? 34.147 -19.784 -5.909 1.00 97.00 598 THR A O 1
ATOM 4550 N N . ALA A 1 599 ? 34.756 -18.987 -7.920 1.00 96.44 599 ALA A N 1
ATOM 4551 C CA . ALA A 1 599 ? 33.924 -17.784 -7.846 1.00 96.44 599 ALA A CA 1
ATOM 4552 C C . ALA A 1 599 ? 32.425 -18.125 -7.755 1.0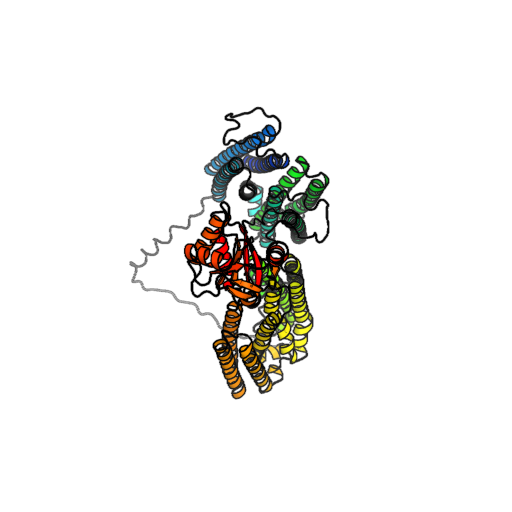0 96.44 599 ALA A C 1
ATOM 4554 O O . ALA A 1 599 ? 31.720 -17.612 -6.890 1.00 96.44 599 ALA A O 1
ATOM 4555 N N . ARG A 1 600 ? 31.923 -19.053 -8.586 1.00 96.81 600 ARG A N 1
ATOM 4556 C CA . ARG A 1 600 ? 30.515 -19.484 -8.527 1.00 96.81 600 ARG A CA 1
ATOM 4557 C C . ARG A 1 600 ? 30.172 -20.157 -7.195 1.00 96.81 600 ARG A C 1
ATOM 4559 O O . ARG A 1 600 ? 29.081 -19.926 -6.684 1.00 96.81 600 ARG A O 1
ATOM 4566 N N . ARG A 1 601 ? 31.086 -20.947 -6.617 1.00 96.69 601 ARG A N 1
ATOM 4567 C CA . ARG A 1 601 ? 30.911 -21.513 -5.266 1.00 96.69 601 ARG A CA 1
ATOM 4568 C C . ARG A 1 601 ? 30.797 -20.410 -4.215 1.00 96.69 601 ARG A C 1
ATOM 4570 O O . ARG A 1 601 ? 29.819 -20.412 -3.483 1.00 96.69 601 ARG A O 1
ATOM 4577 N N . LEU A 1 602 ? 31.719 -19.444 -4.204 1.00 97.88 602 LEU A N 1
ATOM 4578 C CA . LEU A 1 602 ? 31.665 -18.293 -3.296 1.00 97.88 602 LEU A CA 1
ATOM 4579 C C . LEU A 1 602 ? 30.345 -17.515 -3.424 1.00 97.88 602 LEU A C 1
ATOM 4581 O O . LEU A 1 602 ? 29.690 -17.237 -2.421 1.00 97.88 602 LEU A O 1
ATOM 4585 N N . PHE A 1 603 ? 29.906 -17.241 -4.654 1.00 97.00 603 PHE A N 1
ATOM 4586 C CA . PHE A 1 603 ? 28.615 -16.608 -4.923 1.00 97.00 603 PHE A CA 1
ATOM 4587 C C . PHE A 1 603 ? 27.443 -17.405 -4.326 1.00 97.00 603 PHE A C 1
ATOM 4589 O O . PHE A 1 603 ? 26.619 -16.837 -3.612 1.00 97.00 603 PHE A O 1
ATOM 4596 N N . MET A 1 604 ? 27.376 -18.722 -4.546 1.00 96.38 604 MET A N 1
ATOM 4597 C CA . MET A 1 604 ? 26.291 -19.544 -3.996 1.00 96.38 604 MET A CA 1
ATOM 4598 C C . MET A 1 604 ? 26.334 -19.620 -2.466 1.00 96.38 604 MET A C 1
ATOM 4600 O O . MET A 1 604 ? 25.300 -19.439 -1.826 1.00 96.38 604 MET A O 1
ATOM 4604 N N . THR A 1 605 ? 27.516 -19.809 -1.871 1.00 96.75 605 THR A N 1
ATOM 4605 C CA . THR A 1 605 ? 27.689 -19.821 -0.410 1.00 96.75 605 THR A CA 1
ATOM 4606 C C . THR A 1 605 ? 27.269 -18.494 0.214 1.00 96.75 605 THR A C 1
ATOM 4608 O O . THR A 1 605 ? 26.614 -18.488 1.252 1.00 96.75 605 THR A O 1
ATOM 4611 N N . SER A 1 606 ? 27.570 -17.365 -0.436 1.00 96.94 606 SER A N 1
ATOM 4612 C CA . SER A 1 606 ? 27.122 -16.057 0.043 1.00 96.94 606 SER A CA 1
ATOM 4613 C C . SER A 1 606 ? 25.592 -15.944 0.053 1.00 96.94 606 SER A C 1
ATOM 4615 O O . SER A 1 606 ? 25.037 -15.468 1.036 1.00 96.94 606 SER A O 1
ATOM 4617 N N . ASN A 1 607 ? 24.878 -16.446 -0.959 1.00 94.56 607 ASN A N 1
ATOM 4618 C CA . ASN A 1 607 ? 23.409 -16.424 -0.951 1.00 94.56 607 ASN A CA 1
ATOM 4619 C C . ASN A 1 607 ? 22.829 -17.243 0.209 1.00 94.56 607 ASN A C 1
ATOM 4621 O O . ASN A 1 607 ? 21.897 -16.791 0.870 1.00 94.56 607 ASN A O 1
ATOM 4625 N N . VAL A 1 608 ? 23.404 -18.421 0.482 1.00 95.06 608 VAL A N 1
ATOM 4626 C CA . VAL A 1 608 ? 22.999 -19.260 1.622 1.00 95.06 608 VAL A CA 1
ATOM 4627 C C . VAL A 1 608 ? 23.224 -18.521 2.940 1.00 95.06 608 VAL A C 1
ATOM 4629 O O . VAL A 1 608 ? 22.320 -18.478 3.772 1.00 95.06 608 VAL A O 1
ATOM 4632 N N . TYR A 1 609 ? 24.387 -17.883 3.104 1.00 95.44 609 TYR A N 1
ATOM 4633 C CA . TYR A 1 609 ? 24.667 -17.062 4.279 1.00 95.44 609 TYR A CA 1
ATOM 4634 C C . TYR A 1 609 ? 23.616 -15.961 4.468 1.00 95.44 609 TYR A C 1
ATOM 4636 O O . TYR A 1 609 ? 23.108 -15.802 5.573 1.00 95.44 609 TYR A O 1
ATOM 4644 N N . LEU A 1 610 ? 23.260 -15.224 3.406 1.00 94.38 610 LEU A N 1
ATOM 4645 C CA . LEU A 1 610 ? 22.281 -14.140 3.512 1.00 94.38 610 LEU A CA 1
ATOM 4646 C C . LEU A 1 610 ? 20.926 -14.654 4.000 1.00 94.38 610 LEU A C 1
ATOM 4648 O O . LEU A 1 610 ? 20.335 -14.038 4.877 1.00 94.38 610 LEU A O 1
ATOM 4652 N N . ILE A 1 611 ? 20.446 -15.777 3.457 1.00 94.25 611 ILE A N 1
ATOM 4653 C CA . ILE A 1 611 ? 19.166 -16.375 3.864 1.00 94.25 611 ILE A CA 1
ATOM 4654 C C . ILE A 1 611 ? 19.183 -16.699 5.360 1.00 94.25 611 ILE A C 1
ATOM 4656 O O . ILE A 1 611 ? 18.251 -16.331 6.073 1.00 94.25 611 ILE A O 1
ATOM 4660 N N . ILE A 1 612 ? 20.259 -17.331 5.841 1.00 94.00 612 ILE A N 1
ATOM 4661 C CA . ILE A 1 612 ? 20.425 -17.656 7.262 1.00 94.00 612 ILE A CA 1
ATOM 4662 C C . ILE A 1 612 ? 20.466 -16.371 8.095 1.00 94.00 612 ILE A C 1
ATOM 4664 O O . ILE A 1 612 ? 19.721 -16.251 9.059 1.00 94.00 612 ILE A O 1
ATOM 4668 N N . ALA A 1 613 ? 21.274 -15.383 7.707 1.00 93.12 613 ALA A N 1
ATOM 4669 C CA . ALA A 1 613 ? 21.395 -14.126 8.439 1.00 93.12 613 ALA A CA 1
ATOM 4670 C C . ALA A 1 613 ? 20.062 -13.358 8.519 1.00 93.12 613 ALA A C 1
ATOM 4672 O O . ALA A 1 613 ? 19.729 -12.831 9.576 1.00 93.12 613 ALA A O 1
ATOM 4673 N N . MET A 1 614 ? 19.275 -13.323 7.436 1.00 94.06 614 MET A N 1
ATOM 4674 C CA . MET A 1 614 ? 17.951 -12.689 7.436 1.00 94.06 614 MET A CA 1
ATOM 4675 C C . MET A 1 614 ? 16.957 -13.437 8.328 1.00 94.06 614 MET A C 1
ATOM 4677 O O . MET A 1 614 ? 16.189 -12.798 9.043 1.00 94.06 614 MET A O 1
ATOM 4681 N N . ALA A 1 615 ? 16.991 -14.774 8.325 1.00 92.38 615 ALA A N 1
ATOM 4682 C CA . ALA A 1 615 ? 16.163 -15.584 9.214 1.00 92.38 615 ALA A CA 1
ATOM 4683 C C . ALA A 1 615 ? 16.530 -15.369 10.690 1.00 92.38 615 ALA A C 1
ATOM 4685 O O . ALA A 1 615 ? 15.641 -15.239 11.525 1.00 92.38 615 ALA A O 1
ATOM 4686 N N . LEU A 1 616 ? 17.826 -15.275 11.005 1.00 91.31 616 LEU A N 1
ATOM 4687 C CA . LEU A 1 616 ? 18.294 -15.008 12.364 1.00 91.31 616 LEU A CA 1
ATOM 4688 C C . LEU A 1 616 ? 17.876 -13.616 12.852 1.00 91.31 616 LEU A C 1
ATOM 4690 O O . LEU A 1 616 ? 17.347 -13.521 13.951 1.00 91.31 616 LEU A O 1
ATOM 4694 N N . LEU A 1 617 ? 18.035 -12.569 12.030 1.00 89.50 617 LEU A N 1
ATOM 4695 C CA . LEU A 1 617 ? 17.572 -11.212 12.366 1.00 89.50 617 LEU A CA 1
ATOM 4696 C C . LEU A 1 617 ? 16.064 -11.174 12.645 1.00 89.50 617 LEU A C 1
ATOM 4698 O O . LEU A 1 617 ? 15.628 -10.543 13.604 1.00 89.50 617 LEU A O 1
ATOM 4702 N N . ALA A 1 618 ? 15.274 -11.875 11.827 1.00 88.56 618 ALA A N 1
ATOM 4703 C CA . ALA A 1 618 ? 13.828 -11.959 12.000 1.00 88.56 618 ALA A CA 1
ATOM 4704 C C . ALA A 1 618 ? 13.414 -12.748 13.257 1.00 88.56 618 ALA A C 1
ATOM 4706 O O . ALA A 1 618 ? 12.387 -12.441 13.854 1.00 88.56 618 ALA A O 1
ATOM 4707 N N . ALA A 1 619 ? 14.196 -13.756 13.655 1.00 84.25 619 ALA A N 1
ATOM 4708 C CA . ALA A 1 619 ? 13.914 -14.596 14.819 1.00 84.25 619 ALA A CA 1
ATOM 4709 C C . ALA A 1 619 ? 14.283 -13.935 16.160 1.00 84.25 619 ALA A C 1
ATOM 4711 O O . ALA A 1 619 ? 13.755 -14.327 17.194 1.00 84.25 619 ALA A O 1
ATOM 4712 N N . THR A 1 620 ? 15.166 -12.934 16.159 1.00 74.88 620 THR A N 1
ATOM 4713 C CA . THR A 1 620 ? 15.625 -12.209 17.360 1.00 74.88 620 THR A CA 1
ATOM 4714 C C . THR A 1 620 ? 14.715 -11.045 17.787 1.00 74.88 620 THR A C 1
ATOM 4716 O O . THR A 1 620 ? 15.201 -10.095 18.389 1.00 74.88 620 THR A O 1
ATOM 4719 N N . CYS A 1 621 ? 13.417 -11.081 17.464 1.00 63.84 621 CYS A N 1
ATOM 4720 C CA . CYS A 1 621 ? 12.453 -10.046 17.865 1.00 63.84 621 CYS A CA 1
ATOM 4721 C C . CYS A 1 621 ? 12.441 -9.905 19.400 1.00 63.84 621 CYS A C 1
ATOM 4723 O O . CYS A 1 621 ? 12.053 -10.845 20.095 1.00 63.84 621 CYS A O 1
ATOM 4725 N N . SER A 1 622 ? 12.872 -8.755 19.930 1.00 59.34 622 SER A N 1
ATOM 4726 C CA . SER A 1 622 ? 12.791 -8.457 21.364 1.00 59.34 622 SER A CA 1
ATOM 4727 C C . SER A 1 622 ? 11.335 -8.184 21.718 1.00 59.34 622 SER A C 1
ATOM 4729 O O . SER A 1 622 ? 10.790 -7.161 21.309 1.00 59.34 622 SER A O 1
ATOM 4731 N N . HIS A 1 623 ? 10.691 -9.098 22.436 1.00 57.72 623 HIS A N 1
ATOM 4732 C CA . HIS A 1 623 ? 9.322 -8.897 22.888 1.00 57.72 623 HIS A CA 1
ATOM 4733 C C . HIS A 1 623 ? 9.309 -7.800 23.959 1.00 57.72 623 HIS A C 1
ATOM 4735 O O . HIS A 1 623 ? 9.952 -7.940 24.995 1.00 57.72 623 HIS A O 1
ATOM 4741 N N . GLN A 1 624 ? 8.593 -6.704 23.720 1.00 60.16 624 GLN A N 1
ATOM 4742 C CA . GLN A 1 624 ? 8.404 -5.648 24.712 1.00 60.16 624 GLN A CA 1
ATOM 4743 C C . GLN A 1 624 ? 6.919 -5.313 24.816 1.00 60.16 624 GLN A C 1
ATOM 4745 O O . GLN A 1 624 ? 6.273 -5.044 23.806 1.00 60.16 624 GLN A O 1
ATOM 4750 N N . SER A 1 625 ? 6.388 -5.379 26.040 1.00 60.53 625 SER A N 1
ATOM 4751 C CA . SER A 1 625 ? 4.964 -5.170 26.301 1.00 60.53 625 SER A CA 1
ATOM 4752 C C . SER A 1 625 ? 4.537 -3.742 25.942 1.00 60.53 625 SER A C 1
ATOM 4754 O O . SER A 1 625 ? 5.250 -2.775 26.229 1.00 60.53 625 SER A O 1
ATOM 4756 N N . ASP A 1 626 ? 3.338 -3.592 25.374 1.00 65.44 626 ASP A N 1
ATOM 4757 C CA . ASP A 1 626 ? 2.741 -2.284 25.041 1.00 65.44 626 ASP A CA 1
ATOM 4758 C C . ASP A 1 626 ? 2.228 -1.525 26.281 1.00 65.44 626 ASP A C 1
ATOM 4760 O O . ASP A 1 626 ? 1.639 -0.445 26.184 1.00 65.44 626 ASP A O 1
ATOM 4764 N N . LEU A 1 627 ? 2.448 -2.085 27.470 1.00 77.50 627 LEU A N 1
ATOM 4765 C CA . LEU A 1 627 ? 1.987 -1.524 28.728 1.00 77.50 627 LEU A CA 1
ATOM 4766 C C . LEU A 1 627 ? 2.745 -0.228 29.049 1.00 77.50 627 LEU A C 1
ATOM 4768 O O . LEU A 1 627 ? 3.981 -0.200 28.974 1.00 77.50 627 LEU A O 1
ATOM 4772 N N . PRO A 1 628 ? 2.055 0.850 29.458 1.00 81.44 628 PRO A N 1
ATOM 4773 C CA . PRO A 1 628 ? 2.711 2.108 29.785 1.00 81.44 628 PRO A CA 1
ATOM 4774 C C . PRO A 1 628 ? 3.697 1.928 30.946 1.00 81.44 628 PRO A C 1
ATOM 4776 O O . PRO A 1 628 ? 3.475 1.142 31.861 1.00 81.44 628 PRO A O 1
ATOM 4779 N N . LYS A 1 629 ? 4.801 2.679 30.940 1.00 85.44 629 LYS A N 1
ATOM 4780 C CA . LYS A 1 629 ? 5.688 2.795 32.108 1.00 85.44 629 LYS A CA 1
ATOM 4781 C C . LYS A 1 629 ? 5.166 3.935 32.970 1.00 85.44 629 LYS A C 1
ATOM 4783 O O . LYS A 1 629 ? 5.353 5.093 32.609 1.00 85.44 629 LYS A O 1
ATOM 4788 N N . LEU A 1 630 ? 4.457 3.613 34.053 1.00 85.81 630 LEU A N 1
ATOM 4789 C CA . LEU A 1 630 ? 3.772 4.618 34.866 1.00 85.81 630 LEU A CA 1
ATOM 4790 C C . LEU A 1 630 ? 4.746 5.271 35.850 1.00 85.81 630 LEU A C 1
ATOM 4792 O O . LEU A 1 630 ? 5.153 6.413 35.660 1.00 85.81 630 LEU A O 1
ATOM 4796 N N . PHE A 1 631 ? 5.137 4.557 36.902 1.00 85.12 631 PHE A N 1
ATOM 4797 C CA . PHE A 1 631 ? 6.059 5.063 37.921 1.00 85.12 631 PHE A CA 1
ATOM 4798 C C . PHE A 1 631 ? 6.745 3.915 38.657 1.00 85.12 631 PHE A C 1
ATOM 4800 O O . PHE A 1 631 ? 6.284 2.775 38.625 1.00 85.12 631 PHE A O 1
ATOM 4807 N N . HIS A 1 632 ? 7.874 4.210 39.295 1.00 89.88 632 HIS A N 1
ATOM 4808 C CA . HIS A 1 632 ? 8.627 3.217 40.053 1.00 89.88 632 HIS A CA 1
ATOM 4809 C C . HIS A 1 632 ? 7.950 2.902 41.387 1.00 89.88 632 HIS A C 1
ATOM 4811 O O . HIS A 1 632 ? 7.481 3.804 42.081 1.00 89.88 632 HIS A O 1
ATOM 4817 N N . VAL A 1 633 ? 7.968 1.623 41.763 1.00 89.00 633 VAL A N 1
ATOM 4818 C CA . VAL A 1 633 ? 7.661 1.185 43.126 1.00 89.00 633 VAL A CA 1
ATOM 4819 C C . VAL A 1 633 ? 8.654 1.874 44.073 1.00 89.00 633 VAL A C 1
ATOM 4821 O O . VAL A 1 633 ? 9.865 1.754 43.858 1.00 89.00 633 VAL A O 1
ATOM 4824 N N . PRO A 1 634 ? 8.191 2.616 45.097 1.00 87.25 634 PRO A N 1
ATOM 4825 C CA . PRO A 1 634 ? 9.094 3.302 46.012 1.00 87.25 634 PRO A CA 1
ATOM 4826 C C . PRO A 1 634 ? 9.951 2.320 46.801 1.00 87.25 634 PRO A C 1
ATOM 4828 O O . PRO A 1 634 ? 9.481 1.261 47.226 1.00 87.25 634 PRO A O 1
ATOM 4831 N N . ASN A 1 635 ? 11.193 2.711 47.072 1.00 87.06 635 ASN A N 1
ATOM 4832 C CA . ASN A 1 635 ? 12.039 1.951 47.974 1.00 87.06 635 ASN A CA 1
ATOM 4833 C C . ASN A 1 635 ? 11.573 2.184 49.419 1.00 87.06 635 ASN A C 1
ATOM 4835 O O . ASN A 1 635 ? 11.802 3.247 49.992 1.00 87.06 635 ASN A O 1
ATOM 4839 N N . ALA A 1 636 ? 10.905 1.187 49.993 1.00 89.81 636 ALA A N 1
ATOM 4840 C CA . ALA A 1 636 ? 10.481 1.177 51.385 1.00 89.81 636 ALA A CA 1
ATOM 4841 C C . ALA A 1 636 ? 10.809 -0.169 52.031 1.00 89.81 636 ALA A C 1
ATOM 4843 O O . ALA A 1 636 ? 10.801 -1.212 51.371 1.00 89.81 636 ALA A O 1
ATOM 4844 N N . THR A 1 637 ? 11.083 -0.140 53.335 1.00 94.00 637 THR A N 1
ATOM 4845 C CA . THR A 1 637 ? 11.279 -1.344 54.146 1.00 94.00 637 THR A CA 1
ATOM 4846 C C . THR A 1 637 ? 10.090 -1.508 55.077 1.00 94.00 637 THR A C 1
ATOM 4848 O O . THR A 1 637 ? 9.828 -0.646 55.909 1.00 94.00 637 THR A O 1
ATOM 4851 N N . LEU A 1 638 ? 9.377 -2.617 54.917 1.00 94.75 638 LEU A N 1
ATOM 4852 C CA . LEU A 1 638 ? 8.206 -2.989 55.704 1.00 94.75 638 LEU A CA 1
ATOM 4853 C C . LEU A 1 638 ? 8.522 -4.203 56.585 1.00 94.75 638 LEU A C 1
ATOM 4855 O O . LEU A 1 638 ? 9.594 -4.800 56.491 1.00 94.75 638 LEU A O 1
ATOM 4859 N N . VAL A 1 639 ? 7.588 -4.590 57.444 1.00 95.62 639 VAL A N 1
ATOM 4860 C CA . VAL A 1 639 ? 7.682 -5.771 58.305 1.00 95.62 639 VAL A CA 1
ATOM 4861 C C . VAL A 1 639 ? 6.729 -6.839 57.780 1.00 95.62 639 VAL A C 1
ATOM 4863 O O . VAL A 1 639 ? 5.540 -6.594 57.603 1.00 95.62 639 VAL A O 1
ATOM 4866 N N . SER A 1 640 ? 7.248 -8.034 57.513 1.00 95.38 640 SER A N 1
ATOM 4867 C CA . SER A 1 640 ? 6.438 -9.171 57.055 1.00 95.38 640 SER A CA 1
ATOM 4868 C C . SER A 1 640 ? 5.665 -9.844 58.187 1.00 95.38 640 SER A C 1
ATOM 4870 O O . SER A 1 640 ? 5.983 -9.684 59.366 1.00 95.38 640 SER A O 1
ATOM 4872 N N . GLU A 1 641 ? 4.727 -10.723 57.836 1.00 93.44 641 GLU A N 1
ATOM 4873 C CA . GLU A 1 641 ? 4.033 -11.592 58.787 1.00 93.44 641 GLU A CA 1
ATOM 4874 C C . GLU A 1 641 ? 4.979 -12.512 59.587 1.00 93.44 641 GLU A C 1
ATOM 4876 O O . GLU A 1 641 ? 4.627 -13.034 60.646 1.00 93.44 641 GLU A O 1
ATOM 4881 N N . ALA A 1 642 ? 6.210 -12.722 59.110 1.00 92.75 642 ALA A N 1
ATOM 4882 C CA . ALA A 1 642 ? 7.263 -13.453 59.815 1.00 92.75 642 ALA A CA 1
ATOM 4883 C C . ALA A 1 642 ? 8.013 -12.590 60.852 1.00 92.75 642 ALA A C 1
ATOM 4885 O O . ALA A 1 642 ? 8.967 -13.070 61.460 1.00 92.75 642 ALA A O 1
ATOM 4886 N N . ASN A 1 643 ? 7.586 -11.339 61.055 1.00 93.12 643 ASN A N 1
ATOM 4887 C CA . ASN A 1 643 ? 8.281 -10.314 61.834 1.00 93.12 643 ASN A CA 1
ATOM 4888 C C . ASN A 1 643 ? 9.716 -10.050 61.328 1.00 93.12 643 ASN A C 1
ATOM 4890 O O . ASN A 1 643 ? 10.643 -9.831 62.106 1.00 93.12 643 ASN A O 1
ATOM 4894 N N . LYS A 1 644 ? 9.914 -10.124 60.003 1.00 94.38 644 LYS A N 1
ATOM 4895 C CA . LYS A 1 644 ? 11.201 -9.852 59.343 1.00 94.38 644 LYS A CA 1
ATOM 4896 C C . LYS A 1 644 ? 11.131 -8.566 58.515 1.00 94.38 644 LYS A C 1
ATOM 4898 O O . LYS A 1 644 ? 10.181 -8.443 57.729 1.00 94.38 644 LYS A O 1
ATOM 4903 N N . PRO A 1 645 ? 12.131 -7.667 58.613 1.00 93.75 645 PRO A N 1
ATOM 4904 C CA . PRO A 1 645 ? 12.265 -6.532 57.706 1.00 93.75 645 PRO A CA 1
ATOM 4905 C C . PRO A 1 645 ? 12.334 -7.007 56.250 1.00 93.75 645 PRO A C 1
ATOM 4907 O O . PRO A 1 645 ? 13.086 -7.925 55.928 1.00 93.75 645 PRO A O 1
ATOM 4910 N N . THR A 1 646 ? 11.527 -6.411 55.379 1.00 93.69 646 THR A N 1
ATOM 4911 C CA . THR A 1 646 ? 11.388 -6.773 53.965 1.00 93.69 646 THR A CA 1
ATOM 4912 C C . THR A 1 646 ? 11.380 -5.501 53.129 1.00 93.69 646 THR A C 1
ATOM 4914 O O . THR A 1 646 ? 10.475 -4.678 53.250 1.00 93.69 646 THR A O 1
ATOM 4917 N N . SER A 1 647 ? 12.395 -5.332 52.282 1.00 93.69 647 SER A N 1
ATOM 4918 C CA . SER A 1 647 ? 12.456 -4.215 51.338 1.00 93.69 647 SER A CA 1
ATOM 4919 C C . SER A 1 647 ? 11.619 -4.515 50.094 1.00 93.69 647 SER A C 1
ATOM 4921 O O . SER A 1 647 ? 11.675 -5.626 49.565 1.00 93.69 647 SER A O 1
ATOM 4923 N N . LEU A 1 648 ? 10.878 -3.523 49.596 1.00 91.81 648 LEU A N 1
ATOM 4924 C CA . LEU A 1 648 ? 10.157 -3.639 48.324 1.00 91.81 648 LEU A CA 1
ATOM 4925 C C . LEU A 1 648 ? 11.109 -3.789 47.127 1.00 91.81 648 LEU A C 1
ATOM 4927 O O . LEU A 1 648 ? 10.754 -4.442 46.148 1.00 91.81 648 LEU A O 1
ATOM 4931 N N . ASP A 1 649 ? 12.345 -3.293 47.234 1.00 91.38 649 ASP A N 1
ATOM 4932 C CA . ASP A 1 649 ? 13.378 -3.491 46.213 1.00 91.38 649 ASP A CA 1
ATOM 4933 C C . ASP A 1 649 ? 13.788 -4.963 46.069 1.00 91.38 649 ASP A C 1
ATOM 4935 O O . ASP A 1 649 ? 14.232 -5.368 44.997 1.00 91.38 649 ASP A O 1
ATOM 4939 N N . ALA A 1 650 ? 13.565 -5.792 47.096 1.00 90.75 650 ALA A N 1
ATOM 4940 C CA . ALA A 1 650 ? 13.797 -7.235 47.017 1.00 90.75 650 ALA A CA 1
ATOM 4941 C C . ALA A 1 650 ? 12.818 -7.955 46.069 1.00 90.75 650 ALA A C 1
ATOM 4943 O O . ALA A 1 650 ? 13.021 -9.129 45.761 1.00 90.75 650 ALA A O 1
ATOM 4944 N N . MET A 1 651 ? 11.764 -7.271 45.607 1.00 92.69 651 MET A N 1
ATOM 4945 C CA . MET A 1 651 ? 10.830 -7.801 44.610 1.00 92.69 651 MET A CA 1
ATOM 4946 C C . MET A 1 651 ? 11.355 -7.638 43.176 1.00 92.69 651 MET A C 1
ATOM 4948 O O . MET A 1 651 ? 10.900 -8.351 42.280 1.00 92.69 651 MET A O 1
ATOM 4952 N N . LYS A 1 652 ? 12.349 -6.761 42.951 1.00 91.50 652 LYS A N 1
ATOM 4953 C CA . LYS A 1 652 ? 13.007 -6.593 41.645 1.00 91.50 652 LYS A CA 1
ATOM 4954 C C . LYS A 1 652 ? 13.597 -7.923 41.163 1.00 91.50 652 LYS A C 1
ATOM 4956 O O . LYS A 1 652 ? 13.981 -8.786 41.949 1.00 91.50 652 LYS A O 1
ATOM 4961 N N . GLY A 1 653 ? 13.634 -8.100 39.849 1.00 90.12 653 GLY A N 1
ATOM 4962 C CA . GLY A 1 653 ? 13.911 -9.381 39.199 1.00 90.12 653 GLY A CA 1
ATOM 4963 C C . GLY A 1 653 ? 12.686 -10.294 39.068 1.00 90.12 653 GLY A C 1
ATOM 4964 O O . GLY A 1 653 ? 12.788 -11.317 38.402 1.00 90.12 653 GLY A O 1
ATOM 4965 N N . ASN A 1 654 ? 11.534 -9.924 39.644 1.00 94.12 654 ASN A N 1
ATOM 4966 C CA . ASN A 1 654 ? 10.265 -10.639 39.496 1.00 94.12 654 ASN A CA 1
ATOM 4967 C C . ASN A 1 654 ? 9.164 -9.683 39.025 1.00 94.12 654 ASN A C 1
ATOM 4969 O O . ASN A 1 654 ? 9.131 -8.521 39.433 1.00 94.12 654 ASN A O 1
ATOM 4973 N N . VAL A 1 655 ? 8.218 -10.184 38.229 1.00 95.75 655 VAL A N 1
ATOM 4974 C CA . VAL A 1 655 ? 6.949 -9.473 38.003 1.00 95.75 655 VAL A CA 1
ATOM 4975 C C . VAL A 1 655 ? 6.156 -9.524 39.306 1.00 95.75 655 VAL A C 1
ATOM 4977 O O . VAL A 1 655 ? 6.015 -10.593 39.895 1.00 95.75 655 VAL A O 1
ATOM 4980 N N . THR A 1 656 ? 5.665 -8.390 39.800 1.00 96.56 656 THR A N 1
ATOM 4981 C CA . THR A 1 656 ? 5.052 -8.335 41.137 1.00 96.56 656 THR A CA 1
ATOM 4982 C C . THR A 1 656 ? 3.650 -7.749 41.095 1.00 96.56 656 THR A C 1
ATOM 4984 O O . THR A 1 656 ? 3.443 -6.663 40.558 1.00 96.56 656 THR A O 1
ATOM 4987 N N . VAL A 1 657 ? 2.687 -8.463 41.681 1.00 95.75 657 VAL A N 1
ATOM 4988 C CA . VAL A 1 657 ? 1.300 -8.006 41.834 1.00 95.75 657 VAL A CA 1
ATOM 4989 C C . VAL A 1 657 ? 1.087 -7.537 43.271 1.00 95.75 657 VAL A C 1
ATOM 4991 O O . VAL A 1 657 ? 1.295 -8.303 44.215 1.00 95.75 657 VAL A O 1
ATOM 4994 N N . TYR A 1 658 ? 0.665 -6.286 43.428 1.00 94.56 658 TYR A N 1
ATOM 4995 C CA . TYR A 1 658 ? 0.447 -5.633 44.716 1.00 94.56 658 TYR A CA 1
ATOM 4996 C C . TYR A 1 658 ? -1.037 -5.363 44.963 1.00 94.56 658 TYR A C 1
ATOM 4998 O O . TYR A 1 658 ? -1.745 -4.920 44.054 1.00 94.56 658 TYR A O 1
ATOM 5006 N N . ASP A 1 659 ? -1.481 -5.532 46.205 1.00 92.19 659 ASP A N 1
ATOM 5007 C CA . ASP A 1 659 ? -2.715 -4.939 46.721 1.00 92.19 659 ASP A CA 1
ATOM 5008 C C . ASP A 1 659 ? -2.542 -4.334 48.118 1.00 92.19 659 ASP A C 1
ATOM 5010 O O . ASP A 1 659 ? -1.547 -4.545 48.817 1.00 92.19 659 ASP A O 1
ATOM 5014 N N . PHE A 1 660 ? -3.533 -3.530 48.498 1.00 90.12 660 PHE A N 1
ATOM 5015 C CA . PHE A 1 660 ? -3.624 -2.888 49.799 1.00 90.12 660 PHE A CA 1
ATOM 5016 C C . PHE A 1 660 ? -4.891 -3.381 50.493 1.00 90.12 660 PHE A C 1
ATOM 5018 O O . PHE A 1 660 ? -5.997 -3.210 49.978 1.00 90.12 660 PHE A O 1
ATOM 5025 N N . ILE A 1 661 ? -4.730 -4.015 51.650 1.00 88.50 661 ILE A N 1
ATOM 5026 C CA . ILE A 1 661 ? -5.819 -4.653 52.397 1.00 88.50 661 ILE A CA 1
ATOM 5027 C C . ILE A 1 661 ? -5.775 -4.234 53.864 1.00 88.50 661 ILE A C 1
ATOM 5029 O O . ILE A 1 661 ? -4.834 -3.600 54.308 1.00 88.50 661 ILE A O 1
ATOM 5033 N N . PHE A 1 662 ? -6.771 -4.612 54.650 1.00 85.94 662 PHE A N 1
ATOM 5034 C CA . PHE A 1 662 ? -6.630 -4.686 56.103 1.00 85.94 662 PHE A CA 1
ATOM 5035 C C . PHE A 1 662 ? -7.511 -5.822 56.611 1.00 85.94 662 PHE A C 1
ATOM 5037 O O . PHE A 1 662 ? -8.585 -6.087 56.059 1.00 85.94 662 PHE A O 1
ATOM 5044 N N . THR A 1 663 ? -7.043 -6.553 57.618 1.00 86.12 663 THR A N 1
ATOM 5045 C CA . THR A 1 663 ? -7.560 -7.908 57.882 1.00 86.12 663 THR A CA 1
ATOM 5046 C C . THR A 1 663 ? -8.963 -7.946 58.484 1.00 86.12 663 THR A C 1
ATOM 5048 O O . THR A 1 663 ? -9.636 -8.972 58.396 1.00 86.12 663 THR A O 1
ATOM 5051 N N . ASN A 1 664 ? -9.425 -6.834 59.062 1.00 83.06 664 ASN A N 1
ATOM 5052 C CA . ASN A 1 664 ? -10.733 -6.720 59.711 1.00 83.06 664 ASN A CA 1
ATOM 5053 C C . ASN A 1 664 ? -11.809 -6.058 58.823 1.00 83.06 664 ASN A C 1
ATOM 5055 O O . ASN A 1 664 ? -12.821 -5.565 59.319 1.00 83.06 664 ASN A O 1
ATOM 5059 N N . CYS A 1 665 ? -11.584 -5.978 57.511 1.00 79.38 665 CYS A N 1
ATOM 5060 C CA . CYS A 1 665 ? -12.539 -5.390 56.577 1.00 79.38 665 CYS A CA 1
ATOM 5061 C C . CYS A 1 665 ? -13.721 -6.335 56.299 1.00 79.38 665 CYS A C 1
ATOM 5063 O O . CYS A 1 665 ? -13.522 -7.462 55.849 1.00 79.38 665 CYS A O 1
ATOM 5065 N N . ALA A 1 666 ? -14.954 -5.846 56.467 1.00 73.62 666 ALA A N 1
ATOM 5066 C CA . ALA A 1 666 ? -16.180 -6.576 56.114 1.00 73.62 666 ALA A CA 1
ATOM 5067 C C . ALA A 1 666 ? -16.670 -6.327 54.666 1.00 73.62 666 ALA A C 1
ATOM 5069 O O . ALA A 1 666 ? -17.716 -6.837 54.279 1.00 73.62 666 ALA A O 1
ATOM 5070 N N . GLY A 1 667 ? -15.944 -5.518 53.881 1.00 76.00 667 GLY A N 1
ATOM 5071 C CA . GLY A 1 667 ? -16.336 -5.072 52.537 1.00 76.00 667 GLY A CA 1
ATOM 5072 C C . GLY A 1 667 ? -15.458 -5.645 51.419 1.00 76.00 667 GLY A C 1
ATOM 5073 O O . GLY A 1 667 ? -15.533 -6.824 51.090 1.00 76.00 667 GLY A O 1
ATOM 5074 N N . THR A 1 668 ? -14.627 -4.801 50.800 1.00 77.25 668 THR A N 1
ATOM 5075 C CA . THR A 1 668 ? -13.905 -5.131 49.555 1.00 77.25 668 THR A CA 1
ATOM 5076 C C . THR A 1 668 ? -12.673 -6.023 49.741 1.00 77.25 668 THR A C 1
ATOM 5078 O O . THR A 1 668 ? -12.353 -6.802 48.844 1.00 77.25 668 THR A O 1
ATOM 5081 N N . CYS A 1 669 ? -11.977 -5.975 50.883 1.00 84.94 669 CYS A N 1
ATOM 5082 C CA . CYS A 1 669 ? -10.717 -6.716 51.055 1.00 84.94 669 CYS A CA 1
ATOM 5083 C C . CYS A 1 669 ? -10.862 -8.254 51.001 1.00 84.94 669 CYS A C 1
ATOM 5085 O O . CYS A 1 669 ? -9.990 -8.888 50.401 1.00 84.94 669 CYS A O 1
ATOM 5087 N N . PRO A 1 670 ? -11.932 -8.886 51.535 1.00 86.56 670 PRO A N 1
ATOM 5088 C CA . PRO A 1 670 ? -12.186 -10.311 51.310 1.00 86.56 670 PRO A CA 1
ATOM 5089 C C . PRO A 1 670 ? -12.312 -10.678 49.824 1.00 86.56 670 PRO A C 1
ATOM 5091 O O . PRO A 1 670 ? -11.777 -11.703 49.403 1.00 86.56 670 PRO A O 1
ATOM 5094 N N . MET A 1 671 ? -12.946 -9.819 49.013 1.00 85.12 671 MET A N 1
ATOM 5095 C CA . MET A 1 671 ? -13.046 -10.022 47.562 1.00 85.12 671 MET A CA 1
ATOM 5096 C C . MET A 1 671 ? -11.679 -9.897 46.884 1.00 85.12 671 MET A C 1
ATOM 5098 O O . MET A 1 671 ? -11.316 -10.765 46.098 1.00 85.12 671 MET A O 1
ATOM 5102 N N . MET A 1 672 ? -10.879 -8.884 47.240 1.00 87.81 672 MET A N 1
ATOM 5103 C CA . MET A 1 672 ? -9.503 -8.743 46.732 1.00 87.81 672 MET A CA 1
ATOM 5104 C C . MET A 1 672 ? -8.649 -9.963 47.076 1.00 87.81 672 MET A C 1
ATOM 5106 O O . MET A 1 672 ? -8.004 -10.537 46.206 1.00 87.81 672 MET A O 1
ATOM 5110 N N . THR A 1 673 ? -8.728 -10.427 48.323 1.00 90.81 673 THR A N 1
ATOM 5111 C CA . THR A 1 673 ? -8.004 -11.614 48.792 1.00 90.81 673 THR A CA 1
ATOM 5112 C C . THR A 1 673 ? -8.409 -12.859 47.992 1.00 90.81 673 THR A C 1
ATOM 5114 O O . THR A 1 673 ? -7.551 -13.647 47.590 1.00 90.81 673 THR A O 1
ATOM 5117 N N . ALA A 1 674 ? -9.704 -13.036 47.707 1.00 89.69 674 ALA A N 1
ATOM 5118 C CA . ALA A 1 674 ? -10.193 -14.128 46.866 1.00 89.69 674 ALA A CA 1
ATOM 5119 C C . ALA A 1 674 ? -9.716 -14.003 45.405 1.00 89.69 674 ALA A C 1
ATOM 5121 O O . ALA A 1 674 ? -9.320 -15.003 44.803 1.00 89.69 674 ALA A O 1
ATOM 5122 N N . THR A 1 675 ? -9.699 -12.790 44.848 1.00 90.19 675 THR A N 1
ATOM 5123 C CA . THR A 1 675 ? -9.184 -12.505 43.500 1.00 90.19 675 THR A CA 1
ATOM 5124 C C . THR A 1 675 ? -7.683 -12.788 43.401 1.00 90.19 675 THR A C 1
ATOM 5126 O O . THR A 1 675 ? -7.273 -13.508 42.492 1.00 90.19 675 THR A O 1
ATOM 5129 N N . MET A 1 676 ? -6.873 -12.344 44.371 1.00 92.38 676 MET A N 1
ATOM 5130 C CA . MET A 1 676 ? -5.439 -12.658 44.446 1.00 92.38 676 MET A CA 1
ATOM 5131 C C . MET A 1 676 ? -5.212 -14.173 44.482 1.00 92.38 676 MET A C 1
ATOM 5133 O O . MET A 1 676 ? -4.415 -14.705 43.712 1.00 92.38 676 MET A O 1
ATOM 5137 N N . ARG A 1 677 ? -5.996 -14.896 45.293 1.00 93.12 677 ARG A N 1
ATOM 5138 C CA . ARG A 1 677 ? -5.956 -16.363 45.373 1.00 93.12 677 ARG A CA 1
ATOM 5139 C C . ARG A 1 677 ? -6.268 -17.040 44.030 1.00 93.12 677 ARG A C 1
ATOM 5141 O O . ARG A 1 677 ? -5.675 -18.066 43.719 1.00 93.12 677 ARG A O 1
ATOM 5148 N N . ARG A 1 678 ? -7.184 -16.491 43.223 1.00 92.00 678 ARG A N 1
ATOM 5149 C CA . ARG A 1 678 ? -7.481 -16.994 41.865 1.00 92.00 678 ARG A CA 1
ATOM 5150 C C . ARG A 1 678 ? -6.344 -16.689 40.886 1.00 92.00 678 ARG A C 1
ATOM 5152 O O . ARG A 1 678 ? -5.992 -17.556 40.091 1.00 92.00 678 ARG A O 1
ATOM 5159 N N . ILE A 1 679 ? -5.745 -15.502 40.963 1.00 91.56 679 ILE A N 1
ATOM 5160 C CA . ILE A 1 679 ? -4.596 -15.117 40.128 1.00 91.56 679 ILE A CA 1
ATOM 5161 C C . ILE A 1 679 ? -3.417 -16.063 40.373 1.00 91.56 679 ILE A C 1
ATOM 5163 O O . ILE A 1 679 ? -2.864 -16.606 39.418 1.00 91.56 679 ILE A O 1
ATOM 5167 N N . THR A 1 680 ? -3.084 -16.346 41.637 1.00 93.62 680 THR A N 1
ATOM 5168 C CA . THR A 1 680 ? -1.975 -17.257 41.966 1.00 93.62 680 THR A CA 1
ATOM 5169 C C . THR A 1 680 ? -2.193 -18.673 41.426 1.00 93.62 680 THR A C 1
ATOM 5171 O O . THR A 1 680 ? -1.229 -19.323 41.042 1.00 93.62 680 THR A O 1
ATOM 5174 N N . THR A 1 681 ? -3.443 -19.152 41.316 1.00 91.94 681 THR A N 1
ATOM 5175 C CA . THR A 1 681 ? -3.725 -20.475 40.718 1.00 91.94 681 THR A CA 1
ATOM 5176 C C . THR A 1 681 ? -3.529 -20.543 39.206 1.00 91.94 681 THR A C 1
ATOM 5178 O O . THR A 1 681 ? -3.352 -21.641 38.685 1.00 91.94 681 THR A O 1
ATOM 5181 N N . LYS A 1 682 ? -3.576 -19.406 38.498 1.00 90.81 682 LYS A N 1
ATOM 5182 C CA . LYS A 1 682 ? -3.405 -19.357 37.038 1.00 90.81 682 LYS A CA 1
ATOM 5183 C C . LYS A 1 682 ? -1.956 -19.147 36.596 1.00 90.81 682 LYS A C 1
ATOM 5185 O O . LYS A 1 682 ? -1.650 -19.354 35.428 1.00 90.81 682 LYS A O 1
ATOM 5190 N N . ILE A 1 683 ? -1.077 -18.739 37.507 1.00 92.12 683 ILE A N 1
ATOM 5191 C CA . ILE A 1 683 ? 0.326 -18.446 37.213 1.00 92.12 683 ILE A CA 1
ATOM 5192 C C . ILE A 1 683 ? 1.183 -19.662 37.563 1.00 92.12 683 ILE A C 1
ATOM 5194 O O . ILE A 1 683 ? 1.075 -20.213 38.659 1.00 92.12 683 ILE A O 1
ATOM 5198 N N . ASP A 1 684 ? 2.066 -20.052 36.642 1.00 90.19 684 ASP A N 1
ATOM 5199 C CA . ASP A 1 684 ? 3.001 -21.164 36.836 1.00 90.19 684 ASP A CA 1
ATOM 5200 C C . ASP A 1 684 ? 3.815 -20.990 38.134 1.00 90.19 684 ASP A C 1
ATOM 5202 O O . ASP A 1 684 ? 4.247 -19.883 38.478 1.00 90.19 684 ASP A O 1
ATOM 5206 N N . LYS A 1 685 ? 4.007 -22.081 38.881 1.00 89.69 685 LYS A N 1
ATOM 5207 C CA . LYS A 1 685 ? 4.702 -22.087 40.175 1.00 89.69 685 LYS A CA 1
ATOM 5208 C C . LYS A 1 685 ? 6.185 -21.751 40.044 1.00 89.69 685 LYS A C 1
ATOM 5210 O O . LYS A 1 685 ? 6.734 -21.155 40.969 1.00 89.69 685 LYS A O 1
ATOM 5215 N N . ASP A 1 686 ? 6.781 -22.057 38.894 1.00 88.94 686 ASP A N 1
ATOM 5216 C CA . ASP A 1 686 ? 8.200 -21.807 38.620 1.00 88.94 686 ASP A CA 1
ATOM 5217 C C . ASP A 1 686 ? 8.453 -20.432 37.975 1.00 88.94 686 ASP A C 1
ATOM 5219 O O . ASP A 1 686 ? 9.600 -20.009 37.826 1.00 88.94 686 ASP A O 1
ATOM 5223 N N . ALA A 1 687 ? 7.395 -19.693 37.620 1.00 90.00 687 ALA A N 1
ATOM 5224 C CA . ALA A 1 687 ? 7.540 -18.357 37.053 1.00 90.00 687 ALA A CA 1
ATOM 5225 C C . ALA A 1 687 ? 8.100 -17.357 38.093 1.00 90.00 687 ALA A C 1
ATOM 5227 O O . ALA A 1 687 ? 7.676 -17.390 39.259 1.00 90.00 687 ALA A O 1
ATOM 5228 N N . PRO A 1 688 ? 8.988 -16.422 37.686 1.00 93.12 688 PRO A N 1
ATOM 5229 C CA . PRO A 1 688 ? 9.550 -15.381 38.551 1.00 93.12 688 PRO A CA 1
ATOM 5230 C C . PRO A 1 688 ? 8.512 -14.281 38.832 1.00 93.12 688 PRO A C 1
ATOM 5232 O O . PRO A 1 688 ? 8.603 -13.153 38.344 1.00 93.12 688 PRO A O 1
ATOM 5235 N N . VAL A 1 689 ? 7.482 -14.639 39.603 1.00 95.88 689 VAL A N 1
ATOM 5236 C CA . VAL A 1 689 ? 6.363 -13.774 39.988 1.00 95.88 689 VAL A CA 1
ATOM 5237 C C . VAL A 1 689 ? 6.250 -13.704 41.509 1.00 95.88 689 VAL A C 1
ATOM 5239 O O . VAL A 1 689 ? 6.409 -14.708 42.206 1.00 95.88 689 VAL A O 1
ATOM 5242 N N . ARG A 1 690 ? 5.958 -12.516 42.042 1.00 96.19 690 ARG A N 1
ATOM 5243 C CA . ARG A 1 690 ? 5.698 -12.280 43.469 1.00 96.19 690 ARG A CA 1
ATOM 5244 C C . ARG A 1 690 ? 4.313 -11.675 43.677 1.00 96.19 690 ARG A C 1
ATOM 5246 O O . ARG A 1 690 ? 3.824 -10.915 42.845 1.00 96.19 690 ARG A O 1
ATOM 5253 N N . PHE A 1 691 ? 3.700 -11.989 44.814 1.00 96.62 691 PHE A N 1
ATOM 5254 C CA . PHE A 1 691 ? 2.419 -11.414 45.227 1.00 96.62 691 PHE A CA 1
ATOM 5255 C C . PHE A 1 691 ? 2.603 -10.749 46.586 1.00 96.62 691 PHE A C 1
ATOM 5257 O O . PHE A 1 691 ? 3.175 -11.353 47.497 1.00 96.62 691 PHE A O 1
ATOM 5264 N N . VAL A 1 692 ? 2.157 -9.506 46.731 1.00 96.19 692 VAL A N 1
ATOM 5265 C CA . VAL A 1 692 ? 2.415 -8.708 47.932 1.00 96.19 692 VAL A CA 1
ATOM 5266 C C . VAL A 1 692 ? 1.136 -8.010 48.369 1.00 96.19 692 VAL A C 1
ATOM 5268 O O . VAL A 1 692 ? 0.604 -7.184 47.635 1.00 96.19 692 VAL A O 1
ATOM 5271 N N . SER A 1 693 ? 0.686 -8.307 49.587 1.00 95.06 693 SER A N 1
ATOM 5272 C CA . SER A 1 693 ? -0.440 -7.615 50.217 1.00 95.06 693 SER A CA 1
ATOM 5273 C C . SER A 1 693 ? 0.043 -6.721 51.345 1.00 95.06 693 SER A C 1
ATOM 5275 O O . SER A 1 693 ? 0.649 -7.204 52.301 1.00 95.06 693 SER A O 1
ATOM 5277 N N . ILE A 1 694 ? -0.215 -5.419 51.245 1.00 94.19 694 ILE A N 1
ATOM 5278 C CA . ILE A 1 694 ? 0.238 -4.415 52.215 1.00 94.19 694 ILE A CA 1
ATOM 5279 C C . ILE A 1 694 ? -0.947 -3.983 53.084 1.00 94.19 694 ILE A C 1
ATOM 5281 O O . ILE A 1 694 ? -1.985 -3.579 52.560 1.00 94.19 694 ILE A O 1
ATOM 5285 N N . SER A 1 695 ? -0.810 -4.057 54.411 1.00 91.88 695 SER A N 1
ATOM 5286 C CA . SER A 1 695 ? -1.857 -3.591 55.320 1.00 91.88 695 SER A CA 1
ATOM 5287 C C . SER A 1 695 ? -1.944 -2.064 55.351 1.00 91.88 695 SER A C 1
ATOM 5289 O O . SER A 1 695 ? -0.920 -1.402 55.511 1.00 91.88 695 SER A O 1
ATOM 5291 N N . VAL A 1 696 ? -3.159 -1.511 55.256 1.00 87.94 696 VAL A N 1
ATOM 5292 C CA . VAL A 1 696 ? -3.452 -0.077 55.460 1.00 87.94 696 VAL A CA 1
ATOM 5293 C C . VAL A 1 696 ? -3.834 0.281 56.902 1.00 87.94 696 VAL A C 1
ATOM 5295 O O . VAL A 1 696 ? -3.994 1.461 57.203 1.00 87.94 696 VAL A O 1
ATOM 5298 N N . ASP A 1 697 ? -3.950 -0.705 57.800 1.00 86.69 697 ASP A N 1
ATOM 5299 C CA . ASP A 1 697 ? -4.248 -0.512 59.230 1.00 86.69 697 ASP A CA 1
ATOM 5300 C C . ASP A 1 697 ? -3.147 -1.139 60.107 1.00 86.69 697 ASP A C 1
ATOM 5302 O O . ASP A 1 697 ? -3.371 -2.138 60.799 1.00 86.69 697 ASP A O 1
ATOM 5306 N N . PRO A 1 698 ? -1.924 -0.582 60.094 1.00 85.19 698 PRO A N 1
ATOM 5307 C CA . PRO A 1 698 ? -0.796 -1.190 60.790 1.00 85.19 698 PRO A CA 1
ATOM 5308 C C . PRO A 1 698 ? -0.918 -1.192 62.317 1.00 85.19 698 PRO A C 1
ATOM 5310 O O . PRO A 1 698 ? -0.235 -1.970 62.981 1.00 85.19 698 PRO A O 1
ATOM 5313 N N . GLN A 1 699 ? -1.778 -0.345 62.895 1.00 85.56 699 GLN A N 1
ATOM 5314 C CA . GLN A 1 699 ? -2.019 -0.349 64.341 1.00 85.56 699 GLN A CA 1
ATOM 5315 C C . GLN A 1 699 ? -2.746 -1.622 64.775 1.00 85.56 699 GLN A C 1
ATOM 5317 O O . GLN A 1 699 ? -2.488 -2.153 65.857 1.00 85.56 699 GLN A O 1
ATOM 5322 N N . ARG A 1 700 ? -3.667 -2.116 63.939 1.00 86.62 700 ARG A N 1
ATOM 5323 C CA . ARG A 1 700 ? -4.432 -3.325 64.239 1.00 86.62 700 ARG A CA 1
ATOM 5324 C C . ARG A 1 700 ? -3.867 -4.561 63.574 1.00 86.62 700 ARG A C 1
ATOM 5326 O O . ARG A 1 700 ? -4.013 -5.613 64.182 1.00 86.62 700 ARG A O 1
ATOM 5333 N N . ASP A 1 701 ? -3.227 -4.460 62.416 1.00 91.50 701 ASP A N 1
ATOM 5334 C CA . ASP A 1 701 ? -2.635 -5.576 61.673 1.00 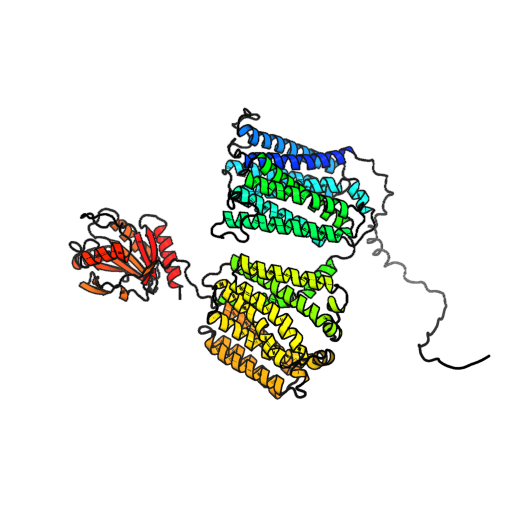91.50 701 ASP A CA 1
ATOM 5335 C C . ASP A 1 701 ? -1.149 -5.753 62.025 1.00 91.50 701 ASP A C 1
ATOM 5337 O O . ASP A 1 701 ? -0.247 -5.488 61.224 1.00 91.50 701 ASP A O 1
ATOM 5341 N N . THR A 1 702 ? -0.892 -6.225 63.249 1.00 92.94 702 THR A N 1
ATOM 5342 C CA . THR A 1 702 ? 0.460 -6.610 63.687 1.00 92.94 702 THR A CA 1
ATOM 5343 C C . THR A 1 702 ? 0.970 -7.826 62.896 1.00 92.94 702 THR A C 1
ATOM 5345 O O . THR A 1 702 ? 0.157 -8.577 62.335 1.00 92.94 702 THR A O 1
ATOM 5348 N N . PRO A 1 703 ? 2.292 -8.091 62.863 1.00 94.56 703 PRO A N 1
ATOM 5349 C CA . PRO A 1 703 ? 2.848 -9.270 62.193 1.00 94.56 703 PRO A CA 1
ATOM 5350 C C . PRO A 1 703 ? 2.166 -10.590 62.589 1.00 94.56 703 PRO A C 1
ATOM 5352 O O . PRO A 1 703 ? 1.917 -11.441 61.736 1.00 94.56 703 PRO A O 1
ATOM 5355 N N . GLU A 1 704 ? 1.788 -10.751 63.859 1.00 93.44 704 GLU A N 1
ATOM 5356 C CA . GLU A 1 704 ? 1.090 -11.935 64.375 1.00 93.44 704 GLU A CA 1
ATOM 5357 C C . GLU A 1 704 ? -0.318 -12.069 63.784 1.00 93.44 704 GLU A C 1
ATOM 5359 O O . GLU A 1 704 ? -0.739 -13.165 63.398 1.00 93.44 704 GLU A O 1
ATOM 5364 N N . LYS A 1 705 ? -1.051 -10.956 63.667 1.00 94.00 705 LYS A N 1
ATOM 5365 C CA . LYS A 1 705 ? -2.386 -10.943 63.060 1.00 94.00 705 LYS A CA 1
ATOM 5366 C C . LYS A 1 705 ? -2.332 -11.160 61.556 1.00 94.00 705 LYS A C 1
ATOM 5368 O O . LYS A 1 705 ? -3.131 -11.945 61.048 1.00 94.00 705 LYS A O 1
ATOM 5373 N N . LEU A 1 706 ? -1.362 -10.564 60.862 1.00 94.75 706 LEU A N 1
ATOM 5374 C CA . LEU A 1 706 ? -1.111 -10.863 59.453 1.00 94.75 706 LEU A CA 1
ATOM 5375 C C . LEU A 1 706 ? -0.760 -12.336 59.247 1.00 94.75 706 LEU A C 1
ATOM 5377 O O . LEU A 1 706 ? -1.261 -12.947 58.308 1.00 94.75 706 LEU A O 1
ATOM 5381 N N . ARG A 1 707 ? 0.023 -12.943 60.147 1.00 95.06 707 ARG A N 1
ATOM 5382 C CA . ARG A 1 707 ? 0.346 -14.377 60.092 1.00 95.06 707 ARG A CA 1
ATOM 5383 C C . ARG A 1 707 ? -0.900 -15.243 60.255 1.00 95.06 707 ARG A C 1
ATOM 5385 O O . ARG A 1 707 ? -1.081 -16.197 59.503 1.00 95.06 707 ARG A O 1
ATOM 5392 N N . SER A 1 708 ? -1.768 -14.888 61.202 1.00 93.88 708 SER A N 1
ATOM 5393 C CA . SER A 1 708 ? -3.061 -15.550 61.412 1.00 93.88 708 SER A CA 1
ATOM 5394 C C . SER A 1 708 ? -4.004 -15.383 60.216 1.00 93.88 708 SER A C 1
ATOM 5396 O O . SER A 1 708 ? -4.699 -16.321 59.836 1.00 93.88 708 SER A O 1
ATOM 5398 N N . TYR A 1 709 ? -4.035 -14.207 59.590 1.00 93.38 709 TYR A N 1
ATOM 5399 C CA . TYR A 1 709 ? -4.828 -13.977 58.384 1.00 93.38 709 TYR A CA 1
ATOM 5400 C C . TYR A 1 709 ? -4.287 -14.783 57.200 1.00 93.38 709 TYR A C 1
ATOM 5402 O O . TYR A 1 709 ? -5.027 -15.534 56.565 1.00 93.38 709 TYR A O 1
ATOM 5410 N N . ALA A 1 710 ? -2.980 -14.695 56.957 1.00 93.75 710 ALA A N 1
ATOM 5411 C CA . ALA A 1 710 ? -2.302 -15.385 55.875 1.00 93.75 710 ALA A CA 1
ATOM 5412 C C . ALA A 1 710 ? -2.460 -16.909 55.951 1.00 93.75 710 ALA A C 1
ATOM 5414 O O . ALA A 1 710 ? -2.671 -17.532 54.913 1.00 93.75 710 ALA A O 1
ATOM 5415 N N . SER A 1 711 ? -2.422 -17.512 57.146 1.00 93.25 711 SER A N 1
ATOM 5416 C CA . SER A 1 711 ? -2.603 -18.964 57.302 1.00 93.25 711 SER A CA 1
ATOM 5417 C C . SER A 1 711 ? -3.981 -19.460 56.849 1.00 93.25 711 SER A C 1
ATOM 5419 O O . SER A 1 711 ? -4.117 -20.631 56.505 1.00 93.25 711 SER A O 1
ATOM 5421 N N . ARG A 1 712 ? -4.993 -18.581 56.801 1.00 91.94 712 ARG A N 1
ATOM 5422 C CA . ARG A 1 712 ? -6.344 -18.913 56.321 1.00 91.94 712 ARG A CA 1
ATOM 5423 C C . ARG A 1 712 ? -6.512 -18.748 54.812 1.00 91.94 712 ARG A C 1
ATOM 5425 O O . ARG A 1 712 ? -7.329 -19.446 54.217 1.00 91.94 712 ARG A O 1
ATOM 5432 N N . VAL A 1 713 ? -5.796 -17.803 54.199 1.00 92.00 713 VAL A N 1
ATOM 5433 C CA . VAL A 1 713 ? -6.090 -17.352 52.824 1.00 92.00 713 VAL A CA 1
ATOM 5434 C C . VAL A 1 713 ? -5.008 -17.698 51.801 1.00 92.00 713 VAL A C 1
ATOM 5436 O O . VAL A 1 713 ? -5.311 -17.799 50.611 1.00 92.00 713 VAL A O 1
ATOM 5439 N N . ARG A 1 714 ? -3.759 -17.901 52.237 1.00 94.31 714 ARG A N 1
ATOM 5440 C CA . ARG A 1 714 ? -2.608 -18.127 51.356 1.00 94.31 714 ARG A CA 1
ATOM 5441 C C . ARG A 1 714 ? -2.670 -19.507 50.701 1.00 94.31 714 ARG A C 1
ATOM 5443 O O . ARG A 1 714 ? -2.761 -20.523 51.381 1.00 94.31 714 ARG A O 1
ATOM 5450 N N . ASN A 1 715 ? -2.546 -19.539 49.377 1.00 93.88 715 ASN A N 1
ATOM 5451 C CA . ASN A 1 715 ? -2.450 -20.760 48.567 1.00 93.88 715 ASN A CA 1
ATOM 5452 C C . ASN A 1 715 ? -1.147 -20.865 47.751 1.00 93.88 715 ASN A C 1
ATOM 5454 O O . ASN A 1 715 ? -0.942 -21.871 47.076 1.00 93.88 715 ASN A O 1
ATOM 5458 N N . ASP A 1 716 ? -0.284 -19.848 47.808 1.00 93.44 716 ASP A N 1
ATOM 5459 C CA . ASP A 1 716 ? 1.004 -19.798 47.115 1.00 93.44 716 ASP A CA 1
ATOM 5460 C C . ASP A 1 716 ? 2.084 -19.256 48.075 1.00 93.44 716 ASP A C 1
ATOM 5462 O O . ASP A 1 716 ? 1.871 -18.209 48.696 1.00 93.44 716 ASP A O 1
ATOM 5466 N N . PRO A 1 717 ? 3.231 -19.941 48.247 1.00 92.75 717 PRO A N 1
ATOM 5467 C CA . PRO A 1 717 ? 4.299 -19.492 49.144 1.00 92.75 717 PRO A CA 1
ATOM 5468 C C . PRO A 1 717 ? 4.982 -18.192 48.688 1.00 92.75 717 PRO A C 1
ATOM 5470 O O . PRO A 1 717 ? 5.652 -17.548 49.494 1.00 92.75 717 PRO A O 1
ATOM 5473 N N . ARG A 1 718 ? 4.818 -17.784 47.422 1.00 94.81 718 ARG A N 1
ATOM 5474 C CA . ARG A 1 718 ? 5.339 -16.522 46.871 1.00 94.81 718 ARG A CA 1
ATOM 5475 C C . ARG A 1 718 ? 4.517 -15.303 47.306 1.00 94.81 718 ARG A C 1
ATOM 5477 O O . ARG A 1 718 ? 4.951 -14.182 47.043 1.00 94.81 718 ARG A O 1
ATOM 5484 N N . TRP A 1 719 ? 3.367 -15.511 47.957 1.00 96.56 719 TRP A N 1
ATOM 5485 C CA . TRP A 1 719 ? 2.489 -14.452 48.455 1.00 96.56 719 TRP A CA 1
ATOM 5486 C C . TRP A 1 719 ? 2.832 -14.041 49.892 1.00 96.56 719 TRP A C 1
ATOM 5488 O O . TRP A 1 719 ? 2.669 -14.824 50.831 1.00 96.56 719 TRP A O 1
ATOM 5498 N N . VAL A 1 720 ? 3.294 -12.799 50.057 1.00 95.50 720 VAL A N 1
ATOM 5499 C CA . VAL A 1 720 ? 3.735 -12.220 51.337 1.00 95.50 720 VAL A CA 1
ATOM 5500 C C . VAL A 1 720 ? 2.804 -11.107 51.815 1.00 95.50 720 VAL A C 1
ATOM 5502 O O . VAL A 1 720 ? 2.189 -10.413 51.004 1.00 95.50 720 VAL A O 1
ATOM 5505 N N . PHE A 1 721 ? 2.710 -10.934 53.136 1.00 96.31 721 PHE A N 1
ATOM 5506 C CA . PHE A 1 721 ? 1.834 -9.951 53.771 1.00 96.31 721 PHE A CA 1
ATOM 5507 C C . PHE A 1 721 ? 2.677 -8.988 54.602 1.00 96.31 721 PHE A C 1
ATOM 5509 O O . PHE A 1 721 ? 3.426 -9.404 55.484 1.00 96.31 721 PHE A O 1
ATOM 5516 N N . LEU A 1 722 ? 2.571 -7.695 54.320 1.00 95.75 722 LEU A N 1
ATOM 5517 C CA . LEU A 1 722 ? 3.444 -6.673 54.886 1.00 95.75 722 LEU A CA 1
ATOM 5518 C C . LEU A 1 722 ? 2.641 -5.653 55.700 1.00 95.75 722 LEU A C 1
ATOM 5520 O O . LEU A 1 722 ? 1.536 -5.275 55.325 1.00 95.75 722 LEU A O 1
ATOM 5524 N N . THR A 1 723 ? 3.220 -5.181 56.799 1.00 94.25 723 THR A N 1
ATOM 5525 C CA . THR A 1 723 ? 2.751 -4.054 57.620 1.00 94.25 723 THR A CA 1
ATOM 5526 C C . THR A 1 723 ? 3.923 -3.105 57.888 1.00 94.25 723 THR A C 1
ATOM 5528 O O . THR A 1 723 ? 5.069 -3.429 57.579 1.00 94.25 723 THR A O 1
ATOM 5531 N N . GLY A 1 724 ? 3.685 -1.916 58.425 1.00 90.69 724 GLY A N 1
ATOM 5532 C CA . GLY A 1 724 ? 4.736 -0.918 58.640 1.00 90.69 724 GLY A CA 1
ATOM 5533 C C . GLY A 1 724 ? 4.269 0.226 59.520 1.00 90.69 724 GLY A C 1
ATOM 5534 O O . GLY A 1 724 ? 3.222 0.138 60.145 1.00 90.69 724 GLY A O 1
ATOM 5535 N N . ASP A 1 725 ? 5.018 1.320 59.583 1.00 89.19 725 ASP A N 1
ATOM 5536 C CA . ASP A 1 725 ? 4.516 2.514 60.257 1.00 89.19 725 ASP A CA 1
ATOM 5537 C C . ASP A 1 725 ? 3.398 3.187 59.435 1.00 89.19 725 ASP A C 1
ATOM 5539 O O . ASP A 1 725 ? 3.408 3.195 58.201 1.00 89.19 725 ASP A O 1
ATOM 5543 N N . ALA A 1 726 ? 2.415 3.770 60.124 1.00 84.50 726 ALA A N 1
ATOM 5544 C CA . ALA A 1 726 ? 1.223 4.342 59.491 1.00 84.50 726 ALA A CA 1
ATOM 5545 C C . ALA A 1 726 ? 1.540 5.447 58.468 1.00 84.50 726 ALA A C 1
ATOM 5547 O O . ALA A 1 726 ? 0.825 5.594 57.472 1.00 84.50 726 ALA A O 1
ATOM 5548 N N . ARG A 1 727 ? 2.621 6.209 58.685 1.00 84.50 727 ARG A N 1
ATOM 5549 C CA . ARG A 1 727 ? 3.030 7.295 57.790 1.00 84.50 727 ARG A CA 1
ATOM 5550 C C . ARG A 1 727 ? 3.599 6.743 56.485 1.00 84.50 727 ARG A C 1
ATOM 5552 O O . ARG A 1 727 ? 3.172 7.186 55.423 1.00 84.50 727 ARG A O 1
ATOM 5559 N N . THR A 1 728 ? 4.486 5.753 56.555 1.00 86.19 728 THR A N 1
ATOM 5560 C CA . THR A 1 728 ? 5.067 5.082 55.384 1.00 86.19 728 THR A CA 1
ATOM 5561 C C . THR A 1 728 ? 3.998 4.348 54.579 1.00 86.19 728 THR A C 1
ATOM 5563 O O . THR A 1 728 ? 3.985 4.453 53.359 1.00 86.19 728 THR A O 1
ATOM 5566 N N . ILE A 1 729 ? 3.058 3.654 55.230 1.00 87.56 729 ILE A N 1
ATOM 5567 C CA . ILE A 1 729 ? 1.947 2.963 54.547 1.00 87.56 729 ILE A CA 1
ATOM 5568 C C . ILE A 1 729 ? 1.038 3.946 53.796 1.00 87.56 729 ILE A C 1
ATOM 5570 O O . ILE A 1 729 ? 0.665 3.700 52.646 1.00 87.56 729 ILE A O 1
ATOM 5574 N N . THR A 1 73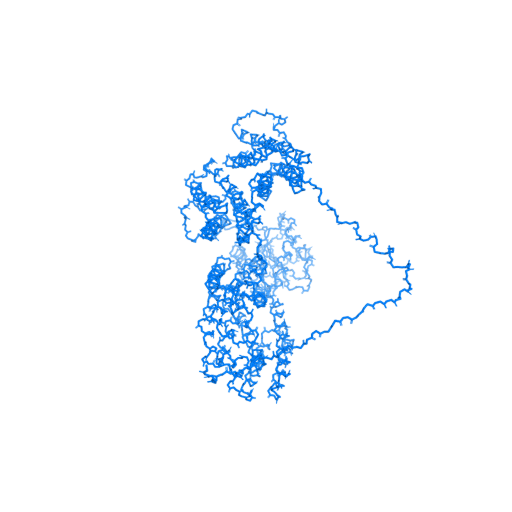0 ? 0.715 5.081 54.421 1.00 81.75 730 THR A N 1
ATOM 5575 C CA . THR A 1 730 ? -0.086 6.141 53.794 1.00 81.75 730 THR A CA 1
ATOM 5576 C C . THR A 1 730 ? 0.638 6.747 52.593 1.00 81.75 730 THR A C 1
ATOM 5578 O O . THR A 1 730 ? 0.046 6.888 51.524 1.00 81.75 730 THR A O 1
ATOM 5581 N N . ASP A 1 731 ? 1.928 7.057 52.738 1.00 83.12 731 ASP A N 1
ATOM 5582 C CA . ASP A 1 731 ? 2.747 7.612 51.658 1.00 83.12 731 ASP A CA 1
ATOM 5583 C C . ASP A 1 731 ? 2.917 6.621 50.494 1.00 83.12 731 ASP A C 1
ATOM 5585 O O . ASP A 1 731 ? 2.736 6.984 49.331 1.00 83.12 731 ASP A O 1
ATOM 5589 N N . LEU A 1 732 ? 3.147 5.338 50.791 1.00 85.56 732 LEU A N 1
ATOM 5590 C CA . LEU A 1 732 ? 3.195 4.276 49.787 1.00 85.56 732 LEU A CA 1
ATOM 5591 C C . LEU A 1 732 ? 1.878 4.164 49.019 1.00 85.56 732 LEU A C 1
ATOM 5593 O O . LEU A 1 732 ? 1.902 4.094 47.795 1.00 85.56 732 LEU A O 1
ATOM 5597 N N . SER A 1 733 ? 0.735 4.175 49.702 1.00 81.81 733 SER A N 1
ATOM 5598 C CA . SER A 1 733 ? -0.576 4.037 49.056 1.00 81.81 733 SER A CA 1
ATOM 5599 C C . SER A 1 733 ? -0.949 5.262 48.204 1.00 81.81 733 SER A C 1
ATOM 5601 O O . SER A 1 733 ? -1.364 5.123 47.048 1.00 81.81 733 SER A O 1
ATOM 5603 N N . VAL A 1 734 ? -0.760 6.474 48.742 1.00 78.19 734 VAL A N 1
ATOM 5604 C CA . VAL A 1 734 ? -1.178 7.737 48.104 1.00 78.19 734 VAL A CA 1
ATOM 5605 C C . VAL A 1 734 ? -0.153 8.231 47.091 1.00 78.19 734 VAL A C 1
ATOM 5607 O O . VAL A 1 734 ? -0.515 8.575 45.968 1.00 78.19 734 VAL A O 1
ATOM 5610 N N . ASN A 1 735 ? 1.125 8.295 47.467 1.00 76.56 735 ASN A N 1
ATOM 5611 C CA . ASN A 1 735 ? 2.170 8.909 46.653 1.00 76.56 735 ASN A CA 1
ATOM 5612 C C . ASN A 1 735 ? 2.963 7.895 45.838 1.00 76.56 735 ASN A C 1
ATOM 5614 O O . ASN A 1 735 ? 3.326 8.213 44.706 1.00 76.56 735 ASN A O 1
ATOM 5618 N N . GLY A 1 736 ? 3.186 6.702 46.384 1.00 81.25 736 GLY A N 1
ATOM 5619 C CA . GLY A 1 736 ? 3.922 5.627 45.730 1.00 81.25 736 GLY A CA 1
ATOM 5620 C C . GLY A 1 736 ? 3.130 4.925 44.637 1.00 81.25 736 GLY A C 1
ATOM 5621 O O . GLY A 1 736 ? 3.484 4.989 43.469 1.00 81.25 736 GLY A O 1
ATOM 5622 N N . PHE A 1 737 ? 2.042 4.271 45.032 1.00 83.88 737 PHE A N 1
ATOM 5623 C CA . PHE A 1 737 ? 1.190 3.451 44.177 1.00 83.88 737 PHE A CA 1
ATOM 5624 C C . PHE A 1 737 ? 0.015 4.236 43.567 1.00 83.88 737 PHE A C 1
ATOM 5626 O O . PHE A 1 737 ? -0.676 3.719 42.699 1.00 83.88 737 PHE A O 1
ATOM 5633 N N . LYS A 1 738 ? -0.235 5.485 43.990 1.00 78.75 738 LYS A N 1
ATOM 5634 C CA . LYS A 1 738 ? -1.360 6.324 43.510 1.00 78.75 738 LYS A CA 1
ATOM 5635 C C . LYS A 1 738 ? -2.721 5.605 43.564 1.00 78.75 738 LYS A C 1
ATOM 5637 O O . LYS A 1 738 ? -3.590 5.830 42.723 1.00 78.75 738 LYS A O 1
ATOM 5642 N N . LEU A 1 739 ? -2.897 4.719 44.544 1.00 72.12 739 LEU A N 1
ATOM 5643 C CA . LEU A 1 739 ? -4.077 3.863 44.680 1.00 72.12 739 LEU A CA 1
ATOM 5644 C C . LEU A 1 739 ? -5.178 4.497 45.536 1.00 72.12 739 LEU A C 1
ATOM 5646 O O . LEU A 1 739 ? -6.335 4.093 45.438 1.00 72.12 739 LEU A O 1
ATOM 5650 N N . ALA A 1 740 ? -4.835 5.509 46.332 1.00 58.66 740 ALA A N 1
ATOM 5651 C CA . ALA A 1 740 ? -5.773 6.269 47.144 1.00 58.66 740 ALA A CA 1
ATOM 5652 C C . ALA A 1 740 ? -6.022 7.672 46.564 1.00 58.66 740 ALA A C 1
ATOM 5654 O O . ALA A 1 740 ? -5.101 8.336 46.086 1.00 58.66 740 ALA A O 1
ATOM 5655 N N . ALA A 1 741 ? -7.276 8.134 46.607 1.00 43.50 741 ALA A N 1
ATOM 5656 C CA . ALA A 1 741 ? -7.648 9.465 46.137 1.00 43.50 741 ALA A CA 1
ATOM 5657 C C . ALA A 1 741 ? -6.970 10.552 46.991 1.00 43.50 741 ALA A C 1
ATOM 5659 O O . ALA A 1 741 ? -7.144 10.607 48.208 1.00 43.50 741 ALA A O 1
ATOM 5660 N N . SER A 1 742 ? -6.211 11.438 46.342 1.00 37.06 742 SER A N 1
ATOM 5661 C CA . SER A 1 742 ? -5.717 12.680 46.943 1.00 37.06 742 SER A CA 1
ATOM 5662 C C . SER A 1 742 ? -6.923 13.567 47.268 1.00 37.06 742 SER A C 1
ATOM 5664 O O . SER A 1 742 ? -7.484 14.187 46.367 1.00 37.06 742 SER A O 1
ATOM 5666 N N . GLY A 1 743 ? -7.394 13.567 48.521 1.00 37.03 743 GLY A N 1
ATOM 5667 C CA . GLY A 1 743 ? -8.527 14.426 48.877 1.00 37.03 743 GLY A CA 1
ATOM 5668 C C . GLY A 1 743 ? -9.197 14.309 50.249 1.00 37.03 743 GLY A C 1
ATOM 5669 O O . GLY A 1 743 ? -10.088 15.114 50.490 1.00 37.03 743 GLY A O 1
ATOM 5670 N N . SER A 1 744 ? -8.834 13.400 51.163 1.00 30.31 744 SER A N 1
ATOM 5671 C CA . SER A 1 744 ? -9.482 13.362 52.492 1.00 30.31 744 SER A CA 1
ATOM 5672 C C . SER A 1 744 ? -8.491 13.490 53.646 1.00 30.31 744 SER A C 1
ATOM 5674 O O . SER A 1 744 ? -7.819 12.539 54.033 1.00 30.31 744 SER A O 1
ATOM 5676 N N . THR A 1 745 ? -8.438 14.686 54.227 1.00 35.50 745 THR A N 1
ATOM 5677 C CA . THR A 1 745 ? -7.776 15.020 55.496 1.00 35.50 745 THR A CA 1
ATOM 5678 C C . THR A 1 745 ? -8.638 14.644 56.710 1.00 35.50 745 THR A C 1
ATOM 5680 O O . THR A 1 745 ? -8.889 15.476 57.579 1.00 35.50 745 THR A O 1
ATOM 5683 N N . SER A 1 746 ? -9.124 13.407 56.791 1.00 33.59 746 SER A N 1
ATOM 5684 C CA . SER A 1 746 ? -9.670 12.866 58.043 1.00 33.59 746 SER A CA 1
ATOM 5685 C C . SER A 1 746 ? -9.521 11.347 58.074 1.00 33.59 746 SER A C 1
ATOM 5687 O O . SER A 1 746 ? -9.299 10.737 57.032 1.00 33.59 746 SER A O 1
ATOM 5689 N N . GLU A 1 747 ? -9.605 10.769 59.273 1.00 37.47 747 GLU A N 1
ATOM 5690 C CA . GLU A 1 747 ? -9.418 9.362 59.678 1.00 37.47 747 GLU A CA 1
ATOM 5691 C C . GLU A 1 747 ? -10.325 8.318 58.971 1.00 37.47 747 GLU A C 1
ATOM 5693 O O . GLU A 1 747 ? -10.706 7.304 59.552 1.00 37.47 747 GLU A O 1
ATOM 5698 N N . ALA A 1 748 ? -10.686 8.527 57.707 1.00 36.88 748 ALA A N 1
ATOM 5699 C CA . ALA A 1 748 ? -11.333 7.546 56.855 1.00 36.88 748 ALA A CA 1
ATOM 5700 C C . ALA A 1 748 ? -10.261 6.666 56.191 1.00 36.88 748 ALA A C 1
ATOM 5702 O O . ALA A 1 748 ? -9.446 7.129 55.396 1.00 36.88 748 ALA A O 1
ATOM 5703 N N . VAL A 1 749 ? -10.261 5.383 56.551 1.00 49.72 749 VAL A N 1
ATOM 5704 C CA . VAL A 1 749 ? -9.370 4.334 56.035 1.00 49.72 749 VAL A CA 1
ATOM 5705 C C . VAL A 1 749 ? -9.223 4.421 54.507 1.00 49.72 749 VAL A C 1
ATOM 5707 O O . VAL A 1 749 ? -10.214 4.449 53.777 1.00 49.72 749 VAL A O 1
ATOM 5710 N N . LEU A 1 750 ? -7.972 4.442 54.030 1.00 55.56 750 LEU A N 1
ATOM 5711 C CA . LEU A 1 750 ? -7.586 4.457 52.614 1.00 55.56 750 LEU A CA 1
ATOM 5712 C C . LEU A 1 750 ? -8.130 3.204 51.901 1.00 55.56 750 LEU A C 1
ATOM 5714 O O . LEU A 1 750 ? -7.501 2.148 51.911 1.00 55.56 750 LEU A O 1
ATOM 5718 N N . HIS A 1 751 ? -9.309 3.300 51.290 1.00 60.47 751 HIS A N 1
ATOM 5719 C CA . HIS A 1 751 ? -9.930 2.192 50.565 1.00 60.47 751 HIS A CA 1
ATOM 5720 C C . HIS A 1 751 ? -9.556 2.218 49.075 1.00 60.47 751 HIS A C 1
ATOM 5722 O O . HIS A 1 751 ? -10.048 3.055 48.321 1.00 60.47 751 HIS A O 1
ATOM 5728 N N . SER A 1 752 ? -8.732 1.258 48.638 1.00 69.94 752 SER A N 1
ATOM 5729 C CA . SER A 1 752 ? -8.515 0.936 47.219 1.00 69.94 752 SER A CA 1
ATOM 5730 C C . SER A 1 752 ? -9.141 -0.420 46.902 1.00 69.94 752 SER A C 1
ATOM 5732 O O . SER A 1 752 ? -8.942 -1.383 47.634 1.00 69.94 752 SER A O 1
ATOM 5734 N N . SER A 1 753 ? -9.885 -0.504 45.800 1.00 78.38 753 SER A N 1
ATOM 5735 C CA . SER A 1 753 ? -10.360 -1.768 45.220 1.00 78.38 753 SER A CA 1
ATOM 5736 C C . SER A 1 753 ? -9.491 -2.222 44.048 1.00 78.38 753 SER A C 1
ATOM 5738 O O . SER A 1 753 ? -9.922 -3.053 43.251 1.00 78.38 753 SER A O 1
ATOM 5740 N N . LYS A 1 754 ? -8.296 -1.644 43.895 1.00 84.69 754 LYS A N 1
ATOM 5741 C CA . LYS A 1 754 ? -7.406 -1.887 42.765 1.00 84.69 754 LYS A CA 1
ATOM 5742 C C . LYS A 1 754 ? -6.125 -2.582 43.191 1.00 84.69 754 LYS A C 1
ATOM 5744 O O . LYS A 1 754 ? -5.610 -2.363 44.285 1.00 84.69 754 LYS A O 1
ATOM 5749 N N . PHE A 1 755 ? -5.588 -3.339 42.260 1.00 89.19 755 PHE A N 1
ATOM 5750 C CA . PHE A 1 755 ? -4.260 -3.915 42.312 1.00 89.19 755 PHE A CA 1
ATOM 5751 C C . PHE A 1 755 ? -3.318 -3.149 41.381 1.00 89.19 755 PHE A C 1
ATOM 5753 O O . PHE A 1 755 ? -3.760 -2.545 40.400 1.00 89.19 755 PHE A O 1
ATOM 5760 N N . ALA A 1 756 ? -2.023 -3.231 41.666 1.00 91.19 756 ALA A N 1
ATOM 5761 C CA . ALA A 1 756 ? -0.959 -2.702 40.822 1.00 91.19 756 ALA A CA 1
ATOM 5762 C C . ALA A 1 756 ? -0.065 -3.840 40.327 1.00 91.19 756 ALA A C 1
ATOM 5764 O O . ALA A 1 756 ? 0.261 -4.745 41.097 1.00 91.19 756 ALA A O 1
ATOM 5765 N N . ILE A 1 757 ? 0.358 -3.790 39.065 1.00 94.25 757 ILE A N 1
ATOM 5766 C CA . ILE A 1 757 ? 1.269 -4.785 38.488 1.00 94.25 757 ILE A CA 1
ATOM 5767 C C . ILE A 1 757 ? 2.572 -4.090 38.109 1.00 94.25 757 ILE A C 1
ATOM 5769 O O . ILE A 1 757 ? 2.557 -3.135 37.332 1.00 94.25 757 ILE A O 1
ATOM 5773 N N . ALA A 1 758 ? 3.691 -4.560 38.656 1.00 94.25 758 ALA A N 1
ATOM 5774 C CA . ALA A 1 758 ? 5.023 -4.051 38.355 1.00 94.25 758 ALA A CA 1
ATOM 5775 C C . ALA A 1 758 ? 5.858 -5.065 37.569 1.00 94.25 758 ALA A C 1
ATOM 5777 O O . ALA A 1 758 ? 5.778 -6.270 37.811 1.00 94.25 758 ALA A O 1
ATOM 5778 N N . ASP A 1 759 ? 6.681 -4.564 36.650 1.00 93.62 759 ASP A N 1
ATOM 5779 C CA . ASP A 1 759 ? 7.647 -5.372 35.910 1.00 93.62 759 ASP A CA 1
ATOM 5780 C C . ASP A 1 759 ? 8.877 -5.747 36.756 1.00 93.62 759 ASP A C 1
ATOM 5782 O O . ASP A 1 759 ? 9.043 -5.320 37.902 1.00 93.62 759 ASP A O 1
ATOM 5786 N N . LYS A 1 760 ? 9.781 -6.537 36.165 1.00 92.75 760 LYS A N 1
ATOM 5787 C CA . LYS A 1 760 ? 11.023 -7.000 36.804 1.00 92.75 760 LYS A CA 1
ATOM 5788 C C . LYS A 1 760 ? 11.978 -5.877 37.229 1.00 92.75 760 LYS A C 1
ATOM 5790 O O . LYS A 1 760 ? 12.889 -6.128 38.017 1.00 92.75 760 LYS A O 1
ATOM 5795 N N . HIS A 1 761 ? 11.790 -4.650 36.748 1.00 91.19 761 HIS A N 1
ATOM 5796 C CA . HIS A 1 761 ? 12.584 -3.485 37.142 1.00 91.19 761 HIS A CA 1
ATOM 5797 C C . HIS A 1 761 ? 11.929 -2.678 38.273 1.00 91.19 761 HIS A C 1
ATOM 5799 O O . HIS A 1 761 ? 12.498 -1.685 38.734 1.00 91.19 761 HIS A O 1
ATOM 5805 N N . GLY A 1 762 ? 10.756 -3.108 38.750 1.00 91.19 762 GLY A N 1
ATOM 5806 C CA . GLY A 1 762 ? 9.982 -2.393 39.756 1.00 91.19 762 GLY A CA 1
ATOM 5807 C C . GLY A 1 762 ? 9.301 -1.149 39.189 1.00 91.19 762 GLY A C 1
ATOM 5808 O O . GLY A 1 762 ? 9.130 -0.173 39.916 1.00 91.19 762 GLY A O 1
ATOM 5809 N N . VAL A 1 763 ? 8.950 -1.140 37.899 1.00 92.25 763 VAL A N 1
ATOM 5810 C CA . VAL A 1 763 ? 8.106 -0.099 37.297 1.00 92.25 763 VAL A CA 1
ATOM 5811 C C . VAL A 1 763 ? 6.677 -0.607 37.252 1.00 92.25 763 VAL A C 1
ATOM 5813 O O . VAL A 1 763 ? 6.426 -1.691 36.737 1.00 92.25 763 VAL A O 1
ATOM 5816 N N . ILE A 1 764 ? 5.730 0.173 37.764 1.00 91.50 764 ILE A N 1
ATOM 5817 C CA . ILE A 1 764 ? 4.310 -0.150 37.671 1.00 91.50 764 ILE A CA 1
ATOM 5818 C C . ILE A 1 764 ? 3.851 0.056 36.227 1.00 91.50 764 ILE A C 1
ATOM 5820 O O . ILE A 1 764 ? 4.071 1.118 35.636 1.00 91.50 764 ILE A O 1
ATOM 5824 N N . ARG A 1 765 ? 3.239 -0.985 35.664 1.00 90.56 765 ARG A N 1
ATOM 5825 C CA . ARG A 1 765 ? 2.830 -1.064 34.259 1.00 90.56 765 ARG A CA 1
ATOM 5826 C C . ARG A 1 765 ? 1.321 -1.013 34.065 1.00 90.56 765 ARG A C 1
ATOM 5828 O O . ARG A 1 765 ? 0.874 -0.606 32.999 1.00 90.56 765 ARG A O 1
ATOM 5835 N N . ASP A 1 766 ? 0.545 -1.383 35.086 1.00 90.31 766 ASP A N 1
ATOM 5836 C CA . ASP A 1 766 ? -0.916 -1.367 35.002 1.00 90.31 766 ASP A CA 1
ATOM 5837 C C . ASP A 1 766 ? -1.620 -1.316 36.373 1.00 90.31 766 ASP A C 1
ATOM 5839 O O . ASP A 1 766 ? -1.046 -1.694 37.401 1.00 90.31 766 ASP A O 1
ATOM 5843 N N . TYR A 1 767 ? -2.886 -0.882 36.353 1.00 86.69 767 TYR A N 1
ATOM 5844 C CA . TYR A 1 767 ? -3.826 -0.871 37.473 1.00 86.69 767 TYR A CA 1
ATOM 5845 C C . TYR A 1 767 ? -5.151 -1.513 37.084 1.00 86.69 767 TYR A C 1
ATOM 5847 O O . TYR A 1 767 ? -5.794 -1.082 36.130 1.00 86.69 767 TYR A O 1
ATOM 5855 N N . TYR A 1 768 ? -5.647 -2.440 37.899 1.00 82.31 768 TYR A N 1
ATOM 5856 C CA . TYR A 1 768 ? -6.919 -3.109 37.618 1.00 82.31 768 TYR A CA 1
ATOM 5857 C C . TYR A 1 768 ? -7.805 -3.209 38.860 1.00 82.31 768 TYR A C 1
ATOM 5859 O O . TYR A 1 768 ? -7.315 -3.312 39.982 1.00 82.31 768 TYR A O 1
ATOM 5867 N N . GLY A 1 769 ? -9.125 -3.161 38.665 1.00 78.81 769 GLY A N 1
ATOM 5868 C CA . GLY A 1 769 ? -10.110 -3.295 39.742 1.00 78.81 769 GLY A CA 1
ATOM 5869 C C . GLY A 1 769 ? -10.342 -4.753 40.133 1.00 78.81 769 GLY A C 1
ATOM 5870 O O . GLY A 1 769 ? -10.377 -5.629 39.280 1.00 78.81 769 GLY A O 1
ATOM 5871 N N . ALA A 1 770 ? -10.534 -5.027 41.416 1.00 68.62 770 ALA A N 1
ATOM 5872 C CA . ALA A 1 770 ? -10.633 -6.373 41.974 1.00 68.62 770 ALA A CA 1
ATOM 5873 C C . ALA A 1 770 ? -12.010 -7.045 41.842 1.00 68.62 770 ALA A C 1
ATOM 5875 O O . ALA A 1 770 ? -12.124 -8.235 42.137 1.00 68.62 770 ALA A O 1
ATOM 5876 N N . THR A 1 771 ? -13.047 -6.285 41.473 1.00 63.12 771 THR A N 1
ATOM 5877 C CA . THR A 1 771 ? -14.465 -6.672 41.603 1.00 63.12 771 THR A CA 1
ATOM 5878 C C . THR A 1 771 ? -15.157 -7.028 40.285 1.00 63.12 771 THR A C 1
ATOM 5880 O O . THR A 1 771 ? -16.353 -7.297 40.305 1.00 63.12 771 THR A O 1
ATOM 5883 N N . ASN A 1 772 ? -14.448 -7.026 39.152 1.00 62.00 772 ASN A N 1
ATOM 5884 C CA . ASN A 1 772 ? -15.011 -7.434 37.862 1.00 62.00 772 ASN A CA 1
ATOM 5885 C C . ASN A 1 772 ? -14.599 -8.885 37.558 1.00 62.00 772 ASN A C 1
ATOM 5887 O O . ASN A 1 772 ? -13.476 -9.288 37.861 1.00 62.00 772 ASN A O 1
ATOM 5891 N N . ASP A 1 773 ? -15.478 -9.680 36.944 1.00 57.44 773 ASP A N 1
ATOM 5892 C CA . ASP A 1 773 ? -15.176 -11.093 36.651 1.00 57.44 773 ASP A CA 1
ATOM 5893 C C . ASP A 1 773 ? -14.024 -11.273 35.643 1.00 57.44 773 ASP A C 1
ATOM 5895 O O . ASP A 1 773 ? -13.260 -12.238 35.746 1.00 57.44 773 ASP A O 1
ATOM 5899 N N . ASP A 1 774 ? -13.816 -10.297 34.754 1.00 64.75 774 ASP A N 1
ATOM 5900 C CA . ASP A 1 774 ? -12.708 -10.268 33.786 1.00 64.75 774 ASP A CA 1
ATOM 5901 C C . ASP A 1 774 ? -11.341 -9.945 34.425 1.00 64.75 774 ASP A C 1
ATOM 5903 O O . ASP A 1 774 ? -10.292 -10.106 33.795 1.00 64.75 774 ASP A O 1
ATOM 5907 N N . SER A 1 775 ? -11.317 -9.524 35.696 1.00 71.31 775 SER A N 1
ATOM 5908 C CA . SER A 1 775 ? -10.105 -9.031 36.357 1.00 71.31 775 SER A CA 1
ATOM 5909 C C . SER A 1 775 ? -9.019 -10.092 36.504 1.00 71.31 775 SER A C 1
ATOM 5911 O O . SER A 1 775 ? -7.845 -9.777 36.367 1.00 71.31 775 SER A O 1
ATOM 5913 N N . VAL A 1 776 ? -9.364 -11.359 36.746 1.00 83.94 776 VAL A N 1
ATOM 5914 C CA . VAL A 1 776 ? -8.348 -12.423 36.883 1.00 83.94 776 VAL A CA 1
ATOM 5915 C C . VAL A 1 776 ? -7.662 -12.706 35.544 1.00 83.94 776 VAL A C 1
ATOM 5917 O O . VAL A 1 776 ? -6.451 -12.930 35.503 1.00 83.94 776 VAL A O 1
ATOM 5920 N N . GLU A 1 777 ? -8.421 -12.690 34.448 1.00 84.12 777 GLU A N 1
ATOM 5921 C CA . GLU A 1 777 ? -7.896 -12.986 33.113 1.00 84.12 777 GLU A CA 1
ATOM 5922 C C . GLU A 1 777 ? -6.986 -11.868 32.608 1.00 84.12 777 GLU A C 1
ATOM 5924 O O . GLU A 1 777 ? -5.892 -12.136 32.107 1.00 84.12 777 GLU A O 1
ATOM 5929 N N . HIS A 1 778 ? -7.393 -10.615 32.828 1.00 85.75 778 HIS A N 1
ATOM 5930 C CA . HIS A 1 778 ? -6.597 -9.438 32.488 1.00 85.75 778 HIS A CA 1
ATOM 5931 C C . HIS A 1 778 ? -5.223 -9.470 33.164 1.00 85.75 778 HIS A C 1
ATOM 5933 O O . HIS A 1 778 ? -4.193 -9.327 32.514 1.00 85.75 778 HIS A O 1
ATOM 5939 N N . VAL A 1 779 ? -5.186 -9.763 34.462 1.00 87.12 779 VAL A N 1
ATOM 5940 C CA . VAL A 1 779 ? -3.940 -9.801 35.247 1.00 87.12 779 VAL A CA 1
ATOM 5941 C C . VAL A 1 779 ? -3.033 -10.920 34.812 1.00 87.12 779 VAL A C 1
ATOM 5943 O O . VAL A 1 779 ? -1.831 -10.724 34.677 1.00 87.12 779 VAL A O 1
ATOM 5946 N N . THR A 1 780 ? -3.613 -12.095 34.595 1.00 87.44 780 THR A N 1
ATOM 5947 C CA . THR A 1 780 ? -2.868 -13.258 34.121 1.00 87.44 780 THR A CA 1
ATOM 5948 C C . THR A 1 780 ? -2.235 -12.942 32.763 1.00 87.44 780 THR A C 1
ATOM 5950 O O . THR A 1 780 ? -1.055 -13.214 32.555 1.00 87.44 780 THR A O 1
ATOM 5953 N N . THR A 1 781 ? -2.982 -12.275 31.879 1.00 87.44 781 THR A N 1
ATOM 5954 C CA . THR A 1 781 ? -2.495 -11.816 30.571 1.00 87.44 781 THR A CA 1
ATOM 5955 C C . THR A 1 781 ? -1.346 -10.819 30.715 1.00 87.44 781 THR A C 1
ATOM 5957 O O . THR A 1 781 ? -0.282 -11.038 30.142 1.00 87.44 781 THR A O 1
ATOM 5960 N N . VAL A 1 782 ? -1.519 -9.772 31.527 1.00 88.25 782 VAL A N 1
ATOM 5961 C CA . VAL A 1 782 ? -0.495 -8.744 31.777 1.00 88.25 782 VAL A CA 1
ATOM 5962 C C . VAL A 1 782 ? 0.770 -9.343 32.399 1.00 88.25 782 VAL A C 1
ATOM 5964 O O . VAL A 1 782 ? 1.877 -9.030 31.972 1.00 88.25 782 VAL A O 1
ATOM 5967 N N . VAL A 1 783 ? 0.637 -10.243 33.376 1.00 90.06 783 VAL A N 1
ATOM 5968 C CA . VAL A 1 783 ? 1.786 -10.918 33.997 1.00 90.06 783 VAL A CA 1
ATOM 5969 C C . VAL A 1 783 ? 2.535 -11.769 32.973 1.00 90.06 783 VAL A C 1
ATOM 5971 O O . VAL A 1 783 ? 3.760 -11.700 32.916 1.00 90.06 783 VAL A O 1
ATOM 5974 N N . HIS A 1 784 ? 1.835 -12.539 32.134 1.00 88.00 784 HIS A N 1
ATOM 5975 C CA . HIS A 1 784 ? 2.484 -13.309 31.071 1.00 88.00 784 HIS A CA 1
ATOM 5976 C C . HIS A 1 784 ? 3.184 -12.429 30.033 1.00 88.00 784 HIS A C 1
ATOM 5978 O O . HIS A 1 784 ? 4.241 -12.818 29.537 1.00 88.00 784 HIS A O 1
ATOM 5984 N N . ASP A 1 785 ? 2.622 -11.264 29.721 1.00 83.19 785 ASP A N 1
ATOM 5985 C CA . ASP A 1 785 ? 3.216 -10.290 28.806 1.00 83.19 785 ASP A CA 1
ATOM 5986 C C . ASP A 1 785 ? 4.531 -9.723 29.371 1.00 83.19 785 ASP A C 1
ATOM 5988 O O . ASP A 1 785 ? 5.567 -9.746 28.705 1.00 83.19 785 ASP A O 1
ATOM 5992 N N . LEU A 1 786 ? 4.528 -9.333 30.651 1.00 87.19 786 LEU A N 1
ATOM 5993 C CA . LEU A 1 786 ? 5.710 -8.825 31.358 1.00 87.19 786 LEU A CA 1
ATOM 5994 C C . LEU A 1 786 ? 6.781 -9.893 31.611 1.00 87.19 786 LEU A C 1
ATOM 5996 O O . LEU A 1 786 ? 7.965 -9.572 31.649 1.00 87.19 786 LEU A O 1
ATOM 6000 N N . LEU A 1 787 ? 6.395 -11.162 31.770 1.00 85.25 787 LEU A N 1
ATOM 6001 C CA . LEU A 1 787 ? 7.344 -12.275 31.888 1.00 85.25 787 LEU A CA 1
ATOM 6002 C C . LEU A 1 787 ? 8.114 -12.542 30.586 1.00 85.25 787 LEU A C 1
ATOM 6004 O O . LEU A 1 787 ? 9.192 -13.130 30.637 1.00 85.25 787 LEU A O 1
ATOM 6008 N N . ARG A 1 788 ? 7.563 -12.140 29.434 1.00 76.00 788 ARG A N 1
ATOM 6009 C CA . ARG A 1 788 ? 8.214 -12.240 28.117 1.00 76.00 788 ARG A CA 1
ATOM 6010 C C . ARG A 1 788 ? 9.020 -10.996 27.748 1.00 76.00 788 ARG A C 1
ATOM 6012 O O . ARG A 1 788 ? 9.701 -11.020 26.732 1.00 76.00 788 ARG A O 1
ATOM 6019 N N . GLU A 1 789 ? 8.898 -9.911 28.510 1.00 74.06 789 GLU A N 1
ATOM 6020 C CA . GLU A 1 789 ? 9.656 -8.682 28.279 1.00 74.06 789 GLU A CA 1
ATOM 6021 C C . GLU A 1 789 ? 11.104 -8.860 28.759 1.00 74.06 789 GLU A C 1
ATOM 6023 O O . GLU A 1 789 ? 11.329 -9.194 29.925 1.00 74.06 789 GLU A O 1
ATOM 6028 N N . ASP A 1 790 ? 12.074 -8.657 27.859 1.00 57.69 790 ASP A N 1
ATOM 6029 C CA . ASP A 1 790 ? 13.527 -8.794 28.094 1.00 57.69 790 ASP A CA 1
ATOM 6030 C C . ASP A 1 790 ? 14.212 -7.511 28.592 1.00 57.69 790 ASP A C 1
ATOM 6032 O O . ASP A 1 790 ? 13.888 -6.403 28.114 1.00 57.69 790 ASP A O 1
#

Foldseek 3Di:
DDDDDDDDDDDDDDDDDDDDDDDDDDDPDPDPPVVVVPPPDPPPDDPDDDDPDDVPLLVLLVVLLVLLLVLLLLVLLLLLLVLLQVALDPPPGVPHNDDPCDRSNVSNVVSSVSLVVSLVSLQVSLVCCVVPPPDPVLNVLSVVLNVLSVVLRVLSRVCSNVVNDLVSQLVSQLSSLVSSLSSLVSSCCSDPVLVVLLPDAADAFPLVLLVVLLVLLSVLLSLVSSLSSVVLLCVQLAPVGDPDDPPPDPSVVSNVVSSVSLVVSLVSLVVQLVVCVVDDCPDPLNVLSVVLNVLSVVLVVLSNCCSVVVNDSSSSSVNSSSSSVSSSSSSSSSVSSVSRHDDDPPVVVVQLCLLLVVVVLVVLLLLLQLLQLLQALDDPVQLSVLLSQLSSLLSSLLSNLLCLVCLVLLCQFPVRCPRCRNVVVDDSVRSNVSSVVSNVVSLVSCCPRFHNVLSVLSVCLSCCSNPPLSVVQQPAQCSLLSNLQSQLSSSLSSNCSRNVDDDPLSVLSSLLSSLLVLLLVLLVCLLCVVSSVSSNTRHPNVVVVPCQVSLVSSLVSLVVNLVSLCPNQPPCSVVLNVLSVLLNVLSVQCNVPVDNVSSVSNNVSSVVSVVSVSVRSNVNRQHADPFDQDFFQDFDWWAWLVRDTDTPCVLAQAWEKEDEAAQPDPPQRVLLLVLLLLLVVLDDLPHRYAYEYEYLCQVPCPSPNNNVSCVVRPPHPRYIYTYHDNVVSVCSCCVRQVQFDPDDPDPDGRDGQKMWIAANRRGTRDIDGSPDPCRSVVVNVVNVSRSSRD

Sequence (790 aa):
MGDRLRAVVRPRPLPHARSNLRRNQSGSAEVDERAAESSVMFETARPRTPETPQPWLRRFTKLVAASTLFLIFAGAMVTSTGSGLAVPDWPLSYGQLMPPMVGGIFYEHGHRMVAATVGFLTVIQAIWLQRRARKRILRILGWTAVGAVVAQGLLGGLTVLLLLPPAISIAHAGLAEIFLCLNFSIAFFASRWYDDLTAMEKGDAPIAGTTALVGLVYAQILIGALMRHLHAGLAISTFPGPILPPVNSLPVIVNFAHRVGGIAVAMAVIALFIRLLRFDSRHPLRQLATLLVMVVPAQILLGAYTVWSGKQPVITSLHVVTGAFTLALSLLLALTARTIGWRSSSHQIKDYLALSKARIVAMVLVTTAAGYLFGAAHINVVLLINTLIGTALVAAGTNALNQYVERDLDAKMQRTSHRPLPDGRITPRAALLFASTISIIGTLYLAIFVNLLTALLGAITLVTYIFIYTPLKRISPSCTVIGAIPGAVPPLMGWTAATGALSLGGWIAFAIVFLWQLPHFMAISWIYREDYDRAGFAMLSVRDSDGSATARQALFYSVALLILSAFAFPHARAAAMLAAALLVVASIAFLRHRTPRTARRLFMTSNVYLIIAMALLAATCSHQSDLPKLFHVPNATLVSEANKPTSLDAMKGNVTVYDFIFTNCAGTCPMMTATMRRITTKIDKDAPVRFVSISVDPQRDTPEKLRSYASRVRNDPRWVFLTGDARTITDLSVNGFKLAASGSTSEAVLHSSKFAIADKHGVIRDYYGATNDDSVEHVTTVVHDLLRED

pLDDT: mean 86.23, std 16.67, range [27.53, 98.56]